Protein AF-U7PSY8-F1 (afdb_monomer_lite)

InterPro domains:
  IPR002925 Dienelactone hydrolase [PF01738] (30-243)
  IPR008928 Six-hairpin glycosidase superfamily [SSF48208] (466-919)
  IPR012341 Six-hairpin glycosidase-like superfamily [G3DSA:1.50.10.10] (473-871)
  IPR029058 Alpha/Beta hydrolase fold [G3DSA:3.40.50.1820] (24-257)
  IPR029058 Alpha/Beta hydrolase fold [SSF53474] (24-239)
  IPR035396 Alpha-L-rhamnosidase, six-hairpin glycosidase domain [PF17389] (518-733)

Radius of gyration: 31.55 Å; chains: 1; bounding box: 107×80×77 Å

Structure (mmCIF, N/CA/C/O backbone):
data_AF-U7PSY8-F1
#
_entry.id   AF-U7PSY8-F1
#
loop_
_atom_site.group_PDB
_atom_site.id
_atom_site.type_symbol
_atom_site.label_atom_id
_atom_site.label_alt_id
_atom_site.label_comp_id
_atom_site.label_asym_id
_atom_site.label_entity_id
_atom_site.label_seq_id
_atom_site.pdbx_PDB_ins_code
_atom_site.Cartn_x
_atom_site.Cartn_y
_atom_site.Cartn_z
_atom_site.occupancy
_atom_site.B_iso_or_equiv
_atom_site.auth_seq_id
_atom_site.auth_comp_id
_atom_site.auth_asym_id
_atom_site.auth_atom_id
_atom_site.pdbx_PDB_model_num
ATOM 1 N N . MET A 1 1 ? -24.718 -38.906 7.521 1.00 37.97 1 MET A N 1
ATOM 2 C CA . MET A 1 1 ? -23.546 -38.056 7.220 1.00 37.97 1 MET A CA 1
ATOM 3 C C . MET A 1 1 ? -22.304 -38.782 7.702 1.00 37.97 1 MET A C 1
ATOM 5 O O . MET A 1 1 ? -22.282 -39.183 8.859 1.00 37.97 1 MET A O 1
ATOM 9 N N . ALA A 1 2 ? -21.327 -39.039 6.832 1.00 44.78 2 ALA A N 1
ATOM 10 C CA . ALA A 1 2 ? -20.069 -39.646 7.258 1.00 44.78 2 ALA A CA 1
ATOM 11 C C . ALA A 1 2 ? -19.194 -38.550 7.886 1.00 44.78 2 ALA A C 1
ATOM 13 O O . ALA A 1 2 ? -18.623 -37.731 7.172 1.00 44.78 2 ALA A O 1
ATOM 14 N N . LEU A 1 3 ? -19.136 -38.495 9.219 1.00 56.19 3 LEU A N 1
ATOM 15 C CA . LEU A 1 3 ? -18.096 -37.732 9.912 1.00 56.19 3 LEU A CA 1
ATOM 16 C C . LEU A 1 3 ? -16.732 -38.268 9.450 1.00 56.19 3 LEU A C 1
ATOM 18 O O . LEU A 1 3 ? -16.534 -39.482 9.410 1.00 56.19 3 LEU A O 1
ATOM 22 N N . SER A 1 4 ? -15.815 -37.380 9.068 1.00 64.81 4 SER A N 1
ATOM 23 C CA . SER A 1 4 ? -14.488 -37.783 8.591 1.00 64.81 4 SER A CA 1
ATOM 24 C C . SER A 1 4 ? -13.471 -37.869 9.738 1.00 64.81 4 SER A C 1
ATOM 26 O O . SER A 1 4 ? -13.682 -37.303 10.814 1.00 64.81 4 SER A O 1
ATOM 28 N N . GLU A 1 5 ? -12.341 -38.543 9.507 1.00 65.81 5 GLU A N 1
ATOM 29 C CA . GLU A 1 5 ? -11.273 -38.751 10.502 1.00 65.81 5 GLU A CA 1
ATOM 30 C C . GLU A 1 5 ? -10.709 -37.448 11.107 1.00 65.81 5 GLU A C 1
ATOM 32 O O . GLU A 1 5 ? -10.126 -37.478 12.191 1.00 65.81 5 GLU A O 1
ATOM 37 N N . CYS A 1 6 ? -10.906 -36.288 10.462 1.00 65.69 6 CYS A N 1
ATOM 38 C CA . CYS A 1 6 ? -10.503 -34.986 11.011 1.00 65.69 6 CYS A CA 1
ATOM 39 C C . CYS A 1 6 ? -11.184 -34.641 12.351 1.00 65.69 6 CYS A C 1
ATOM 41 O O . CYS A 1 6 ? -10.632 -33.883 13.145 1.00 65.69 6 CYS A O 1
ATOM 43 N N . CYS A 1 7 ? -12.348 -35.231 12.653 1.00 69.12 7 CYS A N 1
ATOM 44 C CA . CYS A 1 7 ? -13.016 -35.056 13.948 1.00 69.12 7 CYS A CA 1
ATOM 45 C C . CYS A 1 7 ? -12.201 -35.636 15.114 1.00 69.12 7 CYS A C 1
ATOM 47 O O . CYS A 1 7 ? -12.332 -35.160 16.239 1.00 69.12 7 CYS A O 1
ATOM 49 N N . VAL A 1 8 ? -11.360 -36.638 14.838 1.00 74.62 8 VAL A N 1
ATOM 50 C CA . VAL A 1 8 ? -10.541 -37.340 15.835 1.00 74.62 8 VAL A CA 1
ATOM 51 C C . VAL A 1 8 ? -9.101 -36.841 15.831 1.00 74.62 8 VAL A C 1
ATOM 53 O O . VAL A 1 8 ? -8.530 -36.638 16.903 1.00 74.62 8 VAL A O 1
ATOM 56 N N . LYS A 1 9 ? -8.521 -36.615 14.645 1.00 69.94 9 LYS A N 1
ATOM 57 C CA . LYS A 1 9 ? -7.124 -36.183 14.489 1.00 69.94 9 LYS A CA 1
ATOM 58 C C . LYS A 1 9 ? -6.855 -34.854 15.202 1.00 69.94 9 LYS A C 1
ATOM 60 O O . LYS A 1 9 ? -7.655 -33.917 15.151 1.00 69.94 9 LYS A O 1
ATOM 65 N N . GLY A 1 10 ? -5.703 -34.774 15.864 1.00 67.56 10 GLY A N 1
ATOM 66 C CA . GLY A 1 10 ? -5.304 -33.592 16.615 1.00 67.56 10 GLY A CA 1
ATOM 67 C C . GLY A 1 10 ? -4.024 -33.782 17.425 1.00 67.56 10 GLY A C 1
ATOM 68 O O . GLY A 1 10 ? -3.629 -34.906 17.725 1.00 67.56 10 GLY A O 1
ATOM 69 N N . PHE A 1 11 ? -3.386 -32.671 17.783 1.00 69.44 11 PHE A N 1
ATOM 70 C CA . PHE A 1 11 ? -2.196 -32.610 18.626 1.00 69.44 11 PHE A CA 1
ATOM 71 C C . PHE A 1 11 ? -2.533 -31.911 19.938 1.00 69.44 11 PHE A C 1
ATOM 73 O O . PHE A 1 11 ? -3.193 -30.872 19.935 1.00 69.44 11 PHE A O 1
ATOM 80 N N . VAL A 1 12 ? -2.040 -32.458 21.048 1.00 74.00 12 VAL A N 1
ATOM 81 C CA . VAL A 1 12 ? -1.993 -31.741 22.326 1.00 74.00 12 VAL A CA 1
ATOM 82 C C . VAL A 1 12 ? -0.762 -30.838 22.305 1.00 74.00 12 VAL A C 1
ATOM 84 O O . VAL A 1 12 ? 0.332 -31.284 21.955 1.00 74.00 12 VAL A O 1
ATOM 87 N N . TRP A 1 13 ? -0.950 -29.563 22.615 1.00 74.06 13 TRP A N 1
ATOM 88 C CA . TRP A 1 13 ? 0.093 -28.547 22.608 1.00 74.06 13 TRP A CA 1
ATOM 89 C C . TRP A 1 13 ? 1.005 -28.675 23.829 1.00 74.06 13 TRP A C 1
ATOM 91 O O . TRP A 1 13 ? 0.583 -29.114 24.899 1.00 74.06 13 TRP A O 1
ATOM 101 N N . GLU A 1 14 ? 2.267 -28.285 23.666 1.00 70.06 14 GLU A N 1
ATOM 102 C CA . GLU A 1 14 ? 3.220 -28.221 24.775 1.00 70.06 14 GLU A CA 1
ATOM 103 C C . GLU A 1 14 ? 2.975 -26.920 25.568 1.00 70.06 14 GLU A C 1
ATOM 105 O O . GLU A 1 14 ? 2.861 -25.842 24.986 1.00 70.06 14 GLU A O 1
ATOM 110 N N . GLY A 1 15 ? 2.869 -27.005 26.898 1.00 71.12 15 GLY A N 1
ATOM 111 C CA . GLY A 1 15 ? 2.635 -25.852 27.773 1.00 71.12 15 GLY A CA 1
ATOM 112 C C . GLY A 1 15 ? 2.055 -26.248 29.132 1.00 71.12 15 GLY A C 1
ATOM 113 O O . GLY A 1 15 ? 1.503 -27.338 29.283 1.00 71.12 15 GLY A O 1
ATOM 114 N N . THR A 1 16 ? 2.169 -25.358 30.118 1.00 81.81 16 THR A N 1
ATOM 115 C CA . THR A 1 16 ? 1.593 -25.553 31.457 1.00 81.81 16 THR A CA 1
ATOM 116 C C . THR A 1 16 ? 0.424 -24.590 31.645 1.00 81.81 16 THR A C 1
ATOM 118 O O . THR A 1 16 ? 0.658 -23.384 31.615 1.00 81.81 16 THR A O 1
ATOM 121 N N . PRO A 1 17 ? -0.809 -25.085 31.846 1.00 85.88 17 PRO A N 1
ATOM 122 C CA . PRO A 1 17 ? -1.938 -24.235 32.204 1.00 85.88 17 PRO A CA 1
ATOM 123 C C . PRO A 1 17 ? -1.693 -23.450 33.508 1.00 85.88 17 PRO A C 1
ATOM 125 O O . PRO A 1 17 ? -1.235 -24.030 34.494 1.00 85.88 17 PRO A O 1
ATOM 128 N N . GLU A 1 18 ? -1.988 -22.149 33.518 1.00 83.25 18 GLU A N 1
ATOM 129 C CA . GLU A 1 18 ? -1.669 -21.204 34.612 1.00 83.25 18 GLU A CA 1
ATOM 130 C C . GLU A 1 18 ? -2.881 -20.793 35.468 1.00 83.25 18 GLU A C 1
ATOM 132 O O . GLU A 1 18 ? -2.736 -20.285 36.581 1.00 83.25 18 GLU A O 1
ATOM 137 N N . GLY A 1 19 ? -4.086 -20.984 34.944 1.00 88.56 19 GLY A N 1
ATOM 138 C CA . GLY A 1 19 ? -5.355 -20.765 35.623 1.00 88.56 19 GLY A CA 1
ATOM 139 C C . GLY A 1 19 ? -5.652 -21.790 36.721 1.00 88.56 19 GLY A C 1
ATOM 140 O O . GLY A 1 19 ? -4.843 -22.644 37.086 1.00 88.56 19 GLY A O 1
ATOM 141 N N . ARG A 1 20 ? -6.859 -21.703 37.281 1.00 93.81 20 ARG A N 1
ATOM 142 C CA . ARG A 1 20 ? -7.301 -22.526 38.418 1.00 93.81 20 ARG A CA 1
ATOM 143 C C . ARG A 1 20 ? -8.597 -23.256 38.119 1.00 93.81 20 ARG A C 1
ATOM 145 O O . ARG A 1 20 ? -9.407 -22.787 37.332 1.00 93.81 20 ARG A O 1
ATOM 152 N N . VAL A 1 21 ? -8.841 -24.362 38.812 1.00 96.06 21 VAL A N 1
ATOM 153 C CA . VAL A 1 21 ? -10.154 -25.018 38.801 1.00 96.06 21 VAL A CA 1
ATOM 154 C C . VAL A 1 21 ? -11.020 -24.427 39.912 1.00 96.06 21 VAL A C 1
ATOM 156 O O . VAL A 1 21 ? -10.575 -24.302 41.052 1.00 96.06 21 VAL A O 1
ATOM 159 N N . GLY A 1 22 ? -12.252 -24.057 39.581 1.00 93.56 22 GLY A N 1
ATOM 160 C CA . GLY A 1 22 ? -13.257 -23.558 40.514 1.00 93.56 22 GLY A CA 1
ATOM 161 C C . GLY A 1 22 ? -14.645 -24.094 40.180 1.00 93.56 22 GLY A C 1
ATOM 162 O O . GLY A 1 22 ? -14.797 -24.938 39.298 1.00 93.56 22 GLY A O 1
ATOM 163 N N . LYS A 1 23 ? -15.660 -23.599 40.893 1.00 94.50 23 LYS A N 1
ATOM 164 C CA . LYS A 1 23 ? -17.064 -23.923 40.627 1.00 94.50 23 LYS A CA 1
ATOM 165 C C . LYS A 1 23 ? -17.867 -22.671 40.285 1.00 94.50 23 LYS A C 1
ATOM 167 O O . LYS A 1 23 ? -17.553 -21.602 40.805 1.00 94.50 23 LYS A O 1
ATOM 172 N N . ILE A 1 24 ? -18.898 -22.831 39.458 1.00 91.62 24 ILE A N 1
ATOM 173 C CA . ILE A 1 24 ? -19.810 -21.765 39.006 1.00 91.62 24 ILE A CA 1
ATOM 174 C C . ILE A 1 24 ? -21.281 -22.215 39.091 1.00 91.62 24 ILE A C 1
ATOM 176 O O . ILE A 1 24 ? -21.545 -23.410 39.271 1.00 91.62 24 ILE A O 1
ATOM 180 N N . ALA A 1 25 ? -22.218 -21.264 38.973 1.00 89.81 25 ALA A N 1
ATOM 181 C CA . ALA A 1 25 ? -23.675 -21.458 39.066 1.00 89.81 25 ALA A CA 1
ATOM 182 C C . ALA A 1 25 ? -24.090 -22.212 40.340 1.00 89.81 25 ALA A C 1
ATOM 184 O O . ALA A 1 25 ? -24.475 -23.385 40.304 1.00 89.81 25 ALA A O 1
ATOM 185 N N . GLY A 1 26 ? -23.883 -21.586 41.501 1.00 84.06 26 GLY A N 1
ATOM 186 C CA . GLY A 1 26 ? -24.198 -22.189 42.803 1.00 84.06 26 GLY A CA 1
ATOM 187 C C . GLY A 1 26 ? -23.412 -23.468 43.138 1.00 84.06 26 GLY A C 1
ATOM 188 O O . GLY A 1 26 ? -23.790 -24.215 44.038 1.00 84.06 26 GLY A O 1
ATOM 189 N N . GLY A 1 27 ? -22.319 -23.752 42.422 1.00 87.19 27 GLY A N 1
ATOM 190 C CA . GLY A 1 27 ? -21.476 -24.923 42.660 1.00 87.19 27 GLY A CA 1
ATOM 191 C C . GLY A 1 27 ? -21.800 -26.151 41.804 1.00 87.19 27 GLY A C 1
ATOM 192 O O . GLY A 1 27 ? -21.233 -27.218 42.064 1.00 87.19 27 GLY A O 1
ATOM 193 N N . GLN A 1 28 ? -22.689 -26.019 40.816 1.00 91.06 28 GLN A N 1
ATOM 194 C CA . GLN A 1 28 ? -23.154 -27.131 39.980 1.00 91.06 28 GLN A CA 1
ATOM 195 C C . GLN A 1 28 ? -22.148 -27.556 38.904 1.00 91.06 28 GLN A C 1
ATOM 197 O O . GLN A 1 28 ? -22.103 -28.736 38.558 1.00 91.06 28 GLN A O 1
ATOM 202 N N . TYR A 1 29 ? -21.327 -26.628 38.404 1.00 93.88 29 TYR A N 1
ATOM 203 C CA . TYR A 1 29 ? -20.373 -26.901 37.327 1.00 93.88 29 TYR A CA 1
ATOM 204 C C . TYR A 1 29 ? -18.950 -26.641 37.794 1.00 93.88 29 TYR A C 1
ATOM 206 O O . TYR A 1 29 ? -18.658 -25.585 38.360 1.00 93.88 29 TYR A O 1
ATOM 214 N N . ASN A 1 30 ? -18.055 -27.589 37.522 1.00 96.50 30 ASN A N 1
ATOM 215 C CA . ASN A 1 30 ? -16.624 -27.322 37.576 1.00 96.50 30 ASN A CA 1
ATOM 216 C C . ASN A 1 30 ? -16.245 -26.456 36.373 1.00 96.50 30 ASN A C 1
ATOM 218 O O . ASN A 1 30 ? -16.820 -26.600 35.296 1.00 96.50 30 ASN A O 1
ATOM 222 N N . ALA A 1 31 ? -15.276 -25.568 36.545 1.00 96.88 31 ALA A N 1
ATOM 223 C CA . ALA A 1 31 ? -14.741 -24.772 35.455 1.00 96.88 31 ALA A CA 1
ATOM 224 C C . ALA A 1 31 ? -13.252 -24.522 35.655 1.00 96.88 31 ALA A C 1
ATOM 226 O O . ALA A 1 31 ? -12.785 -24.317 36.778 1.00 96.88 31 ALA A O 1
ATOM 227 N N . TYR A 1 32 ? -12.512 -24.494 34.554 1.00 97.75 32 TYR A N 1
ATOM 228 C CA . TYR A 1 32 ? -11.192 -23.884 34.532 1.00 97.75 32 TYR A CA 1
ATOM 229 C C . TYR A 1 32 ? -11.350 -22.369 34.371 1.00 97.75 32 TYR A C 1
ATOM 231 O O . TYR A 1 32 ? -12.139 -21.914 33.547 1.00 97.75 32 TYR A O 1
ATOM 239 N N . ILE A 1 33 ? -10.638 -21.595 35.184 1.00 96.44 33 ILE A N 1
ATOM 240 C CA . ILE A 1 33 ? -10.763 -20.143 35.293 1.00 96.44 33 ILE A CA 1
ATOM 241 C C . ILE A 1 33 ? -9.378 -19.535 35.093 1.00 96.44 33 ILE A C 1
ATOM 243 O O . ILE A 1 33 ? -8.496 -19.693 35.946 1.00 96.44 33 ILE A O 1
ATOM 247 N N . ALA A 1 34 ? -9.206 -18.825 33.983 1.00 91.94 34 ALA A N 1
ATOM 248 C CA . ALA A 1 34 ? -7.991 -18.098 33.641 1.00 91.94 34 ALA A CA 1
ATOM 249 C C . ALA A 1 34 ? -8.192 -16.582 33.795 1.00 91.94 34 ALA A C 1
ATOM 251 O O . ALA A 1 34 ? -9.301 -16.067 33.643 1.00 91.94 34 ALA A O 1
ATOM 252 N N . GLY A 1 35 ? -7.110 -15.861 34.096 1.00 83.19 35 GLY A N 1
ATOM 253 C CA . GLY A 1 35 ? -7.130 -14.406 34.276 1.00 83.19 35 GLY A CA 1
ATOM 254 C C . GLY A 1 35 ? -7.485 -13.931 35.687 1.00 83.19 35 GLY A C 1
ATOM 255 O O . GLY A 1 35 ? -7.646 -14.711 36.634 1.00 83.19 35 GLY A O 1
ATOM 256 N N . LYS A 1 36 ? -7.569 -12.605 35.830 1.00 77.75 36 LYS A N 1
ATOM 257 C CA . LYS A 1 36 ? -7.981 -11.912 37.062 1.00 77.75 36 LYS A CA 1
ATOM 258 C C . LYS A 1 36 ? -9.456 -11.523 36.957 1.00 77.75 36 LYS A C 1
ATOM 260 O O . LYS A 1 36 ? -9.962 -11.387 35.848 1.00 77.75 36 LYS A O 1
ATOM 265 N N . ASN A 1 37 ? -10.130 -11.363 38.100 1.00 78.25 37 ASN A N 1
ATOM 266 C CA . ASN A 1 37 ? -11.543 -10.977 38.135 1.00 78.25 37 ASN A CA 1
ATOM 267 C C . ASN A 1 37 ? -11.724 -9.614 37.444 1.00 78.25 37 ASN A C 1
ATOM 269 O O . ASN A 1 37 ? -11.128 -8.631 37.883 1.00 78.25 37 ASN A O 1
ATOM 273 N N . SER A 1 38 ? -12.494 -9.582 36.360 1.00 79.62 38 SER A N 1
ATOM 274 C CA . SER A 1 38 ? -12.702 -8.418 35.491 1.00 79.62 38 SER A CA 1
ATOM 275 C C . SER A 1 38 ? -14.204 -8.171 35.319 1.00 79.62 38 SER A C 1
ATOM 277 O O . SER A 1 38 ? -14.960 -9.137 35.351 1.00 79.62 38 SER A O 1
ATOM 279 N N . PRO A 1 39 ? -14.683 -6.930 35.112 1.00 84.38 39 PRO A N 1
ATOM 280 C CA . PRO A 1 39 ? -16.089 -6.684 34.768 1.00 84.38 39 PRO A CA 1
ATOM 281 C C . PRO A 1 39 ? -16.494 -7.304 33.419 1.00 84.38 39 PRO A C 1
ATOM 283 O O . PRO A 1 39 ? -17.682 -7.418 33.127 1.00 84.38 39 PRO A O 1
ATOM 286 N N . ALA A 1 40 ? -15.529 -7.717 32.593 1.00 89.56 40 ALA A N 1
ATOM 287 C CA . ALA A 1 40 ? -15.774 -8.480 31.378 1.00 89.56 40 ALA A CA 1
ATOM 288 C C . ALA A 1 40 ? -15.269 -9.923 31.515 1.00 89.56 40 ALA A C 1
ATOM 290 O O . ALA A 1 40 ? -14.225 -10.177 32.124 1.00 89.56 40 ALA A O 1
ATOM 291 N N . ALA A 1 41 ? -15.986 -10.861 30.901 1.00 95.44 41 ALA A N 1
ATOM 292 C CA . ALA A 1 41 ? -15.595 -12.262 30.847 1.00 95.44 41 ALA A CA 1
ATOM 293 C C . ALA A 1 41 ? -15.805 -12.885 29.465 1.00 95.44 41 ALA A C 1
ATOM 295 O O . ALA A 1 41 ? -16.617 -12.424 28.658 1.00 95.44 41 ALA A O 1
ATOM 296 N N . VAL A 1 42 ? -15.085 -13.978 29.223 1.00 95.94 42 VAL A N 1
ATOM 297 C CA . VAL A 1 42 ? -15.286 -14.867 28.078 1.00 95.94 42 VAL A CA 1
ATOM 298 C C . VAL A 1 42 ? -15.720 -16.235 28.587 1.00 95.94 42 VAL A C 1
ATOM 300 O O . VAL A 1 42 ? -15.019 -16.874 29.375 1.00 95.94 42 VAL A O 1
ATOM 303 N N . LEU A 1 43 ? -16.867 -16.705 28.106 1.00 98.25 43 LEU A N 1
ATOM 304 C CA . LEU A 1 43 ? -17.295 -18.088 28.248 1.00 98.25 43 LEU A CA 1
ATOM 305 C C . LEU A 1 43 ? -16.722 -18.907 27.086 1.00 98.25 43 LEU A C 1
ATOM 307 O O . LEU A 1 43 ? -17.140 -18.761 25.942 1.00 98.25 43 LEU A O 1
ATOM 311 N N . PHE A 1 44 ? -15.761 -19.773 27.380 1.00 97.81 44 PHE A N 1
ATOM 312 C CA . PHE A 1 44 ? -15.155 -20.688 26.423 1.00 97.81 44 PHE A CA 1
ATOM 313 C C . PHE A 1 44 ? -15.880 -22.035 26.475 1.00 97.81 44 PHE A C 1
ATOM 315 O O . PHE A 1 44 ? -15.795 -22.770 27.462 1.00 97.81 44 PHE A O 1
ATOM 322 N N . ILE A 1 45 ? -16.563 -22.391 25.391 1.00 97.75 45 ILE A N 1
ATOM 323 C CA . ILE A 1 45 ? -17.240 -23.679 25.243 1.00 97.75 45 ILE A CA 1
ATOM 324 C C . ILE A 1 45 ? -16.345 -24.601 24.416 1.00 97.75 45 ILE A C 1
ATOM 326 O O . ILE A 1 45 ? -16.103 -24.380 23.226 1.00 97.75 45 ILE A O 1
ATOM 330 N N . HIS A 1 46 ? -15.817 -25.621 25.086 1.00 95.31 46 HIS A N 1
ATOM 331 C CA . HIS A 1 46 ? -14.812 -26.536 24.554 1.00 95.31 46 HIS A CA 1
ATOM 332 C C . HIS A 1 46 ? -15.342 -27.462 23.448 1.00 95.31 46 HIS A C 1
ATOM 334 O O . HIS A 1 46 ? -16.548 -27.628 23.249 1.00 95.31 46 HIS A O 1
ATOM 340 N N . ASP A 1 47 ? -14.406 -28.112 22.754 1.00 93.75 47 ASP A N 1
ATOM 341 C CA . ASP A 1 47 ? -14.710 -29.182 21.810 1.00 93.75 47 ASP A CA 1
ATOM 342 C C . ASP A 1 47 ? -15.125 -30.485 22.521 1.00 93.75 47 ASP A C 1
ATOM 344 O O . ASP A 1 47 ? -15.296 -30.544 23.741 1.00 93.75 47 ASP A O 1
ATOM 348 N N . VAL A 1 48 ? -15.303 -31.559 21.745 1.00 91.81 48 VAL A N 1
ATOM 349 C CA . VAL A 1 48 ? -15.715 -32.869 22.270 1.00 91.81 48 VAL A CA 1
ATOM 350 C C . VAL A 1 48 ? -14.723 -33.471 23.278 1.00 91.81 48 VAL A C 1
ATOM 352 O O . VAL A 1 48 ? -15.115 -34.332 24.056 1.00 91.81 48 VAL A O 1
ATOM 355 N N . TYR A 1 49 ? -13.465 -33.012 23.313 1.00 91.69 49 TYR A N 1
ATOM 356 C CA . TYR A 1 49 ? -12.458 -33.503 24.261 1.00 91.69 49 TYR A CA 1
ATOM 357 C C . TYR A 1 49 ? -12.551 -32.849 25.645 1.00 91.69 49 TYR A C 1
ATOM 359 O O . TYR A 1 49 ? -11.810 -33.224 26.555 1.00 91.69 49 TYR A O 1
ATOM 367 N N . GLY A 1 50 ? -13.488 -31.920 25.836 1.00 92.62 50 GLY A N 1
ATOM 368 C CA . GLY A 1 50 ? -13.836 -31.429 27.159 1.00 92.62 50 GLY A CA 1
ATOM 369 C C . GLY A 1 50 ? -12.913 -30.334 27.691 1.00 92.62 50 GLY A C 1
ATOM 370 O O . GLY A 1 50 ? -11.849 -30.027 27.153 1.00 92.62 50 GLY A O 1
ATOM 371 N N . TRP A 1 51 ? -13.325 -29.762 28.817 1.00 94.00 51 TRP A N 1
ATOM 372 C CA . TRP A 1 51 ? -12.621 -28.691 29.528 1.00 94.00 51 TRP A CA 1
ATOM 373 C C . TRP A 1 51 ? -11.273 -29.116 30.153 1.00 94.00 51 TRP A C 1
ATOM 375 O O . TRP A 1 51 ? -10.454 -28.273 30.534 1.00 94.00 51 TRP A O 1
ATOM 385 N N . GLU A 1 52 ? -11.028 -30.425 30.292 1.00 91.50 52 GLU A N 1
ATOM 386 C CA . GLU A 1 52 ? -9.745 -30.964 30.760 1.00 91.50 52 GLU A CA 1
ATOM 387 C C . GLU A 1 52 ? -8.672 -31.018 29.671 1.00 91.50 52 GLU A C 1
ATOM 389 O O . GLU A 1 52 ? -7.494 -31.175 29.997 1.00 91.50 52 GLU A O 1
ATOM 394 N N . ASN A 1 53 ? -9.050 -30.874 28.396 1.00 90.12 53 ASN A N 1
ATOM 395 C CA . ASN A 1 53 ? -8.099 -30.862 27.295 1.00 90.12 53 ASN A CA 1
ATOM 396 C C . ASN A 1 53 ? -7.068 -29.729 27.504 1.00 90.12 53 ASN A C 1
ATOM 398 O O . ASN A 1 53 ? -7.468 -28.562 27.603 1.00 90.12 53 ASN A O 1
ATOM 402 N N . PRO A 1 54 ? -5.751 -30.028 27.541 1.00 88.31 54 PRO A N 1
ATOM 403 C CA . PRO A 1 54 ? -4.723 -29.011 27.748 1.00 88.31 54 PRO A CA 1
ATOM 404 C C . PRO A 1 54 ? -4.812 -27.845 26.762 1.00 88.31 54 PRO A C 1
ATOM 406 O O . PRO A 1 54 ? -4.614 -26.704 27.171 1.00 88.31 54 PRO A O 1
ATOM 409 N N . ASN A 1 55 ? -5.193 -28.090 25.502 1.00 89.12 55 ASN A N 1
ATOM 410 C CA . ASN A 1 55 ? -5.314 -27.028 24.499 1.00 89.12 55 ASN A CA 1
ATOM 411 C C . ASN A 1 55 ? -6.383 -26.002 24.893 1.00 89.12 55 ASN A C 1
ATOM 413 O O . ASN A 1 55 ? -6.128 -24.806 24.814 1.00 89.12 55 ASN A O 1
ATOM 417 N N . ALA A 1 56 ? -7.543 -26.451 25.392 1.00 91.94 56 ALA A N 1
ATOM 418 C CA . ALA A 1 56 ? -8.614 -25.559 25.847 1.00 91.94 56 ALA A CA 1
ATOM 419 C C . ALA A 1 56 ? -8.128 -24.623 26.960 1.00 91.94 56 ALA A C 1
ATOM 421 O O . ALA A 1 56 ? -8.412 -23.427 26.953 1.00 91.94 56 ALA A O 1
ATOM 422 N N . ARG A 1 57 ? -7.346 -25.166 27.897 1.00 93.88 57 ARG A N 1
ATOM 423 C CA . ARG A 1 57 ? -6.808 -24.408 29.031 1.00 93.88 57 ARG A CA 1
ATOM 424 C C . ARG A 1 57 ? -5.712 -23.437 28.606 1.00 93.88 57 ARG A C 1
ATOM 426 O O . ARG A 1 57 ? -5.756 -22.279 29.001 1.00 93.88 57 ARG A O 1
ATOM 433 N N . LEU A 1 58 ? -4.789 -23.874 27.749 1.00 86.25 58 LEU A N 1
ATOM 434 C CA . LEU A 1 58 ? -3.735 -23.017 27.198 1.00 86.25 58 LEU A CA 1
ATOM 435 C C . LEU A 1 58 ? -4.311 -21.860 26.374 1.00 86.25 58 LEU A C 1
ATOM 437 O O . LEU A 1 58 ? -3.804 -20.742 26.451 1.00 86.25 58 LEU A O 1
ATOM 441 N N . MET A 1 59 ? -5.385 -22.108 25.621 1.00 87.06 59 MET A N 1
ATOM 442 C CA . MET A 1 59 ? -6.112 -21.062 24.901 1.00 87.06 59 MET A CA 1
ATOM 443 C C . MET A 1 59 ? -6.828 -20.110 25.850 1.00 87.06 59 MET A C 1
ATOM 445 O O . MET A 1 59 ? -6.733 -18.901 25.668 1.00 87.06 59 MET A O 1
ATOM 449 N N . ALA A 1 60 ? -7.494 -20.626 26.886 1.00 90.81 60 ALA A N 1
ATOM 450 C CA . ALA A 1 60 ? -8.121 -19.784 27.899 1.00 90.81 60 ALA A CA 1
ATOM 451 C C . ALA A 1 60 ? -7.095 -18.887 28.609 1.00 90.81 60 ALA A C 1
ATOM 453 O O . ALA A 1 60 ? -7.351 -17.700 28.795 1.00 90.81 60 ALA A O 1
ATOM 454 N N . ASP A 1 61 ? -5.913 -19.416 28.933 1.00 83.62 61 ASP A N 1
ATOM 455 C CA . ASP A 1 61 ? -4.813 -18.629 29.495 1.00 83.62 61 ASP A CA 1
ATOM 456 C C . ASP A 1 61 ? -4.293 -17.587 28.502 1.00 83.62 61 ASP A C 1
ATOM 458 O O . ASP A 1 61 ? -4.029 -16.446 28.878 1.00 83.62 61 ASP A O 1
ATOM 462 N N . HIS A 1 62 ? -4.155 -17.958 27.225 1.00 76.75 62 HIS A N 1
ATOM 463 C CA . HIS A 1 62 ? -3.754 -17.030 26.174 1.00 76.75 62 HIS A CA 1
ATOM 464 C C . HIS A 1 62 ? -4.757 -15.880 26.043 1.00 76.75 62 HIS A C 1
ATOM 466 O O . HIS A 1 62 ? -4.347 -14.727 26.126 1.00 76.75 62 HIS A O 1
ATOM 472 N N . TYR A 1 63 ? -6.056 -16.164 25.954 1.00 81.06 63 TYR A N 1
ATOM 473 C CA . TYR A 1 63 ? -7.097 -15.136 25.909 1.00 81.06 63 TYR A CA 1
ATOM 474 C C . TYR A 1 63 ? -7.111 -14.280 27.167 1.00 81.06 63 TYR A C 1
ATOM 476 O O . TYR A 1 63 ? -7.118 -13.058 27.068 1.00 81.06 63 TYR A O 1
ATOM 484 N N . ALA A 1 64 ? -7.029 -14.876 28.353 1.00 80.19 64 ALA A N 1
ATOM 485 C CA . ALA A 1 64 ? -6.976 -14.112 29.593 1.00 80.19 64 ALA A CA 1
ATOM 486 C C . ALA A 1 64 ? -5.776 -13.149 29.635 1.00 80.19 64 ALA A C 1
ATOM 488 O O . ALA A 1 64 ? -5.916 -12.007 30.071 1.00 80.19 64 ALA A O 1
ATOM 489 N N . ARG A 1 65 ? -4.600 -13.583 29.158 1.00 74.56 65 ARG A N 1
ATOM 490 C CA . ARG A 1 65 ? -3.398 -12.736 29.085 1.00 74.56 65 ARG A CA 1
ATOM 491 C C . ARG A 1 65 ? -3.499 -11.646 28.025 1.00 74.56 65 ARG A C 1
ATOM 493 O O . ARG A 1 65 ? -3.035 -10.545 28.284 1.00 74.56 65 ARG A O 1
ATOM 500 N N . GLN A 1 66 ? -4.046 -11.955 26.850 1.00 59.34 66 GLN A N 1
ATOM 501 C CA . GLN A 1 66 ? -4.140 -11.000 25.741 1.00 59.34 66 GLN A CA 1
ATOM 502 C C . GLN A 1 66 ? -5.224 -9.943 25.972 1.00 59.34 66 GLN A C 1
ATOM 504 O O . GLN A 1 66 ? -5.030 -8.794 25.616 1.00 59.34 66 GLN A O 1
ATOM 509 N N . THR A 1 67 ? -6.341 -10.318 26.597 1.00 64.81 67 THR A N 1
ATOM 510 C CA . THR A 1 67 ? -7.521 -9.443 26.742 1.00 64.81 67 THR A CA 1
ATOM 511 C C . THR A 1 67 ? -7.637 -8.771 28.109 1.00 64.81 67 THR A C 1
ATOM 513 O O . THR A 1 67 ? -8.423 -7.844 28.287 1.00 64.81 67 THR A O 1
ATOM 516 N N . GLY A 1 68 ? -6.951 -9.305 29.124 1.00 72.31 68 GLY A N 1
ATOM 517 C CA . GLY A 1 68 ? -7.154 -8.918 30.521 1.00 72.31 68 GLY A CA 1
ATOM 518 C C . GLY A 1 68 ? -8.500 -9.347 31.131 1.00 72.31 68 GLY A C 1
ATOM 519 O O . GLY A 1 68 ? -8.774 -8.993 32.280 1.00 72.31 68 GLY A O 1
ATOM 520 N N . VAL A 1 69 ? -9.347 -10.102 30.419 1.00 82.88 69 VAL A N 1
ATOM 521 C CA . VAL A 1 69 ? -10.650 -10.576 30.925 1.00 82.88 69 VAL A CA 1
ATOM 522 C C . VAL A 1 69 ? -10.530 -11.880 31.715 1.00 82.88 69 VAL A C 1
ATOM 524 O O . VAL A 1 69 ? -9.527 -12.595 31.641 1.00 82.88 69 VAL A O 1
ATOM 527 N N . THR A 1 70 ? -11.579 -12.224 32.466 1.00 93.69 70 THR A N 1
ATOM 528 C CA . THR A 1 70 ? -11.687 -13.561 33.064 1.00 93.69 70 THR A CA 1
ATOM 529 C C . THR A 1 70 ? -12.227 -14.550 32.034 1.00 93.69 70 THR A C 1
ATOM 531 O O . THR A 1 70 ? -13.268 -14.305 31.427 1.00 93.69 70 THR A O 1
ATOM 534 N N . VAL A 1 71 ? -11.554 -15.683 31.840 1.00 95.88 71 VAL A N 1
ATOM 535 C CA . VAL A 1 71 ? -11.989 -16.719 30.892 1.00 95.88 71 VAL A CA 1
ATOM 536 C C . VAL A 1 71 ? -12.416 -17.965 31.654 1.00 95.88 71 VAL A C 1
ATOM 538 O O . VAL A 1 71 ? -11.649 -18.500 32.455 1.00 95.88 71 VAL A O 1
ATOM 541 N N . TYR A 1 72 ? -13.632 -18.433 31.388 1.00 97.94 72 TYR A N 1
ATOM 542 C CA . TYR A 1 72 ? -14.217 -19.621 32.004 1.00 97.94 72 TYR A CA 1
ATOM 543 C C . TYR A 1 72 ? -14.327 -20.738 30.975 1.00 97.94 72 TYR A C 1
ATOM 545 O O . TYR A 1 72 ? -14.920 -20.534 29.921 1.00 97.94 72 TYR A O 1
ATOM 553 N N . VAL A 1 73 ? -13.823 -21.927 31.304 1.00 97.81 73 VAL A N 1
ATOM 554 C CA . VAL A 1 73 ? -14.012 -23.168 30.537 1.00 97.81 73 VAL A CA 1
ATOM 555 C C . VAL A 1 73 ? -14.803 -24.154 31.409 1.00 97.81 73 VAL A C 1
ATOM 557 O O . VAL A 1 73 ? -14.194 -24.901 32.184 1.00 97.81 73 VAL A O 1
ATOM 560 N N . PRO A 1 74 ? -16.147 -24.123 31.378 1.00 97.69 74 PRO A N 1
ATOM 561 C CA . PRO A 1 74 ? -16.984 -24.987 32.205 1.00 97.69 74 PRO A CA 1
ATOM 562 C C . PRO A 1 74 ? -17.016 -26.428 31.710 1.00 97.69 74 PRO A C 1
ATOM 564 O O . PRO A 1 74 ? -16.884 -26.696 30.520 1.00 97.69 74 PRO A O 1
ATOM 567 N N . ASP A 1 75 ? -17.277 -27.344 32.632 1.00 96.69 75 ASP A N 1
ATOM 568 C CA . ASP A 1 75 ? -17.539 -28.750 32.362 1.00 96.69 75 ASP A CA 1
ATOM 569 C C . ASP A 1 75 ? -18.994 -28.973 31.930 1.00 96.69 75 ASP A C 1
ATOM 571 O O . ASP A 1 75 ? -19.866 -29.319 32.735 1.00 96.69 75 ASP A O 1
ATOM 575 N N . PHE A 1 76 ? -19.272 -28.787 30.640 1.00 95.94 76 PHE A N 1
ATOM 576 C CA . PHE A 1 76 ? -20.613 -29.028 30.097 1.00 95.94 76 PHE A CA 1
ATOM 577 C C . PHE A 1 76 ? -20.956 -30.516 29.929 1.00 95.94 76 PHE A C 1
ATOM 579 O O . PHE A 1 76 ? -22.127 -30.854 29.735 1.00 95.94 76 PHE A O 1
ATOM 586 N N . PHE A 1 77 ? -19.968 -31.409 30.051 1.00 94.94 77 PHE A N 1
ATOM 587 C CA . PHE A 1 77 ? -20.154 -32.862 29.978 1.00 94.94 77 PHE A CA 1
ATOM 588 C C . PHE A 1 77 ? -20.316 -33.523 31.357 1.00 94.94 77 PHE A C 1
ATOM 590 O O . PHE A 1 77 ? -20.405 -34.748 31.447 1.00 94.94 77 PHE A O 1
ATOM 597 N N . ARG A 1 78 ? -20.430 -32.724 32.431 1.00 91.25 78 ARG A N 1
ATOM 598 C CA . ARG A 1 78 ? -20.776 -33.161 33.798 1.00 91.25 78 ARG A CA 1
ATOM 599 C C . ARG A 1 78 ? -19.892 -34.308 34.310 1.00 91.25 78 ARG A C 1
ATOM 601 O O . ARG A 1 78 ? -20.383 -35.277 34.889 1.00 91.25 78 ARG A O 1
ATOM 608 N N . GLY A 1 79 ? -18.583 -34.178 34.114 1.00 91.38 79 GLY A N 1
ATOM 609 C CA . GLY A 1 79 ? -17.562 -35.112 34.584 1.00 91.38 79 GLY A CA 1
ATOM 610 C C . GLY A 1 79 ? -17.235 -36.248 33.616 1.00 91.38 79 GLY A C 1
ATOM 611 O O . GLY A 1 79 ? -16.302 -37.005 33.881 1.00 91.38 79 GLY A O 1
ATOM 612 N N . GLU A 1 80 ? -17.957 -36.382 32.500 1.00 93.44 80 GLU A N 1
ATOM 613 C CA . GLU A 1 80 ? -17.598 -37.345 31.460 1.00 93.44 80 GLU A CA 1
ATOM 614 C C . GLU A 1 80 ? -16.491 -36.772 30.565 1.00 93.44 80 GLU A C 1
ATOM 616 O O . GLU A 1 80 ? -16.603 -35.669 30.031 1.00 93.44 80 GLU A O 1
ATOM 621 N N . VAL A 1 81 ? -15.415 -37.538 30.379 1.00 90.81 81 VAL A N 1
ATOM 622 C CA . VAL A 1 81 ? -14.260 -37.142 29.566 1.00 90.81 81 VAL A CA 1
ATOM 623 C C . VAL A 1 81 ? -13.948 -38.254 28.575 1.00 90.81 81 VAL A C 1
ATOM 625 O O . VAL A 1 81 ? -14.005 -39.437 28.905 1.00 90.81 81 VAL A O 1
ATOM 628 N N . ILE A 1 82 ? -13.580 -37.865 27.359 1.00 89.88 82 ILE A N 1
ATOM 629 C CA . ILE A 1 82 ? -13.064 -38.755 26.324 1.00 89.88 82 ILE A CA 1
ATOM 630 C C . ILE A 1 82 ? -11.647 -38.311 25.965 1.00 89.88 82 ILE A C 1
ATOM 632 O O . ILE A 1 82 ? -11.401 -37.127 25.744 1.00 89.88 82 ILE A O 1
ATOM 636 N N . ARG A 1 83 ? -10.696 -39.249 25.899 1.00 87.94 83 ARG A N 1
ATOM 637 C CA . ARG A 1 83 ? -9.303 -38.951 25.542 1.00 87.94 83 ARG A CA 1
ATOM 638 C C . ARG A 1 83 ? -8.835 -39.885 24.439 1.00 87.94 83 ARG A C 1
ATOM 640 O O . ARG A 1 83 ? -8.906 -41.104 24.564 1.00 87.94 83 ARG A O 1
ATOM 647 N N . ARG A 1 84 ? -8.296 -39.310 23.360 1.00 83.81 84 ARG A N 1
ATOM 648 C CA . ARG A 1 84 ? -7.704 -40.084 22.256 1.00 83.81 84 ARG A CA 1
ATOM 649 C C . ARG A 1 84 ? -6.526 -40.953 22.719 1.00 83.81 84 ARG A C 1
ATOM 651 O O . ARG A 1 84 ? -6.293 -42.012 22.139 1.00 83.81 84 ARG A O 1
ATOM 658 N N . SER A 1 85 ? -5.812 -40.503 23.753 1.00 83.38 85 SER A N 1
ATOM 659 C CA . SER A 1 85 ? -4.668 -41.183 24.372 1.00 83.38 85 SER A CA 1
ATOM 660 C C . SER A 1 85 ? -5.016 -42.479 25.094 1.00 83.38 85 SER A C 1
ATOM 662 O O . SER A 1 85 ? -4.120 -43.289 25.297 1.00 83.38 85 SER A O 1
ATOM 664 N N . ASP A 1 86 ? -6.276 -42.666 25.487 1.00 87.75 86 ASP A N 1
ATOM 665 C CA . ASP A 1 86 ? -6.704 -43.844 26.250 1.00 87.75 86 ASP A CA 1
ATOM 666 C C . ASP A 1 86 ? -6.989 -45.039 25.324 1.00 87.75 86 ASP A C 1
ATOM 668 O O . ASP A 1 86 ? -7.128 -46.164 25.792 1.00 87.75 86 ASP A O 1
ATOM 672 N N . HIS A 1 87 ? -7.028 -44.789 24.007 1.00 88.94 87 HIS A N 1
ATOM 673 C CA . HIS A 1 87 ? -7.335 -45.768 22.963 1.00 88.94 87 HIS A CA 1
ATOM 674 C C . HIS A 1 87 ? -6.341 -45.731 21.781 1.00 88.94 87 HIS A C 1
ATOM 676 O O . HIS A 1 87 ? -6.764 -45.632 20.622 1.00 88.94 87 HIS A O 1
ATOM 682 N N . PRO A 1 88 ? -5.009 -45.729 22.007 1.00 86.44 88 PRO A N 1
ATOM 683 C CA . PRO A 1 88 ? -4.006 -45.599 20.941 1.00 86.44 88 PRO A CA 1
ATOM 684 C C . PRO A 1 88 ? -4.080 -46.717 19.886 1.00 86.44 88 PRO A C 1
ATOM 686 O O . PRO A 1 88 ? -3.624 -46.525 18.763 1.00 86.44 88 PRO A O 1
ATOM 689 N N . GLU A 1 89 ? -4.668 -47.860 20.233 1.00 89.31 89 GLU A N 1
ATOM 690 C CA . GLU A 1 89 ? -4.862 -49.034 19.383 1.00 89.31 89 GLU A CA 1
ATOM 691 C C . GLU A 1 89 ? -5.929 -48.860 18.296 1.00 89.31 89 GLU A C 1
ATOM 693 O O . GLU A 1 89 ? -5.874 -49.543 17.273 1.00 89.31 89 GLU A O 1
ATOM 698 N N . LEU A 1 90 ? -6.903 -47.969 18.501 1.00 87.56 90 LEU A N 1
ATOM 699 C CA . LEU A 1 90 ? -7.994 -47.767 17.551 1.00 87.56 90 LEU A CA 1
ATOM 700 C C . LEU A 1 90 ? -7.547 -46.872 16.393 1.00 87.56 90 LEU A C 1
ATOM 702 O O . LEU A 1 90 ? -6.922 -45.830 16.596 1.00 87.56 90 LEU A O 1
ATOM 706 N N . ALA A 1 91 ? -7.930 -47.244 15.169 1.00 86.69 91 ALA A N 1
ATOM 707 C CA . ALA A 1 91 ? -7.870 -46.337 14.027 1.00 86.69 91 ALA A CA 1
ATOM 708 C C . ALA A 1 91 ? -8.839 -45.160 14.235 1.00 86.69 91 ALA A C 1
ATOM 710 O O . ALA A 1 91 ? -9.880 -45.316 14.875 1.00 86.69 91 ALA A O 1
ATOM 711 N N . ASP A 1 92 ? -8.539 -43.991 13.665 1.00 84.19 92 ASP A N 1
ATOM 712 C CA . ASP A 1 92 ? -9.315 -42.770 13.921 1.00 84.19 92 ASP A CA 1
ATOM 713 C C . ASP A 1 92 ? -10.796 -42.905 13.527 1.00 84.19 92 ASP A C 1
ATOM 715 O O . ASP A 1 92 ? -11.672 -42.457 14.266 1.00 84.19 92 ASP A O 1
ATOM 719 N N . ALA A 1 93 ? -11.098 -43.587 12.417 1.00 85.06 93 ALA A N 1
ATOM 720 C CA . ALA A 1 93 ? -12.474 -43.880 12.011 1.00 85.06 93 ALA A CA 1
ATOM 721 C C . ALA A 1 93 ? -13.219 -44.787 13.013 1.00 85.06 93 ALA A C 1
ATOM 723 O O . ALA A 1 93 ? -14.419 -44.615 13.234 1.00 85.06 93 ALA A O 1
ATOM 724 N N . GLU A 1 94 ? -12.515 -45.727 13.650 1.00 88.25 94 GLU A N 1
ATOM 725 C CA . GLU A 1 94 ? -13.108 -46.629 14.638 1.00 88.25 94 GLU A CA 1
ATOM 726 C C . GLU A 1 94 ? -13.323 -45.913 15.975 1.00 88.25 94 GLU A C 1
ATOM 728 O O . GLU A 1 94 ? -14.402 -46.004 16.555 1.00 88.25 94 GLU A O 1
ATOM 733 N N . PHE A 1 95 ? -12.349 -45.112 16.420 1.00 91.12 95 PHE A N 1
ATOM 734 C CA . PHE A 1 95 ? -12.485 -44.279 17.617 1.00 91.12 95 PHE A CA 1
ATOM 735 C C . PHE A 1 95 ? -13.651 -43.286 17.491 1.00 91.12 95 PHE A C 1
ATOM 737 O O . PHE A 1 95 ? -14.448 -43.125 18.419 1.00 91.12 95 PHE A O 1
ATOM 744 N N . LEU A 1 96 ? -13.802 -42.667 16.316 1.00 88.12 96 LEU A N 1
ATOM 745 C CA . LEU A 1 96 ? -14.934 -41.799 15.993 1.00 88.12 96 LEU A CA 1
ATOM 746 C C . LEU A 1 96 ? -16.273 -42.521 16.188 1.00 88.12 96 LEU A C 1
ATOM 748 O O . LEU A 1 96 ? -17.186 -41.982 16.812 1.00 88.12 96 LEU A O 1
ATOM 752 N N . LYS A 1 97 ? -16.387 -43.745 15.665 1.00 89.19 97 LYS A N 1
ATOM 753 C CA . LYS A 1 97 ? -17.623 -44.531 15.692 1.00 89.19 97 LYS A CA 1
ATOM 754 C C . LYS A 1 97 ? -17.935 -45.115 17.069 1.00 89.19 97 LYS A C 1
ATOM 756 O O . LYS A 1 97 ? -19.098 -45.115 17.462 1.00 89.19 97 LYS A O 1
ATOM 761 N N . GLN A 1 98 ? -16.931 -45.618 17.783 1.00 91.94 98 GLN A N 1
ATOM 762 C CA . GLN A 1 98 ? -17.115 -46.320 19.057 1.00 91.94 98 GLN A CA 1
ATOM 763 C C . GLN A 1 98 ? -17.171 -45.384 20.265 1.00 91.94 98 GLN A C 1
ATOM 765 O O . GLN A 1 98 ? -17.871 -45.685 21.230 1.00 91.94 98 GLN A O 1
ATOM 770 N N . HIS A 1 99 ? -16.464 -44.252 20.224 1.00 92.50 99 HIS A N 1
ATOM 771 C CA . HIS A 1 99 ? -16.321 -43.380 21.389 1.00 92.50 99 HIS A CA 1
ATOM 772 C C . HIS A 1 99 ? -16.926 -41.997 21.154 1.00 92.50 99 HIS A C 1
ATOM 774 O O . HIS A 1 99 ? -17.814 -41.599 21.904 1.00 92.50 99 HIS A O 1
ATOM 780 N N . VAL A 1 100 ? -16.516 -41.283 20.099 1.00 90.19 100 VAL A N 1
ATOM 781 C CA . VAL A 1 100 ? -16.938 -39.884 19.880 1.00 90.19 100 VAL A CA 1
ATOM 782 C C . VAL A 1 100 ? -18.433 -39.781 19.567 1.00 90.19 100 VAL A C 1
ATOM 784 O O . VAL A 1 100 ? -19.140 -39.003 20.200 1.00 90.19 100 VAL A O 1
ATOM 787 N N . LEU A 1 101 ? -18.944 -40.579 18.626 1.00 89.62 101 LEU A N 1
ATOM 788 C CA . LEU A 1 101 ? -20.357 -40.552 18.236 1.00 89.62 101 LEU A CA 1
ATOM 789 C C . LEU A 1 101 ? -21.309 -40.922 19.391 1.00 89.62 101 LEU A C 1
ATOM 791 O O . LEU A 1 101 ? -22.242 -40.159 19.649 1.00 89.62 101 LEU A O 1
ATOM 795 N N . PRO A 1 102 ? -21.088 -42.027 20.134 1.00 93.00 102 PRO A N 1
ATOM 796 C CA . PRO A 1 102 ? -21.892 -42.339 21.313 1.00 93.00 102 PRO A CA 1
ATOM 797 C C . PRO A 1 102 ? -21.777 -41.290 22.419 1.00 93.00 102 PRO A C 1
ATOM 799 O O . PRO A 1 102 ? -22.768 -41.031 23.096 1.00 93.00 102 PRO A O 1
ATOM 802 N N . PHE A 1 103 ? -20.599 -40.683 22.602 1.00 92.81 103 PHE A N 1
ATOM 803 C CA . PHE A 1 103 ? -20.395 -39.601 23.566 1.00 92.81 103 PHE A CA 1
ATOM 804 C C . PHE A 1 103 ? -21.243 -38.373 23.213 1.00 92.81 103 PHE A C 1
ATOM 806 O O . PHE A 1 103 ? -22.020 -37.912 24.043 1.00 92.81 103 PHE A O 1
ATOM 813 N N . VAL A 1 104 ? -21.205 -37.912 21.958 1.00 90.88 104 VAL A N 1
ATOM 814 C CA . VAL A 1 104 ? -22.084 -36.828 21.478 1.00 90.88 104 VAL A CA 1
ATOM 815 C C . VAL A 1 104 ? -23.564 -37.205 21.630 1.00 90.88 104 VAL A C 1
ATOM 817 O O . VAL A 1 104 ? -24.374 -36.367 22.014 1.00 90.88 104 VAL A O 1
ATOM 820 N N . GLY A 1 105 ? -23.925 -38.472 21.406 1.00 91.44 105 GLY A N 1
ATOM 821 C CA . GLY A 1 105 ? -25.287 -38.971 21.629 1.00 91.44 105 GLY A CA 1
ATOM 822 C C . GLY A 1 105 ? -25.752 -38.929 23.093 1.00 91.44 105 GLY A C 1
ATOM 823 O O . GLY A 1 105 ? -26.946 -38.774 23.338 1.00 91.44 105 GLY A O 1
ATOM 824 N N . ARG A 1 106 ? -24.835 -39.038 24.067 1.00 94.44 106 ARG A N 1
ATOM 825 C CA . ARG A 1 106 ? -25.124 -38.882 25.509 1.00 94.44 106 ARG A CA 1
ATOM 826 C C . ARG A 1 106 ? -25.188 -37.423 25.958 1.00 94.44 106 ARG A C 1
ATOM 828 O O . ARG A 1 106 ? -25.840 -37.130 26.958 1.00 94.44 106 ARG A O 1
ATOM 835 N N . HIS A 1 107 ? -24.585 -36.519 25.190 1.00 93.81 107 HIS A N 1
ATOM 836 C CA . HIS A 1 107 ? -24.613 -35.073 25.412 1.00 93.81 107 HIS A CA 1
ATOM 837 C C . HIS A 1 107 ? -25.349 -34.354 24.266 1.00 93.81 107 HIS A C 1
ATOM 839 O O . HIS A 1 107 ? -24.735 -33.565 23.551 1.00 93.81 107 HIS A O 1
ATOM 845 N N . PRO A 1 108 ? -26.655 -34.620 24.040 1.00 93.31 108 PRO A N 1
ATOM 846 C CA . PRO A 1 108 ? -27.398 -33.982 22.959 1.00 93.31 108 PRO A CA 1
ATOM 847 C C . PRO A 1 108 ? -27.665 -32.501 23.256 1.00 93.31 108 PRO A C 1
ATOM 849 O O . PRO A 1 108 ? -27.738 -32.087 24.417 1.00 93.31 108 PRO A O 1
ATOM 852 N N . ARG A 1 109 ? -27.891 -31.723 22.189 1.00 93.69 109 ARG A N 1
ATOM 853 C CA . ARG A 1 109 ? -28.124 -30.271 22.246 1.00 93.69 109 ARG A CA 1
ATOM 854 C C . ARG A 1 109 ? -29.206 -29.884 23.251 1.00 93.69 109 ARG A C 1
ATOM 856 O O . ARG A 1 109 ? -28.920 -29.140 24.179 1.00 93.69 109 ARG A O 1
ATOM 863 N N . ASP A 1 110 ? -30.399 -30.462 23.129 1.00 88.25 110 ASP A N 1
ATOM 864 C CA . ASP A 1 110 ? -31.554 -30.126 23.976 1.00 88.25 110 ASP A CA 1
ATOM 865 C C . ASP A 1 110 ? -31.285 -30.350 25.472 1.00 88.25 110 ASP A C 1
ATOM 867 O O . ASP A 1 110 ? -31.794 -29.621 26.320 1.00 88.25 110 ASP A O 1
ATOM 871 N N . ALA A 1 111 ? -30.447 -31.338 25.810 1.00 88.56 111 ALA A N 1
ATOM 872 C CA . ALA A 1 111 ? -30.074 -31.607 27.195 1.00 88.56 111 ALA A CA 1
ATOM 873 C C . ALA A 1 111 ? -29.012 -30.633 27.726 1.00 88.56 111 ALA A C 1
ATOM 875 O O . ALA A 1 111 ? -28.949 -30.420 28.934 1.00 88.56 111 ALA A O 1
ATOM 876 N N . ARG A 1 112 ? -28.154 -30.081 26.858 1.00 94.25 112 ARG A N 1
ATOM 877 C CA . ARG A 1 112 ? -27.088 -29.145 27.247 1.00 94.25 112 ARG A CA 1
ATOM 878 C C . ARG A 1 112 ? -27.478 -27.670 27.077 1.00 94.25 112 ARG A C 1
ATOM 880 O O . ARG A 1 112 ? -26.836 -26.837 27.702 1.00 94.25 112 ARG A O 1
ATOM 887 N N . ASP A 1 113 ? -28.512 -27.335 26.295 1.00 94.19 113 ASP A N 1
ATOM 888 C CA . ASP A 1 113 ? -28.942 -25.943 26.033 1.00 94.19 113 ASP A CA 1
ATOM 889 C C . ASP A 1 113 ? -29.207 -25.207 27.357 1.00 94.19 113 ASP A C 1
ATOM 891 O O . ASP A 1 113 ? -28.605 -24.172 27.633 1.00 94.19 113 ASP A O 1
ATOM 895 N N . LYS A 1 114 ? -29.987 -25.821 28.256 1.00 92.69 114 LYS A N 1
ATOM 896 C CA . LYS A 1 114 ? -30.258 -25.283 29.599 1.00 92.69 114 LYS A CA 1
ATOM 897 C C . LYS A 1 114 ? -28.999 -25.050 30.434 1.00 92.69 114 LYS A C 1
ATOM 899 O O . LYS A 1 114 ? -28.889 -24.017 31.088 1.00 92.69 114 LYS A O 1
ATOM 904 N N . ASP A 1 115 ? -28.050 -25.985 30.396 1.00 93.75 115 ASP A N 1
ATOM 905 C CA . ASP A 1 115 ? -26.803 -25.892 31.163 1.00 93.75 115 ASP A CA 1
ATOM 906 C C . ASP A 1 115 ? -25.957 -24.699 30.690 1.00 93.75 115 ASP A C 1
ATOM 908 O O . ASP A 1 115 ? -25.418 -23.946 31.502 1.00 93.75 115 ASP A O 1
ATOM 912 N N . VAL A 1 116 ? -25.883 -24.488 29.373 1.00 96.25 116 VAL A N 1
ATOM 913 C CA . VAL A 1 116 ? -25.136 -23.382 28.760 1.00 96.25 116 VAL A CA 1
ATOM 914 C C . VAL A 1 116 ? -25.739 -22.027 29.145 1.00 96.25 116 VAL A C 1
ATOM 916 O O . VAL A 1 116 ? -25.006 -21.129 29.572 1.00 96.25 116 VAL A O 1
ATOM 919 N N . PHE A 1 117 ? -27.066 -21.884 29.073 1.00 95.62 117 PHE A N 1
ATOM 920 C CA . PHE A 1 117 ? -27.758 -20.662 29.499 1.00 95.62 117 PHE A CA 1
ATOM 921 C C . PHE A 1 117 ? -27.651 -20.416 31.009 1.00 95.62 117 PHE A C 1
ATOM 923 O O . PHE A 1 117 ? -27.411 -19.281 31.423 1.00 95.62 117 PHE A O 1
ATOM 930 N N . ALA A 1 118 ? -27.770 -21.460 31.835 1.00 94.44 118 ALA A N 1
ATOM 931 C CA . ALA A 1 118 ? -27.616 -21.352 33.285 1.00 94.44 118 ALA A CA 1
ATOM 932 C C . ALA A 1 118 ? -26.219 -20.843 33.669 1.00 94.44 118 ALA A C 1
ATOM 934 O O . ALA A 1 118 ? -26.091 -19.932 34.488 1.00 94.44 118 ALA A O 1
ATOM 935 N N . VAL A 1 119 ? -25.171 -21.367 33.027 1.00 96.44 119 VAL A N 1
ATOM 936 C CA . VAL A 1 119 ? -23.798 -20.896 33.240 1.00 96.44 119 VAL A CA 1
ATOM 937 C C . VAL A 1 119 ? -23.629 -19.438 32.814 1.00 96.44 119 VAL A C 1
ATOM 939 O O . VAL A 1 119 ? -23.097 -18.646 33.589 1.00 96.44 119 VAL A O 1
ATOM 942 N N . ALA A 1 120 ? -24.100 -19.048 31.626 1.00 96.81 120 ALA A N 1
ATOM 943 C CA . ALA A 1 120 ? -23.986 -17.661 31.167 1.00 96.81 120 ALA A CA 1
ATOM 944 C C . ALA A 1 120 ? -24.698 -16.677 32.117 1.00 96.81 120 ALA A C 1
ATOM 946 O O . ALA A 1 120 ? -24.143 -15.631 32.459 1.00 96.81 120 ALA A O 1
ATOM 947 N N . ARG A 1 121 ? -25.888 -17.038 32.617 1.00 95.00 121 ARG A N 1
ATOM 948 C CA . ARG A 1 121 ? -26.627 -16.246 33.617 1.00 95.00 121 ARG A CA 1
ATOM 949 C C . ARG A 1 121 ? -25.877 -16.143 34.939 1.00 95.00 121 ARG A C 1
ATOM 951 O O . ARG A 1 121 ? -25.791 -15.051 35.496 1.00 95.00 121 ARG A O 1
ATOM 958 N N . ALA A 1 122 ? -25.296 -17.243 35.415 1.00 94.12 122 ALA A N 1
ATOM 959 C CA . ALA A 1 122 ? -24.486 -17.244 36.629 1.00 94.12 122 ALA A CA 1
ATOM 960 C C . ALA A 1 122 ? -23.244 -16.352 36.492 1.00 94.12 122 ALA A C 1
ATOM 962 O O . ALA A 1 122 ? -22.917 -15.610 37.414 1.00 94.12 122 ALA A O 1
ATOM 963 N N . LEU A 1 123 ? -22.578 -16.346 35.333 1.00 95.06 123 LEU A N 1
ATOM 964 C CA . LEU A 1 123 ? -21.447 -15.444 35.092 1.00 95.06 123 LEU A CA 1
ATOM 965 C C . LEU A 1 123 ? -21.866 -13.965 35.153 1.00 95.06 123 LEU A C 1
ATOM 967 O O . LEU A 1 123 ? -21.165 -13.159 35.766 1.00 95.06 123 LEU A O 1
ATOM 971 N N . ARG A 1 124 ? -23.029 -13.612 34.590 1.00 93.12 124 ARG A N 1
ATOM 972 C CA . ARG A 1 124 ? -23.572 -12.243 34.657 1.00 93.12 124 ARG A CA 1
ATOM 973 C C . ARG A 1 124 ? -24.014 -11.843 36.070 1.00 93.12 124 ARG A C 1
ATOM 975 O O . ARG A 1 124 ? -23.789 -10.710 36.475 1.00 93.12 124 ARG A O 1
ATOM 982 N N . ARG A 1 125 ? -24.642 -12.752 36.825 1.00 90.69 125 ARG A N 1
ATOM 983 C CA . ARG A 1 125 ? -25.285 -12.441 38.120 1.00 90.69 125 ARG A CA 1
ATOM 984 C C . ARG A 1 125 ? -24.423 -12.721 39.347 1.00 90.69 125 ARG A C 1
ATOM 986 O O . ARG A 1 125 ? -24.347 -11.885 40.238 1.00 90.69 125 ARG A O 1
ATOM 993 N N . GLU A 1 126 ? -23.821 -13.906 39.420 1.00 87.81 126 GLU A N 1
ATOM 994 C CA . GLU A 1 126 ? -23.093 -14.394 40.603 1.00 87.81 126 GLU A CA 1
ATOM 995 C C . GLU A 1 126 ? -21.628 -13.949 40.594 1.00 87.81 126 GLU A C 1
ATOM 997 O O . GLU A 1 126 ? -21.056 -13.673 41.647 1.00 87.81 126 GLU A O 1
ATOM 1002 N N . HIS A 1 127 ? -21.019 -13.874 39.407 1.00 87.50 127 HIS A N 1
ATOM 1003 C CA . HIS A 1 127 ? -19.609 -13.503 39.247 1.00 87.50 127 HIS A CA 1
ATOM 1004 C C . HIS A 1 127 ? -19.392 -12.021 38.893 1.00 87.50 127 HIS A C 1
ATOM 1006 O O . HIS A 1 127 ? -18.251 -11.565 38.891 1.00 87.50 127 HIS A O 1
ATOM 1012 N N . GLY A 1 128 ? -20.471 -11.256 38.683 1.00 83.62 128 GLY A N 1
ATOM 1013 C CA . GLY A 1 128 ? -20.422 -9.799 38.526 1.00 83.62 128 GLY A CA 1
ATOM 1014 C C . GLY A 1 128 ? -19.778 -9.323 37.222 1.00 83.62 128 GLY A C 1
ATOM 1015 O O . GLY A 1 128 ? -19.135 -8.277 37.210 1.00 83.62 128 GLY A O 1
ATOM 1016 N N . HIS A 1 129 ? -19.905 -10.097 36.141 1.00 91.06 129 HIS A N 1
ATOM 1017 C CA . HIS A 1 129 ? -19.436 -9.681 34.821 1.00 91.06 129 HIS A CA 1
ATOM 1018 C C . HIS A 1 129 ? -20.546 -8.920 34.083 1.00 91.06 129 HIS A C 1
ATOM 1020 O O . HIS A 1 129 ? -21.529 -9.514 33.640 1.00 91.06 129 HIS A O 1
ATOM 1026 N N . ASP A 1 130 ? -20.385 -7.610 33.912 1.00 88.75 130 ASP A N 1
ATOM 1027 C CA . ASP A 1 130 ? -21.324 -6.762 33.169 1.00 88.75 130 ASP A CA 1
ATOM 1028 C C . ASP A 1 130 ? -21.323 -7.099 31.675 1.00 88.75 130 ASP A C 1
ATOM 1030 O O . ASP A 1 130 ? -22.371 -7.084 31.030 1.00 88.75 130 ASP A O 1
ATOM 1034 N N . ARG A 1 131 ? -20.151 -7.451 31.128 1.00 92.25 131 ARG A N 1
ATOM 1035 C CA . ARG A 1 131 ? -19.981 -7.851 29.725 1.00 92.25 131 ARG A CA 1
ATOM 1036 C C . ARG A 1 131 ? -19.533 -9.300 29.629 1.00 92.25 131 ARG A C 1
ATOM 1038 O O . ARG A 1 131 ? -18.578 -9.716 30.275 1.00 92.25 131 ARG A O 1
ATOM 1045 N N . LEU A 1 132 ? -20.198 -10.060 28.771 1.00 96.75 132 LEU A N 1
ATOM 1046 C CA . LEU A 1 132 ? -19.886 -11.465 28.529 1.00 96.75 132 LEU A CA 1
ATOM 1047 C C . LEU A 1 132 ? -19.807 -11.708 27.029 1.00 96.75 132 LEU A C 1
ATOM 1049 O O . LEU A 1 132 ? -20.781 -11.447 26.331 1.00 96.75 132 LEU A O 1
ATOM 1053 N N . ALA A 1 133 ? -18.683 -12.211 26.540 1.00 96.31 133 ALA A N 1
ATOM 1054 C CA . ALA A 1 133 ? -18.581 -12.789 25.204 1.00 96.31 133 ALA A CA 1
ATOM 1055 C C . ALA A 1 133 ? -18.537 -14.316 25.315 1.00 96.31 133 ALA A C 1
ATOM 1057 O O . ALA A 1 133 ? -18.137 -14.861 26.347 1.00 96.31 133 ALA A O 1
ATOM 1058 N N . VAL A 1 134 ? -18.937 -15.018 24.260 1.00 98.25 134 VAL A N 1
ATOM 1059 C CA . VAL A 1 134 ? -18.817 -16.478 24.186 1.00 98.25 134 VAL A CA 1
ATOM 1060 C C . VAL A 1 134 ? -17.944 -16.869 23.005 1.00 98.25 134 VAL A C 1
ATOM 1062 O O . VAL A 1 134 ? -18.082 -16.307 21.922 1.00 98.25 134 VAL A O 1
ATOM 1065 N N . ILE A 1 135 ? -17.064 -17.849 23.211 1.00 96.06 135 ILE A N 1
ATOM 1066 C CA . ILE A 1 135 ? -16.333 -18.509 22.134 1.00 96.06 135 ILE A CA 1
ATOM 1067 C C . ILE A 1 135 ? -16.578 -20.018 22.156 1.00 96.06 135 ILE A C 1
ATOM 1069 O O . ILE A 1 135 ? -16.388 -20.667 23.183 1.00 96.06 135 ILE A O 1
ATOM 1073 N N . GLY A 1 136 ? -17.012 -20.582 21.030 1.00 96.94 136 GLY A N 1
ATOM 1074 C CA . GLY A 1 136 ? -17.343 -22.004 20.907 1.00 96.94 136 GLY A CA 1
ATOM 1075 C C . GLY A 1 136 ? -16.483 -22.746 19.889 1.00 96.94 136 GLY A C 1
ATOM 1076 O O . GLY A 1 136 ? -16.441 -22.353 18.725 1.00 96.94 136 GLY A O 1
ATOM 1077 N N . TYR A 1 137 ? -15.868 -23.860 20.288 1.00 94.88 137 TYR A N 1
ATOM 1078 C CA . TYR A 1 137 ? -15.057 -24.714 19.410 1.00 94.88 137 TYR A CA 1
ATOM 1079 C C . TYR A 1 137 ? -15.746 -26.045 19.126 1.00 94.88 137 TYR A C 1
ATOM 1081 O O . TYR A 1 137 ? -16.075 -26.776 20.057 1.00 94.88 137 TYR A O 1
ATOM 1089 N N . CYS A 1 138 ? -15.895 -26.426 17.851 1.00 94.44 138 CYS A N 1
ATOM 1090 C CA . CYS A 1 138 ? -16.480 -27.724 17.469 1.00 94.44 138 CYS A CA 1
ATOM 1091 C C . CYS A 1 138 ? -17.862 -27.894 18.125 1.00 94.44 138 CYS A C 1
ATOM 1093 O O . CYS A 1 138 ? -18.766 -27.126 17.799 1.00 94.44 138 CYS A O 1
ATOM 1095 N N . TYR A 1 139 ? -18.024 -28.843 19.059 1.00 94.88 139 TYR A N 1
ATOM 1096 C CA . TYR A 1 139 ? -19.246 -29.037 19.845 1.00 94.88 139 TYR A CA 1
ATOM 1097 C C . TYR A 1 139 ? -19.720 -27.739 20.511 1.00 94.88 139 TYR A C 1
ATOM 1099 O O . TYR A 1 139 ? -20.914 -27.474 20.538 1.00 94.88 139 TYR A O 1
ATOM 1107 N N . GLY A 1 140 ? -18.810 -26.892 20.995 1.00 96.56 140 GLY A N 1
ATOM 1108 C CA . GLY A 1 140 ? -19.178 -25.617 21.600 1.00 96.56 140 GLY A CA 1
ATOM 1109 C C . GLY A 1 140 ? -19.773 -24.592 20.634 1.00 96.56 140 GLY A C 1
ATOM 1110 O O . GLY A 1 140 ? -20.319 -23.590 21.086 1.00 96.56 140 GLY A O 1
ATOM 1111 N N . GLY A 1 141 ? -19.695 -24.812 19.319 1.00 96.12 141 GLY A N 1
ATOM 1112 C CA . GLY A 1 141 ? -20.126 -23.829 18.331 1.00 96.12 141 GLY A CA 1
ATOM 1113 C C . GLY A 1 141 ? -21.635 -23.625 18.248 1.00 96.12 141 GLY A C 1
ATOM 1114 O O . GLY A 1 141 ? -22.083 -22.483 18.285 1.00 96.12 141 GLY A O 1
ATOM 1115 N N . TRP A 1 142 ? -22.440 -24.697 18.225 1.00 96.56 142 TRP A N 1
ATOM 1116 C CA . TRP A 1 142 ? -23.904 -24.544 18.276 1.00 96.56 142 TRP A CA 1
ATOM 1117 C C . TRP A 1 142 ? -24.348 -23.839 19.568 1.00 96.56 142 TRP A C 1
ATOM 1119 O O . TRP A 1 142 ? -25.265 -23.024 19.547 1.00 96.56 142 TRP A O 1
ATOM 1129 N N . ALA A 1 143 ? -23.675 -24.129 20.686 1.00 97.62 143 ALA A N 1
ATOM 1130 C CA . ALA A 1 143 ? -23.982 -23.558 21.992 1.00 97.62 143 ALA A CA 1
ATOM 1131 C C . ALA A 1 143 ? -23.639 -22.060 22.054 1.00 97.62 143 ALA A C 1
ATOM 1133 O O . ALA A 1 143 ? -24.409 -21.271 22.598 1.00 97.62 143 ALA A O 1
ATOM 1134 N N . ALA A 1 144 ? -22.517 -21.657 21.449 1.00 98.00 144 ALA A N 1
ATOM 1135 C CA . ALA A 1 144 ? -22.135 -20.254 21.327 1.00 98.00 144 ALA A CA 1
ATOM 1136 C C . ALA A 1 144 ? -23.142 -19.463 20.476 1.00 98.00 144 ALA A C 1
ATOM 1138 O O . ALA A 1 144 ? -23.578 -18.394 20.896 1.00 98.00 144 ALA A O 1
ATOM 1139 N N . LEU A 1 145 ? -23.577 -20.020 19.337 1.00 97.88 145 LEU A N 1
ATOM 1140 C CA . LEU A 1 145 ? -24.626 -19.421 18.500 1.00 97.88 145 LEU A CA 1
ATOM 1141 C C . LEU A 1 145 ? -25.944 -19.265 19.271 1.00 97.88 145 LEU A C 1
ATOM 1143 O O . LEU A 1 145 ? -26.543 -18.193 19.257 1.00 97.88 145 LEU A O 1
ATOM 1147 N N . ARG A 1 146 ? -26.362 -20.300 20.013 1.00 97.25 146 ARG A N 1
ATOM 1148 C CA . ARG A 1 146 ? -27.574 -20.260 20.848 1.00 97.25 146 ARG A CA 1
ATOM 1149 C C . ARG A 1 146 ? -27.537 -19.153 21.895 1.00 97.25 146 ARG A C 1
ATOM 1151 O O . ARG A 1 146 ? -28.538 -18.466 22.065 1.00 97.25 146 ARG A O 1
ATOM 1158 N N . LEU A 1 147 ? -26.403 -18.940 22.561 1.00 97.88 147 LEU A N 1
ATOM 1159 C CA . LEU A 1 147 ? -26.263 -17.868 23.551 1.00 97.88 147 LEU A CA 1
ATOM 1160 C C . LEU A 1 147 ? -26.415 -16.463 22.956 1.00 97.88 147 LEU A C 1
ATOM 1162 O O . LEU A 1 147 ? -26.835 -15.559 23.675 1.00 97.88 147 LEU A O 1
ATOM 1166 N N . GLY A 1 148 ? -26.113 -16.285 21.668 1.00 96.56 148 GLY A N 1
ATOM 1167 C CA . GLY A 1 148 ? -26.320 -15.029 20.944 1.00 96.56 148 GLY A CA 1
ATOM 1168 C C . GLY A 1 148 ? -27.767 -14.751 20.539 1.00 96.56 148 GLY A C 1
ATOM 1169 O O . GLY A 1 148 ? -28.010 -13.735 19.891 1.00 96.56 148 GLY A O 1
ATOM 1170 N N . ALA A 1 149 ? -28.713 -15.636 20.868 1.00 94.94 149 ALA A N 1
ATOM 1171 C CA . ALA A 1 149 ? -30.109 -15.487 20.482 1.00 94.94 149 ALA A CA 1
ATOM 1172 C C . ALA A 1 149 ? -30.805 -14.308 21.181 1.00 94.94 149 ALA A C 1
ATOM 1174 O O . ALA A 1 149 ? -30.463 -13.947 22.315 1.00 94.94 149 ALA A O 1
ATOM 1175 N N . LYS A 1 150 ? -31.833 -13.749 20.531 1.00 88.38 150 LYS A N 1
ATOM 1176 C CA . LYS A 1 150 ? -32.719 -12.739 21.136 1.00 88.38 150 LYS A CA 1
ATOM 1177 C C . LYS A 1 150 ? -33.357 -13.260 22.427 1.00 88.38 150 LYS A C 1
ATOM 1179 O O . LYS A 1 150 ? -33.625 -14.460 22.494 1.00 88.38 150 LYS A O 1
ATOM 1184 N N . PRO A 1 151 ? -33.639 -12.403 23.427 1.00 87.25 151 PRO A N 1
ATOM 1185 C CA . PRO A 1 151 ? -34.227 -12.821 24.703 1.00 87.25 151 PRO A CA 1
ATOM 1186 C C . PRO A 1 151 ? -35.461 -13.725 24.568 1.00 87.25 151 PRO A C 1
ATOM 1188 O O . PRO A 1 151 ? -35.582 -14.695 25.309 1.00 87.25 151 PRO A O 1
ATOM 1191 N N . GLU A 1 152 ? -36.335 -13.455 23.598 1.00 88.19 152 GLU A N 1
ATOM 1192 C CA . GLU A 1 152 ? -37.543 -14.237 23.306 1.00 88.19 152 GLU A CA 1
ATOM 1193 C C . GLU A 1 152 ? -37.278 -15.667 22.792 1.00 88.19 152 GLU A C 1
ATOM 1195 O O . GLU A 1 152 ? -38.133 -16.536 22.947 1.00 88.19 152 GLU A O 1
ATOM 1200 N N . ASP A 1 153 ? -36.095 -15.933 22.229 1.00 90.94 153 ASP A N 1
ATOM 1201 C CA . ASP A 1 153 ? -35.667 -17.245 21.717 1.00 90.94 153 ASP A CA 1
ATOM 1202 C C . ASP A 1 153 ? -34.785 -18.025 22.718 1.00 90.94 153 ASP A C 1
ATOM 1204 O O . ASP A 1 153 ? -34.293 -19.132 22.425 1.00 90.94 153 ASP A O 1
ATOM 1208 N N . GLN A 1 154 ? -34.545 -17.450 23.900 1.00 92.12 154 GLN A N 1
ATOM 1209 C CA . GLN A 1 154 ? -33.797 -18.083 24.984 1.00 92.12 154 GLN A CA 1
ATOM 1210 C C . GLN A 1 154 ? -34.729 -18.954 25.843 1.00 92.12 154 GLN A C 1
ATOM 1212 O O . GLN A 1 154 ? -35.905 -18.629 26.009 1.00 92.12 154 GLN A O 1
ATOM 1217 N N . PRO A 1 155 ? -34.234 -20.059 26.431 1.00 91.19 155 PRO A N 1
ATOM 1218 C CA . PRO A 1 155 ? -35.004 -20.828 27.407 1.00 91.19 155 PRO A CA 1
ATOM 1219 C C . PRO A 1 155 ? -35.421 -19.946 28.585 1.00 91.19 155 PRO A C 1
ATOM 1221 O O . PRO A 1 155 ? -34.660 -19.064 28.976 1.00 91.19 155 PRO A O 1
ATOM 1224 N N . GLU A 1 156 ? -36.568 -20.210 29.209 1.00 89.12 156 GLU A N 1
ATOM 1225 C CA . GLU A 1 156 ? -36.945 -19.505 30.440 1.00 89.12 156 GLU A CA 1
ATOM 1226 C C . GLU A 1 156 ? -35.875 -19.657 31.535 1.00 89.12 156 GLU A C 1
ATOM 1228 O O . GLU A 1 156 ? -35.080 -20.606 31.560 1.00 89.12 156 GLU A O 1
ATOM 1233 N N . ASP A 1 157 ? -35.830 -18.686 32.440 1.00 88.19 157 ASP A N 1
ATOM 1234 C CA . ASP A 1 157 ? -34.989 -18.785 33.622 1.00 88.19 157 ASP A CA 1
ATOM 1235 C C . ASP A 1 157 ? -35.594 -19.740 34.647 1.00 88.19 157 ASP A C 1
ATOM 1237 O O . ASP A 1 157 ? -36.752 -19.588 35.036 1.00 88.19 157 ASP A O 1
ATOM 1241 N N . GLU A 1 158 ? -34.818 -20.735 35.082 1.00 85.88 158 GLU A N 1
ATOM 1242 C CA . GLU A 1 158 ? -35.277 -21.670 36.113 1.00 85.88 158 GLU A CA 1
ATOM 1243 C C . GLU A 1 158 ? -35.294 -21.001 37.498 1.00 85.88 158 GLU A C 1
ATOM 1245 O O . GLU A 1 158 ? -36.092 -21.394 38.352 1.00 85.88 158 GLU A O 1
ATOM 1250 N N . ASP A 1 159 ? -34.485 -19.954 37.703 1.00 85.44 159 ASP A N 1
ATOM 1251 C CA . ASP A 1 159 ? -34.553 -19.098 38.888 1.00 85.44 159 ASP A CA 1
ATOM 1252 C C . ASP A 1 159 ? -35.532 -17.936 38.657 1.00 85.44 159 ASP A C 1
ATOM 1254 O O . ASP A 1 159 ? -35.188 -16.892 38.098 1.00 85.44 159 ASP A O 1
ATOM 1258 N N . LYS A 1 160 ? -36.780 -18.132 39.096 1.00 84.19 160 LYS A N 1
ATOM 1259 C CA . LYS A 1 160 ? -37.862 -17.142 38.960 1.00 84.19 160 LYS A CA 1
ATOM 1260 C C . LYS A 1 160 ? -37.688 -15.910 39.850 1.00 84.19 160 LYS A C 1
ATOM 1262 O O . LYS A 1 160 ? -38.330 -14.896 39.583 1.00 84.19 160 LYS A O 1
ATOM 1267 N N . ASP A 1 161 ? -36.847 -15.998 40.878 1.00 85.69 161 ASP A N 1
ATOM 1268 C CA . ASP A 1 161 ? -36.574 -14.901 41.809 1.00 85.69 161 ASP A CA 1
ATOM 1269 C C . ASP A 1 161 ? -35.326 -14.099 41.395 1.00 85.69 161 ASP A C 1
ATOM 1271 O O . ASP A 1 161 ? -34.988 -13.082 42.014 1.00 85.69 161 ASP A O 1
ATOM 1275 N N . ALA A 1 162 ? -34.634 -14.526 40.334 1.00 83.94 162 ALA A N 1
ATOM 1276 C CA . ALA A 1 162 ? -33.435 -13.866 39.856 1.00 83.94 162 ALA A CA 1
ATOM 1277 C C . ALA A 1 162 ? -33.724 -12.465 39.302 1.00 83.94 162 ALA A C 1
ATOM 1279 O O . ALA A 1 162 ? -34.685 -12.224 38.569 1.00 83.94 162 ALA A O 1
ATOM 1280 N N . LYS A 1 163 ? -32.811 -11.527 39.580 1.00 84.38 163 LYS A N 1
ATOM 1281 C CA . LYS A 1 163 ? -32.867 -10.191 38.977 1.00 84.38 163 LYS A CA 1
ATOM 1282 C C . LYS A 1 163 ? -32.764 -10.287 37.443 1.00 84.38 163 LYS A C 1
ATOM 1284 O O . LYS A 1 163 ? -31.934 -11.064 36.941 1.00 84.38 163 LYS A O 1
ATOM 1289 N N . PRO A 1 164 ? -33.547 -9.487 36.694 1.00 85.88 164 PRO A N 1
ATOM 1290 C CA . PRO A 1 164 ? -33.383 -9.362 35.251 1.00 85.88 164 PRO A CA 1
ATOM 1291 C C . PRO A 1 164 ? -31.942 -8.981 34.898 1.00 85.88 164 PRO A C 1
ATOM 1293 O O . PRO A 1 164 ? -31.323 -8.176 35.592 1.00 85.88 164 PRO A O 1
ATOM 1296 N N . ILE A 1 165 ? -31.400 -9.585 33.841 1.00 89.00 165 ILE A N 1
ATOM 1297 C CA . ILE A 1 165 ? -30.094 -9.199 33.298 1.00 89.00 165 ILE A CA 1
ATOM 1298 C C . ILE A 1 165 ? -30.316 -7.977 32.409 1.00 89.00 165 ILE A C 1
ATOM 1300 O O . ILE A 1 165 ? -31.154 -8.015 31.511 1.00 89.00 165 ILE A O 1
ATOM 1304 N N . GLU A 1 166 ? -29.579 -6.899 32.667 1.00 84.81 166 GLU A N 1
ATOM 1305 C CA . GLU A 1 166 ? -29.601 -5.713 31.813 1.00 84.81 166 GLU A CA 1
ATOM 1306 C C . GLU A 1 166 ? -28.805 -5.963 30.521 1.00 84.81 166 GLU A C 1
ATOM 1308 O O . GLU A 1 166 ? -27.683 -6.486 30.544 1.00 84.81 166 GLU A O 1
ATOM 1313 N N . GLY A 1 167 ? -29.394 -5.582 29.385 1.00 86.31 167 GLY A N 1
ATOM 1314 C CA . GLY A 1 167 ? -28.816 -5.812 28.061 1.00 86.31 167 GLY A CA 1
ATOM 1315 C C . GLY A 1 167 ? -28.881 -7.279 27.599 1.00 86.31 167 GLY A C 1
ATOM 1316 O O . GLY A 1 167 ? -29.551 -8.109 28.217 1.00 86.31 167 GLY A O 1
ATOM 1317 N N . PRO A 1 168 ? -28.205 -7.621 26.488 1.00 91.88 168 PRO A N 1
ATOM 1318 C CA . PRO A 1 168 ? -28.193 -8.987 25.974 1.00 91.88 168 PRO A CA 1
ATOM 1319 C C . PRO A 1 168 ? -27.404 -9.909 26.914 1.00 91.88 168 PRO A C 1
ATOM 1321 O O . PRO A 1 168 ? -26.465 -9.463 27.570 1.00 91.88 168 PRO A O 1
ATOM 1324 N N . LEU A 1 169 ? -27.755 -11.201 26.987 1.00 95.12 169 LEU A N 1
ATOM 1325 C CA . LEU A 1 169 ? -27.096 -12.171 27.881 1.00 95.12 169 LEU A CA 1
ATOM 1326 C C . LEU A 1 169 ? -25.588 -12.286 27.600 1.00 95.12 169 LEU A C 1
ATOM 1328 O O . LEU A 1 169 ? -24.771 -12.216 28.525 1.00 95.12 169 LEU A O 1
ATOM 1332 N N . VAL A 1 170 ? -25.233 -12.402 26.321 1.00 97.44 170 VAL A N 1
ATOM 1333 C CA . VAL A 1 170 ? -23.870 -12.251 25.798 1.00 97.44 170 VAL A CA 1
ATOM 1334 C C . VAL A 1 170 ? -23.844 -11.069 24.832 1.00 97.44 170 VAL A C 1
ATOM 1336 O O . VAL A 1 170 ? -24.857 -10.748 24.229 1.00 97.44 170 VAL A O 1
ATOM 1339 N N . HIS A 1 171 ? -22.702 -10.410 24.689 1.00 96.00 171 HIS A N 1
ATOM 1340 C CA . HIS A 1 171 ? -22.533 -9.196 23.886 1.00 96.00 171 HIS A CA 1
ATOM 1341 C C . HIS A 1 171 ? -21.879 -9.462 22.529 1.00 96.00 171 HIS A C 1
ATOM 1343 O O . HIS A 1 171 ? -21.929 -8.608 21.653 1.00 96.00 171 HIS A O 1
ATOM 1349 N N . ALA A 1 172 ? -21.245 -10.621 22.370 1.00 95.00 172 ALA A N 1
ATOM 1350 C CA . ALA A 1 172 ? -20.640 -11.066 21.126 1.00 95.00 172 ALA A CA 1
ATOM 1351 C C . ALA A 1 172 ? -20.514 -12.591 21.140 1.00 95.00 172 ALA A C 1
ATOM 1353 O O . ALA A 1 172 ? -20.313 -13.201 22.201 1.00 95.00 172 ALA A O 1
ATOM 1354 N N . VAL A 1 173 ? -20.603 -13.188 19.957 1.00 97.69 173 VAL A N 1
ATOM 1355 C CA . VAL A 1 173 ? -20.412 -14.620 19.730 1.00 97.69 173 VAL A CA 1
ATOM 1356 C C . VAL A 1 173 ? -19.230 -14.809 18.795 1.00 97.69 173 VAL A C 1
ATOM 1358 O O . VAL A 1 173 ? -19.211 -14.247 17.709 1.00 97.69 173 VAL A O 1
ATOM 1361 N N . SER A 1 174 ? -18.275 -15.650 19.177 1.00 94.50 174 SER A N 1
ATOM 1362 C CA . SER A 1 174 ? -17.267 -16.198 18.272 1.00 94.50 174 SER A CA 1
ATOM 1363 C C . SER A 1 174 ? -17.407 -17.715 18.219 1.00 94.50 174 SER A C 1
ATOM 1365 O O . SER A 1 174 ? -17.691 -18.375 19.223 1.00 94.50 174 SER A O 1
ATOM 1367 N N . THR A 1 175 ? -17.232 -18.321 17.052 1.00 95.56 175 THR A N 1
ATOM 1368 C CA . THR A 1 175 ? -17.177 -19.778 16.967 1.00 95.56 175 THR A CA 1
ATOM 1369 C C . THR A 1 175 ? -16.221 -20.276 15.901 1.00 95.56 175 THR A C 1
ATOM 1371 O O . THR A 1 175 ? -16.166 -19.760 14.790 1.00 95.56 175 THR A O 1
ATOM 1374 N N . ALA A 1 176 ? -15.477 -21.324 16.248 1.00 92.06 176 ALA A N 1
ATOM 1375 C CA . ALA A 1 176 ? -14.586 -22.043 15.360 1.00 92.06 176 ALA A CA 1
ATOM 1376 C C . ALA A 1 176 ? -15.191 -23.386 14.957 1.00 92.06 176 ALA A C 1
ATOM 1378 O O . ALA A 1 176 ? -15.538 -24.194 15.827 1.00 92.06 176 ALA A O 1
ATOM 1379 N N . HIS A 1 177 ? -15.274 -23.628 13.641 1.00 90.12 177 HIS A N 1
ATOM 1380 C CA . HIS A 1 177 ? -15.828 -24.852 13.043 1.00 90.12 177 HIS A CA 1
ATOM 1381 C C . HIS A 1 177 ? -17.122 -25.326 13.750 1.00 90.12 177 HIS A C 1
ATOM 1383 O O . HIS A 1 177 ? -17.125 -26.400 14.379 1.00 90.12 177 HIS A O 1
ATOM 1389 N N . PRO A 1 178 ? -18.197 -24.502 13.719 1.00 94.25 178 PRO A N 1
ATOM 1390 C CA . PRO A 1 178 ? -19.368 -24.651 14.580 1.00 94.25 178 PRO A CA 1
ATOM 1391 C C . PRO A 1 178 ? -20.134 -25.940 14.290 1.00 94.25 178 PRO A C 1
ATOM 1393 O O . PRO A 1 178 ? -20.944 -26.034 13.370 1.00 94.25 178 PRO A O 1
ATOM 1396 N N . SER A 1 179 ? -19.872 -26.970 15.089 1.00 92.81 179 SER A N 1
ATOM 1397 C CA . SER A 1 179 ? -20.461 -28.290 14.887 1.00 92.81 179 SER A CA 1
ATOM 1398 C C . SER A 1 179 ? -21.877 -28.336 15.424 1.00 92.81 179 SER A C 1
ATOM 1400 O O . SER A 1 179 ? -22.152 -27.787 16.488 1.00 92.81 179 SER A O 1
ATOM 1402 N N . LEU A 1 180 ? -22.749 -29.058 14.714 1.00 92.44 180 LEU A N 1
ATOM 1403 C CA . LEU A 1 180 ? -24.177 -29.193 15.033 1.00 92.44 180 LEU A CA 1
ATOM 1404 C C . LEU A 1 180 ? -24.972 -27.875 14.947 1.00 92.44 180 LEU A C 1
ATOM 1406 O O . LEU A 1 180 ? -26.108 -27.830 15.422 1.00 92.44 180 LEU A O 1
ATOM 1410 N N . ALA A 1 181 ? -24.391 -26.833 14.342 1.00 94.81 181 ALA A N 1
ATOM 1411 C CA . ALA A 1 181 ? -25.100 -25.604 14.021 1.00 94.81 181 ALA A CA 1
ATOM 1412 C C . ALA A 1 181 ? -26.196 -25.865 12.981 1.00 94.81 181 ALA A C 1
ATOM 1414 O O . ALA A 1 181 ? -26.046 -26.691 12.078 1.00 94.81 181 ALA A O 1
ATOM 1415 N N . THR A 1 182 ? -27.302 -25.146 13.118 1.00 96.00 182 THR A N 1
ATOM 1416 C CA . THR A 1 182 ? -28.446 -25.187 12.206 1.00 96.00 182 THR A CA 1
ATOM 1417 C C . THR A 1 182 ? -28.771 -23.787 11.701 1.00 96.00 182 THR A C 1
ATOM 1419 O O . THR A 1 182 ? -28.370 -22.796 12.308 1.00 96.00 182 THR A O 1
ATOM 1422 N N . GLU A 1 183 ? -29.546 -23.694 10.622 1.00 96.44 183 GLU A N 1
ATOM 1423 C CA . GLU A 1 183 ? -30.050 -22.411 10.110 1.00 96.44 183 GLU A CA 1
ATOM 1424 C C . GLU A 1 183 ? -30.800 -21.616 11.187 1.00 96.44 183 GLU A C 1
ATOM 1426 O O . GLU A 1 183 ? -30.621 -20.410 11.296 1.00 96.44 183 GLU A O 1
ATOM 1431 N N . ARG A 1 184 ? -31.568 -22.291 12.055 1.00 94.81 184 ARG A N 1
ATOM 1432 C CA . ARG A 1 184 ? -32.242 -21.641 13.190 1.00 94.81 184 ARG A CA 1
ATOM 1433 C C . ARG A 1 184 ? -31.252 -20.994 14.159 1.00 94.81 184 ARG A C 1
ATOM 1435 O O . ARG A 1 184 ? -31.529 -19.913 14.664 1.00 94.81 184 ARG A O 1
ATOM 1442 N N . ASP A 1 185 ? -30.127 -21.653 14.432 1.00 95.62 185 ASP A N 1
ATOM 1443 C CA . ASP A 1 185 ? -29.117 -21.116 15.347 1.00 95.62 185 ASP A CA 1
ATOM 1444 C C . ASP A 1 185 ? -28.475 -19.859 14.757 1.00 95.62 185 ASP A C 1
ATOM 1446 O O . ASP A 1 185 ? -28.342 -18.865 15.459 1.00 95.62 185 ASP A O 1
ATOM 1450 N N . LEU A 1 186 ? -28.139 -19.892 13.464 1.00 95.94 186 LEU A N 1
ATOM 1451 C CA . LEU A 1 186 ? -27.544 -18.767 12.737 1.00 95.94 186 LEU A CA 1
ATOM 1452 C C . LEU A 1 186 ? -28.525 -17.596 12.592 1.00 95.94 186 LEU A C 1
ATOM 1454 O O . LEU A 1 186 ? -28.164 -16.455 12.860 1.00 95.94 186 LEU A O 1
ATOM 1458 N N . ALA A 1 187 ? -29.778 -17.879 12.232 1.00 94.12 187 ALA A N 1
ATOM 1459 C CA . ALA A 1 187 ? -30.817 -16.865 12.069 1.00 94.12 187 ALA A CA 1
ATOM 1460 C C . ALA A 1 187 ? -31.251 -16.216 13.387 1.00 94.12 187 ALA A C 1
ATOM 1462 O O . ALA A 1 187 ? -31.742 -15.088 13.378 1.00 94.12 187 ALA A O 1
ATOM 1463 N N . GLY A 1 188 ? -31.094 -16.930 14.505 1.00 93.81 188 GLY A N 1
ATOM 1464 C CA . GLY A 1 188 ? -31.450 -16.439 15.831 1.00 93.81 188 GLY A CA 1
ATOM 1465 C C . GLY A 1 188 ? -30.442 -15.456 16.426 1.00 93.81 188 GLY A C 1
ATOM 1466 O O . GLY A 1 188 ? -30.815 -14.716 17.335 1.00 93.81 188 GLY A O 1
ATOM 1467 N N . VAL A 1 189 ? -29.189 -15.429 15.947 1.00 95.88 189 VAL A N 1
ATOM 1468 C CA . VAL A 1 189 ? -28.139 -14.560 16.504 1.00 95.88 189 VAL A CA 1
ATOM 1469 C C . VAL A 1 189 ? -28.517 -13.085 16.340 1.00 95.88 189 VAL A C 1
ATOM 1471 O O . VAL A 1 189 ? -28.800 -12.617 15.241 1.00 95.88 189 VAL A O 1
ATOM 1474 N N . ALA A 1 190 ? -28.490 -12.348 17.449 1.00 94.56 190 ALA A N 1
ATOM 1475 C CA . ALA A 1 190 ? -28.884 -10.941 17.535 1.00 94.56 190 ALA A CA 1
ATOM 1476 C C . ALA A 1 190 ? -27.773 -10.019 18.058 1.00 94.56 190 ALA A C 1
ATOM 1478 O O . ALA A 1 190 ? -28.017 -8.863 18.396 1.00 94.56 190 ALA A O 1
ATOM 1479 N N . VAL A 1 191 ? -26.555 -10.542 18.155 1.00 95.69 191 VAL A N 1
ATOM 1480 C CA . VAL A 1 191 ? -25.360 -9.834 18.624 1.00 95.69 191 VAL A CA 1
ATOM 1481 C C . VAL A 1 191 ? -24.233 -10.024 17.608 1.00 95.69 191 VAL A C 1
ATOM 1483 O O . VAL A 1 191 ? -24.310 -10.968 16.821 1.00 95.69 191 VAL A O 1
ATOM 1486 N N . PRO A 1 192 ? -23.188 -9.175 17.607 1.00 93.44 192 PRO A N 1
ATOM 1487 C CA . PRO A 1 192 ? -22.041 -9.341 16.718 1.00 93.44 192 PRO A CA 1
ATOM 1488 C C . PRO A 1 192 ? -21.506 -10.778 16.699 1.00 93.44 192 PRO A C 1
ATOM 1490 O O . PRO A 1 192 ? -21.318 -11.398 17.754 1.00 93.44 192 PRO A O 1
ATOM 1493 N N . LEU A 1 193 ? -21.275 -11.293 15.491 1.00 93.38 193 LEU A N 1
ATOM 1494 C CA . LEU A 1 193 ? -20.931 -12.685 15.229 1.00 93.38 193 LEU A CA 1
ATOM 1495 C C . LEU A 1 193 ? -19.566 -12.781 14.551 1.00 93.38 193 LEU A C 1
ATOM 1497 O O . LEU A 1 193 ? -19.324 -12.135 13.539 1.00 93.38 193 LEU A O 1
ATOM 1501 N N . GLN A 1 194 ? -18.700 -13.648 15.062 1.00 90.00 194 GLN A N 1
ATOM 1502 C CA . GLN A 1 194 ? -17.470 -14.054 14.401 1.00 90.00 194 GLN A CA 1
ATOM 1503 C C . GLN A 1 194 ? -17.493 -15.551 14.086 1.00 90.00 194 GLN A C 1
ATOM 1505 O O . GLN A 1 194 ? -17.769 -16.375 14.963 1.00 90.00 194 GLN A O 1
ATOM 1510 N N . ILE A 1 195 ? -17.142 -15.921 12.854 1.00 91.38 195 ILE A N 1
ATOM 1511 C CA . ILE A 1 195 ? -16.997 -17.318 12.435 1.00 91.38 195 ILE A CA 1
ATOM 1512 C C . ILE A 1 195 ? -15.563 -17.588 11.971 1.00 91.38 195 ILE A C 1
ATOM 1514 O O . ILE A 1 195 ? -15.110 -17.056 10.959 1.00 91.38 195 ILE A O 1
ATOM 1518 N N . LEU A 1 196 ? -14.870 -18.493 12.663 1.00 89.19 196 LEU A N 1
ATOM 1519 C CA . LEU A 1 196 ? -13.587 -19.055 12.245 1.00 89.19 196 LEU A CA 1
ATOM 1520 C C . LEU A 1 196 ? -13.855 -20.359 11.474 1.00 89.19 196 LEU A C 1
ATOM 1522 O O . LEU A 1 196 ? -14.123 -21.411 12.064 1.00 89.19 196 LEU A O 1
ATOM 1526 N N . ALA A 1 197 ? -13.829 -20.290 10.144 1.00 88.06 197 ALA A N 1
ATOM 1527 C CA . ALA A 1 197 ? -14.318 -21.340 9.253 1.00 88.06 197 ALA A CA 1
ATOM 1528 C C . ALA A 1 197 ? -13.194 -22.047 8.474 1.00 88.06 197 ALA A C 1
ATOM 1530 O O . ALA A 1 197 ? -12.770 -21.555 7.420 1.00 88.06 197 ALA A O 1
ATOM 1531 N N . PRO A 1 198 ? -12.759 -23.245 8.914 1.00 85.38 198 PRO A N 1
ATOM 1532 C CA . PRO A 1 198 ? -12.004 -24.167 8.071 1.00 85.38 198 PRO A CA 1
ATOM 1533 C C . PRO A 1 198 ? -12.719 -24.437 6.744 1.00 85.38 198 PRO A C 1
ATOM 1535 O O . PRO A 1 198 ? -13.947 -24.578 6.684 1.00 85.38 198 PRO A O 1
ATOM 1538 N N . GLU A 1 199 ? -11.956 -24.511 5.659 1.00 81.00 199 GLU A N 1
ATOM 1539 C CA . GLU A 1 199 ? -12.489 -24.864 4.345 1.00 81.00 199 GLU A CA 1
ATOM 1540 C C . GLU A 1 199 ? -13.084 -26.271 4.354 1.00 81.00 199 GLU A C 1
ATOM 1542 O O . GLU A 1 199 ? -14.247 -26.449 3.982 1.00 81.00 199 GLU A O 1
ATOM 1547 N N . ILE A 1 200 ? -12.323 -27.243 4.860 1.00 82.62 200 ILE A N 1
ATOM 1548 C CA . ILE A 1 200 ? -12.684 -28.660 4.854 1.00 82.62 200 ILE A CA 1
ATOM 1549 C C . ILE A 1 200 ? -13.419 -28.992 6.158 1.00 82.62 200 ILE A C 1
ATOM 1551 O O . ILE A 1 200 ? -12.855 -29.546 7.108 1.00 82.62 200 ILE A O 1
ATOM 1555 N N . ASP A 1 201 ? -14.705 -28.650 6.197 1.00 87.94 201 ASP A N 1
ATOM 1556 C CA . ASP A 1 201 ? -15.597 -28.926 7.322 1.00 87.94 201 ASP A CA 1
ATOM 1557 C C . ASP A 1 201 ? -16.920 -29.540 6.843 1.00 87.94 201 ASP A C 1
ATOM 1559 O O . ASP A 1 201 ? -17.647 -28.956 6.044 1.00 87.94 201 ASP A O 1
ATOM 1563 N N . GLN A 1 202 ? -17.216 -30.751 7.320 1.00 86.88 202 GLN A N 1
ATOM 1564 C CA . GLN A 1 202 ? -18.424 -31.499 6.952 1.00 86.88 202 GLN A CA 1
ATOM 1565 C C . GLN A 1 202 ? -19.613 -31.204 7.877 1.00 86.88 202 GLN A C 1
ATOM 1567 O O . GLN A 1 202 ? -20.734 -31.603 7.573 1.00 86.88 202 GLN A O 1
ATOM 1572 N N . LEU A 1 203 ? -19.376 -30.548 9.015 1.00 90.06 203 LEU A N 1
ATOM 1573 C CA . LEU A 1 203 ? -20.407 -30.165 9.979 1.00 90.06 203 LEU A CA 1
ATOM 1574 C C . LEU A 1 203 ? -20.841 -28.715 9.778 1.00 90.06 203 LEU A C 1
ATOM 1576 O O . LEU A 1 203 ? -22.025 -28.423 9.911 1.00 90.06 203 LEU A O 1
ATOM 1580 N N . TYR A 1 204 ? -19.915 -27.839 9.391 1.00 93.44 204 TYR A N 1
ATOM 1581 C CA . TYR A 1 204 ? -20.223 -26.491 8.921 1.00 93.44 204 TYR A CA 1
ATOM 1582 C C . TYR A 1 204 ? -20.154 -26.434 7.389 1.00 93.44 204 TYR A C 1
ATOM 1584 O O . TYR A 1 204 ? -19.145 -26.064 6.787 1.00 93.44 204 TYR A O 1
ATOM 1592 N N . THR A 1 205 ? -21.237 -26.900 6.766 1.00 90.19 205 THR A N 1
ATOM 1593 C CA . THR A 1 205 ? -21.330 -27.146 5.320 1.00 90.19 205 THR A CA 1
ATOM 1594 C C . THR A 1 205 ? -21.299 -25.853 4.491 1.00 90.19 205 THR A C 1
ATOM 1596 O O . THR A 1 205 ? -21.629 -24.789 5.011 1.00 90.19 205 THR A O 1
ATOM 1599 N N . PRO A 1 206 ? -20.980 -25.912 3.180 1.00 84.81 206 PRO A N 1
ATOM 1600 C CA . PRO A 1 206 ? -21.088 -24.754 2.285 1.00 84.81 206 PRO A CA 1
ATOM 1601 C C . PRO A 1 206 ? -22.458 -24.062 2.309 1.00 84.81 206 PRO A C 1
ATOM 1603 O O . PRO A 1 206 ? -22.515 -22.840 2.257 1.00 84.81 206 PRO A O 1
ATOM 1606 N N . ALA A 1 207 ? -23.547 -24.824 2.460 1.00 88.69 207 ALA A N 1
ATOM 1607 C CA . ALA A 1 207 ? -24.892 -24.266 2.588 1.00 88.69 207 ALA A CA 1
ATOM 1608 C C . ALA A 1 207 ? -25.052 -23.437 3.873 1.00 88.69 207 ALA A C 1
ATOM 1610 O O . ALA A 1 207 ? -25.546 -22.318 3.814 1.00 88.69 207 ALA A O 1
ATOM 1611 N N . LEU A 1 208 ? -24.565 -23.938 5.017 1.00 93.75 208 LEU A N 1
ATOM 1612 C CA . LEU A 1 208 ? -24.563 -23.169 6.268 1.00 93.75 208 LEU A CA 1
ATOM 1613 C C . LEU A 1 208 ? -23.641 -21.947 6.186 1.00 93.75 208 LEU A C 1
ATOM 1615 O O . LEU A 1 208 ? -23.987 -20.901 6.718 1.00 93.75 208 LEU A O 1
ATOM 1619 N N . LYS A 1 209 ? -22.492 -22.058 5.504 1.00 88.94 209 LYS A N 1
ATOM 1620 C CA . LYS A 1 209 ? -21.581 -20.926 5.262 1.00 88.94 209 LYS A CA 1
ATOM 1621 C C . LYS A 1 209 ? -22.286 -19.802 4.505 1.00 88.94 209 LYS A C 1
ATOM 1623 O O . LYS A 1 209 ? -22.235 -18.666 4.961 1.00 88.94 209 LYS A O 1
ATOM 1628 N N . GLN A 1 210 ? -22.959 -20.126 3.398 1.00 84.00 210 GLN A N 1
ATOM 1629 C CA . GLN A 1 210 ? -23.721 -19.152 2.613 1.00 84.00 210 GLN A CA 1
ATOM 1630 C C . GLN A 1 210 ? -24.881 -18.564 3.422 1.00 84.00 210 GLN A C 1
ATOM 1632 O O . GLN A 1 210 ? -24.999 -17.348 3.521 1.00 84.00 210 GLN A O 1
ATOM 1637 N N . PHE A 1 211 ? -25.664 -19.421 4.086 1.00 89.25 211 PHE A N 1
ATOM 1638 C CA . PHE A 1 211 ? -26.786 -18.992 4.917 1.00 89.25 211 PHE A CA 1
ATOM 1639 C C . PHE A 1 211 ? -26.362 -18.003 6.013 1.00 89.25 211 PHE A C 1
ATOM 1641 O O . PHE A 1 211 ? -27.100 -17.068 6.308 1.00 89.25 211 PHE A O 1
ATOM 1648 N N . THR A 1 212 ? -25.169 -18.177 6.597 1.00 89.88 212 THR A N 1
ATOM 1649 C CA . THR A 1 212 ? -24.606 -17.215 7.553 1.00 89.88 212 THR A CA 1
ATOM 1650 C C . THR A 1 212 ? -24.470 -15.826 6.940 1.00 89.88 212 THR A C 1
ATOM 1652 O O . THR A 1 212 ? -24.962 -14.879 7.542 1.00 89.88 212 THR A O 1
ATOM 1655 N N . PHE A 1 213 ? -23.848 -15.696 5.761 1.00 82.94 213 PHE A N 1
ATOM 1656 C CA . PHE A 1 213 ? -23.708 -14.398 5.090 1.00 82.94 213 PHE A CA 1
ATOM 1657 C C . PHE A 1 213 ? -25.073 -13.781 4.776 1.00 82.94 213 PHE A C 1
ATOM 1659 O O . PHE A 1 213 ? -25.308 -12.616 5.099 1.00 82.94 213 PHE A O 1
ATOM 1666 N N . ASP A 1 214 ? -25.985 -14.580 4.219 1.00 80.31 214 ASP A N 1
ATOM 1667 C CA . ASP A 1 214 ? -27.319 -14.125 3.830 1.00 80.31 214 ASP A CA 1
ATOM 1668 C C . ASP A 1 214 ? -28.096 -13.585 5.041 1.00 80.31 214 ASP A C 1
ATOM 1670 O O . ASP A 1 214 ? -28.695 -12.508 4.986 1.00 80.31 214 ASP A O 1
ATOM 1674 N N . VAL A 1 215 ? -28.079 -14.315 6.163 1.00 88.25 215 VAL A N 1
ATOM 1675 C CA . VAL A 1 215 ? -28.889 -13.968 7.335 1.00 88.25 215 VAL A CA 1
ATOM 1676 C C . VAL A 1 215 ? -28.297 -12.824 8.152 1.00 88.25 215 VAL A C 1
ATOM 1678 O O . VAL A 1 215 ? -29.057 -11.988 8.644 1.00 88.25 215 VAL A O 1
ATOM 1681 N N . THR A 1 216 ? -26.969 -12.727 8.276 1.00 83.50 216 THR A N 1
ATOM 1682 C CA . THR A 1 216 ? -26.340 -11.602 8.985 1.00 83.50 216 THR A CA 1
ATOM 1683 C C . THR A 1 216 ? -26.494 -10.306 8.207 1.00 83.50 216 THR A C 1
ATOM 1685 O O . THR A 1 216 ? -26.814 -9.287 8.815 1.00 83.50 216 THR A O 1
ATOM 1688 N N . ALA A 1 217 ? -26.346 -10.348 6.876 1.00 73.69 217 ALA A N 1
ATOM 1689 C CA . ALA A 1 217 ? -26.585 -9.192 6.018 1.00 73.69 217 ALA A CA 1
ATOM 1690 C C . ALA A 1 217 ? -28.049 -8.740 6.109 1.00 73.69 217 ALA A C 1
ATOM 1692 O O . ALA A 1 217 ? -28.322 -7.574 6.386 1.00 73.69 217 ALA A O 1
ATOM 1693 N N . LYS A 1 218 ? -28.996 -9.681 5.983 1.00 79.81 218 LYS A N 1
ATOM 1694 C CA . LYS A 1 218 ? -30.436 -9.405 6.099 1.00 79.81 218 LYS A CA 1
ATOM 1695 C C . LYS A 1 218 ? -30.828 -8.793 7.446 1.00 79.81 218 LYS A C 1
ATOM 1697 O O . LYS A 1 218 ? -31.677 -7.909 7.488 1.00 79.81 218 LYS A O 1
ATOM 1702 N N . ASN A 1 219 ? -30.249 -9.279 8.543 1.00 84.19 219 ASN A N 1
ATOM 1703 C CA . ASN A 1 219 ? -30.592 -8.834 9.895 1.00 84.19 219 ASN A CA 1
ATOM 1704 C C . ASN A 1 219 ? -29.740 -7.646 10.384 1.00 84.19 219 ASN A C 1
ATOM 1706 O O . ASN A 1 219 ? -29.927 -7.209 11.519 1.00 84.19 219 ASN A O 1
ATOM 1710 N N . GLY A 1 220 ? -28.796 -7.143 9.577 1.00 79.25 220 GLY A N 1
ATOM 1711 C CA . GLY A 1 220 ? -27.885 -6.063 9.972 1.00 79.25 220 GLY A CA 1
ATOM 1712 C C . GLY A 1 220 ? -26.952 -6.433 11.132 1.00 79.25 220 GLY A C 1
ATOM 1713 O O . GLY A 1 220 ? -26.573 -5.566 11.918 1.00 79.25 220 GLY A O 1
ATOM 1714 N N . ILE A 1 221 ? -26.609 -7.717 11.278 1.00 84.25 221 ILE A N 1
ATOM 1715 C CA . ILE A 1 221 ? -25.710 -8.198 12.333 1.00 84.25 221 ILE A CA 1
ATOM 1716 C C . ILE A 1 221 ? -24.260 -8.016 11.874 1.00 84.25 221 ILE A C 1
ATOM 1718 O O . ILE A 1 221 ? -23.894 -8.580 10.841 1.00 84.25 221 ILE A O 1
ATOM 1722 N N . PRO A 1 222 ? -23.404 -7.304 12.635 1.00 76.69 222 PRO A N 1
ATOM 1723 C CA . PRO A 1 222 ? -21.979 -7.237 12.333 1.00 76.69 222 PRO A CA 1
ATOM 1724 C C . PRO A 1 222 ? -21.369 -8.644 12.300 1.00 76.69 222 PRO A C 1
ATOM 1726 O O . PRO A 1 222 ? -21.393 -9.354 13.310 1.00 76.69 222 PRO A O 1
ATOM 1729 N N . LEU A 1 223 ? -20.843 -9.037 11.138 1.00 82.62 223 LEU A N 1
ATOM 1730 C CA . LEU A 1 223 ? -20.219 -10.337 10.904 1.00 82.62 223 LEU A CA 1
ATOM 1731 C C . LEU A 1 223 ? -18.722 -10.160 10.637 1.00 82.62 223 LEU A C 1
ATOM 1733 O O . LEU A 1 223 ? -18.330 -9.455 9.711 1.00 82.62 223 LEU A O 1
ATOM 1737 N N . ASP A 1 224 ? -17.898 -10.876 11.395 1.00 77.88 224 ASP A N 1
ATOM 1738 C CA . ASP A 1 224 ? -16.492 -11.100 11.068 1.00 77.88 224 ASP A CA 1
ATOM 1739 C C . ASP A 1 224 ? -16.282 -12.568 10.670 1.00 77.88 224 ASP A C 1
ATOM 1741 O O . ASP A 1 224 ? -16.467 -13.493 11.462 1.00 77.88 224 ASP A O 1
ATOM 1745 N N . TYR A 1 225 ? -15.934 -12.817 9.412 1.00 82.75 225 TYR A N 1
ATOM 1746 C CA . TYR A 1 225 ? -15.797 -14.172 8.884 1.00 82.75 225 TYR A CA 1
ATOM 1747 C C . TYR A 1 225 ? -14.355 -14.437 8.459 1.00 82.75 225 TYR A C 1
ATOM 1749 O O . TYR A 1 225 ? -13.860 -13.879 7.479 1.00 82.75 225 TYR A O 1
ATOM 1757 N N . LEU A 1 226 ? -13.679 -15.342 9.168 1.00 76.19 226 LEU A N 1
ATOM 1758 C CA . LEU A 1 226 ? -12.318 -15.757 8.847 1.00 76.19 226 LEU A CA 1
ATOM 1759 C C . LEU A 1 226 ? -12.351 -17.122 8.167 1.00 76.19 226 LEU A C 1
ATOM 1761 O O . LEU A 1 226 ? -12.547 -18.160 8.801 1.00 76.19 226 LEU A O 1
ATOM 1765 N N . HIS A 1 227 ? -12.112 -17.121 6.858 1.00 77.56 227 HIS A N 1
ATOM 1766 C CA . HIS A 1 227 ? -11.919 -18.343 6.093 1.00 77.56 227 HIS A CA 1
ATOM 1767 C C . HIS A 1 227 ? -10.485 -18.881 6.239 1.00 77.56 227 HIS A C 1
ATOM 1769 O O . HIS A 1 227 ? -9.510 -18.147 6.036 1.00 77.56 227 HIS A O 1
ATOM 1775 N N . PHE A 1 228 ? -10.365 -20.178 6.539 1.00 72.69 228 PHE A N 1
ATOM 1776 C CA . PHE A 1 228 ? -9.097 -20.906 6.640 1.00 72.69 228 PHE A CA 1
ATOM 1777 C C . PHE A 1 228 ? -8.989 -21.967 5.525 1.00 72.69 228 PHE A C 1
ATOM 1779 O O . PHE A 1 228 ? -9.426 -23.108 5.709 1.00 72.69 228 PHE A O 1
ATOM 1786 N N . PRO A 1 229 ? -8.423 -21.608 4.365 1.00 66.25 229 PRO A N 1
ATOM 1787 C CA . PRO A 1 229 ? -8.276 -22.497 3.213 1.00 66.25 229 PRO A CA 1
ATOM 1788 C C . PRO A 1 229 ? -7.238 -23.592 3.445 1.00 66.25 229 PRO A C 1
ATOM 1790 O O . PRO A 1 229 ? -6.251 -23.406 4.155 1.00 66.25 229 PRO A O 1
ATOM 1793 N N . GLY A 1 230 ? -7.499 -24.775 2.893 1.00 71.81 230 GLY A N 1
ATOM 1794 C CA . GLY A 1 230 ? -6.755 -26.015 3.110 1.00 71.81 230 GLY A CA 1
ATOM 1795 C C . GLY A 1 230 ? -6.868 -26.579 4.530 1.00 71.81 230 GLY A C 1
ATOM 1796 O O . GLY A 1 230 ? -6.346 -27.659 4.810 1.00 71.81 230 GLY A O 1
ATOM 1797 N N . VAL A 1 231 ? -7.542 -25.876 5.443 1.00 78.12 231 VAL A N 1
ATOM 1798 C CA . VAL A 1 231 ? -7.639 -26.262 6.850 1.00 78.12 231 VAL A CA 1
ATOM 1799 C C . VAL A 1 231 ? -8.842 -27.172 7.051 1.00 78.12 231 VAL A C 1
ATOM 1801 O O . VAL A 1 231 ? -9.957 -26.871 6.624 1.00 78.12 231 VAL A O 1
ATOM 1804 N N . ALA A 1 232 ? -8.609 -28.296 7.729 1.00 84.88 232 ALA A N 1
ATOM 1805 C CA . ALA A 1 232 ? -9.650 -29.245 8.093 1.00 84.88 232 ALA A CA 1
ATOM 1806 C C . ALA A 1 232 ? -10.245 -28.954 9.474 1.00 84.88 232 ALA A C 1
ATOM 1808 O O . ALA A 1 232 ? -9.595 -28.365 10.344 1.00 84.88 232 ALA A O 1
ATOM 1809 N N . HIS A 1 233 ? -11.473 -29.423 9.682 1.00 84.94 233 HIS A N 1
ATOM 1810 C CA . HIS A 1 233 ? -12.185 -29.387 10.957 1.00 84.94 233 HIS A CA 1
ATOM 1811 C C . HIS A 1 233 ? -11.287 -29.722 12.168 1.00 84.94 233 HIS A C 1
ATOM 1813 O O . HIS A 1 233 ? -10.496 -30.666 12.133 1.00 84.94 233 HIS A O 1
ATOM 1819 N N . GLY A 1 234 ? -11.417 -28.948 13.251 1.00 83.69 234 GLY A N 1
ATOM 1820 C CA . GLY A 1 234 ? -10.671 -29.133 14.501 1.00 83.69 234 GLY A CA 1
ATOM 1821 C C . GLY A 1 234 ? -9.232 -28.603 14.507 1.00 83.69 234 GLY A C 1
ATOM 1822 O O . GLY A 1 234 ? -8.643 -28.469 15.579 1.00 83.69 234 GLY A O 1
ATOM 1823 N N . SER A 1 235 ? -8.655 -28.251 13.352 1.00 82.00 235 SER A N 1
ATOM 1824 C CA . SER A 1 235 ? -7.256 -27.790 13.264 1.00 82.00 235 SER A CA 1
ATOM 1825 C C . SER A 1 235 ? -6.997 -26.470 13.998 1.00 82.00 235 SER A C 1
ATOM 1827 O O . SER A 1 235 ? -5.868 -26.235 14.419 1.00 82.00 235 SER A O 1
ATOM 1829 N N . LEU A 1 236 ? -8.027 -25.638 14.190 1.00 81.56 236 LEU A N 1
ATOM 1830 C CA . LEU A 1 236 ? -7.911 -24.357 14.897 1.00 81.56 236 LEU A CA 1
ATOM 1831 C C . LEU A 1 236 ? -7.643 -24.536 16.398 1.00 81.56 236 LEU A C 1
ATOM 1833 O O . LEU A 1 236 ? -7.052 -23.666 17.013 1.00 81.56 236 LEU A O 1
ATOM 1837 N N . MET A 1 237 ? -8.022 -25.680 16.973 1.00 83.62 237 MET A N 1
ATOM 1838 C CA . MET A 1 237 ? -7.788 -26.004 18.387 1.00 83.62 237 MET A CA 1
ATOM 1839 C C . MET A 1 237 ? -6.796 -27.157 18.576 1.00 83.62 237 MET A C 1
ATOM 1841 O O . MET A 1 237 ? -6.216 -27.318 19.645 1.00 83.62 237 MET A O 1
ATOM 1845 N N . ARG A 1 238 ? -6.610 -28.002 17.555 1.00 84.62 238 ARG A N 1
ATOM 1846 C CA . ARG A 1 238 ? -5.824 -29.245 17.635 1.00 84.62 238 ARG A CA 1
ATOM 1847 C C . ARG A 1 238 ? -4.733 -29.347 16.564 1.00 84.62 238 ARG A C 1
ATOM 1849 O O . ARG A 1 238 ? -4.248 -30.442 16.284 1.00 84.62 238 ARG A O 1
ATOM 1856 N N . GLY A 1 239 ? -4.350 -28.234 15.940 1.00 77.81 239 GLY A N 1
ATOM 1857 C CA . GLY A 1 239 ? -3.287 -28.185 14.933 1.00 77.81 239 GLY A CA 1
ATOM 1858 C C . GLY A 1 239 ? -1.908 -28.558 15.494 1.00 77.81 239 GLY A C 1
ATOM 1859 O O . GLY A 1 239 ? -1.625 -28.354 16.675 1.00 77.81 239 GLY A O 1
ATOM 1860 N N . ASN A 1 240 ? -1.032 -29.102 14.644 1.00 73.19 240 ASN A N 1
ATOM 1861 C CA . ASN A 1 240 ? 0.339 -29.450 15.027 1.00 73.19 240 ASN A CA 1
ATOM 1862 C C . ASN A 1 240 ? 1.209 -28.194 15.190 1.00 73.19 240 ASN A C 1
ATOM 1864 O O . ASN A 1 240 ? 1.668 -27.646 14.192 1.00 73.19 240 ASN A O 1
ATOM 1868 N N . GLN A 1 241 ? 1.544 -27.792 16.417 1.00 66.94 241 GLN A N 1
ATOM 1869 C CA . GLN A 1 241 ? 2.424 -26.635 16.649 1.00 66.94 241 GLN A CA 1
ATOM 1870 C C . GLN A 1 241 ? 3.849 -26.788 16.081 1.00 66.94 241 GLN A C 1
ATOM 1872 O O . GLN A 1 241 ? 4.545 -25.789 15.911 1.00 66.94 241 GLN A O 1
ATOM 1877 N N . LYS A 1 242 ? 4.290 -28.013 15.751 1.00 65.12 242 LYS A N 1
ATOM 1878 C CA . LYS A 1 242 ? 5.585 -28.267 15.088 1.00 65.12 242 LYS A CA 1
ATOM 1879 C C . LYS A 1 242 ? 5.530 -28.046 13.574 1.00 65.12 242 LYS A C 1
ATOM 1881 O O . LYS A 1 242 ? 6.576 -28.018 12.935 1.00 65.12 242 LYS A O 1
ATOM 1886 N N . SER A 1 243 ? 4.336 -27.891 12.997 1.00 63.41 243 SER A N 1
ATOM 1887 C CA . SER A 1 243 ? 4.155 -27.484 11.603 1.00 63.41 243 SER A CA 1
ATOM 1888 C C . SER A 1 243 ? 4.051 -25.956 11.525 1.00 63.41 243 SER A C 1
ATOM 1890 O O . SER A 1 243 ? 3.111 -25.399 12.098 1.00 63.41 243 SER A O 1
ATOM 1892 N N . PRO A 1 244 ? 4.953 -25.265 10.802 1.00 57.31 244 PRO A N 1
ATOM 1893 C CA . PRO A 1 244 ? 4.864 -23.817 10.608 1.00 57.31 244 PRO A CA 1
ATOM 1894 C C . PRO A 1 244 ? 3.516 -23.363 10.033 1.00 57.31 244 PRO A C 1
ATOM 1896 O O . PRO A 1 244 ? 2.981 -22.346 10.460 1.00 57.31 244 PRO A O 1
ATOM 1899 N N . GLU A 1 245 ? 2.931 -24.137 9.116 1.00 60.94 245 GLU A N 1
ATOM 1900 C CA . GLU A 1 245 ? 1.642 -23.801 8.499 1.00 60.94 245 GLU A CA 1
ATOM 1901 C C . GLU A 1 245 ? 0.474 -23.944 9.480 1.00 60.94 245 GLU A C 1
ATOM 1903 O O . GLU A 1 245 ? -0.355 -23.045 9.598 1.00 60.94 245 GLU A O 1
ATOM 1908 N N . ALA A 1 246 ? 0.437 -25.026 10.265 1.00 64.94 246 ALA A N 1
ATOM 1909 C CA . ALA A 1 246 ? -0.601 -25.185 11.284 1.00 64.94 246 ALA A CA 1
ATOM 1910 C C . ALA A 1 246 ? -0.469 -24.132 12.396 1.00 64.94 246 ALA A C 1
ATOM 1912 O O . ALA A 1 246 ? -1.475 -23.670 12.929 1.00 64.94 246 ALA A O 1
ATOM 1913 N N . ARG A 1 247 ? 0.761 -23.714 12.717 1.00 62.69 247 ARG A N 1
ATOM 1914 C CA . ARG A 1 247 ? 1.018 -22.640 13.676 1.00 62.69 247 ARG A CA 1
ATOM 1915 C C . ARG A 1 247 ? 0.491 -21.292 13.183 1.00 62.69 247 ARG A C 1
ATOM 1917 O O . ARG A 1 247 ? -0.219 -20.647 13.940 1.00 62.69 247 ARG A O 1
ATOM 1924 N N . LYS A 1 248 ? 0.740 -20.911 11.925 1.00 61.66 248 LYS A N 1
ATOM 1925 C CA . LYS A 1 248 ? 0.173 -19.681 11.332 1.00 61.66 248 LYS A CA 1
ATOM 1926 C C . LYS A 1 248 ? -1.352 -19.677 11.349 1.00 61.66 248 LYS A C 1
ATOM 1928 O O . LYS A 1 248 ? -1.953 -18.642 11.603 1.00 61.66 248 LYS A O 1
ATOM 1933 N N . VAL A 1 249 ? -1.974 -20.827 11.083 1.00 65.81 249 VAL A N 1
ATOM 1934 C CA . VAL A 1 249 ? -3.435 -20.990 11.129 1.00 65.81 249 VAL A CA 1
ATOM 1935 C C . VAL A 1 249 ? -3.972 -20.733 12.538 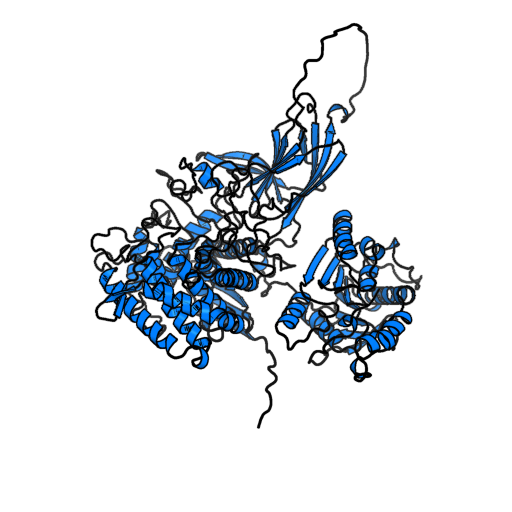1.00 65.81 249 VAL A C 1
ATOM 1937 O O . VAL A 1 249 ? -4.906 -19.954 12.694 1.00 65.81 249 VAL A O 1
ATOM 1940 N N . VAL A 1 250 ? -3.362 -21.349 13.556 1.00 67.81 250 VAL A N 1
ATOM 1941 C CA . VAL A 1 250 ? -3.720 -21.159 14.973 1.00 67.81 250 VAL A CA 1
ATOM 1942 C C . VAL A 1 250 ? -3.448 -19.719 15.419 1.00 67.81 250 VAL A C 1
ATOM 1944 O O . VAL A 1 250 ? -4.304 -19.099 16.035 1.00 67.81 250 VAL A O 1
ATOM 1947 N N . GLU A 1 251 ? -2.298 -19.145 15.059 1.00 63.88 251 GLU A N 1
ATOM 1948 C CA . GLU A 1 251 ? -1.955 -17.750 15.360 1.00 63.88 251 GLU A CA 1
ATOM 1949 C C . GLU A 1 251 ? -2.959 -16.788 14.720 1.00 63.88 251 GLU A C 1
ATOM 1951 O O . GLU A 1 251 ? -3.523 -15.959 15.420 1.00 63.88 251 GLU A O 1
ATOM 1956 N N . ARG A 1 252 ? -3.263 -16.931 13.425 1.00 61.12 252 ARG A N 1
ATOM 1957 C CA . ARG A 1 252 ? -4.281 -16.120 12.737 1.00 61.12 252 ARG A CA 1
ATOM 1958 C C . ARG A 1 252 ? -5.667 -16.273 13.369 1.00 61.12 252 ARG A C 1
ATOM 1960 O O . ARG A 1 252 ? -6.393 -15.296 13.454 1.00 61.12 252 ARG A O 1
ATOM 1967 N N . ALA A 1 253 ? -6.031 -17.472 13.821 1.00 63.88 253 ALA A N 1
ATOM 1968 C CA . ALA A 1 253 ? -7.305 -17.728 14.493 1.00 63.88 253 ALA A CA 1
ATOM 1969 C C . ALA A 1 253 ? -7.387 -17.166 15.921 1.00 63.88 253 ALA A C 1
ATOM 1971 O O . ALA A 1 253 ? -8.475 -17.132 16.494 1.00 63.88 253 ALA A O 1
ATOM 1972 N N . HIS A 1 254 ? -6.258 -16.807 16.536 1.00 60.84 254 HIS A N 1
ATOM 1973 C CA . HIS A 1 254 ? -6.189 -16.409 17.946 1.00 60.84 254 HIS A CA 1
ATOM 1974 C C . HIS A 1 254 ? -5.552 -15.038 18.171 1.00 60.84 254 HIS A C 1
ATOM 1976 O O . HIS A 1 254 ? -5.391 -14.647 19.326 1.00 60.84 254 HIS A O 1
ATOM 1982 N N . ARG A 1 255 ? -5.194 -14.308 17.106 1.00 53.97 255 ARG A N 1
ATOM 1983 C CA . ARG A 1 255 ? -4.703 -12.935 17.223 1.00 53.97 255 ARG A CA 1
ATOM 1984 C C . ARG A 1 255 ? -5.751 -12.061 17.901 1.00 53.97 255 ARG A C 1
ATOM 1986 O O . ARG A 1 255 ? -6.913 -12.032 17.506 1.00 53.97 255 ARG A O 1
ATOM 1993 N N . PHE A 1 256 ? -5.292 -11.340 18.917 1.00 47.28 256 PHE A N 1
ATOM 1994 C CA . PHE A 1 256 ? -5.920 -10.120 19.385 1.00 47.28 256 PHE A CA 1
ATOM 1995 C C . PHE A 1 256 ? -5.349 -9.001 18.518 1.00 47.28 256 PHE A C 1
ATOM 1997 O O . PHE A 1 256 ? -4.203 -8.597 18.704 1.00 47.28 256 PHE A O 1
ATOM 2004 N N . ASP A 1 257 ? -6.096 -8.585 17.500 1.00 58.00 257 ASP A N 1
ATOM 2005 C CA . ASP A 1 257 ? -5.667 -7.529 16.586 1.00 58.00 257 ASP A CA 1
ATOM 2006 C C . ASP A 1 257 ? -5.906 -6.162 17.245 1.00 58.00 257 ASP A C 1
ATOM 2008 O O . ASP A 1 257 ? -6.791 -5.411 16.858 1.00 58.00 257 ASP A O 1
ATOM 2012 N N . GLU A 1 258 ? -5.144 -5.857 18.293 1.00 66.94 258 GLU A N 1
ATOM 2013 C CA . GLU A 1 258 ? -4.891 -4.483 18.735 1.00 66.94 258 GLU A CA 1
ATOM 2014 C C . GLU A 1 258 ? -3.664 -3.940 17.994 1.00 66.94 258 GLU A C 1
ATOM 2016 O O . GLU A 1 258 ? -2.906 -4.690 17.366 1.00 66.94 258 GLU A O 1
ATOM 2021 N N . THR A 1 259 ? -3.444 -2.629 18.050 1.00 81.19 259 THR A N 1
ATOM 2022 C CA . THR A 1 259 ? -2.151 -2.088 17.631 1.00 81.19 259 THR A CA 1
ATOM 2023 C C . THR A 1 259 ? -1.035 -2.750 18.432 1.00 81.19 259 THR A C 1
ATOM 2025 O O . THR A 1 259 ? -1.149 -3.019 19.629 1.00 81.19 259 THR A O 1
ATOM 2028 N N . ALA A 1 260 ? 0.095 -3.003 17.777 1.00 81.50 260 ALA A N 1
ATOM 2029 C CA . ALA A 1 260 ? 1.273 -3.537 18.455 1.00 81.50 260 ALA A CA 1
ATOM 2030 C C . ALA A 1 260 ? 1.757 -2.625 19.597 1.00 81.50 260 ALA A C 1
ATOM 2032 O O . ALA A 1 260 ? 2.381 -3.100 20.555 1.00 81.50 260 ALA A O 1
ATOM 2033 N N . PHE A 1 261 ? 1.471 -1.329 19.482 1.00 87.62 261 PHE A N 1
ATOM 2034 C CA . PHE A 1 261 ? 1.874 -0.277 20.400 1.00 87.62 261 PHE A CA 1
ATOM 2035 C C . PHE A 1 261 ? 0.667 0.629 20.684 1.00 87.62 261 PHE A C 1
ATOM 2037 O O . PHE A 1 261 ? 0.472 1.604 19.960 1.00 87.62 261 PHE A O 1
ATOM 2044 N N . PRO A 1 262 ? -0.152 0.316 21.701 1.00 85.25 262 PRO A N 1
ATOM 2045 C CA . PRO A 1 262 ? -1.272 1.170 22.085 1.00 85.25 262 PRO A CA 1
ATOM 2046 C C . PRO A 1 262 ? -0.794 2.526 22.611 1.00 85.25 262 PRO A C 1
ATOM 2048 O O . PRO A 1 262 ? 0.195 2.590 23.349 1.00 85.25 262 PRO A O 1
ATOM 2051 N N . GLY A 1 263 ? -1.494 3.608 22.269 1.00 88.19 263 GLY A N 1
ATOM 2052 C CA . GLY A 1 263 ? -1.106 4.961 22.675 1.00 88.19 263 GLY A CA 1
ATOM 2053 C C . GLY A 1 263 ? -1.875 6.082 21.969 1.00 88.19 263 GLY A C 1
ATOM 2054 O O . GLY A 1 263 ? -2.685 5.831 21.083 1.00 88.19 263 GLY A O 1
ATOM 2055 N N . PRO A 1 264 ? -1.625 7.356 22.328 1.00 92.38 264 PRO A N 1
ATOM 2056 C CA . PRO A 1 264 ? -2.363 8.498 21.768 1.00 92.38 264 PRO A CA 1
ATOM 2057 C C . PRO A 1 264 ? -2.185 8.658 20.250 1.00 92.38 264 PRO A C 1
ATOM 2059 O O . PRO A 1 264 ? -3.025 9.243 19.576 1.00 92.38 264 PRO A O 1
ATOM 2062 N N . TRP A 1 265 ? -1.102 8.123 19.689 1.00 94.94 265 TRP A N 1
ATOM 2063 C CA . TRP A 1 265 ? -0.845 8.120 18.250 1.00 94.94 265 TRP A CA 1
ATOM 2064 C C . TRP A 1 265 ? -1.826 7.248 17.452 1.00 94.94 265 TRP A C 1
ATOM 2066 O O . TRP A 1 265 ? -1.931 7.420 16.239 1.00 94.94 265 TRP A O 1
ATOM 2076 N N . GLU A 1 266 ? -2.586 6.355 18.096 1.00 92.50 266 GLU A N 1
ATOM 2077 C CA . GLU A 1 266 ? -3.641 5.581 17.432 1.00 92.50 266 GLU A CA 1
ATOM 2078 C C . GLU A 1 266 ? -4.712 6.480 16.797 1.00 92.50 266 GLU A C 1
ATOM 2080 O O . GLU A 1 266 ? -5.287 6.112 15.772 1.00 92.50 266 GLU A O 1
ATOM 2085 N N . ASP A 1 267 ? -4.923 7.691 17.320 1.00 94.62 267 ASP A N 1
ATOM 2086 C CA . ASP A 1 267 ? -5.822 8.691 16.726 1.00 94.62 267 ASP A CA 1
ATOM 2087 C C . ASP A 1 267 ? -5.370 9.138 15.325 1.00 94.62 267 ASP A C 1
ATOM 2089 O O . ASP A 1 267 ? -6.171 9.644 14.541 1.00 94.62 267 ASP A O 1
ATOM 2093 N N . SER A 1 268 ? -4.095 8.928 14.982 1.00 97.06 268 SER A N 1
ATOM 2094 C CA . SER A 1 268 ? -3.548 9.221 13.652 1.00 97.06 268 SER A CA 1
ATOM 2095 C C . SER A 1 268 ? -3.716 8.063 12.660 1.00 97.06 268 SER A C 1
ATOM 2097 O O . SER A 1 268 ? -3.473 8.245 11.467 1.00 97.06 268 SER A O 1
ATOM 2099 N N . ILE A 1 269 ? -4.137 6.874 13.113 1.00 96.94 269 ILE A N 1
ATOM 2100 C CA . ILE A 1 269 ? -4.408 5.737 12.226 1.00 96.94 269 ILE A CA 1
ATOM 2101 C C . ILE A 1 269 ? -5.667 6.035 11.413 1.00 96.94 269 ILE A C 1
ATOM 2103 O O . ILE A 1 269 ? -6.765 6.142 11.960 1.00 96.94 269 ILE A O 1
ATOM 2107 N N . LEU A 1 270 ? -5.497 6.107 10.094 1.00 97.75 270 LEU A N 1
ATOM 2108 C CA . LEU A 1 270 ? -6.561 6.406 9.131 1.00 97.75 270 LEU A CA 1
ATOM 2109 C C . LEU A 1 270 ? -7.435 5.188 8.800 1.00 97.75 270 LEU A C 1
ATOM 2111 O O . LEU A 1 270 ? -8.529 5.338 8.263 1.00 97.75 270 LEU A O 1
ATOM 2115 N N . ALA A 1 271 ? -6.980 3.978 9.133 1.00 94.69 271 ALA A N 1
ATOM 2116 C CA . ALA A 1 271 ? -7.752 2.761 8.935 1.00 94.69 271 ALA A CA 1
ATOM 2117 C C . ALA A 1 271 ? -9.088 2.811 9.696 1.00 94.69 271 ALA A C 1
ATOM 2119 O O . ALA A 1 271 ? -9.141 3.180 10.878 1.00 94.69 271 ALA A O 1
ATOM 2120 N N . ALA A 1 272 ? -10.168 2.412 9.023 1.00 87.69 272 ALA A N 1
ATOM 2121 C CA . ALA A 1 272 ? -11.494 2.363 9.620 1.00 87.69 272 ALA A CA 1
ATOM 2122 C C . ALA A 1 272 ? -11.550 1.357 10.781 1.00 87.69 272 ALA A C 1
ATOM 2124 O O . ALA A 1 272 ? -10.894 0.317 10.761 1.00 87.69 272 ALA A O 1
ATOM 2125 N N . ALA A 1 273 ? -12.361 1.660 11.798 1.00 78.62 273 ALA A N 1
ATOM 2126 C CA . ALA A 1 273 ? -12.568 0.764 12.938 1.00 78.62 273 ALA A CA 1
ATOM 2127 C C . ALA A 1 273 ? -13.376 -0.496 12.577 1.00 78.62 273 ALA A C 1
ATOM 2129 O O . ALA A 1 273 ? -13.314 -1.494 13.289 1.00 78.62 273 ALA A O 1
ATOM 2130 N N . THR A 1 274 ? -14.130 -0.447 11.478 1.00 76.81 274 THR A N 1
ATOM 2131 C CA . THR A 1 274 ? -14.949 -1.540 10.948 1.00 76.81 274 THR A CA 1
ATOM 2132 C C . THR A 1 274 ? -14.696 -1.696 9.451 1.00 76.81 274 THR A C 1
ATOM 2134 O O . THR A 1 274 ? -14.300 -0.742 8.783 1.00 76.81 274 THR A O 1
ATOM 2137 N N . ARG A 1 275 ? -14.934 -2.897 8.908 1.00 79.94 275 ARG A N 1
ATOM 2138 C CA . ARG A 1 275 ? -14.823 -3.145 7.459 1.00 79.94 275 ARG A CA 1
ATOM 2139 C C . ARG A 1 275 ? -15.939 -2.500 6.652 1.00 79.94 275 ARG A C 1
ATOM 2141 O O . ARG A 1 275 ? -15.675 -1.978 5.576 1.00 79.94 275 ARG A O 1
ATOM 2148 N N . THR A 1 276 ? -17.157 -2.536 7.176 1.00 83.38 276 THR A N 1
ATOM 2149 C CA . THR A 1 276 ? -18.294 -1.845 6.576 1.00 83.38 276 THR A CA 1
ATOM 2150 C C . THR A 1 276 ? -18.348 -0.430 7.133 1.00 83.38 276 THR A C 1
ATOM 2152 O O . THR A 1 276 ? -18.407 -0.246 8.354 1.00 83.38 276 THR A O 1
ATOM 2155 N N . ILE A 1 277 ? -18.315 0.563 6.249 1.00 87.94 277 ILE A N 1
ATOM 2156 C CA . ILE A 1 277 ? -18.386 1.986 6.597 1.00 87.94 277 ILE A CA 1
ATOM 2157 C C . ILE A 1 277 ? -19.475 2.695 5.794 1.00 87.94 277 ILE A C 1
ATOM 2159 O O . ILE A 1 277 ? -19.912 2.214 4.752 1.00 87.94 277 ILE A O 1
ATOM 2163 N N . THR A 1 278 ? -19.888 3.867 6.261 1.00 93.31 278 THR A N 1
ATOM 2164 C CA . THR A 1 278 ? -20.767 4.788 5.530 1.00 93.31 278 THR A CA 1
ATOM 2165 C C . THR A 1 278 ? -19.991 6.046 5.141 1.00 93.31 278 THR A C 1
ATOM 2167 O O . THR A 1 278 ? -18.998 6.373 5.800 1.00 93.31 278 THR A O 1
ATOM 2170 N N . PRO A 1 279 ? -20.439 6.800 4.121 1.00 95.81 279 PRO A N 1
ATOM 2171 C CA . PRO A 1 279 ? -19.915 8.133 3.857 1.00 95.81 279 PRO A CA 1
ATOM 2172 C C . PRO A 1 279 ? -19.924 9.017 5.106 1.00 95.81 279 PRO A C 1
ATOM 2174 O O . PRO A 1 279 ? -20.800 8.899 5.963 1.00 95.81 279 PRO A O 1
ATOM 2177 N N . ARG A 1 280 ? -18.968 9.943 5.199 1.00 94.75 280 ARG A N 1
ATOM 2178 C CA . ARG A 1 280 ? -18.902 10.897 6.314 1.00 94.75 280 ARG A CA 1
ATOM 2179 C C . ARG A 1 280 ? -19.837 12.079 6.090 1.00 94.75 280 ARG A C 1
ATOM 2181 O O . ARG A 1 280 ? -20.443 12.599 7.028 1.00 94.75 280 ARG A O 1
ATOM 2188 N N . SER A 1 281 ? -19.919 12.539 4.849 1.00 95.00 281 SER A N 1
ATOM 2189 C CA . SER A 1 281 ? -20.687 13.723 4.484 1.00 95.00 281 SER A CA 1
ATOM 2190 C C . SER A 1 281 ? -21.228 13.646 3.068 1.00 95.00 281 SER A C 1
ATOM 2192 O O . SER A 1 281 ? -20.732 12.890 2.237 1.00 95.00 281 SER A O 1
ATOM 2194 N N . VAL A 1 282 ? -22.219 14.483 2.800 1.00 93.44 282 VAL A N 1
ATOM 2195 C CA . VAL A 1 282 ? -22.719 14.797 1.467 1.00 93.44 282 VAL A CA 1
ATOM 2196 C C . VAL A 1 282 ? -22.171 16.161 1.064 1.00 93.44 282 VAL A C 1
ATOM 2198 O O . VAL A 1 282 ? -22.230 17.112 1.847 1.00 93.44 282 VAL A O 1
ATOM 2201 N N . VAL A 1 283 ? -21.620 16.262 -0.143 1.00 89.81 283 VAL A N 1
ATOM 2202 C CA . VAL A 1 283 ? -21.203 17.537 -0.731 1.00 89.81 283 VAL A CA 1
ATOM 2203 C C . VAL A 1 283 ? -22.449 18.272 -1.214 1.00 89.81 283 VAL A C 1
ATOM 2205 O O . VAL A 1 283 ? -23.190 17.765 -2.050 1.00 89.81 283 VAL A O 1
ATOM 2208 N N . GLU A 1 284 ? -22.674 19.471 -0.687 1.00 80.44 284 GLU A N 1
ATOM 2209 C CA . GLU A 1 284 ? -23.825 20.305 -1.052 1.00 80.44 284 GLU A CA 1
ATOM 2210 C C . GLU A 1 284 ? -23.481 21.262 -2.199 1.00 80.44 284 GLU A C 1
ATOM 2212 O O . GLU A 1 284 ? -24.286 21.470 -3.103 1.00 80.44 284 GLU A O 1
ATOM 2217 N N . THR A 1 285 ? -22.273 21.837 -2.170 1.00 68.75 285 THR A N 1
ATOM 2218 C CA . THR A 1 285 ? -21.816 22.808 -3.170 1.00 68.75 285 THR A CA 1
ATOM 2219 C C . THR A 1 285 ? -20.384 22.506 -3.595 1.00 68.75 285 THR A C 1
ATOM 2221 O O . THR A 1 285 ? -19.496 22.364 -2.752 1.00 68.75 285 THR A O 1
ATOM 2224 N N . LEU A 1 286 ? -20.150 22.467 -4.909 1.00 67.69 286 LEU A N 1
ATOM 2225 C CA . LEU A 1 286 ? -18.821 22.506 -5.521 1.00 67.69 286 LEU A CA 1
ATOM 2226 C C . LEU A 1 286 ? -18.596 23.904 -6.102 1.00 67.69 286 LEU A C 1
ATOM 2228 O O . LEU A 1 286 ? -19.442 24.426 -6.831 1.00 67.69 286 LEU A O 1
ATOM 2232 N N . THR A 1 287 ? -17.468 24.533 -5.788 1.00 66.62 287 THR A N 1
ATOM 2233 C CA . THR A 1 287 ? -17.088 25.833 -6.356 1.00 66.62 287 THR A CA 1
ATOM 2234 C C . THR A 1 287 ? -15.788 25.700 -7.123 1.00 66.62 287 THR A C 1
ATOM 2236 O O . THR A 1 287 ? -14.833 25.101 -6.638 1.00 66.62 287 THR A O 1
ATOM 2239 N N . LYS A 1 288 ? -15.750 26.301 -8.313 1.00 62.00 288 LYS A N 1
ATOM 2240 C CA . LYS A 1 288 ? -14.539 26.396 -9.121 1.00 62.00 288 LYS A CA 1
ATOM 2241 C C . LYS A 1 288 ? -13.624 27.495 -8.564 1.00 62.00 288 LYS A C 1
ATOM 2243 O O . LYS A 1 288 ? -14.058 28.643 -8.455 1.00 62.00 288 LYS A O 1
ATOM 2248 N N . THR A 1 289 ? -12.390 27.165 -8.193 1.00 60.47 289 THR A N 1
ATOM 2249 C CA . THR A 1 289 ? -11.376 28.128 -7.742 1.00 60.47 289 THR A CA 1
ATOM 2250 C C . THR A 1 289 ? -10.916 29.017 -8.902 1.00 60.47 289 THR A C 1
ATOM 2252 O O . THR A 1 289 ? -11.206 28.757 -10.071 1.00 60.47 289 THR A O 1
ATOM 2255 N N . VAL A 1 290 ? -10.149 30.070 -8.588 1.00 54.34 290 VAL A N 1
ATOM 2256 C CA . VAL A 1 290 ? -9.517 30.946 -9.597 1.00 54.34 290 VAL A CA 1
ATOM 2257 C C . VAL A 1 290 ? -8.575 30.160 -10.524 1.00 54.34 290 VAL A C 1
ATOM 2259 O O . VAL A 1 290 ? -8.424 30.531 -11.686 1.00 54.34 290 VAL A O 1
ATOM 2262 N N . ASN A 1 291 ? -7.997 29.058 -10.036 1.00 52.06 291 ASN A N 1
ATOM 2263 C CA . ASN A 1 291 ? -7.108 28.183 -10.805 1.00 52.06 291 ASN A CA 1
ATOM 2264 C C . ASN A 1 291 ? -7.868 27.141 -11.641 1.00 52.06 291 ASN A C 1
ATOM 2266 O O . ASN A 1 291 ? -7.289 26.524 -12.528 1.00 52.06 291 ASN A O 1
ATOM 2270 N N . GLY A 1 292 ? -9.173 26.989 -11.408 1.00 54.31 292 GLY A N 1
ATOM 2271 C CA . GLY A 1 292 ? -10.031 26.058 -12.129 1.00 54.31 292 GLY A CA 1
ATOM 2272 C C . GLY A 1 292 ? -10.373 24.770 -11.379 1.00 54.31 292 GLY A C 1
ATOM 2273 O O . GLY A 1 292 ? -11.192 24.015 -11.900 1.00 54.31 292 GLY A O 1
ATOM 2274 N N . ASP A 1 293 ? -9.824 24.562 -10.184 1.00 58.19 293 ASP A N 1
ATOM 2275 C CA . ASP A 1 293 ? -10.060 23.384 -9.335 1.00 58.19 293 ASP A CA 1
ATOM 2276 C C . ASP A 1 293 ? -11.498 23.389 -8.798 1.00 58.19 293 ASP A C 1
ATOM 2278 O O . ASP A 1 293 ? -12.026 24.450 -8.456 1.00 58.19 293 ASP A O 1
ATOM 2282 N N . LEU A 1 294 ? -12.155 22.237 -8.693 1.00 64.69 294 LEU A N 1
ATOM 2283 C CA . LEU A 1 294 ? -13.477 22.115 -8.078 1.00 64.69 294 LEU A CA 1
ATOM 2284 C C . LEU A 1 294 ? -13.315 21.679 -6.629 1.00 64.69 294 LEU A C 1
ATOM 2286 O O . LEU A 1 294 ? -12.979 20.535 -6.335 1.00 64.69 294 LEU A O 1
ATOM 2290 N N . ILE A 1 295 ? -13.619 22.589 -5.707 1.00 67.44 295 ILE A N 1
ATOM 2291 C CA . ILE A 1 295 ? -13.538 22.326 -4.271 1.00 67.44 295 ILE A CA 1
ATOM 2292 C C . ILE A 1 295 ? -14.936 22.222 -3.650 1.00 67.44 295 ILE A C 1
ATOM 2294 O O . ILE A 1 295 ? -15.803 23.053 -3.942 1.00 67.44 295 ILE A O 1
ATOM 2298 N N . PRO A 1 296 ? -15.177 21.255 -2.747 1.00 71.38 296 PRO A N 1
ATOM 2299 C CA . PRO A 1 296 ? -16.374 21.248 -1.918 1.00 71.38 296 PRO A CA 1
ATOM 2300 C C . PRO A 1 296 ? -16.366 22.468 -0.990 1.00 71.38 296 PRO A C 1
ATOM 2302 O O . PRO A 1 296 ? -15.513 22.566 -0.103 1.00 71.38 296 PRO A O 1
ATOM 2305 N N . THR A 1 297 ? -17.301 23.401 -1.176 1.00 70.00 297 THR A N 1
ATOM 2306 C CA . THR A 1 297 ? -17.412 24.617 -0.349 1.00 70.00 297 THR A CA 1
ATOM 2307 C C . THR A 1 297 ? -18.402 24.482 0.796 1.00 70.00 297 THR A C 1
ATOM 2309 O O . THR A 1 297 ? -18.255 25.177 1.801 1.00 70.00 297 THR A O 1
ATOM 2312 N N . SER A 1 298 ? -19.351 23.548 0.711 1.00 80.81 298 SER A N 1
ATOM 2313 C CA . SER A 1 298 ? -20.182 23.154 1.849 1.00 80.81 298 SER A CA 1
ATOM 2314 C C . SER A 1 298 ? -20.471 21.651 1.852 1.00 80.81 298 SER A C 1
ATOM 2316 O O . SER A 1 298 ? -20.551 21.001 0.805 1.00 80.81 298 SER A O 1
ATOM 2318 N N . ARG A 1 299 ? -20.545 21.090 3.063 1.00 87.06 299 ARG A N 1
ATOM 2319 C CA . ARG A 1 299 ? -20.761 19.667 3.336 1.00 87.06 299 ARG A CA 1
ATOM 2320 C C . ARG A 1 299 ? -21.772 19.526 4.469 1.00 87.06 299 ARG A C 1
ATOM 2322 O O . ARG A 1 299 ? -21.609 20.171 5.506 1.00 87.06 299 ARG A O 1
ATOM 2329 N N . ALA A 1 300 ? -22.725 18.617 4.316 1.00 88.69 300 ALA A N 1
ATOM 2330 C CA . ALA A 1 300 ? -23.606 18.186 5.396 1.00 88.69 300 ALA A CA 1
ATOM 2331 C C . ALA A 1 300 ? -23.146 16.823 5.937 1.00 88.69 300 ALA A C 1
ATOM 2333 O O . ALA A 1 300 ? -22.794 15.953 5.138 1.00 88.69 300 ALA A O 1
ATOM 2334 N N . PRO A 1 301 ? -23.146 16.584 7.262 1.00 92.25 301 PRO A N 1
ATOM 2335 C CA . PRO A 1 301 ? -22.930 15.245 7.806 1.00 92.25 301 PRO A CA 1
ATOM 2336 C C . PRO A 1 301 ? -23.934 14.252 7.215 1.00 92.25 301 PRO A C 1
ATOM 2338 O O . PRO A 1 301 ? -25.137 14.525 7.208 1.00 92.25 301 PRO A O 1
ATOM 2341 N N . TYR A 1 302 ? -23.442 13.113 6.731 1.00 90.50 302 TYR A N 1
ATOM 2342 C CA . TYR A 1 302 ? -24.305 12.047 6.239 1.00 90.50 302 TYR A CA 1
ATOM 2343 C C . TYR A 1 302 ? -24.815 11.224 7.423 1.00 90.50 302 TYR A C 1
ATOM 2345 O O . TYR A 1 302 ? -24.040 10.839 8.297 1.00 90.50 302 TYR A O 1
ATOM 2353 N N . ASP A 1 303 ? -26.120 10.981 7.457 1.00 86.44 303 ASP A N 1
ATOM 2354 C CA . ASP A 1 303 ? -26.773 10.200 8.500 1.00 86.44 303 ASP A CA 1
ATOM 2355 C C . ASP A 1 303 ? -27.881 9.348 7.861 1.00 86.44 303 ASP A C 1
ATOM 2357 O O . ASP A 1 303 ? -28.932 9.896 7.517 1.00 86.44 303 ASP A O 1
ATOM 2361 N N . PRO A 1 304 ? -27.669 8.030 7.692 1.00 80.12 304 PRO A N 1
ATOM 2362 C CA . PRO A 1 304 ? -28.643 7.141 7.058 1.00 80.12 304 PRO A CA 1
ATOM 2363 C C . PRO A 1 304 ? -29.906 6.919 7.908 1.00 80.12 304 PRO A C 1
ATOM 2365 O O . PRO A 1 304 ? -30.850 6.288 7.449 1.00 80.12 304 PRO A O 1
ATOM 2368 N N . THR A 1 305 ? -29.949 7.409 9.154 1.00 78.38 305 THR A N 1
ATOM 2369 C CA . THR A 1 305 ? -31.144 7.321 10.014 1.00 78.38 305 THR A CA 1
ATOM 2370 C C . THR A 1 305 ? -32.112 8.492 9.824 1.00 78.38 305 THR A C 1
ATOM 2372 O O . THR A 1 305 ? -33.219 8.479 10.368 1.00 78.38 305 THR A O 1
ATOM 2375 N N . LYS A 1 306 ? -31.703 9.519 9.069 1.00 78.69 306 LYS A N 1
ATOM 2376 C CA . LYS A 1 306 ? -32.530 10.685 8.738 1.00 78.69 306 LYS A CA 1
ATOM 2377 C C . LYS A 1 306 ? -33.369 10.443 7.484 1.00 78.69 306 LYS A C 1
ATOM 2379 O O . LYS A 1 306 ? -33.355 9.372 6.891 1.00 78.69 306 LYS A O 1
ATOM 2384 N N . VAL A 1 307 ? -34.131 11.471 7.102 1.00 76.25 307 VAL A N 1
ATOM 2385 C CA . VAL A 1 307 ? -34.908 11.498 5.857 1.00 76.25 307 VAL A CA 1
ATOM 2386 C C . VAL A 1 307 ? -33.998 11.120 4.677 1.00 76.25 307 VAL A C 1
ATOM 2388 O O . VAL A 1 307 ? -32.910 11.696 4.570 1.00 76.25 307 VAL A O 1
ATOM 2391 N N . PRO A 1 308 ? -34.426 10.187 3.806 1.00 82.69 308 PRO A N 1
ATOM 2392 C CA . PRO A 1 308 ? -33.621 9.736 2.679 1.00 82.69 308 PRO A CA 1
ATOM 2393 C C . PRO A 1 308 ? -33.273 10.883 1.730 1.00 82.69 308 PRO A C 1
ATOM 2395 O O . PRO A 1 308 ? -34.038 11.836 1.558 1.00 82.69 308 PRO A O 1
ATOM 2398 N N . LEU A 1 309 ? -32.119 10.767 1.076 1.00 88.31 309 LEU A N 1
ATOM 2399 C CA . LEU A 1 309 ? -31.692 11.715 0.050 1.00 88.31 309 LEU A CA 1
ATOM 2400 C C . LEU A 1 309 ? -32.449 11.413 -1.241 1.00 88.31 309 LEU A C 1
ATOM 2402 O O . LEU A 1 309 ? -32.375 10.305 -1.768 1.00 88.31 309 LEU A O 1
ATOM 2406 N N . VAL A 1 310 ? -33.193 12.395 -1.741 1.00 87.75 310 VAL A N 1
ATOM 2407 C CA . VAL A 1 310 ? -34.110 12.204 -2.866 1.00 87.75 310 VAL A CA 1
ATOM 2408 C C . VAL A 1 310 ? -33.464 12.645 -4.178 1.00 87.75 310 VAL A C 1
ATOM 2410 O O . VAL A 1 310 ? -33.109 13.810 -4.346 1.00 87.75 310 VAL A O 1
ATOM 2413 N N . LEU A 1 311 ? -33.362 11.716 -5.126 1.00 89.38 311 LEU A N 1
ATOM 2414 C CA . LEU A 1 311 ? -33.025 11.974 -6.522 1.00 89.38 311 LEU A CA 1
ATOM 2415 C C . LEU A 1 311 ? -34.326 12.056 -7.327 1.00 89.38 311 LEU A C 1
ATOM 2417 O O . LEU A 1 311 ? -35.013 11.050 -7.502 1.00 89.38 311 LEU A O 1
ATOM 2421 N N . ALA A 1 312 ? -34.685 13.256 -7.782 1.00 84.81 312 ALA A N 1
ATOM 2422 C CA . ALA A 1 312 ? -35.896 13.503 -8.558 1.00 84.81 312 ALA A CA 1
ATOM 2423 C C . ALA A 1 312 ? -35.547 14.117 -9.917 1.00 84.81 312 ALA A C 1
ATOM 2425 O O . ALA A 1 312 ? -34.925 15.177 -9.997 1.00 84.81 312 ALA A O 1
ATOM 2426 N N . GLY A 1 313 ? -35.986 13.455 -10.987 1.00 79.38 313 GLY A N 1
ATOM 2427 C CA . GLY A 1 313 ? -35.721 13.877 -12.359 1.00 79.38 313 GLY A CA 1
ATOM 2428 C C . GLY A 1 313 ? -34.370 13.410 -12.909 1.00 79.38 313 GLY A C 1
ATOM 2429 O O . GLY A 1 313 ? -33.423 13.109 -12.177 1.00 79.38 313 GLY A O 1
ATOM 2430 N N . ASN A 1 314 ? -34.302 13.337 -14.237 1.00 84.56 314 ASN A N 1
ATOM 2431 C CA . ASN A 1 314 ? -33.129 12.867 -14.961 1.00 84.56 314 ASN A CA 1
ATOM 2432 C C . ASN A 1 314 ? -31.903 13.759 -14.711 1.00 84.56 314 ASN A C 1
ATOM 2434 O O . ASN A 1 314 ? -31.986 14.983 -14.809 1.00 84.56 314 ASN A O 1
ATOM 2438 N N . GLY A 1 315 ? -30.767 13.137 -14.403 1.00 82.94 315 GLY A N 1
ATOM 2439 C CA . GLY A 1 315 ? -29.509 13.811 -14.091 1.00 82.94 315 GLY A CA 1
ATOM 2440 C C . GLY A 1 315 ? -29.407 14.346 -12.660 1.00 82.94 315 GLY A C 1
ATOM 2441 O O . GLY A 1 315 ? -28.359 14.890 -12.308 1.00 82.94 315 GLY A O 1
ATOM 2442 N N . SER A 1 316 ? -30.446 14.191 -11.826 1.00 88.88 316 SER A N 1
ATOM 2443 C CA . SER A 1 316 ? -30.339 14.495 -10.395 1.00 88.88 316 SER A CA 1
ATOM 2444 C C . SER A 1 316 ? -29.274 13.612 -9.748 1.00 88.88 316 SER A C 1
ATOM 2446 O O . SER A 1 316 ? -29.147 12.431 -10.073 1.00 88.88 316 SER A O 1
ATOM 2448 N N . GLN A 1 317 ? -28.468 14.195 -8.862 1.00 92.12 317 GLN A N 1
ATOM 2449 C CA . GLN A 1 317 ? -27.302 13.521 -8.304 1.00 92.12 317 GLN A CA 1
ATOM 2450 C C . GLN A 1 317 ? -26.985 13.983 -6.888 1.00 92.12 317 GLN A C 1
ATOM 2452 O O . GLN A 1 317 ? -27.309 15.101 -6.490 1.00 92.12 317 GLN A O 1
ATOM 2457 N N . VAL A 1 318 ? -26.273 13.127 -6.169 1.00 93.31 318 VAL A N 1
ATOM 2458 C CA . VAL A 1 318 ? -25.690 13.404 -4.864 1.00 93.31 318 VAL A CA 1
ATOM 2459 C C . VAL A 1 318 ? -24.242 12.927 -4.851 1.00 93.31 318 VAL A C 1
ATOM 2461 O O . VAL A 1 318 ? -23.921 11.875 -5.402 1.00 93.31 318 VAL A O 1
ATOM 2464 N N . VAL A 1 319 ? -23.358 13.707 -4.233 1.00 94.75 319 VAL A N 1
ATOM 2465 C CA . VAL A 1 319 ? -21.941 13.358 -4.096 1.00 94.75 319 VAL A CA 1
ATOM 2466 C C . VAL A 1 319 ? -21.649 13.074 -2.629 1.00 94.75 319 VAL A C 1
ATOM 2468 O O . VAL A 1 319 ? -21.731 13.959 -1.778 1.00 94.75 319 VAL A O 1
ATOM 2471 N N . PHE A 1 320 ? -21.300 11.831 -2.334 1.00 96.50 320 PHE A N 1
ATOM 2472 C CA . PHE A 1 320 ? -20.854 11.373 -1.028 1.00 96.50 320 PHE A CA 1
ATOM 2473 C C . PHE A 1 320 ? -19.339 11.550 -0.897 1.00 96.50 320 PHE A C 1
ATOM 2475 O O . PHE A 1 320 ? -18.590 11.172 -1.795 1.00 96.50 320 PHE A O 1
ATOM 2482 N N . ASP A 1 321 ? -18.888 12.095 0.231 1.00 95.94 321 ASP A N 1
ATOM 2483 C CA . ASP A 1 321 ? -17.479 12.223 0.621 1.00 95.94 321 ASP A CA 1
ATOM 2484 C C . ASP A 1 321 ? -17.231 11.292 1.815 1.00 95.94 321 ASP A C 1
ATOM 2486 O O . ASP A 1 321 ? -17.789 11.487 2.904 1.00 95.94 321 ASP A O 1
ATOM 2490 N N . PHE A 1 322 ? -16.395 10.271 1.620 1.00 96.56 322 PHE A N 1
ATOM 2491 C CA . PHE A 1 322 ? -15.974 9.365 2.694 1.00 96.56 322 PHE A CA 1
ATOM 2492 C C . PHE A 1 322 ? -15.003 10.039 3.679 1.00 96.56 322 PHE A C 1
ATOM 2494 O O . PHE A 1 322 ? -14.746 9.517 4.760 1.00 96.56 322 PHE A O 1
ATOM 2501 N N . GLY A 1 323 ? -14.500 11.232 3.350 1.00 94.81 323 GLY A N 1
ATOM 2502 C CA . GLY A 1 323 ? -13.562 12.011 4.155 1.00 94.81 323 GLY A CA 1
ATOM 2503 C C . GLY A 1 323 ? -12.104 11.584 3.995 1.00 94.81 323 GLY A C 1
ATOM 2504 O O . GLY A 1 323 ? -11.224 12.287 4.483 1.00 94.81 323 GLY A O 1
ATOM 2505 N N . GLN A 1 324 ? -11.866 10.463 3.318 1.00 96.38 324 GLN A N 1
ATOM 2506 C CA . GLN A 1 324 ? -10.563 9.876 3.040 1.00 96.38 324 GLN A CA 1
ATOM 2507 C C . GLN A 1 324 ? -10.666 8.928 1.842 1.00 96.38 324 GLN A C 1
ATOM 2509 O O . GLN A 1 324 ? -11.763 8.533 1.444 1.00 96.38 324 GLN A O 1
ATOM 2514 N N . GLU A 1 325 ? -9.514 8.543 1.310 1.00 98.06 325 GLU A N 1
ATOM 2515 C CA . GLU A 1 325 ? -9.362 7.458 0.345 1.00 98.06 325 GLU A CA 1
ATOM 2516 C C . GLU A 1 325 ? -9.886 6.135 0.920 1.00 98.06 325 GLU A C 1
ATOM 2518 O O . GLU A 1 325 ? -9.526 5.747 2.034 1.00 98.06 325 GLU A O 1
ATOM 2523 N N . VAL A 1 326 ? -10.718 5.430 0.164 1.00 98.06 326 VAL A N 1
ATOM 2524 C CA . VAL A 1 326 ? -11.319 4.136 0.508 1.00 98.06 326 VAL A CA 1
ATOM 2525 C C . VAL A 1 326 ? -11.369 3.238 -0.735 1.00 98.06 326 VAL A C 1
ATOM 2527 O O . VAL A 1 326 ? -11.076 3.673 -1.844 1.00 98.06 326 VAL A O 1
ATOM 2530 N N . GLY A 1 327 ? -11.724 1.962 -0.576 1.00 97.62 327 GLY A N 1
ATOM 2531 C CA . GLY A 1 327 ? -11.802 1.036 -1.706 1.00 97.62 327 GLY A CA 1
ATOM 2532 C C . GLY A 1 327 ? -12.511 -0.265 -1.361 1.00 97.62 327 GLY A C 1
ATOM 2533 O O . GLY A 1 327 ? -12.278 -0.840 -0.296 1.00 97.62 327 GLY A O 1
ATOM 2534 N N . GLY A 1 328 ? -13.366 -0.741 -2.265 1.00 95.56 328 GLY A N 1
ATOM 2535 C CA . GLY A 1 328 ? -14.149 -1.957 -2.073 1.00 95.56 328 GLY A CA 1
ATOM 2536 C C . GLY A 1 328 ? -15.478 -1.977 -2.826 1.00 95.56 328 GLY A C 1
ATOM 2537 O O . GLY A 1 328 ? -15.553 -1.516 -3.970 1.00 95.56 328 GLY A O 1
ATOM 2538 N N . LEU A 1 329 ? -16.499 -2.560 -2.190 1.00 93.00 329 LEU A N 1
ATOM 2539 C CA . LEU A 1 329 ? -17.828 -2.788 -2.765 1.00 93.00 329 LEU A CA 1
ATOM 2540 C C . LEU A 1 329 ? -18.883 -1.902 -2.101 1.00 93.00 329 LEU A C 1
ATOM 2542 O O . LEU A 1 329 ? -19.087 -1.955 -0.890 1.00 93.00 329 LEU A O 1
ATOM 2546 N N . VAL A 1 330 ? -19.567 -1.093 -2.905 1.00 96.19 330 VAL A N 1
ATOM 2547 C CA . VAL A 1 330 ? -20.667 -0.234 -2.468 1.00 96.19 330 VAL A CA 1
ATOM 2548 C C . VAL A 1 330 ? -21.990 -0.988 -2.525 1.00 96.19 330 VAL A C 1
ATOM 2550 O O . VAL A 1 330 ? -22.307 -1.636 -3.526 1.00 96.19 330 VAL A O 1
ATOM 2553 N N . THR A 1 331 ? -22.784 -0.828 -1.468 1.00 91.94 331 THR A N 1
ATOM 2554 C CA . THR A 1 331 ? -24.188 -1.235 -1.417 1.00 91.94 331 THR A CA 1
ATOM 2555 C C . THR A 1 331 ? -25.080 -0.011 -1.217 1.00 91.94 331 THR A C 1
ATOM 2557 O O . THR A 1 331 ? -24.824 0.824 -0.348 1.00 91.94 331 THR A O 1
ATOM 2560 N N . LEU A 1 332 ? -26.132 0.094 -2.029 1.00 94.00 332 LEU A N 1
ATOM 2561 C CA . LEU A 1 332 ? -27.188 1.097 -1.931 1.00 94.00 332 LEU A CA 1
ATOM 2562 C C . LEU A 1 332 ? -28.480 0.435 -1.452 1.00 94.00 332 LEU A C 1
ATOM 2564 O O . LEU A 1 332 ? -28.873 -0.601 -1.983 1.00 94.00 332 LEU A O 1
ATOM 2568 N N . ILE A 1 333 ? -29.169 1.073 -0.511 1.00 90.69 333 ILE A N 1
ATOM 2569 C CA . ILE A 1 333 ? -30.562 0.769 -0.163 1.00 90.69 333 ILE A CA 1
ATOM 2570 C C . ILE A 1 333 ? -31.393 1.974 -0.580 1.00 90.69 333 ILE A C 1
ATOM 2572 O O . ILE A 1 333 ? -31.122 3.092 -0.132 1.00 90.69 333 ILE A O 1
ATOM 2576 N N . TYR A 1 334 ? -32.380 1.768 -1.445 1.00 91.44 334 TYR A N 1
ATOM 2577 C CA . TYR A 1 334 ? -33.200 2.851 -1.980 1.00 91.44 334 TYR A CA 1
ATOM 2578 C C . TYR A 1 334 ? -34.628 2.404 -2.278 1.00 91.44 334 TYR A C 1
ATOM 2580 O O . TYR A 1 334 ? -34.887 1.230 -2.526 1.00 91.44 334 TYR A O 1
ATOM 2588 N N . THR A 1 335 ? -35.560 3.352 -2.286 1.00 91.69 335 THR A N 1
ATOM 2589 C CA . THR A 1 335 ? -36.931 3.137 -2.761 1.00 91.69 335 THR A CA 1
ATOM 2590 C C . THR A 1 335 ? -37.169 3.946 -4.019 1.00 91.69 335 THR A C 1
ATOM 2592 O O . THR A 1 335 ? -36.854 5.134 -4.055 1.00 91.69 335 THR A O 1
ATOM 2595 N N . VAL A 1 336 ? -37.759 3.318 -5.033 1.00 89.19 336 VAL A N 1
ATOM 2596 C CA . VAL A 1 336 ? -38.228 4.015 -6.232 1.00 89.19 336 VAL A CA 1
ATOM 2597 C C . VAL A 1 336 ? -39.739 4.189 -6.178 1.00 89.19 336 VAL A C 1
ATOM 2599 O O . VAL A 1 336 ? -40.463 3.223 -5.943 1.00 89.19 336 VAL A O 1
ATOM 2602 N N . SER A 1 337 ? -40.212 5.405 -6.429 1.00 86.56 337 SER A N 1
ATOM 2603 C CA . SER A 1 337 ? -41.630 5.753 -6.562 1.00 86.56 337 SER A CA 1
ATOM 2604 C C . SER A 1 337 ? -41.855 6.671 -7.767 1.00 86.56 337 SER A C 1
ATOM 2606 O O . SER A 1 337 ? -40.904 7.167 -8.381 1.00 86.56 337 SER A O 1
ATOM 2608 N N . ARG A 1 338 ? -43.121 6.889 -8.136 1.00 78.25 338 ARG A N 1
ATOM 2609 C CA . ARG A 1 338 ? -43.504 7.909 -9.120 1.00 78.25 338 ARG A CA 1
ATOM 2610 C C . ARG A 1 338 ? -44.115 9.126 -8.416 1.00 78.25 338 ARG A C 1
ATOM 2612 O O . ARG A 1 338 ? -44.775 8.986 -7.389 1.00 78.25 338 ARG A O 1
ATOM 2619 N N . ASN A 1 339 ? -43.879 10.323 -8.956 1.00 63.38 339 ASN A N 1
ATOM 2620 C CA . ASN A 1 339 ? -44.329 11.604 -8.394 1.00 63.38 339 ASN A CA 1
ATOM 2621 C C . ASN A 1 339 ? -45.851 11.687 -8.197 1.00 63.38 339 ASN A C 1
ATOM 2623 O O . ASN A 1 339 ? -46.302 12.408 -7.312 1.00 63.38 339 ASN A O 1
ATOM 2627 N N . ASP A 1 340 ? -46.637 10.955 -8.985 1.00 56.06 340 ASP A N 1
ATOM 2628 C CA . ASP A 1 340 ? -48.094 10.855 -8.873 1.00 56.06 340 ASP A CA 1
ATOM 2629 C C . ASP A 1 340 ? -48.574 10.103 -7.615 1.00 56.06 340 ASP A C 1
ATOM 2631 O O . ASP A 1 340 ? -49.745 10.211 -7.257 1.00 56.06 340 ASP A O 1
ATOM 2635 N N . GLU A 1 341 ? -47.683 9.435 -6.872 1.00 47.44 341 GLU A N 1
ATOM 2636 C CA . GLU A 1 341 ? -48.018 8.739 -5.618 1.00 47.44 341 GLU A CA 1
ATOM 2637 C C . GLU A 1 341 ? -47.566 9.477 -4.341 1.00 47.44 341 GLU A C 1
ATOM 2639 O O . GLU A 1 341 ? -47.856 9.024 -3.232 1.00 47.44 341 GLU A O 1
ATOM 2644 N N . ILE A 1 342 ? -46.914 10.643 -4.443 1.00 39.97 342 ILE A N 1
ATOM 2645 C CA . ILE A 1 342 ? -46.545 11.449 -3.264 1.00 39.97 342 ILE A CA 1
ATOM 2646 C C . ILE A 1 342 ? -47.650 12.476 -2.984 1.00 39.97 342 ILE A C 1
ATOM 2648 O O . ILE A 1 342 ? -47.563 13.650 -3.338 1.00 39.97 342 ILE A O 1
ATOM 2652 N N . HIS A 1 343 ? -48.712 12.019 -2.322 1.00 29.25 343 HIS A N 1
ATOM 2653 C CA . HIS A 1 343 ? -49.800 12.862 -1.827 1.00 29.25 343 HIS A CA 1
ATOM 2654 C C . HIS A 1 343 ? -49.313 13.688 -0.617 1.00 29.25 343 HIS A C 1
ATOM 2656 O O . HIS A 1 343 ? -49.470 13.285 0.537 1.00 29.25 343 HIS A O 1
ATOM 2662 N N . ILE A 1 344 ? -48.676 14.840 -0.855 1.00 35.38 344 ILE A N 1
ATOM 2663 C CA . ILE A 1 344 ? -48.502 15.851 0.199 1.00 35.38 344 ILE A CA 1
ATOM 2664 C C . ILE A 1 344 ? -49.828 16.602 0.286 1.00 35.38 344 ILE A C 1
ATOM 2666 O O . ILE A 1 344 ? -50.124 17.434 -0.565 1.00 35.38 344 ILE A O 1
ATOM 2670 N N . GLY A 1 345 ? -50.636 16.222 1.278 1.00 28.50 345 GLY A N 1
ATOM 2671 C CA . GLY A 1 345 ? -52.003 16.696 1.482 1.00 28.50 345 GLY A CA 1
ATOM 2672 C C . GLY A 1 345 ? -52.151 18.209 1.327 1.00 28.50 345 GLY A C 1
ATOM 2673 O O . GLY A 1 345 ? -51.476 18.989 1.999 1.00 28.50 345 GLY A O 1
ATOM 2674 N N . GLY A 1 346 ? -53.053 18.584 0.429 1.00 29.52 346 GLY A N 1
ATOM 2675 C CA . GLY A 1 346 ? -53.466 19.946 0.144 1.00 29.52 346 GLY A CA 1
ATOM 2676 C C . GLY A 1 346 ? -54.819 19.892 -0.546 1.00 29.52 346 GLY A C 1
ATOM 2677 O O . GLY A 1 346 ? -54.876 19.786 -1.764 1.00 29.52 346 GLY A O 1
ATOM 2678 N N . ASP A 1 347 ? -55.838 19.842 0.304 1.00 32.91 347 ASP A N 1
ATOM 2679 C CA . ASP A 1 347 ? -57.265 20.118 0.144 1.00 32.91 347 ASP A CA 1
ATOM 2680 C C . ASP A 1 347 ? -57.774 20.606 -1.226 1.00 32.91 347 ASP A C 1
ATOM 2682 O O . ASP A 1 347 ? -57.328 21.622 -1.758 1.00 32.91 347 ASP A O 1
ATOM 2686 N N . ASP A 1 348 ? -58.804 19.877 -1.660 1.00 34.47 348 ASP A N 1
ATOM 2687 C CA . ASP A 1 348 ? -60.128 20.366 -2.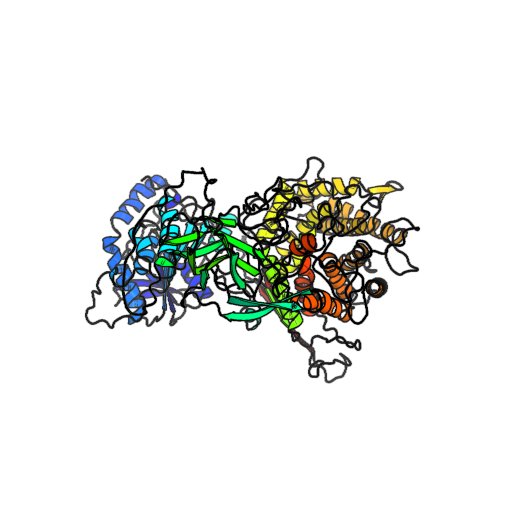048 1.00 34.47 348 ASP A CA 1
ATOM 2688 C C . ASP A 1 348 ? -60.344 21.173 -3.344 1.00 34.47 348 ASP A C 1
ATOM 2690 O O . ASP A 1 348 ? -59.629 22.101 -3.716 1.00 34.47 348 ASP A O 1
ATOM 2694 N N . ASP A 1 349 ? -61.484 20.797 -3.929 1.00 34.56 349 ASP A N 1
ATOM 2695 C CA . ASP A 1 349 ? -62.386 21.555 -4.789 1.00 34.56 349 ASP A CA 1
ATOM 2696 C C . ASP A 1 349 ? -62.170 21.506 -6.313 1.00 34.56 349 ASP A C 1
ATOM 2698 O O . ASP A 1 349 ? -61.418 22.258 -6.931 1.00 34.56 349 ASP A O 1
ATOM 2702 N N . ASP A 1 350 ? -62.971 20.596 -6.873 1.00 34.59 350 ASP A N 1
ATOM 2703 C CA . ASP A 1 350 ? -64.106 20.916 -7.742 1.00 34.59 350 ASP A CA 1
ATOM 2704 C C . ASP A 1 350 ? -63.904 21.149 -9.251 1.00 34.59 350 ASP A C 1
ATOM 2706 O O . ASP A 1 350 ? -63.163 22.002 -9.735 1.00 34.59 350 ASP A O 1
ATOM 2710 N N . ASP A 1 351 ? -64.763 20.390 -9.935 1.00 33.88 351 ASP A N 1
ATOM 2711 C CA . ASP A 1 351 ? -65.560 20.731 -11.106 1.00 33.88 351 ASP A CA 1
ATOM 2712 C C . ASP A 1 351 ? -64.989 20.566 -12.526 1.00 33.88 351 ASP A C 1
ATOM 2714 O O . ASP A 1 351 ? -64.132 21.294 -13.025 1.00 33.88 351 ASP A O 1
ATOM 2718 N N . ASP A 1 352 ? -65.669 19.615 -13.176 1.00 33.16 352 ASP A N 1
ATOM 2719 C CA . ASP A 1 352 ? -66.332 19.721 -14.473 1.00 33.16 352 ASP A CA 1
ATOM 2720 C C . ASP A 1 352 ? -65.560 19.421 -15.767 1.00 33.16 352 ASP A C 1
ATOM 2722 O O . ASP A 1 352 ? -64.608 20.083 -16.172 1.00 33.16 352 ASP A O 1
ATOM 2726 N N . ASP A 1 353 ? -66.104 18.389 -16.426 1.00 31.05 353 ASP A N 1
ATOM 2727 C CA . ASP A 1 353 ? -66.499 18.341 -17.833 1.00 31.05 353 ASP A CA 1
ATOM 2728 C C . ASP A 1 353 ? -65.494 18.850 -18.879 1.00 31.05 353 ASP A C 1
ATOM 2730 O O . ASP A 1 353 ? -65.317 20.043 -19.092 1.00 31.05 353 ASP A O 1
ATOM 2734 N N . ASP A 1 354 ? -64.955 17.929 -19.685 1.00 36.53 354 ASP A N 1
ATOM 2735 C CA . ASP A 1 354 ? -65.445 17.824 -21.062 1.00 36.53 354 ASP A CA 1
ATOM 2736 C C . ASP A 1 354 ? -64.842 16.646 -21.834 1.00 36.53 354 ASP A C 1
ATOM 2738 O O . ASP A 1 354 ? -63.729 16.162 -21.615 1.00 36.53 354 ASP A O 1
ATOM 2742 N N . ALA A 1 355 ? -65.666 16.177 -22.758 1.00 31.16 355 ALA A N 1
ATOM 2743 C CA . ALA A 1 355 ? -65.501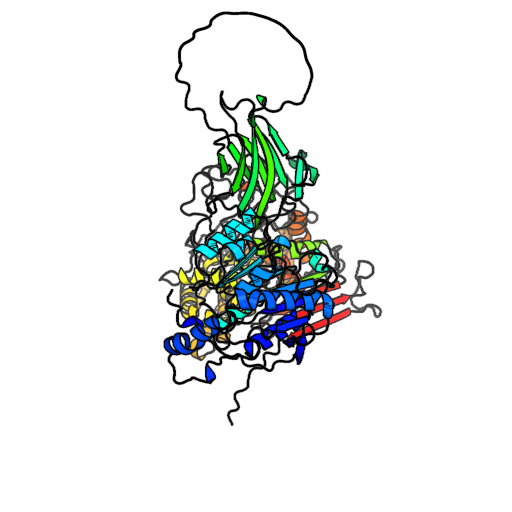 15.004 -23.582 1.00 31.16 355 ALA A CA 1
ATOM 2744 C C . ALA A 1 355 ? -64.580 15.202 -24.809 1.00 31.16 355 ALA A C 1
ATOM 2746 O O . ALA A 1 355 ? -64.186 16.299 -25.187 1.00 31.16 355 ALA A O 1
ATOM 2747 N N . GLU A 1 356 ? -64.379 14.070 -25.493 1.00 31.81 356 GLU A N 1
ATOM 2748 C CA . GLU A 1 356 ? -64.033 13.913 -26.914 1.00 31.81 356 GLU A CA 1
ATOM 2749 C C . GLU A 1 356 ? -62.551 13.937 -27.359 1.00 31.81 356 GLU A C 1
ATOM 2751 O O . GLU A 1 356 ? -61.930 14.952 -27.652 1.00 31.81 356 GLU A O 1
ATOM 2756 N N . ASN A 1 357 ? -62.078 12.710 -27.618 1.00 29.16 357 ASN A N 1
ATOM 2757 C CA . ASN A 1 357 ? -61.590 12.259 -28.927 1.00 29.16 357 ASN A CA 1
ATOM 2758 C C . ASN A 1 357 ? -60.354 12.956 -29.532 1.00 29.16 357 ASN A C 1
ATOM 2760 O O . ASN A 1 357 ? -60.475 13.926 -30.280 1.00 29.16 357 ASN A O 1
ATOM 2764 N N . ARG A 1 358 ? -59.183 12.316 -29.383 1.00 36.56 358 ARG A N 1
ATOM 2765 C CA . ARG A 1 358 ? -58.137 12.299 -30.424 1.00 36.56 358 ARG A CA 1
ATOM 2766 C C . ARG A 1 358 ? -57.487 10.921 -30.535 1.00 36.56 358 ARG A C 1
ATOM 2768 O O . ARG A 1 358 ? -56.580 10.578 -29.785 1.00 36.56 358 ARG A O 1
ATOM 2775 N N . ASP A 1 359 ? -57.953 10.162 -31.519 1.00 30.78 359 ASP A N 1
ATOM 2776 C CA . ASP A 1 359 ? -57.181 9.130 -32.209 1.00 30.78 359 ASP A CA 1
ATOM 2777 C C . ASP A 1 359 ? -55.971 9.770 -32.916 1.00 30.78 359 ASP A C 1
ATOM 2779 O O . ASP A 1 359 ? -56.139 10.653 -33.756 1.00 30.78 359 ASP A O 1
ATOM 2783 N N . HIS A 1 360 ? -54.760 9.312 -32.587 1.00 38.09 360 HIS A N 1
ATOM 2784 C CA . HIS A 1 360 ? -53.618 9.326 -33.499 1.00 38.09 360 HIS A CA 1
ATOM 2785 C C . HIS A 1 360 ? -52.716 8.115 -33.236 1.00 38.09 360 HIS A C 1
ATOM 2787 O O . HIS A 1 360 ? -51.798 8.151 -32.422 1.00 38.09 360 HIS A O 1
ATOM 2793 N N . SER A 1 361 ? -53.009 7.041 -33.969 1.00 30.88 361 SER A N 1
ATOM 2794 C CA . SER A 1 361 ? -52.065 6.114 -34.611 1.00 30.88 361 SER A CA 1
ATOM 2795 C C . SER A 1 361 ? -50.649 5.998 -34.016 1.00 30.88 361 SER A C 1
ATOM 2797 O O . SER A 1 361 ? -49.783 6.853 -34.218 1.00 30.88 361 SER A O 1
ATOM 2799 N N . THR A 1 362 ? -50.418 4.828 -33.425 1.00 29.25 362 THR A N 1
ATOM 2800 C CA . THR A 1 362 ? -49.158 4.085 -33.280 1.00 29.25 362 THR A CA 1
ATOM 2801 C C . THR A 1 362 ? -48.044 4.514 -34.248 1.00 29.25 362 THR A C 1
ATOM 2803 O O . THR A 1 362 ? -47.976 4.063 -35.394 1.00 29.25 362 THR A O 1
ATOM 2806 N N . ARG A 1 363 ? -47.123 5.356 -33.775 1.00 32.50 363 ARG A N 1
ATOM 2807 C CA . ARG A 1 363 ? -45.735 5.313 -34.237 1.00 32.50 363 ARG A CA 1
ATOM 2808 C C . ARG A 1 363 ? -44.989 4.417 -33.265 1.00 32.50 363 ARG A C 1
ATOM 2810 O O . ARG A 1 363 ? -44.977 4.711 -32.075 1.00 32.50 363 ARG A O 1
ATOM 2817 N N . ASP A 1 364 ? -44.400 3.347 -33.788 1.00 31.06 364 ASP A N 1
ATOM 2818 C CA . ASP A 1 364 ? -43.409 2.526 -33.098 1.00 31.06 364 ASP A CA 1
ATOM 2819 C C . ASP A 1 364 ? -42.283 3.440 -32.588 1.00 31.06 364 ASP A C 1
ATOM 2821 O O . ASP A 1 364 ? -41.365 3.801 -33.329 1.00 31.06 364 ASP A O 1
ATOM 2825 N N . ALA A 1 365 ? -42.404 3.903 -31.344 1.00 32.78 365 ALA A N 1
ATOM 2826 C CA . ALA A 1 365 ? -41.357 4.653 -30.673 1.00 32.78 365 ALA A CA 1
ATOM 2827 C C . ALA A 1 365 ? -40.292 3.658 -30.177 1.00 32.78 365 ALA A C 1
ATOM 2829 O O . ALA A 1 365 ? -40.645 2.563 -29.727 1.00 32.78 365 ALA A O 1
ATOM 2830 N N . PRO A 1 366 ? -38.992 3.987 -30.282 1.00 34.53 366 PRO A N 1
ATOM 2831 C CA . PRO A 1 366 ? -37.915 3.059 -29.964 1.00 34.53 366 PRO A CA 1
ATOM 2832 C C . PRO A 1 366 ? -37.998 2.641 -28.496 1.00 34.53 366 PRO A C 1
ATOM 2834 O O . PRO A 1 366 ? -38.253 3.481 -27.638 1.00 34.53 366 PRO A O 1
ATOM 2837 N N . THR A 1 367 ? -37.763 1.352 -28.239 1.00 39.91 367 THR A N 1
ATOM 2838 C CA . THR A 1 367 ? -37.614 0.713 -26.920 1.00 39.91 367 THR A CA 1
ATOM 2839 C C . THR A 1 367 ? -37.207 1.705 -25.825 1.00 39.91 367 THR A C 1
ATOM 2841 O O . THR A 1 367 ? -36.063 2.166 -25.818 1.00 39.91 367 THR A O 1
ATOM 2844 N N . SER A 1 368 ? -38.133 2.051 -24.923 1.00 49.69 368 SER A N 1
ATOM 2845 C CA . SER A 1 368 ? -37.860 2.965 -23.813 1.00 49.69 368 SER A CA 1
ATOM 2846 C C . SER A 1 368 ? -36.703 2.414 -22.983 1.00 49.69 368 SER A C 1
ATOM 2848 O O . SER A 1 368 ? -36.788 1.300 -22.458 1.00 49.69 368 SER A O 1
ATOM 2850 N N . ARG A 1 369 ? -35.609 3.166 -22.875 1.00 58.38 369 ARG A N 1
ATOM 2851 C CA . ARG A 1 369 ? -34.511 2.830 -21.969 1.00 58.38 369 ARG A CA 1
ATOM 2852 C C . ARG A 1 369 ? -35.067 2.793 -20.541 1.00 58.38 369 ARG A C 1
ATOM 2854 O O . ARG A 1 369 ? -35.760 3.726 -20.136 1.00 58.38 369 ARG A O 1
ATOM 2861 N N . LYS A 1 370 ? -34.814 1.707 -19.805 1.00 73.88 370 LYS A N 1
ATOM 2862 C CA . LYS A 1 370 ? -35.205 1.617 -18.393 1.00 73.88 370 LYS A CA 1
ATOM 2863 C C . LYS A 1 370 ? -34.489 2.708 -17.596 1.00 73.88 370 LYS A C 1
ATOM 2865 O O . LYS A 1 370 ? -33.347 3.051 -17.910 1.00 73.88 370 LYS A O 1
ATOM 2870 N N . ALA A 1 371 ? -35.175 3.261 -16.599 1.00 86.25 371 ALA A N 1
ATOM 2871 C CA . ALA A 1 371 ? -34.533 4.132 -15.628 1.00 86.25 371 ALA A CA 1
ATOM 2872 C C . ALA A 1 371 ? -33.525 3.336 -14.791 1.00 86.25 371 ALA A C 1
ATOM 2874 O O . ALA A 1 371 ? -33.662 2.124 -14.619 1.00 86.25 371 ALA A O 1
ATOM 2875 N N . ARG A 1 372 ? -32.504 4.012 -14.274 1.00 91.94 372 ARG A N 1
ATOM 2876 C CA . ARG A 1 372 ? -31.414 3.372 -13.535 1.00 91.94 372 ARG A CA 1
ATOM 2877 C C . ARG A 1 372 ? -30.682 4.352 -12.632 1.00 91.94 372 ARG A C 1
ATOM 2879 O O . ARG A 1 372 ? -30.663 5.554 -12.892 1.00 91.94 372 ARG A O 1
ATOM 2886 N N . ILE A 1 373 ? -30.054 3.825 -11.588 1.00 94.06 373 ILE A N 1
ATOM 2887 C CA . ILE A 1 373 ? -29.200 4.587 -10.673 1.00 94.06 373 ILE A CA 1
ATOM 2888 C C . ILE A 1 373 ? -27.743 4.334 -11.047 1.00 94.06 373 ILE A C 1
ATOM 2890 O O . ILE A 1 373 ? -27.288 3.192 -11.035 1.00 94.06 373 ILE A O 1
ATOM 2894 N N . GLY A 1 374 ? -27.017 5.391 -11.395 1.00 96.12 374 GLY A N 1
ATOM 2895 C CA . GLY A 1 374 ? -25.596 5.347 -11.713 1.00 96.12 374 GLY A CA 1
ATOM 2896 C C . GLY A 1 374 ? -24.715 5.595 -10.489 1.00 96.12 374 GLY A C 1
ATOM 2897 O O . GLY A 1 374 ? -25.053 6.413 -9.634 1.00 96.12 374 GLY A O 1
ATOM 2898 N N . LEU A 1 375 ? -23.578 4.900 -10.416 1.00 98.25 375 LEU A N 1
ATOM 2899 C CA . LEU A 1 375 ? -22.528 5.096 -9.416 1.00 98.25 375 LEU A CA 1
ATOM 2900 C C . LEU A 1 375 ? -21.204 5.406 -10.123 1.00 98.25 375 LEU A C 1
ATOM 2902 O O . LEU A 1 375 ? -20.721 4.603 -10.929 1.00 98.25 375 LEU A O 1
ATOM 2906 N N . ALA A 1 376 ? -20.613 6.551 -9.793 1.00 98.19 376 ALA A N 1
ATOM 2907 C CA . ALA A 1 376 ? -19.332 7.008 -10.320 1.00 98.19 376 ALA A CA 1
ATOM 2908 C C . ALA A 1 376 ? -18.357 7.372 -9.193 1.00 98.19 376 ALA A C 1
ATOM 2910 O O . ALA A 1 376 ? -18.757 7.919 -8.166 1.00 98.19 376 ALA A O 1
ATOM 2911 N N . PHE A 1 377 ? -17.076 7.068 -9.391 1.00 98.19 377 PHE A N 1
ATOM 2912 C CA . PHE A 1 377 ? -16.069 7.060 -8.329 1.00 98.19 377 PHE A CA 1
ATOM 2913 C C . PHE A 1 377 ? -14.869 7.943 -8.669 1.00 98.19 377 PHE A C 1
ATOM 2915 O O . PHE A 1 377 ? -14.276 7.776 -9.736 1.00 98.19 377 PHE A O 1
ATOM 2922 N N . SER A 1 378 ? -14.456 8.804 -7.738 1.00 97.19 378 SER A N 1
ATOM 2923 C CA . SER A 1 378 ? -13.292 9.680 -7.912 1.00 97.19 378 SER A CA 1
ATOM 2924 C C . SER A 1 378 ? -12.421 9.748 -6.657 1.00 97.19 378 SER A C 1
ATOM 2926 O O . SER A 1 378 ? -12.938 9.799 -5.539 1.00 97.19 378 SER A O 1
ATOM 2928 N N . GLU A 1 379 ? -11.099 9.772 -6.821 1.00 97.69 379 GLU A N 1
ATOM 2929 C CA . GLU A 1 379 ? -10.139 10.053 -5.740 1.00 97.69 379 GLU A CA 1
ATOM 2930 C C . GLU A 1 379 ? -10.023 11.564 -5.432 1.00 97.69 379 GLU A C 1
ATOM 2932 O O . GLU A 1 379 ? -9.668 11.946 -4.314 1.00 97.69 379 GLU A O 1
ATOM 2937 N N . SER A 1 380 ? -10.362 12.430 -6.397 1.00 94.50 380 SER A N 1
ATOM 2938 C CA . SER A 1 380 ? -10.289 13.900 -6.299 1.00 94.50 380 SER A CA 1
ATOM 2939 C C . SER A 1 380 ? -11.662 14.562 -6.419 1.00 94.50 380 SER A C 1
ATOM 2941 O O . SER A 1 380 ? -12.551 14.087 -7.132 1.00 94.50 380 SER A O 1
ATOM 2943 N N . SER A 1 381 ? -11.853 15.709 -5.768 1.00 92.25 381 SER A N 1
ATOM 2944 C CA . SER A 1 381 ? -13.078 16.489 -5.965 1.00 92.25 381 SER A CA 1
ATOM 2945 C C . SER A 1 381 ? -13.193 17.068 -7.380 1.00 92.25 381 SER A C 1
ATOM 2947 O O . SER A 1 381 ? -14.314 17.281 -7.850 1.00 92.25 381 SER A O 1
ATOM 2949 N N . ASP A 1 382 ? -12.068 17.239 -8.083 1.00 88.75 382 ASP A N 1
ATOM 2950 C CA . ASP A 1 382 ? -12.006 17.773 -9.451 1.00 88.75 382 ASP A CA 1
ATOM 2951 C C . ASP A 1 382 ? -12.705 16.890 -10.484 1.00 88.75 382 ASP A C 1
ATOM 2953 O O . ASP A 1 382 ? -13.176 17.390 -11.506 1.00 88.75 382 ASP A O 1
ATOM 2957 N N . PHE A 1 383 ? -12.793 15.586 -10.217 1.00 90.88 383 PHE A N 1
ATOM 2958 C CA . PHE A 1 383 ? -13.365 14.603 -11.142 1.00 90.88 383 PHE A CA 1
ATOM 2959 C C . PHE A 1 383 ? -14.683 14.014 -10.627 1.00 90.88 383 PHE A C 1
ATOM 2961 O O . PHE A 1 383 ? -15.161 12.997 -11.124 1.00 90.88 383 PHE A O 1
ATOM 2968 N N . THR A 1 384 ? -15.307 14.658 -9.635 1.00 92.06 384 THR A N 1
ATOM 2969 C CA . THR A 1 384 ? -16.676 14.310 -9.235 1.00 92.06 384 THR A CA 1
ATOM 2970 C C . THR A 1 384 ? -17.662 14.576 -10.373 1.00 92.06 384 THR A C 1
ATOM 2972 O O . THR A 1 384 ? -17.540 15.539 -11.131 1.00 92.06 384 THR A O 1
ATOM 2975 N N . GLY A 1 385 ? -18.661 13.706 -10.506 1.00 90.31 385 GLY A N 1
ATOM 2976 C CA . GLY A 1 385 ? -19.608 13.733 -11.613 1.00 90.31 385 GLY A CA 1
ATOM 2977 C C . GLY A 1 385 ? -20.094 12.334 -11.967 1.00 90.31 385 GLY A C 1
ATOM 2978 O O . GLY A 1 385 ? -19.838 11.368 -11.258 1.00 90.31 385 GLY A O 1
ATOM 2979 N N . GLN A 1 386 ? -20.795 12.214 -13.091 1.00 93.25 386 GLN A N 1
ATOM 2980 C CA . GLN A 1 386 ? -21.430 10.958 -13.522 1.00 93.25 386 GLN A CA 1
ATOM 2981 C C . GLN A 1 386 ? -20.447 9.957 -14.164 1.00 93.25 386 GLN A C 1
ATOM 2983 O O . GLN A 1 386 ? -20.858 8.974 -14.778 1.00 93.25 386 GLN A O 1
ATOM 2988 N N . TRP A 1 387 ? -19.146 10.240 -14.093 1.00 93.56 387 TRP A N 1
ATOM 2989 C CA . TRP A 1 387 ? -18.077 9.491 -14.745 1.00 93.56 387 TRP A CA 1
ATOM 2990 C C . TRP A 1 387 ? -16.996 9.224 -13.708 1.00 93.56 387 TRP A C 1
ATOM 2992 O O . TRP A 1 387 ? -16.543 10.148 -13.043 1.00 93.56 387 TRP A O 1
ATOM 3002 N N . SER A 1 388 ? -16.607 7.963 -13.557 1.00 97.00 388 SER A N 1
ATOM 3003 C CA . SER A 1 388 ? -15.517 7.582 -12.665 1.00 97.00 388 SER A CA 1
ATOM 3004 C C . SER A 1 388 ? -14.175 7.999 -13.251 1.00 97.00 388 SER A C 1
ATOM 3006 O O . SER A 1 388 ? -14.015 8.043 -14.476 1.00 97.00 388 SER A O 1
ATOM 3008 N N . ASP A 1 389 ? -13.200 8.199 -12.369 1.00 96.00 389 ASP A N 1
ATOM 3009 C CA . ASP A 1 389 ? -11.791 8.350 -12.726 1.00 96.00 389 ASP A CA 1
ATOM 3010 C C . ASP A 1 389 ? -11.351 7.265 -13.713 1.00 96.00 389 ASP A C 1
ATOM 3012 O O . ASP A 1 389 ? -11.774 6.108 -13.617 1.00 96.00 389 ASP A O 1
ATOM 3016 N N . ALA A 1 390 ? -10.446 7.595 -14.629 1.00 94.88 390 ALA A N 1
ATOM 3017 C CA . ALA A 1 390 ? -9.863 6.588 -15.501 1.00 94.88 390 ALA A CA 1
ATOM 3018 C C . ALA A 1 390 ? -9.063 5.549 -14.684 1.00 94.88 390 ALA A C 1
ATOM 3020 O O . ALA A 1 390 ? -8.271 5.903 -13.811 1.00 94.88 390 ALA A O 1
ATOM 3021 N N . SER A 1 391 ? -9.219 4.258 -14.994 1.00 95.31 391 SER A N 1
ATOM 3022 C CA . SER A 1 391 ? -8.419 3.182 -14.375 1.00 95.31 391 SER A CA 1
ATOM 3023 C C . SER A 1 391 ? -8.106 2.017 -15.322 1.00 95.31 391 SER A C 1
ATOM 3025 O O . SER A 1 391 ? -7.099 1.318 -15.143 1.00 95.31 391 SER A O 1
ATOM 3027 N N . ASN A 1 392 ? -8.899 1.840 -16.388 1.00 92.06 392 ASN A N 1
ATOM 3028 C CA . ASN A 1 392 ? -8.815 0.674 -17.276 1.00 92.06 392 ASN A CA 1
ATOM 3029 C C . ASN A 1 392 ? -7.474 0.509 -18.018 1.00 92.06 392 ASN A C 1
ATOM 3031 O O . ASN A 1 392 ? -7.123 -0.604 -18.404 1.00 92.06 392 ASN A O 1
ATOM 3035 N N . GLY A 1 393 ? -6.712 1.594 -18.197 1.00 90.44 393 GLY A N 1
ATOM 3036 C CA . GLY A 1 393 ? -5.388 1.598 -18.830 1.00 90.44 393 GLY A CA 1
ATOM 3037 C C . GLY A 1 393 ? -5.365 1.419 -20.350 1.00 90.44 393 GLY A C 1
ATOM 3038 O O . GLY A 1 393 ? -4.288 1.455 -20.943 1.00 90.44 393 GLY A O 1
ATOM 3039 N N . ALA A 1 394 ? -6.516 1.267 -21.012 1.00 90.69 394 ALA A N 1
ATOM 3040 C CA . ALA A 1 394 ? -6.592 1.240 -22.471 1.00 90.69 394 ALA A CA 1
ATOM 3041 C C . ALA A 1 394 ? -6.507 2.642 -23.091 1.00 90.69 394 ALA A C 1
ATOM 3043 O O . ALA A 1 394 ? -6.085 2.764 -24.241 1.00 90.69 394 ALA A O 1
ATOM 3044 N N . PHE A 1 395 ? -6.946 3.678 -22.361 1.00 88.44 395 PHE A N 1
ATOM 3045 C CA . PHE A 1 395 ? -7.049 5.070 -22.834 1.00 88.44 395 PHE A CA 1
ATOM 3046 C C . PHE A 1 395 ? -7.816 5.223 -24.164 1.00 88.44 395 PHE A C 1
ATOM 3048 O O . PHE A 1 395 ? -7.544 6.127 -24.953 1.00 88.44 395 PHE A O 1
ATOM 3055 N N . GLN A 1 396 ? -8.755 4.311 -24.438 1.00 86.19 396 GLN A N 1
ATOM 3056 C CA . GLN A 1 396 ? -9.604 4.322 -25.640 1.00 86.19 396 GLN A CA 1
ATOM 3057 C C . GLN A 1 396 ? -11.016 4.841 -25.361 1.00 86.19 396 GLN A C 1
ATOM 3059 O O . GLN A 1 396 ? -11.726 5.224 -26.288 1.00 86.19 396 GLN A O 1
ATOM 3064 N N . GLY A 1 397 ? -11.420 4.851 -24.097 1.00 84.81 397 GLY A N 1
ATOM 3065 C CA . GLY A 1 397 ? -12.741 5.249 -23.662 1.00 84.81 397 GLY A CA 1
ATOM 3066 C C . GLY A 1 397 ? -12.799 5.374 -22.142 1.00 84.81 397 GLY A C 1
ATOM 3067 O O . GLY A 1 397 ? -11.861 4.968 -21.445 1.00 84.81 397 GLY A O 1
ATOM 3068 N N . PRO A 1 398 ? -13.882 5.971 -21.630 1.00 89.81 398 PRO A N 1
ATOM 3069 C CA . PRO A 1 398 ? -14.034 6.249 -20.211 1.00 89.81 398 PRO A CA 1
ATOM 3070 C C . PRO A 1 398 ? -14.277 4.978 -19.397 1.00 89.81 398 PRO A C 1
ATOM 3072 O O . PRO A 1 398 ? -14.860 4.009 -19.893 1.00 89.81 398 PRO A O 1
ATOM 3075 N N . ASP A 1 399 ? -13.922 5.028 -18.115 1.00 94.62 399 ASP A N 1
ATOM 3076 C CA . ASP A 1 399 ? -14.422 4.080 -17.116 1.00 94.62 399 ASP A CA 1
ATOM 3077 C C . ASP A 1 399 ? -15.946 4.231 -16.940 1.00 94.62 399 ASP A C 1
ATOM 3079 O O . ASP A 1 399 ? -16.655 3.242 -16.789 1.00 94.62 399 ASP A O 1
ATOM 3083 N N . GLY A 1 400 ? -16.474 5.457 -17.029 1.00 95.12 400 GLY A N 1
ATOM 3084 C CA . GLY A 1 400 ? -17.911 5.719 -16.928 1.00 95.12 400 GLY A CA 1
ATOM 3085 C C . GLY A 1 400 ? -18.462 5.418 -15.531 1.00 95.12 400 GLY A C 1
ATOM 3086 O O . GLY A 1 400 ? -17.779 5.623 -14.531 1.00 95.12 400 GLY A O 1
ATOM 3087 N N . ALA A 1 401 ? -19.703 4.949 -15.456 1.00 97.00 401 ALA A N 1
ATOM 3088 C CA . ALA A 1 401 ? -20.377 4.572 -14.215 1.00 97.00 401 ALA A CA 1
ATOM 3089 C C . ALA A 1 401 ? -20.886 3.129 -14.303 1.00 97.00 401 ALA A C 1
ATOM 3091 O O . ALA A 1 401 ? -21.080 2.599 -15.401 1.00 97.00 401 ALA A O 1
ATOM 3092 N N . ILE A 1 402 ? -21.139 2.516 -13.149 1.00 96.81 402 ILE A N 1
ATOM 3093 C CA . ILE A 1 402 ? -21.936 1.283 -13.057 1.00 96.81 402 ILE A CA 1
ATOM 3094 C C . ILE A 1 402 ? -23.385 1.631 -12.742 1.00 96.81 402 ILE A C 1
ATOM 3096 O O . ILE A 1 402 ? -23.652 2.698 -12.196 1.00 96.81 402 ILE A O 1
ATOM 3100 N N . TYR A 1 403 ? -24.309 0.731 -13.073 1.00 95.38 403 TYR A N 1
ATOM 3101 C CA . TYR A 1 403 ? -25.737 1.024 -13.016 1.00 95.38 403 TYR A CA 1
ATOM 3102 C C . TYR A 1 403 ? -26.514 -0.063 -12.279 1.00 95.38 403 TYR A C 1
ATOM 3104 O O . TYR A 1 403 ? -26.354 -1.249 -12.565 1.00 95.38 403 TYR A O 1
ATOM 3112 N N . ALA A 1 404 ? -27.390 0.372 -11.378 1.00 94.00 404 ALA A N 1
ATOM 3113 C CA . ALA A 1 404 ? -28.492 -0.414 -10.853 1.00 94.00 404 ALA A CA 1
ATOM 3114 C C . ALA A 1 404 ? -29.726 -0.146 -11.724 1.00 94.00 404 ALA A C 1
ATOM 3116 O O . ALA A 1 404 ? -30.257 0.967 -11.725 1.00 94.00 404 ALA A O 1
ATOM 3117 N N . GLU A 1 405 ? -30.153 -1.137 -12.503 1.00 91.12 405 GLU A N 1
ATOM 3118 C CA . GLU A 1 405 ? -31.358 -1.021 -13.329 1.00 91.12 405 GLU A CA 1
ATOM 3119 C C . GLU A 1 405 ? -32.607 -0.987 -12.431 1.00 91.12 405 GLU A C 1
ATOM 3121 O O . GLU A 1 405 ? -32.714 -1.750 -11.469 1.00 91.12 405 GLU A O 1
ATOM 3126 N N . ILE A 1 406 ? -33.547 -0.085 -12.724 1.00 85.50 406 ILE A N 1
ATOM 3127 C CA . ILE A 1 406 ? -34.822 0.015 -12.007 1.00 85.50 406 ILE A CA 1
ATOM 3128 C C . ILE A 1 406 ? -35.854 -0.801 -12.786 1.00 85.50 406 ILE A C 1
ATOM 3130 O O . ILE A 1 406 ? -36.323 -0.383 -13.847 1.00 85.50 406 ILE A O 1
ATOM 3134 N N . ASP A 1 407 ? -36.199 -1.972 -12.255 1.00 77.19 407 ASP A N 1
ATOM 3135 C CA . ASP A 1 407 ? -37.178 -2.866 -12.874 1.00 77.19 407 ASP A CA 1
ATOM 3136 C C . ASP A 1 407 ? -38.623 -2.526 -12.479 1.00 77.19 407 ASP A C 1
ATOM 3138 O O . ASP A 1 407 ? -39.471 -2.413 -13.364 1.00 77.19 407 ASP A O 1
ATOM 3142 N N . GLU A 1 408 ? -38.898 -2.314 -11.186 1.00 74.44 408 GLU A N 1
ATOM 3143 C CA . GLU A 1 408 ? -40.222 -1.945 -10.658 1.00 74.44 408 GLU A CA 1
ATOM 3144 C C . GLU A 1 408 ? -40.115 -0.939 -9.491 1.00 74.44 408 GLU A C 1
ATOM 3146 O O . GLU A 1 408 ? -39.075 -0.884 -8.826 1.00 74.44 408 GLU A O 1
ATOM 3151 N N . PRO A 1 409 ? -41.163 -0.129 -9.223 1.00 78.56 409 PRO A N 1
ATOM 3152 C CA . PRO A 1 409 ? -41.248 0.681 -8.009 1.00 78.56 409 PRO A CA 1
ATOM 3153 C C . PRO A 1 409 ? -41.198 -0.183 -6.743 1.00 78.56 409 PRO A C 1
ATOM 3155 O O . PRO A 1 409 ? -41.729 -1.293 -6.712 1.00 78.56 409 PRO A O 1
ATOM 3158 N N . GLY A 1 410 ? -40.603 0.346 -5.678 1.00 85.19 410 GLY A N 1
ATOM 3159 C CA . GLY A 1 410 ? -40.446 -0.356 -4.407 1.00 85.19 410 GLY A CA 1
ATOM 3160 C C . GLY A 1 410 ? -39.069 -0.173 -3.781 1.00 85.19 410 GLY A C 1
ATOM 3161 O O . GLY A 1 410 ? -38.194 0.501 -4.324 1.00 85.19 410 GLY A O 1
ATOM 3162 N N . GLU A 1 411 ? -38.897 -0.748 -2.593 1.00 88.31 411 GLU A N 1
ATOM 3163 C CA . GLU A 1 411 ? -37.617 -0.792 -1.885 1.00 88.31 411 GLU A CA 1
ATOM 3164 C C . GLU A 1 411 ? -36.707 -1.867 -2.488 1.00 88.31 411 GLU A C 1
ATOM 3166 O O . GLU A 1 411 ? -37.132 -2.995 -2.734 1.00 88.31 411 GLU A O 1
ATOM 3171 N N . THR A 1 412 ? -35.456 -1.504 -2.753 1.00 88.81 412 THR A N 1
ATOM 3172 C CA . THR A 1 412 ? -34.450 -2.349 -3.396 1.00 88.81 412 THR A CA 1
ATOM 3173 C C . THR A 1 412 ? -33.095 -2.163 -2.720 1.00 88.81 412 THR A C 1
ATOM 3175 O O . THR A 1 412 ? -32.716 -1.055 -2.333 1.00 88.81 412 THR A O 1
ATOM 3178 N N . THR A 1 413 ? -32.338 -3.257 -2.640 1.00 90.31 413 THR A N 1
ATOM 3179 C CA . THR A 1 413 ? -30.920 -3.249 -2.277 1.00 90.31 413 THR A CA 1
ATOM 3180 C C . THR A 1 413 ? -30.096 -3.592 -3.511 1.00 90.31 413 THR A C 1
ATOM 3182 O O . THR A 1 413 ? -30.307 -4.636 -4.126 1.00 90.31 413 THR A O 1
ATOM 3185 N N . TYR A 1 414 ? -29.142 -2.734 -3.858 1.00 92.25 414 TYR A N 1
ATOM 3186 C CA . TYR A 1 414 ? -28.178 -2.970 -4.928 1.00 92.25 414 TYR A CA 1
ATOM 3187 C C . TYR A 1 414 ? -26.769 -3.036 -4.352 1.00 92.25 414 TYR A C 1
ATOM 3189 O O . TYR A 1 414 ? -26.287 -2.055 -3.792 1.00 92.25 414 TYR A O 1
ATOM 3197 N N . THR A 1 415 ? -26.089 -4.159 -4.551 1.00 89.50 415 THR A N 1
ATOM 3198 C CA . THR A 1 415 ? -24.653 -4.297 -4.293 1.00 89.50 415 THR A CA 1
ATOM 3199 C C . THR A 1 415 ? -23.933 -4.366 -5.629 1.00 89.50 415 THR A C 1
ATOM 3201 O O . THR A 1 415 ? -24.333 -5.121 -6.517 1.00 89.50 415 THR A O 1
ATOM 3204 N N . MET A 1 416 ? -22.882 -3.564 -5.789 1.00 93.31 416 MET A N 1
ATOM 3205 C CA . MET A 1 416 ? -22.112 -3.573 -7.030 1.00 93.31 416 MET A CA 1
ATOM 3206 C C . MET A 1 416 ? -21.448 -4.939 -7.292 1.00 93.31 416 MET A C 1
ATOM 3208 O O . MET A 1 416 ? -21.037 -5.598 -6.337 1.00 93.31 416 MET A O 1
ATOM 3212 N N . PRO A 1 417 ? -21.287 -5.363 -8.561 1.00 92.75 417 PRO A N 1
ATOM 3213 C CA . PRO A 1 417 ? -20.619 -6.623 -8.879 1.00 92.75 417 PRO A CA 1
ATOM 3214 C C . PRO A 1 417 ? -19.151 -6.642 -8.435 1.00 92.75 417 PRO A C 1
ATOM 3216 O O . PRO A 1 417 ? -18.441 -5.655 -8.631 1.00 92.75 417 PRO A O 1
ATOM 3219 N N . ASP A 1 418 ? -18.666 -7.797 -7.968 1.00 89.38 418 ASP A N 1
ATOM 3220 C CA . ASP A 1 418 ? -17.264 -8.000 -7.563 1.00 89.38 418 ASP A CA 1
ATOM 3221 C C . ASP A 1 418 ? -16.266 -7.595 -8.653 1.00 89.38 418 ASP A C 1
ATOM 3223 O O . ASP A 1 418 ? -15.278 -6.914 -8.385 1.00 89.38 418 ASP A O 1
ATOM 3227 N N . ALA A 1 419 ? -16.548 -7.953 -9.911 1.00 92.94 419 ALA A N 1
ATOM 3228 C CA . ALA A 1 419 ? -15.699 -7.590 -11.043 1.00 92.94 419 ALA A CA 1
ATOM 3229 C C . ALA A 1 419 ? -15.602 -6.070 -11.245 1.00 92.94 419 ALA A C 1
ATOM 3231 O O . ALA A 1 419 ? -14.629 -5.587 -11.812 1.00 92.94 419 ALA A O 1
ATOM 3232 N N . SER A 1 420 ? -16.578 -5.299 -10.770 1.00 95.75 420 SER A N 1
ATOM 3233 C CA . SER A 1 420 ? -16.570 -3.839 -10.831 1.00 95.75 420 SER A CA 1
ATOM 3234 C C . SER A 1 420 ? -16.009 -3.192 -9.567 1.00 95.75 420 SER A C 1
ATOM 3236 O O . SER A 1 420 ? -16.067 -1.967 -9.476 1.00 95.75 420 SER A O 1
ATOM 3238 N N . LEU A 1 421 ? -15.446 -3.953 -8.616 1.00 95.88 421 LEU A N 1
ATOM 3239 C CA . LEU A 1 421 ? -14.815 -3.434 -7.396 1.00 95.88 421 LEU A CA 1
ATOM 3240 C C . LEU A 1 421 ? -13.993 -2.179 -7.685 1.00 95.88 421 LEU A C 1
ATOM 3242 O O . LEU A 1 421 ? -13.163 -2.166 -8.602 1.00 95.88 421 LEU A O 1
ATOM 3246 N N . ARG A 1 422 ? -14.202 -1.121 -6.896 1.00 97.38 422 ARG A N 1
ATOM 3247 C CA . ARG A 1 422 ? -13.427 0.110 -7.035 1.00 97.38 422 ARG A CA 1
ATOM 3248 C C . ARG A 1 422 ? -12.323 0.133 -5.995 1.00 97.38 422 ARG A C 1
ATOM 3250 O O . ARG A 1 422 ? -12.583 0.219 -4.802 1.00 97.38 422 ARG A O 1
ATOM 3257 N N . GLY A 1 423 ? -11.086 0.021 -6.466 1.00 96.44 423 GLY A N 1
ATOM 3258 C CA . GLY A 1 423 ? -9.942 -0.182 -5.589 1.00 96.44 423 GLY A CA 1
ATOM 3259 C C . GLY A 1 423 ? -9.493 1.055 -4.809 1.00 96.44 423 GLY A C 1
ATOM 3260 O O . GLY A 1 423 ? -9.007 0.894 -3.697 1.00 96.44 423 GLY A O 1
ATOM 3261 N N . GLY A 1 424 ? -9.692 2.250 -5.370 1.00 98.00 424 GLY A N 1
ATOM 3262 C CA . GLY A 1 424 ? -9.415 3.542 -4.741 1.00 98.00 424 GLY A CA 1
ATOM 3263 C C . GLY A 1 424 ? -10.419 4.595 -5.212 1.00 98.00 424 GLY A C 1
ATOM 3264 O O . GLY A 1 424 ? -10.699 4.687 -6.415 1.00 98.00 424 GLY A O 1
ATOM 3265 N N . PHE A 1 425 ? -11.032 5.292 -4.259 1.00 98.44 425 PHE A N 1
ATOM 3266 C CA . PHE A 1 425 ? -11.845 6.492 -4.427 1.00 98.44 425 PHE A CA 1
ATOM 3267 C C . PHE A 1 425 ? -12.062 7.176 -3.070 1.00 98.44 425 PHE A C 1
ATOM 3269 O O . PHE A 1 425 ? -12.045 6.533 -2.025 1.00 98.44 425 PHE A O 1
ATOM 3276 N N . ARG A 1 426 ? -12.370 8.472 -3.074 1.00 97.44 426 ARG A N 1
ATOM 3277 C CA . ARG A 1 426 ? -12.848 9.219 -1.895 1.00 97.44 426 ARG A CA 1
ATOM 3278 C C . ARG A 1 426 ? -14.296 9.668 -2.056 1.00 97.44 426 ARG A C 1
ATOM 3280 O O . ARG A 1 426 ? -15.051 9.734 -1.083 1.00 97.44 426 ARG A O 1
ATOM 3287 N N . TYR A 1 427 ? -14.668 9.992 -3.288 1.00 97.25 427 TYR A N 1
ATOM 3288 C CA . TYR A 1 427 ? -15.967 10.528 -3.643 1.00 97.25 427 TYR A CA 1
ATOM 3289 C C . TYR A 1 427 ? -16.770 9.502 -4.431 1.00 97.25 427 TYR A C 1
ATOM 3291 O O . TYR A 1 427 ? -16.271 8.898 -5.383 1.00 97.25 427 TYR A O 1
ATOM 3299 N N . LEU A 1 428 ? -18.034 9.346 -4.049 1.00 97.94 428 LEU A N 1
ATOM 3300 C CA . LEU A 1 428 ? -19.019 8.540 -4.758 1.00 97.94 428 LEU A CA 1
ATOM 3301 C C . LEU A 1 428 ? -20.146 9.458 -5.225 1.00 97.94 428 LEU A C 1
ATOM 3303 O O . LEU A 1 428 ? -20.859 10.035 -4.409 1.00 97.94 428 LEU A O 1
ATOM 3307 N N . THR A 1 429 ? -20.332 9.566 -6.533 1.00 96.94 429 THR A N 1
ATOM 3308 C CA . THR A 1 429 ? -21.487 10.247 -7.119 1.00 96.94 429 THR A CA 1
ATOM 3309 C C . THR A 1 429 ? -22.563 9.214 -7.417 1.00 96.94 429 THR A C 1
ATOM 3311 O O . THR A 1 429 ? -22.324 8.285 -8.188 1.00 96.94 429 THR A O 1
ATOM 3314 N N . VAL A 1 430 ? -23.741 9.381 -6.818 1.00 96.62 430 VAL A N 1
ATOM 3315 C CA . VAL A 1 430 ? -24.938 8.584 -7.115 1.00 96.62 430 VAL A CA 1
ATOM 3316 C C . VAL A 1 430 ? -25.924 9.470 -7.860 1.00 96.62 430 VAL A C 1
ATOM 3318 O O . VAL A 1 430 ? -26.216 10.576 -7.406 1.00 96.62 430 VAL A O 1
ATOM 3321 N N . PHE A 1 431 ? -26.423 9.017 -9.006 1.00 94.00 431 PHE A N 1
ATOM 3322 C CA . PHE A 1 431 ? -27.279 9.830 -9.871 1.00 94.00 431 PHE A CA 1
ATOM 3323 C C . PHE A 1 431 ? -28.394 9.020 -10.527 1.00 94.00 431 PHE A C 1
ATOM 3325 O O . PHE A 1 431 ? -28.256 7.819 -10.742 1.00 94.00 431 PHE A O 1
ATOM 3332 N N . LEU A 1 432 ? -29.501 9.683 -10.855 1.00 91.44 432 LEU A N 1
ATOM 3333 C CA . LEU A 1 432 ? -30.642 9.083 -11.540 1.00 91.44 432 LEU A CA 1
ATOM 3334 C C . LEU A 1 432 ? -30.545 9.336 -13.048 1.00 91.44 432 LEU A C 1
ATOM 3336 O O . LEU A 1 432 ? -30.538 10.485 -13.490 1.00 91.44 432 LEU A O 1
ATOM 3340 N N . GLU A 1 433 ? -30.526 8.268 -13.841 1.00 89.12 433 GLU A N 1
ATOM 3341 C CA . GLU A 1 433 ? -30.687 8.320 -15.295 1.00 89.12 433 GLU A CA 1
ATOM 3342 C C . GLU A 1 433 ? -32.086 7.803 -15.649 1.00 89.12 433 GLU A C 1
ATOM 3344 O O . GLU A 1 433 ? -32.398 6.622 -15.502 1.00 89.12 433 GLU A O 1
ATOM 3349 N N . ALA A 1 434 ? -32.946 8.716 -16.082 1.00 84.25 434 ALA A N 1
ATOM 3350 C CA . ALA A 1 434 ? -34.375 8.532 -16.314 1.00 84.25 434 ALA A CA 1
ATOM 3351 C C . ALA A 1 434 ? -34.781 9.161 -17.661 1.00 84.25 434 ALA A C 1
ATOM 3353 O O . ALA A 1 434 ? -35.798 9.844 -17.768 1.00 84.25 434 ALA A O 1
ATOM 3354 N N . ASP A 1 435 ? -33.962 8.962 -18.697 1.00 72.19 435 ASP A N 1
ATOM 3355 C CA . ASP A 1 435 ? -34.264 9.407 -20.061 1.00 72.19 435 ASP A CA 1
ATOM 3356 C C . ASP A 1 435 ? -35.420 8.589 -20.662 1.00 72.19 435 ASP A C 1
ATOM 3358 O O . ASP A 1 435 ? -35.387 7.358 -20.651 1.00 72.19 435 ASP A O 1
ATOM 3362 N N . GLY A 1 436 ? -36.426 9.262 -21.229 1.00 65.50 436 GLY A N 1
ATOM 3363 C CA . GLY A 1 436 ? -37.511 8.645 -22.005 1.00 65.50 436 GLY A CA 1
ATOM 3364 C C . GLY A 1 436 ? -38.921 9.003 -21.528 1.00 65.50 436 GLY A C 1
ATOM 3365 O O . GLY A 1 436 ? -39.147 9.263 -20.348 1.00 65.50 436 GLY A O 1
ATOM 3366 N N . ASP A 1 437 ? -39.883 8.970 -22.456 1.00 60.50 437 ASP A N 1
ATOM 3367 C CA . ASP A 1 437 ? -41.270 9.429 -22.252 1.00 60.50 437 ASP A CA 1
ATOM 3368 C C . ASP A 1 437 ? -42.007 8.715 -21.095 1.00 60.50 437 ASP A C 1
ATOM 3370 O O . ASP A 1 437 ? -42.940 9.271 -20.523 1.00 60.50 437 ASP A O 1
ATOM 3374 N N . GLY A 1 438 ? -41.578 7.502 -20.714 1.00 64.19 438 GLY A N 1
ATOM 3375 C CA . GLY A 1 438 ? -42.161 6.708 -19.620 1.00 64.19 438 GLY A CA 1
ATOM 3376 C C . GLY A 1 438 ? -41.503 6.871 -18.242 1.00 64.19 438 GLY A C 1
ATOM 3377 O O . GLY A 1 438 ? -41.996 6.299 -17.273 1.00 64.19 438 GLY A O 1
ATOM 3378 N N . ASN A 1 439 ? -40.406 7.628 -18.149 1.00 66.00 439 ASN A N 1
ATOM 3379 C CA . ASN A 1 439 ? -39.617 7.810 -16.923 1.00 66.00 439 ASN A CA 1
ATOM 3380 C C . ASN A 1 439 ? -39.885 9.167 -16.235 1.00 66.00 439 ASN A C 1
ATOM 3382 O O . ASN A 1 439 ? -39.282 9.485 -15.206 1.00 66.00 439 ASN A O 1
ATOM 3386 N N . ALA A 1 440 ? -40.786 9.981 -16.798 1.00 66.38 440 ALA A N 1
ATOM 3387 C CA . ALA A 1 440 ? -41.159 11.277 -16.249 1.00 66.38 440 ALA A CA 1
ATOM 3388 C C . ALA A 1 440 ? -41.760 11.125 -14.840 1.00 66.38 440 ALA A C 1
ATOM 3390 O O . ALA A 1 440 ? -42.709 10.375 -14.633 1.00 66.38 440 ALA A O 1
ATOM 3391 N N . GLY A 1 441 ? -41.196 11.848 -13.869 1.00 73.19 441 GLY A N 1
ATOM 3392 C CA . GLY A 1 441 ? -41.665 11.844 -12.483 1.00 73.19 441 GLY A CA 1
ATOM 3393 C C . GLY A 1 441 ? -41.124 10.716 -11.602 1.00 73.19 441 GLY A C 1
ATOM 3394 O O . GLY A 1 441 ? -41.566 10.608 -10.466 1.00 73.19 441 GLY A O 1
ATOM 3395 N N . LEU A 1 442 ? -40.180 9.894 -12.070 1.00 80.00 442 LEU A N 1
ATOM 3396 C CA . LEU A 1 442 ? -39.504 8.932 -11.196 1.00 80.00 442 LEU A CA 1
ATOM 3397 C C . LEU A 1 442 ? -38.694 9.634 -10.102 1.00 80.00 442 LEU A C 1
ATOM 3399 O O . LEU A 1 442 ? -37.983 10.616 -10.350 1.00 80.00 442 LEU A O 1
ATOM 3403 N N . VAL A 1 443 ? -38.784 9.068 -8.904 1.00 85.69 443 VAL A N 1
ATOM 3404 C CA . VAL A 1 443 ? -38.073 9.502 -7.709 1.00 85.69 443 VAL A CA 1
ATOM 3405 C C . VAL A 1 443 ? -37.368 8.304 -7.096 1.00 85.69 443 VAL A C 1
ATOM 3407 O O . VAL A 1 443 ? -37.991 7.271 -6.868 1.00 85.69 443 VAL A O 1
ATOM 3410 N N . ALA A 1 444 ? -36.078 8.448 -6.805 1.00 88.88 444 ALA A N 1
ATOM 3411 C CA . ALA A 1 444 ? -35.318 7.482 -6.023 1.00 88.88 444 ALA A CA 1
ATOM 3412 C C . ALA A 1 444 ? -34.940 8.100 -4.671 1.00 88.88 444 ALA A C 1
ATOM 3414 O O . ALA A 1 444 ? -34.167 9.055 -4.604 1.00 88.88 444 ALA A O 1
ATOM 3415 N N . ALA A 1 445 ? -35.486 7.557 -3.588 1.00 89.94 445 ALA A N 1
ATOM 3416 C CA . ALA A 1 445 ? -35.113 7.896 -2.219 1.00 89.94 445 ALA A CA 1
ATOM 3417 C C . ALA A 1 445 ? -33.980 6.972 -1.760 1.00 89.94 445 ALA A C 1
ATOM 3419 O O . ALA A 1 445 ? -34.196 5.778 -1.566 1.00 89.94 445 ALA A O 1
ATOM 3420 N N . LEU A 1 446 ? -32.774 7.516 -1.593 1.00 91.81 446 LEU A N 1
ATOM 3421 C CA . LEU A 1 446 ? -31.606 6.803 -1.079 1.00 91.81 446 LEU A CA 1
ATOM 3422 C C . LEU A 1 446 ? -31.664 6.756 0.454 1.00 91.81 446 LEU A C 1
ATOM 3424 O O . LEU A 1 446 ? -31.518 7.789 1.111 1.00 91.81 446 LEU A O 1
ATOM 3428 N N . HIS A 1 447 ? -31.857 5.562 1.013 1.00 87.62 447 HIS A N 1
ATOM 3429 C CA . HIS A 1 447 ? -31.943 5.327 2.460 1.00 87.62 447 HIS A CA 1
ATOM 3430 C C . HIS A 1 447 ? -30.583 5.054 3.084 1.00 87.62 447 HIS A C 1
ATOM 3432 O O . HIS A 1 447 ? -30.290 5.536 4.173 1.00 87.62 447 HIS A O 1
ATOM 3438 N N . ASN A 1 448 ? -29.748 4.259 2.411 1.00 88.38 448 ASN A N 1
ATOM 3439 C CA . ASN A 1 448 ? -28.437 3.913 2.937 1.00 88.38 448 ASN A CA 1
ATOM 3440 C C . ASN A 1 448 ? -27.400 3.706 1.831 1.00 88.38 448 ASN A C 1
ATOM 3442 O O . ASN A 1 448 ? -27.713 3.228 0.741 1.00 88.38 448 ASN A O 1
ATOM 3446 N N . VAL A 1 449 ? -26.154 4.032 2.158 1.00 93.19 449 VAL A N 1
ATOM 3447 C CA . VAL A 1 449 ? -24.971 3.845 1.323 1.00 93.19 449 VAL A CA 1
ATOM 3448 C C . VAL A 1 449 ? -23.885 3.301 2.228 1.00 93.19 449 VAL A C 1
ATOM 3450 O O . VAL A 1 449 ? -23.436 3.989 3.149 1.00 93.19 449 VAL A O 1
ATOM 3453 N N . THR A 1 450 ? -23.466 2.071 1.969 1.00 91.94 450 THR A N 1
ATOM 3454 C CA . THR A 1 450 ? -22.380 1.416 2.695 1.00 91.94 450 THR A CA 1
ATOM 3455 C C . THR A 1 450 ? -21.271 1.008 1.738 1.00 91.94 450 THR A C 1
ATOM 3457 O O . THR A 1 450 ? -21.497 0.806 0.545 1.00 91.94 450 THR A O 1
ATOM 3460 N N . LEU A 1 451 ? -20.058 0.903 2.268 1.00 93.12 451 LEU A N 1
ATOM 3461 C CA . LEU A 1 451 ? -18.883 0.386 1.586 1.00 93.12 451 LEU A CA 1
ATOM 3462 C C . LEU A 1 451 ? -18.279 -0.730 2.429 1.00 93.12 451 LEU A C 1
ATOM 3464 O O . LEU A 1 451 ? -17.892 -0.483 3.572 1.00 93.12 451 LEU A O 1
ATOM 3468 N N . ASP A 1 452 ? -18.138 -1.912 1.843 1.00 87.25 452 ASP A N 1
ATOM 3469 C CA . ASP A 1 452 ? -17.307 -2.978 2.392 1.00 87.25 452 ASP A CA 1
ATOM 3470 C C . ASP A 1 452 ? -15.874 -2.803 1.897 1.00 87.25 452 ASP A C 1
ATOM 3472 O O . ASP A 1 452 ? -15.587 -2.966 0.708 1.00 87.25 452 ASP A O 1
ATOM 3476 N N . ILE A 1 453 ? -14.970 -2.452 2.813 1.00 88.62 453 ILE A N 1
ATOM 3477 C CA . ILE A 1 453 ? -13.546 -2.283 2.524 1.00 88.62 453 ILE A CA 1
ATOM 3478 C C . ILE A 1 453 ? -12.942 -3.620 2.084 1.00 88.62 453 ILE A C 1
ATOM 3480 O O . ILE A 1 453 ? -13.016 -4.617 2.804 1.00 88.62 453 ILE A O 1
ATOM 3484 N N . ALA A 1 454 ? -12.293 -3.620 0.918 1.00 89.50 454 ALA A N 1
ATOM 3485 C CA . ALA A 1 454 ? -11.727 -4.833 0.324 1.00 89.50 454 ALA A CA 1
ATOM 3486 C C . ALA A 1 454 ? -10.221 -5.014 0.563 1.00 89.50 454 ALA A C 1
ATOM 3488 O O . ALA A 1 454 ? -9.712 -6.132 0.456 1.00 89.50 454 ALA A O 1
ATOM 3489 N N . PHE A 1 455 ? -9.495 -3.933 0.847 1.00 95.00 455 PHE A N 1
ATOM 3490 C CA . PHE A 1 455 ? -8.062 -4.001 1.114 1.00 95.00 455 PHE A CA 1
ATOM 3491 C C . PHE A 1 455 ? -7.767 -4.595 2.498 1.00 95.00 455 PHE A C 1
ATOM 3493 O O . PHE A 1 455 ? -8.624 -4.652 3.380 1.00 95.00 455 PHE A O 1
ATOM 3500 N N . GLN A 1 456 ? -6.538 -5.068 2.676 1.00 89.62 456 GLN A N 1
ATOM 3501 C CA . GLN A 1 456 ? -6.071 -5.848 3.816 1.00 89.62 456 GLN A CA 1
ATOM 3502 C C . GLN A 1 456 ? -7.034 -7.010 4.178 1.00 89.62 456 GLN A C 1
ATOM 3504 O O . GLN A 1 456 ? -7.457 -7.158 5.332 1.00 89.62 456 GLN A O 1
ATOM 3509 N N . PRO A 1 457 ? -7.391 -7.884 3.214 1.00 81.56 457 PRO A N 1
ATOM 3510 C CA . PRO A 1 457 ? -8.481 -8.861 3.363 1.00 81.56 457 PRO A CA 1
ATOM 3511 C C . PRO A 1 457 ? -8.256 -9.896 4.474 1.00 81.56 457 PRO A C 1
ATOM 3513 O O . PRO A 1 457 ? -9.195 -10.535 4.953 1.00 81.56 457 PRO A O 1
ATOM 3516 N N . THR A 1 458 ? -7.013 -10.081 4.917 1.00 76.00 458 THR A N 1
ATOM 3517 C CA . THR A 1 458 ? -6.662 -11.038 5.971 1.00 76.00 458 THR A CA 1
ATOM 3518 C C . THR A 1 458 ? -6.779 -10.476 7.389 1.00 76.00 458 THR A C 1
ATOM 3520 O O . THR A 1 458 ? -6.666 -11.266 8.326 1.00 76.00 458 THR A O 1
ATOM 3523 N N . TRP A 1 459 ? -7.023 -9.169 7.563 1.00 75.44 459 TRP A N 1
ATOM 3524 C CA . TRP A 1 459 ? -7.033 -8.497 8.870 1.00 75.44 459 TRP A CA 1
ATOM 3525 C C . TRP A 1 459 ? -8.447 -8.149 9.345 1.00 75.44 459 TRP A C 1
ATOM 3527 O O . TRP A 1 459 ? -9.087 -7.301 8.721 1.00 75.44 459 TRP A O 1
ATOM 3537 N N . PRO A 1 460 ? -8.940 -8.733 10.450 1.00 67.56 460 PRO A N 1
ATOM 3538 C CA . PRO A 1 460 ? -10.254 -8.386 10.983 1.00 67.56 460 PRO A CA 1
ATOM 3539 C C . PRO A 1 460 ? -10.281 -6.976 11.597 1.00 67.56 460 PRO A C 1
ATOM 3541 O O . PRO A 1 460 ? -11.244 -6.249 11.367 1.00 67.56 460 PRO A O 1
ATOM 3544 N N . ASN A 1 461 ? -9.218 -6.540 12.291 1.00 74.88 461 ASN A N 1
ATOM 3545 C CA . ASN A 1 461 ? -9.043 -5.135 12.672 1.00 74.88 461 ASN A CA 1
ATOM 3546 C C . ASN A 1 461 ? -8.046 -4.442 11.735 1.00 74.88 461 ASN A C 1
ATOM 3548 O O . ASN A 1 461 ? -6.835 -4.634 11.841 1.00 74.88 461 ASN A O 1
ATOM 3552 N N . LEU A 1 462 ? -8.549 -3.569 10.862 1.00 85.56 462 LEU A N 1
ATOM 3553 C CA . LEU A 1 462 ? -7.718 -2.771 9.956 1.00 85.56 462 LEU A CA 1
ATOM 3554 C C . LEU A 1 462 ? -6.786 -1.803 10.709 1.00 85.56 462 LEU A C 1
ATOM 3556 O O . LEU A 1 462 ? -5.781 -1.363 10.161 1.00 85.56 462 LEU A O 1
ATOM 3560 N N . ARG A 1 463 ? -7.071 -1.481 11.972 1.00 91.50 463 ARG A N 1
ATOM 3561 C CA . ARG A 1 463 ? -6.262 -0.566 12.788 1.00 91.50 463 ARG A CA 1
ATOM 3562 C C . ARG A 1 463 ? -5.085 -1.243 13.481 1.00 91.50 463 ARG A C 1
ATOM 3564 O O . ARG A 1 463 ? -4.310 -0.543 14.114 1.00 91.50 463 ARG A O 1
ATOM 3571 N N . ALA A 1 464 ? -4.920 -2.562 13.372 1.00 83.88 464 ALA A N 1
ATOM 3572 C CA . ALA A 1 464 ? -3.906 -3.336 14.097 1.00 83.88 464 ALA A CA 1
ATOM 3573 C C . ALA A 1 464 ? -2.479 -3.180 13.533 1.00 83.88 464 ALA A C 1
ATOM 3575 O O . ALA A 1 464 ? -1.789 -4.157 13.237 1.00 83.88 464 ALA A O 1
ATOM 3576 N N . TYR A 1 465 ? -2.030 -1.938 13.339 1.00 94.38 465 TYR A N 1
ATOM 3577 C CA . TYR A 1 465 ? -0.706 -1.637 12.805 1.00 94.38 465 TYR A CA 1
ATOM 3578 C C . TYR A 1 465 ? 0.384 -2.221 13.707 1.00 94.38 465 TYR A C 1
ATOM 3580 O O . TYR A 1 465 ? 0.289 -2.209 14.938 1.00 94.38 465 TYR A O 1
ATOM 3588 N N . GLN A 1 466 ? 1.433 -2.741 13.072 1.00 91.38 466 GLN A N 1
ATOM 3589 C CA . GLN A 1 466 ? 2.553 -3.403 13.742 1.00 91.38 466 GLN A CA 1
ATOM 3590 C C . GLN A 1 466 ? 3.717 -2.449 14.032 1.00 91.38 466 GLN A C 1
ATOM 3592 O O . GLN A 1 466 ? 4.775 -2.879 14.489 1.00 91.38 466 GLN A O 1
ATOM 3597 N N . GLY A 1 467 ? 3.517 -1.158 13.793 1.00 95.75 467 GLY A N 1
ATOM 3598 C CA . GLY A 1 467 ? 4.435 -0.082 14.097 1.00 95.75 467 GLY A CA 1
ATOM 3599 C C . GLY A 1 467 ? 3.712 1.255 14.195 1.00 95.75 467 GLY A C 1
ATOM 3600 O O . GLY A 1 467 ? 2.540 1.380 13.836 1.00 95.75 467 GLY A O 1
ATOM 3601 N N . TYR A 1 468 ? 4.413 2.245 14.728 1.00 98.25 468 TYR A N 1
ATOM 3602 C CA . TYR A 1 468 ? 3.896 3.589 14.956 1.00 98.25 468 TYR A CA 1
ATOM 3603 C C . TYR A 1 468 ? 5.035 4.610 14.956 1.00 98.25 468 TYR A C 1
ATOM 3605 O O . TYR A 1 468 ? 6.209 4.268 15.139 1.00 98.25 468 TYR A O 1
ATOM 3613 N N . PHE A 1 469 ? 4.666 5.874 14.788 1.00 98.69 469 PHE A N 1
ATOM 3614 C CA . PHE A 1 469 ? 5.570 7.012 14.870 1.00 98.69 469 PHE A CA 1
ATOM 3615 C C . PHE A 1 469 ? 4.828 8.220 15.443 1.00 98.69 469 PHE A C 1
ATOM 3617 O O . PHE A 1 469 ? 3.669 8.460 15.099 1.00 98.69 469 PHE A O 1
ATOM 3624 N N . ASP A 1 470 ? 5.500 8.979 16.301 1.00 98.50 470 ASP A N 1
ATOM 3625 C CA . ASP A 1 470 ? 5.028 10.247 16.844 1.00 98.50 470 ASP A CA 1
ATOM 3626 C C . ASP A 1 470 ? 6.204 11.193 17.128 1.00 98.50 470 ASP A C 1
ATOM 3628 O O . ASP A 1 470 ? 7.192 10.827 17.761 1.00 98.50 470 ASP A O 1
ATOM 3632 N N . CYS A 1 471 ? 6.094 12.442 16.691 1.00 97.00 471 CYS A N 1
ATOM 3633 C CA . CYS A 1 471 ? 7.035 13.514 17.004 1.00 97.00 471 CYS A CA 1
ATOM 3634 C C . CYS A 1 471 ? 6.304 14.831 17.318 1.00 97.00 471 CYS A C 1
ATOM 3636 O O . CYS A 1 471 ? 5.076 14.911 17.292 1.00 97.00 471 CYS A O 1
ATOM 3638 N N . ASP A 1 472 ? 7.049 15.895 17.623 1.00 94.00 472 ASP A N 1
ATOM 3639 C CA . ASP A 1 472 ? 6.513 17.253 17.833 1.00 94.00 472 ASP A CA 1
ATOM 3640 C C . ASP A 1 472 ? 6.263 18.054 16.535 1.00 94.00 472 ASP A C 1
ATOM 3642 O O . ASP A 1 472 ? 6.016 19.270 16.554 1.00 94.00 472 ASP A O 1
ATOM 3646 N N . ASP A 1 473 ? 6.271 17.375 15.389 1.00 95.19 473 ASP A N 1
ATOM 3647 C CA . ASP A 1 473 ? 5.804 17.909 14.116 1.00 95.19 473 ASP A CA 1
ATOM 3648 C C . ASP A 1 473 ? 4.544 17.166 13.630 1.00 95.19 473 ASP A C 1
ATOM 3650 O O . ASP A 1 473 ? 4.647 16.105 13.006 1.00 95.19 473 ASP A O 1
ATOM 3654 N N . PRO A 1 474 ? 3.341 17.737 13.852 1.00 96.88 474 PRO A N 1
ATOM 3655 C CA . PRO A 1 474 ? 2.086 17.122 13.427 1.00 96.88 474 PRO A CA 1
ATOM 3656 C C . PRO A 1 474 ? 2.015 16.823 11.926 1.00 96.88 474 PRO A C 1
ATOM 3658 O O . PRO A 1 474 ? 1.339 15.876 11.525 1.00 96.88 474 PRO A O 1
ATOM 3661 N N . LEU A 1 475 ? 2.705 17.603 11.082 1.00 97.75 475 LEU A N 1
ATOM 3662 C CA . LEU A 1 475 ? 2.730 17.353 9.642 1.00 97.75 475 LEU A CA 1
ATOM 3663 C C . LEU A 1 475 ? 3.518 16.081 9.317 1.00 97.75 475 LEU A C 1
ATOM 3665 O O . LEU A 1 475 ? 3.074 15.291 8.489 1.00 97.75 475 LEU A O 1
ATOM 3669 N N . LEU A 1 476 ? 4.651 15.845 9.984 1.00 98.50 476 LEU A N 1
ATOM 3670 C CA . LEU A 1 476 ? 5.430 14.621 9.779 1.00 98.50 476 LEU A CA 1
ATOM 3671 C C . LEU A 1 476 ? 4.680 13.387 10.281 1.00 98.50 476 LEU A C 1
ATOM 3673 O O . LEU A 1 476 ? 4.700 12.364 9.601 1.00 98.50 476 LEU A O 1
ATOM 3677 N N . ASN A 1 477 ? 3.958 13.501 11.402 1.00 98.69 477 ASN A N 1
ATOM 3678 C CA . ASN A 1 477 ? 3.066 12.438 11.868 1.00 98.69 477 ASN A CA 1
ATOM 3679 C C . ASN A 1 477 ? 2.008 12.122 10.796 1.00 98.69 477 ASN A C 1
ATOM 3681 O O . ASN A 1 477 ? 1.901 10.978 10.360 1.00 98.69 477 ASN A O 1
ATOM 3685 N N . ARG A 1 478 ? 1.290 13.137 10.287 1.00 98.50 478 ARG A N 1
ATOM 3686 C CA . ARG A 1 478 ? 0.302 12.967 9.201 1.00 98.50 478 ARG A CA 1
ATOM 3687 C C . ARG A 1 478 ? 0.901 12.290 7.967 1.00 98.50 478 ARG A C 1
ATOM 3689 O O . ARG A 1 478 ? 0.295 11.365 7.436 1.00 98.50 478 ARG A O 1
ATOM 3696 N N . ILE A 1 479 ? 2.089 12.714 7.531 1.00 98.88 479 ILE A N 1
ATOM 3697 C CA . ILE A 1 479 ? 2.792 12.118 6.385 1.00 98.88 479 ILE A CA 1
ATOM 3698 C C . ILE A 1 479 ? 3.120 10.643 6.647 1.00 98.88 479 ILE A C 1
ATOM 3700 O O . ILE A 1 479 ? 2.890 9.805 5.774 1.00 98.88 479 ILE A O 1
ATOM 3704 N N . TRP A 1 480 ? 3.617 10.312 7.842 1.00 98.88 480 TRP A N 1
ATOM 3705 C CA . TRP A 1 480 ? 3.951 8.936 8.209 1.00 98.88 480 TRP A CA 1
ATOM 3706 C C . TRP A 1 480 ? 2.727 8.016 8.120 1.00 98.88 480 TRP A C 1
ATOM 3708 O O . TRP A 1 480 ? 2.794 6.973 7.462 1.00 98.88 480 TRP A O 1
ATOM 3718 N N . TYR A 1 481 ? 1.598 8.428 8.713 1.00 98.81 481 TYR A N 1
ATOM 3719 C CA . TYR A 1 481 ? 0.357 7.644 8.714 1.00 98.81 481 TYR A CA 1
ATOM 3720 C C . TYR A 1 481 ? -0.327 7.599 7.347 1.00 98.81 481 TYR A C 1
ATOM 3722 O O . TYR A 1 481 ? -0.907 6.568 7.009 1.00 98.81 481 TYR A O 1
ATOM 3730 N N . ALA A 1 482 ? -0.213 8.648 6.529 1.00 98.88 482 ALA A N 1
ATOM 3731 C CA . ALA A 1 482 ? -0.703 8.617 5.153 1.00 98.88 482 ALA A CA 1
ATOM 3732 C C . ALA A 1 482 ? 0.061 7.598 4.296 1.00 98.88 482 ALA A C 1
ATOM 3734 O O . ALA A 1 482 ? -0.546 6.871 3.508 1.00 98.88 482 ALA A O 1
ATOM 3735 N N . GLY A 1 483 ? 1.382 7.485 4.470 1.00 98.88 483 GLY A N 1
ATOM 3736 C CA . GLY A 1 483 ? 2.166 6.451 3.791 1.00 98.88 483 GLY A CA 1
ATOM 3737 C C . GLY A 1 483 ? 1.837 5.044 4.286 1.00 98.88 483 GLY A C 1
ATOM 3738 O O . GLY A 1 483 ? 1.641 4.147 3.469 1.00 98.88 483 GLY A O 1
ATOM 3739 N N . ALA A 1 484 ? 1.663 4.860 5.599 1.00 98.81 484 ALA A N 1
ATOM 3740 C CA . ALA A 1 484 ? 1.202 3.592 6.167 1.00 98.81 484 ALA A CA 1
ATOM 3741 C C . ALA A 1 484 ? -0.176 3.177 5.617 1.00 98.81 484 ALA A C 1
ATOM 3743 O O . ALA A 1 484 ? -0.368 2.035 5.204 1.00 98.81 484 ALA A O 1
ATOM 3744 N N . TYR A 1 485 ? -1.122 4.118 5.562 1.00 98.81 485 TYR A N 1
ATOM 3745 C CA . TYR A 1 485 ? -2.465 3.882 5.036 1.00 98.81 485 TYR A CA 1
ATOM 3746 C C . TYR A 1 485 ? -2.466 3.610 3.529 1.00 98.81 485 TYR A C 1
ATOM 3748 O O . TYR A 1 485 ? -3.140 2.691 3.084 1.00 98.81 485 TYR A O 1
ATOM 3756 N N . THR A 1 486 ? -1.646 4.318 2.747 1.00 98.88 486 THR A N 1
ATOM 3757 C CA . THR A 1 486 ? -1.461 4.033 1.310 1.00 98.88 486 THR A CA 1
ATOM 3758 C C . THR A 1 486 ? -1.022 2.587 1.079 1.00 98.88 486 THR A C 1
ATOM 3760 O O . THR A 1 486 ? -1.550 1.889 0.226 1.00 98.88 486 THR A O 1
ATOM 3763 N N . LEU A 1 487 ? -0.079 2.090 1.876 1.00 98.81 487 LEU A N 1
ATOM 3764 C CA . LEU A 1 487 ? 0.391 0.711 1.742 1.00 98.81 487 LEU A CA 1
ATOM 3765 C C . LEU A 1 487 ? -0.670 -0.306 2.167 1.00 98.81 487 LEU A C 1
ATOM 3767 O O . LEU A 1 487 ? -0.751 -1.383 1.580 1.00 98.81 487 LEU A O 1
ATOM 3771 N N . GLN A 1 488 ? -1.507 0.048 3.144 1.00 98.25 488 GLN A N 1
ATOM 3772 C CA . GLN A 1 488 ? -2.661 -0.758 3.523 1.00 98.25 488 GLN A CA 1
ATOM 3773 C C . GLN A 1 488 ? -3.690 -0.855 2.387 1.00 98.25 488 GLN A C 1
ATOM 3775 O O . GLN A 1 488 ? -4.151 -1.958 2.093 1.00 98.25 488 GLN A O 1
ATOM 3780 N N . THR A 1 489 ? -4.030 0.253 1.716 1.00 98.56 489 THR A N 1
ATOM 3781 C CA . THR A 1 489 ? -4.972 0.233 0.577 1.00 98.56 489 THR A CA 1
ATOM 3782 C C . THR A 1 489 ? -4.427 -0.562 -0.615 1.00 98.56 489 THR A C 1
ATOM 3784 O O . THR A 1 489 ? -5.197 -1.039 -1.448 1.00 98.56 489 THR A O 1
ATOM 3787 N N . ASN A 1 490 ? -3.103 -0.736 -0.701 1.00 98.75 490 ASN A N 1
ATOM 3788 C CA . ASN A 1 490 ? -2.420 -1.493 -1.754 1.00 98.75 490 ASN A CA 1
ATOM 3789 C C . ASN A 1 490 ? -2.241 -2.992 -1.431 1.00 98.75 490 ASN A C 1
ATOM 3791 O O . ASN A 1 490 ? -1.776 -3.746 -2.285 1.00 98.75 490 ASN A O 1
ATOM 3795 N N . ALA A 1 491 ? -2.607 -3.459 -0.233 1.00 97.44 491 ALA A N 1
ATOM 3796 C CA . ALA A 1 491 ? -2.668 -4.885 0.088 1.00 97.44 491 ALA A CA 1
ATOM 3797 C C . ALA A 1 491 ? -4.057 -5.427 -0.282 1.00 97.44 491 ALA A C 1
ATOM 3799 O O . ALA A 1 491 ? -5.033 -5.168 0.415 1.00 97.44 491 ALA A O 1
ATOM 3800 N N . VAL A 1 492 ? -4.188 -6.150 -1.394 1.00 96.38 492 VAL A N 1
ATOM 3801 C CA . VAL A 1 492 ? -5.501 -6.482 -1.987 1.00 96.38 492 VAL A CA 1
ATOM 3802 C C . VAL A 1 492 ? -5.753 -7.992 -2.064 1.00 96.38 492 VAL A C 1
ATOM 3804 O O . VAL A 1 492 ? -4.804 -8.780 -2.016 1.00 96.38 492 VAL A O 1
ATOM 3807 N N . PRO A 1 493 ? -7.014 -8.440 -2.224 1.00 89.06 493 PRO A N 1
ATOM 3808 C CA . PRO A 1 493 ? -7.304 -9.834 -2.541 1.00 89.06 493 PRO A CA 1
ATOM 3809 C C . PRO A 1 493 ? -6.678 -10.226 -3.893 1.00 89.06 493 PRO A C 1
ATOM 3811 O O . PRO A 1 493 ? -6.858 -9.497 -4.873 1.00 89.06 493 PRO A O 1
ATOM 3814 N N . PRO A 1 494 ? -6.010 -11.390 -4.014 1.00 88.12 494 PRO A N 1
ATOM 3815 C CA . PRO A 1 494 ? -5.348 -11.785 -5.259 1.00 88.12 494 PRO A CA 1
ATOM 3816 C C . PRO A 1 494 ? -6.264 -11.965 -6.474 1.00 88.12 494 PRO A C 1
ATOM 3818 O O . PRO A 1 494 ? -5.770 -12.055 -7.590 1.00 88.12 494 PRO A O 1
ATOM 3821 N N . THR A 1 495 ? -7.581 -12.014 -6.286 1.00 91.81 495 THR A N 1
ATOM 3822 C CA . THR A 1 495 ? -8.584 -12.118 -7.359 1.00 91.81 495 THR A CA 1
ATOM 3823 C C . THR A 1 495 ? -9.093 -10.764 -7.850 1.00 91.81 495 THR A C 1
ATOM 3825 O O . THR A 1 495 ? -10.074 -10.726 -8.581 1.00 91.81 495 THR A O 1
ATOM 3828 N N . THR A 1 496 ? -8.484 -9.656 -7.416 1.00 94.81 496 THR A N 1
ATOM 3829 C CA . THR A 1 496 ? -8.995 -8.299 -7.677 1.00 94.81 496 THR A CA 1
ATOM 3830 C C . THR A 1 496 ? -8.047 -7.428 -8.500 1.00 94.81 496 THR A C 1
ATOM 3832 O O . THR A 1 496 ? -8.081 -6.198 -8.403 1.00 94.81 496 THR A O 1
ATOM 3835 N N . GLY A 1 497 ? -7.157 -8.045 -9.277 1.00 97.12 497 GLY A N 1
ATOM 3836 C CA . GLY A 1 497 ? -6.271 -7.336 -10.197 1.00 97.12 497 GLY A CA 1
ATOM 3837 C C . GLY A 1 497 ? -7.034 -6.743 -11.373 1.00 97.12 497 GLY A C 1
ATOM 3838 O O . GLY A 1 497 ? -8.104 -7.233 -11.729 1.00 97.12 497 GLY A O 1
ATOM 3839 N N . ARG A 1 498 ? -6.494 -5.708 -12.020 1.00 96.75 498 ARG A N 1
ATOM 3840 C CA . ARG A 1 498 ? -7.137 -5.148 -13.216 1.00 96.75 498 ARG A CA 1
ATOM 3841 C C . ARG A 1 498 ? -7.151 -6.168 -14.350 1.00 96.75 498 ARG A C 1
ATOM 3843 O O . ARG A 1 498 ? -6.123 -6.760 -14.669 1.00 96.75 498 ARG A O 1
ATOM 3850 N N . HIS A 1 499 ? -8.297 -6.326 -14.997 1.00 95.19 499 HIS A N 1
ATOM 3851 C CA . HIS A 1 499 ? -8.485 -7.254 -16.105 1.00 95.19 499 HIS A CA 1
ATOM 3852 C C . HIS A 1 499 ? -7.539 -6.969 -17.285 1.00 95.19 499 HIS A C 1
ATOM 3854 O O . HIS A 1 499 ? -7.335 -5.817 -17.678 1.00 95.19 499 HIS A O 1
ATOM 3860 N N . VAL A 1 500 ? -6.995 -8.031 -17.889 1.00 94.25 500 VAL A N 1
ATOM 3861 C CA . VAL A 1 500 ? -6.182 -7.980 -19.117 1.00 94.25 500 VAL A CA 1
ATOM 3862 C C . VAL A 1 500 ? -6.669 -9.075 -20.077 1.00 94.25 500 VAL A C 1
ATOM 3864 O O . VAL A 1 500 ? -6.775 -10.222 -19.640 1.00 94.25 500 VAL A O 1
ATOM 3867 N N . PRO A 1 501 ? -6.910 -8.786 -21.377 1.00 94.56 501 PRO A N 1
ATOM 3868 C CA . PRO A 1 501 ? -6.679 -7.516 -22.082 1.00 94.56 501 PRO A CA 1
ATOM 3869 C C . PRO A 1 501 ? -7.511 -6.341 -21.557 1.00 94.56 501 PRO A C 1
ATOM 3871 O O . PRO A 1 501 ? -8.656 -6.524 -21.166 1.00 94.56 501 PRO A O 1
ATOM 3874 N N . PHE A 1 502 ? -6.938 -5.133 -21.562 1.00 93.44 502 PHE A N 1
ATOM 3875 C CA . PHE A 1 502 ? -7.617 -3.947 -21.034 1.00 93.44 502 PHE A CA 1
ATOM 3876 C C . PHE A 1 502 ? -8.943 -3.683 -21.751 1.00 93.44 502 PHE A C 1
ATOM 3878 O O . PHE A 1 502 ? -9.025 -3.737 -22.984 1.00 93.44 502 PHE A O 1
ATOM 3885 N N . LEU A 1 503 ? -9.974 -3.355 -20.973 1.00 94.44 503 LEU A N 1
ATOM 3886 C CA . LEU A 1 503 ? -11.267 -2.960 -21.515 1.00 94.44 503 LEU A CA 1
ATOM 3887 C C . LEU A 1 503 ? -11.153 -1.610 -22.224 1.00 94.44 503 LEU A C 1
ATOM 3889 O O . LEU A 1 503 ? -10.496 -0.694 -21.741 1.00 94.44 503 LEU A O 1
ATOM 3893 N N . LYS A 1 504 ? -11.827 -1.476 -23.371 1.00 92.19 504 LYS A N 1
ATOM 3894 C CA . LYS A 1 504 ? -11.871 -0.206 -24.116 1.00 92.19 504 LYS A CA 1
ATOM 3895 C C . LYS A 1 504 ? -12.687 0.870 -23.397 1.00 92.19 504 LYS A C 1
ATOM 3897 O O . LYS A 1 504 ? -12.397 2.049 -23.548 1.00 92.19 504 LYS A O 1
ATOM 3902 N N . THR A 1 505 ? -13.724 0.445 -22.683 1.00 94.12 505 THR A N 1
ATOM 3903 C CA . THR A 1 505 ? -14.678 1.260 -21.924 1.00 94.12 505 THR A CA 1
ATOM 3904 C C . THR A 1 505 ? -15.067 0.490 -20.672 1.00 94.12 505 THR A C 1
ATOM 3906 O O . THR A 1 505 ? -15.131 -0.742 -20.727 1.00 94.12 505 THR A O 1
ATOM 3909 N N . GLY A 1 506 ? -15.402 1.184 -19.589 1.00 95.19 506 GLY A N 1
ATOM 3910 C CA . GLY A 1 506 ? -15.628 0.527 -18.304 1.00 95.19 506 GLY A CA 1
ATOM 3911 C C . GLY A 1 506 ? -14.321 0.113 -17.637 1.00 95.19 506 GLY A C 1
ATOM 3912 O O . GLY A 1 506 ? -13.233 0.359 -18.157 1.00 95.19 506 GLY A O 1
ATOM 3913 N N . TRP A 1 507 ? -14.440 -0.557 -16.497 1.00 96.44 507 TRP A N 1
ATOM 3914 C CA . TRP A 1 507 ? -13.330 -1.224 -15.827 1.00 96.44 507 TRP A CA 1
ATOM 3915 C C . TRP A 1 507 ? -13.767 -2.605 -15.338 1.00 96.44 507 TRP A C 1
ATOM 3917 O O . TRP A 1 507 ? -14.955 -2.862 -15.137 1.00 96.44 507 TRP A O 1
ATOM 3927 N N . ALA A 1 508 ? -12.788 -3.487 -15.158 1.00 97.12 508 ALA A N 1
ATOM 3928 C CA . ALA A 1 508 ? -12.964 -4.765 -14.489 1.00 97.12 508 ALA A CA 1
ATOM 3929 C C . ALA A 1 508 ? -11.718 -5.063 -13.653 1.00 97.12 508 ALA A C 1
ATOM 3931 O O . ALA A 1 508 ? -10.592 -4.891 -14.125 1.00 97.12 508 ALA A O 1
ATOM 3932 N N . ASN A 1 509 ? -11.940 -5.490 -12.416 1.00 97.00 509 ASN A N 1
ATOM 3933 C CA . ASN A 1 509 ? -10.941 -5.810 -11.407 1.00 97.00 509 ASN A CA 1
ATOM 3934 C C . ASN A 1 509 ? -11.158 -7.243 -10.899 1.00 97.00 509 ASN A C 1
ATOM 3936 O O . ASN A 1 509 ? -11.364 -7.463 -9.712 1.00 97.00 509 ASN A O 1
ATOM 3940 N N . ASP A 1 510 ? -11.154 -8.204 -11.821 1.00 95.31 510 ASP A N 1
ATOM 3941 C CA . ASP A 1 510 ? -11.324 -9.649 -11.602 1.00 95.31 510 ASP A CA 1
ATOM 3942 C C . ASP A 1 510 ? -10.099 -10.470 -12.065 1.00 95.31 510 ASP A C 1
ATOM 3944 O O . ASP A 1 510 ? -10.139 -11.697 -12.190 1.00 95.31 510 ASP A O 1
ATOM 3948 N N . GLY A 1 511 ? -8.988 -9.789 -12.350 1.00 95.50 511 GLY A N 1
ATOM 3949 C CA . GLY A 1 511 ? -7.729 -10.382 -12.771 1.00 95.50 511 GLY A CA 1
ATOM 3950 C C . GLY A 1 511 ? -7.026 -11.117 -11.632 1.00 95.50 511 GLY A C 1
ATOM 3951 O O . GLY A 1 511 ? -6.920 -10.617 -10.511 1.00 95.50 511 GLY A O 1
ATOM 3952 N N . LEU A 1 512 ? -6.488 -12.301 -11.932 1.00 96.88 512 LEU A N 1
ATOM 3953 C CA . LEU A 1 512 ? -5.700 -13.071 -10.974 1.00 96.88 512 LEU A CA 1
ATOM 3954 C C . LEU A 1 512 ? -4.271 -12.519 -10.875 1.00 96.88 512 LEU A C 1
ATOM 3956 O O . LEU A 1 512 ? -3.521 -12.525 -11.852 1.00 96.88 512 LEU A O 1
ATOM 3960 N N . LEU A 1 513 ? -3.900 -12.096 -9.671 1.00 97.62 513 LEU A N 1
ATOM 3961 C CA . LEU A 1 513 ? -2.622 -11.463 -9.356 1.00 97.62 513 LEU A CA 1
ATOM 3962 C C . LEU A 1 513 ? -1.542 -12.447 -8.931 1.00 97.62 513 LEU A C 1
ATOM 3964 O O . LEU A 1 513 ? -0.368 -12.202 -9.180 1.00 97.62 513 LEU A O 1
ATOM 3968 N N . GLY A 1 514 ? -1.909 -13.535 -8.257 1.00 92.50 514 GLY A N 1
ATOM 3969 C CA . GLY A 1 514 ? -0.921 -14.416 -7.648 1.00 92.50 514 GLY A CA 1
ATOM 3970 C C . GLY A 1 514 ? -1.489 -15.340 -6.573 1.00 92.50 514 GLY A C 1
ATOM 3971 O O . GLY A 1 514 ? -2.707 -15.504 -6.470 1.00 92.50 514 GLY A O 1
ATOM 3972 N N . PRO A 1 515 ? -0.611 -15.980 -5.783 1.00 86.44 515 PRO A N 1
ATOM 3973 C CA . PRO A 1 515 ? -1.000 -16.903 -4.730 1.00 86.44 515 PRO A CA 1
ATOM 3974 C C . PRO A 1 515 ? -1.410 -16.177 -3.438 1.00 86.44 515 PRO A C 1
ATOM 3976 O O . PRO A 1 515 ? -1.157 -14.988 -3.253 1.00 86.44 515 PRO A O 1
ATOM 3979 N N . GLY A 1 516 ? -1.970 -16.938 -2.495 1.00 78.38 516 GLY A N 1
ATOM 3980 C CA . GLY A 1 516 ? -2.290 -16.470 -1.143 1.00 78.38 516 GLY A CA 1
ATOM 3981 C C . GLY A 1 516 ? -3.666 -15.812 -1.022 1.00 78.38 516 GLY A C 1
ATOM 3982 O O . GLY A 1 516 ? -4.538 -16.006 -1.866 1.00 78.38 516 GLY A O 1
ATOM 3983 N N . HIS A 1 517 ? -3.869 -15.061 0.064 1.00 81.88 517 HIS A N 1
ATOM 3984 C CA . HIS A 1 517 ? -5.132 -14.354 0.360 1.00 81.88 517 HIS A CA 1
ATOM 3985 C C . HIS A 1 517 ? -4.996 -12.840 0.368 1.00 81.88 517 HIS A C 1
ATOM 3987 O O . HIS A 1 517 ? -5.997 -12.140 0.447 1.00 81.88 517 HIS A O 1
ATOM 3993 N N . THR A 1 518 ? -3.767 -12.348 0.286 1.00 85.56 518 THR A N 1
ATOM 3994 C CA . THR A 1 518 ? -3.434 -10.933 0.207 1.00 85.56 518 THR A CA 1
ATOM 3995 C C . THR A 1 518 ? -2.187 -10.784 -0.651 1.00 85.56 518 THR A C 1
ATOM 3997 O O . THR A 1 518 ? -1.322 -11.664 -0.637 1.00 85.56 518 THR A O 1
ATOM 4000 N N . ILE A 1 519 ? -2.093 -9.715 -1.426 1.00 93.94 519 ILE A N 1
ATOM 4001 C CA . ILE A 1 519 ? -0.951 -9.446 -2.297 1.00 93.94 519 ILE A CA 1
ATOM 4002 C C . ILE A 1 519 ? -0.736 -7.941 -2.416 1.00 93.94 519 ILE A C 1
ATOM 4004 O O . ILE A 1 519 ? -1.698 -7.178 -2.471 1.00 93.94 519 ILE A O 1
ATOM 4008 N N . LEU A 1 520 ? 0.529 -7.517 -2.423 1.00 98.56 520 LEU A N 1
ATOM 4009 C CA . LEU A 1 520 ? 0.885 -6.106 -2.550 1.00 98.56 520 LEU A CA 1
ATOM 4010 C C . LEU A 1 520 ? 0.874 -5.696 -4.028 1.00 98.56 520 LEU A C 1
ATOM 4012 O O . LEU A 1 520 ? 1.567 -6.319 -4.836 1.00 98.56 520 LEU A O 1
ATOM 4016 N N . VAL A 1 521 ? 0.119 -4.651 -4.359 1.00 98.69 521 VAL A N 1
ATOM 4017 C CA . VAL A 1 521 ? 0.072 -4.034 -5.695 1.00 98.69 521 VAL A CA 1
ATOM 4018 C C . VAL A 1 521 ? 0.657 -2.614 -5.680 1.00 98.69 521 VAL A C 1
ATOM 4020 O O . VAL A 1 521 ? 1.009 -2.103 -4.620 1.00 98.69 521 VAL A O 1
ATOM 4023 N N . ASP A 1 522 ? 0.807 -1.991 -6.847 1.00 98.06 522 ASP A N 1
ATOM 4024 C CA . ASP A 1 522 ? 1.316 -0.620 -7.019 1.00 98.06 522 ASP A CA 1
ATOM 4025 C C . ASP A 1 522 ? 0.412 0.455 -6.414 1.00 98.06 522 ASP A C 1
ATOM 4027 O O . ASP A 1 522 ? 0.880 1.343 -5.699 1.00 98.06 522 ASP A O 1
ATOM 4031 N N . GLY A 1 523 ? -0.887 0.368 -6.689 1.00 98.06 523 GLY A N 1
ATOM 4032 C CA . GLY A 1 523 ? -1.849 1.386 -6.310 1.00 98.06 523 GLY A CA 1
ATOM 4033 C C . GLY A 1 523 ? -3.235 0.823 -6.038 1.00 98.06 523 GLY A C 1
ATOM 4034 O O . GLY A 1 523 ? -3.597 -0.280 -6.455 1.00 98.06 523 GLY A O 1
ATOM 4035 N N . ALA A 1 524 ? -4.036 1.607 -5.317 1.00 97.88 524 ALA A N 1
ATOM 4036 C CA . ALA A 1 524 ? -5.392 1.217 -4.956 1.00 97.88 524 ALA A CA 1
ATOM 4037 C C . ALA A 1 524 ? -6.289 1.207 -6.209 1.00 97.88 524 ALA A C 1
ATOM 4039 O O . ALA A 1 524 ? -6.955 0.210 -6.493 1.00 97.88 524 ALA A O 1
ATOM 4040 N N . LYS A 1 525 ? -6.248 2.284 -7.007 1.00 97.62 525 LYS A N 1
ATOM 4041 C CA . LYS A 1 525 ? -6.976 2.430 -8.283 1.00 97.62 525 LYS A CA 1
ATOM 4042 C C . LYS A 1 525 ? -6.144 2.014 -9.504 1.00 97.62 525 LYS A C 1
ATOM 4044 O O . LYS A 1 525 ? -6.640 1.322 -10.393 1.00 97.62 525 LYS A O 1
ATOM 4049 N N . ARG A 1 526 ? -4.901 2.489 -9.560 1.00 95.19 526 ARG A N 1
ATOM 4050 C CA . ARG A 1 526 ? -3.961 2.373 -10.685 1.00 95.19 526 ARG A CA 1
ATOM 4051 C C . ARG A 1 526 ? -3.389 0.956 -10.773 1.00 95.19 526 ARG A C 1
ATOM 4053 O O . ARG A 1 526 ? -3.027 0.437 -9.733 1.00 95.19 526 ARG A O 1
ATOM 4060 N N . ASP A 1 527 ? -3.394 0.382 -11.990 1.00 94.75 527 ASP A N 1
ATOM 4061 C CA . ASP A 1 527 ? -3.022 -0.985 -12.449 1.00 94.75 527 ASP A CA 1
ATOM 4062 C C . ASP A 1 527 ? -3.473 -2.187 -11.612 1.00 94.75 527 ASP A C 1
ATOM 4064 O O . ASP A 1 527 ? -3.876 -3.196 -12.196 1.00 94.75 527 ASP A O 1
ATOM 4068 N N . ARG A 1 528 ? -3.413 -2.098 -10.286 1.00 97.06 528 ARG A N 1
ATOM 4069 C CA . ARG A 1 528 ? -3.732 -3.140 -9.320 1.00 97.06 528 ARG A CA 1
ATOM 4070 C C . ARG A 1 528 ? -2.945 -4.395 -9.639 1.00 97.06 528 ARG A C 1
ATOM 4072 O O . ARG A 1 528 ? -3.524 -5.473 -9.704 1.00 97.06 528 ARG A O 1
ATOM 4079 N N . ALA A 1 529 ? -1.648 -4.243 -9.892 1.00 97.88 529 ALA A N 1
ATOM 4080 C CA . ALA A 1 529 ? -0.741 -5.321 -10.262 1.00 97.88 529 ALA A CA 1
ATOM 4081 C C . ALA A 1 529 ? 0.526 -5.295 -9.403 1.00 97.88 529 ALA A C 1
ATOM 4083 O O . ALA A 1 529 ? 0.881 -4.286 -8.801 1.00 97.88 529 ALA A O 1
ATOM 4084 N N . VAL A 1 530 ? 1.234 -6.421 -9.340 1.00 98.50 530 VAL A N 1
ATOM 4085 C CA . VAL A 1 530 ? 2.532 -6.465 -8.658 1.00 98.50 530 VAL A CA 1
ATOM 4086 C C . VAL A 1 530 ? 3.563 -5.715 -9.499 1.00 98.50 530 VAL A C 1
ATOM 4088 O O . VAL A 1 530 ? 3.890 -6.161 -10.598 1.00 98.50 530 VAL A O 1
ATOM 4091 N N . TRP A 1 531 ? 4.130 -4.641 -8.955 1.00 98.06 531 TRP A N 1
ATOM 4092 C CA . TRP A 1 531 ? 5.226 -3.896 -9.573 1.00 98.06 531 TRP A CA 1
ATOM 4093 C C . TRP A 1 531 ? 6.464 -3.907 -8.662 1.00 98.06 531 TRP A C 1
ATOM 4095 O O . TRP A 1 531 ? 6.501 -3.222 -7.642 1.00 98.06 531 TRP A O 1
ATOM 4105 N N . PRO A 1 532 ? 7.515 -4.680 -8.993 1.00 97.06 532 PRO A N 1
ATOM 4106 C CA . PRO A 1 532 ? 8.714 -4.776 -8.160 1.00 97.06 532 PRO A CA 1
ATOM 4107 C C . PRO A 1 532 ? 9.451 -3.449 -7.956 1.00 97.06 532 PRO A C 1
ATOM 4109 O O . PRO A 1 532 ? 10.079 -3.269 -6.915 1.00 97.06 532 PRO A O 1
ATOM 4112 N N . GLY A 1 533 ? 9.385 -2.528 -8.925 1.00 96.38 533 GLY A N 1
ATOM 4113 C CA . GLY A 1 533 ? 9.969 -1.189 -8.795 1.00 96.38 533 GLY A CA 1
ATOM 4114 C C . GLY A 1 533 ? 9.398 -0.439 -7.591 1.00 96.38 533 GLY A C 1
ATOM 4115 O O . GLY A 1 533 ? 10.146 0.032 -6.734 1.00 96.38 533 GLY A O 1
ATOM 4116 N N . ASP A 1 534 ? 8.073 -0.440 -7.459 1.00 98.06 534 ASP A N 1
ATOM 4117 C CA . ASP A 1 534 ? 7.333 0.161 -6.351 1.00 98.06 534 ASP A CA 1
ATOM 4118 C C . ASP A 1 534 ? 7.721 -0.434 -5.004 1.00 98.06 534 ASP A C 1
ATOM 4120 O O . ASP A 1 534 ? 7.909 0.286 -4.018 1.00 98.06 534 ASP A O 1
ATOM 4124 N N . MET A 1 535 ? 7.915 -1.756 -4.975 1.00 97.69 535 MET A N 1
ATOM 4125 C CA . MET A 1 535 ? 8.335 -2.489 -3.781 1.00 97.69 535 MET A CA 1
ATOM 4126 C C . MET A 1 535 ? 9.666 -1.983 -3.214 1.00 97.69 535 MET A C 1
ATOM 4128 O O . MET A 1 535 ? 9.896 -2.122 -2.011 1.00 97.69 535 MET A O 1
ATOM 4132 N N . GLY A 1 536 ? 10.520 -1.361 -4.036 1.00 96.62 536 GLY A N 1
ATOM 4133 C CA . GLY A 1 536 ? 11.764 -0.735 -3.590 1.00 96.62 536 GLY A CA 1
ATOM 4134 C C . GLY A 1 536 ? 11.551 0.307 -2.487 1.00 96.62 536 GLY A C 1
ATOM 4135 O O . GLY A 1 536 ? 12.305 0.323 -1.514 1.00 96.62 536 GLY A O 1
ATOM 4136 N N . VAL A 1 537 ? 10.498 1.124 -2.605 1.00 98.38 537 VAL A N 1
ATOM 4137 C CA . VAL A 1 537 ? 10.112 2.145 -1.611 1.00 98.38 537 VAL A CA 1
ATOM 4138 C C . VAL A 1 537 ? 9.024 1.632 -0.664 1.00 98.38 537 VAL A C 1
ATOM 4140 O O . VAL A 1 537 ? 9.057 1.910 0.540 1.00 98.38 537 VAL A O 1
ATOM 4143 N N . ALA A 1 538 ? 8.068 0.868 -1.195 1.00 98.69 538 ALA A N 1
ATOM 4144 C CA . ALA A 1 538 ? 6.904 0.409 -0.452 1.00 98.69 538 ALA A CA 1
ATOM 4145 C C . ALA A 1 538 ? 7.278 -0.567 0.672 1.00 98.69 538 ALA A C 1
ATOM 4147 O O . ALA A 1 538 ? 6.791 -0.421 1.787 1.00 98.69 538 ALA A O 1
ATOM 4148 N N . VAL A 1 539 ? 8.170 -1.537 0.428 1.00 98.62 539 VAL A N 1
ATOM 4149 C CA . VAL A 1 539 ? 8.442 -2.622 1.393 1.00 98.62 539 VAL A CA 1
ATOM 4150 C C . VAL A 1 539 ? 9.104 -2.133 2.691 1.00 98.62 539 VAL A C 1
ATOM 4152 O O . VAL A 1 539 ? 8.615 -2.522 3.753 1.00 98.62 539 VAL A O 1
ATOM 4155 N N . PRO A 1 540 ? 10.150 -1.280 2.677 1.00 98.50 540 PRO A N 1
ATOM 4156 C CA . PRO A 1 540 ? 10.703 -0.720 3.916 1.00 98.50 540 PRO A CA 1
ATOM 4157 C C . PRO A 1 540 ? 9.670 0.064 4.732 1.00 98.50 540 PRO A C 1
ATOM 4159 O O . PRO A 1 540 ? 9.610 -0.046 5.955 1.00 98.50 540 PRO A O 1
ATOM 4162 N N . SER A 1 541 ? 8.819 0.827 4.047 1.00 98.88 541 SER A N 1
ATOM 4163 C CA . SER A 1 541 ? 7.770 1.638 4.668 1.00 98.88 541 SER A CA 1
ATOM 4164 C C . SER A 1 541 ? 6.644 0.771 5.232 1.00 98.88 541 SER A C 1
ATOM 4166 O O . SER A 1 541 ? 6.141 1.046 6.319 1.00 98.88 541 SER A O 1
ATOM 4168 N N . LEU A 1 542 ? 6.307 -0.324 4.547 1.00 98.56 542 LEU A N 1
ATOM 4169 C CA . LEU A 1 542 ? 5.323 -1.311 4.983 1.00 98.56 542 LEU A CA 1
ATOM 4170 C C . LEU A 1 542 ? 5.828 -2.046 6.227 1.00 98.56 542 LEU A C 1
ATOM 4172 O O . LEU A 1 542 ? 5.082 -2.207 7.187 1.00 98.56 542 LEU A O 1
ATOM 4176 N N . PHE A 1 543 ? 7.109 -2.424 6.251 1.00 98.25 543 PHE A N 1
ATOM 4177 C CA . PHE A 1 543 ? 7.744 -3.090 7.389 1.00 98.25 543 PHE A CA 1
ATOM 4178 C C . PHE A 1 543 ? 7.640 -2.289 8.692 1.00 98.25 543 PHE A C 1
ATOM 4180 O O . PHE A 1 543 ? 7.258 -2.856 9.714 1.00 98.25 543 PHE A O 1
ATOM 4187 N N . VAL A 1 544 ? 7.935 -0.987 8.666 1.00 98.38 544 VAL A N 1
ATOM 4188 C CA . VAL A 1 544 ? 7.915 -0.162 9.887 1.00 98.38 544 VAL A CA 1
ATOM 4189 C C . VAL A 1 544 ? 6.516 0.288 10.319 1.00 98.38 544 VAL A C 1
ATOM 4191 O O . VAL A 1 544 ? 6.390 0.896 11.377 1.00 98.38 544 VAL A O 1
ATOM 4194 N N . SER A 1 545 ? 5.480 0.038 9.511 1.00 98.50 545 SER A N 1
ATOM 4195 C CA . SER A 1 545 ? 4.126 0.557 9.737 1.00 98.50 545 SER A CA 1
ATOM 4196 C C . SER A 1 545 ? 3.081 -0.546 9.923 1.00 98.50 545 SER A C 1
ATOM 4198 O O . SER A 1 545 ? 2.818 -0.963 11.048 1.00 98.50 545 SER A O 1
ATOM 4200 N N . THR A 1 546 ? 2.475 -1.056 8.850 1.00 96.44 546 THR A N 1
ATOM 4201 C CA . THR A 1 546 ? 1.489 -2.144 8.946 1.00 96.44 546 THR A CA 1
ATOM 4202 C C . THR A 1 546 ? 2.156 -3.478 9.276 1.00 96.44 546 THR A C 1
ATOM 4204 O O . THR A 1 546 ? 1.553 -4.321 9.921 1.00 96.44 546 THR A O 1
ATOM 4207 N N . GLY A 1 547 ? 3.407 -3.697 8.871 1.00 94.50 547 GLY A N 1
ATOM 4208 C CA . GLY A 1 547 ? 4.127 -4.952 9.091 1.00 94.50 547 GLY A CA 1
ATOM 4209 C C . GLY A 1 547 ? 3.577 -6.148 8.302 1.00 94.50 547 GLY A C 1
ATOM 4210 O O . GLY A 1 547 ? 3.935 -7.288 8.602 1.00 94.50 547 GLY A O 1
ATOM 4211 N N . ASP A 1 548 ? 2.730 -5.926 7.289 1.00 92.69 548 ASP A N 1
ATOM 4212 C CA . ASP A 1 548 ? 2.169 -6.988 6.440 1.00 92.69 548 ASP A CA 1
ATOM 4213 C C . ASP A 1 548 ? 3.197 -7.586 5.456 1.00 92.69 548 ASP A C 1
ATOM 4215 O O . ASP A 1 548 ? 3.214 -7.341 4.247 1.00 92.69 548 ASP A O 1
ATOM 4219 N N . MET A 1 549 ? 4.070 -8.437 5.985 1.00 91.88 549 MET A N 1
ATOM 4220 C CA . MET A 1 549 ? 5.045 -9.175 5.182 1.00 91.88 549 MET A CA 1
ATOM 4221 C C . MET A 1 549 ? 4.421 -10.327 4.375 1.00 91.88 549 MET A C 1
ATOM 4223 O O . MET A 1 549 ? 5.107 -10.918 3.538 1.00 91.88 549 MET A O 1
ATOM 4227 N N . GLU A 1 550 ? 3.146 -10.673 4.588 1.00 87.56 550 GLU A N 1
ATOM 4228 C CA . GLU A 1 550 ? 2.472 -11.729 3.821 1.00 87.56 550 GLU A CA 1
ATOM 4229 C C . GLU A 1 550 ? 2.172 -11.256 2.395 1.00 87.56 550 GLU A C 1
ATOM 4231 O O . GLU A 1 550 ? 2.531 -11.943 1.434 1.00 87.56 550 GLU A O 1
ATOM 4236 N N . SER A 1 551 ? 1.618 -10.050 2.246 1.00 93.81 551 SER A N 1
ATOM 4237 C CA . SER A 1 551 ? 1.381 -9.434 0.932 1.00 93.81 551 SER A CA 1
ATOM 4238 C C . SER A 1 551 ? 2.669 -9.282 0.121 1.00 93.81 551 SER A C 1
ATOM 4240 O O . SER A 1 551 ? 2.688 -9.572 -1.077 1.00 93.81 551 SER A O 1
ATOM 4242 N N . VAL A 1 552 ? 3.769 -8.903 0.786 1.00 98.31 552 VAL A N 1
ATOM 4243 C CA . VAL A 1 552 ? 5.108 -8.791 0.180 1.00 98.31 552 VAL A CA 1
ATOM 4244 C C . VAL A 1 552 ? 5.606 -10.150 -0.312 1.00 98.31 552 VAL A C 1
ATOM 4246 O O . VAL A 1 552 ? 6.082 -10.267 -1.443 1.00 98.31 552 VAL A O 1
ATOM 4249 N N . LYS A 1 553 ? 5.473 -11.196 0.513 1.00 95.94 553 LYS A N 1
ATOM 4250 C CA . LYS A 1 553 ? 5.859 -12.564 0.145 1.00 95.94 553 LYS A CA 1
ATOM 4251 C C . LYS A 1 553 ? 5.113 -13.038 -1.097 1.00 95.94 553 LYS A C 1
ATOM 4253 O O . LYS A 1 553 ? 5.738 -13.585 -2.003 1.00 95.94 553 LYS A O 1
ATOM 4258 N N . ASN A 1 554 ? 3.796 -12.850 -1.131 1.00 94.38 554 ASN A N 1
ATOM 4259 C CA . ASN A 1 554 ? 2.952 -13.320 -2.229 1.00 94.38 554 ASN A CA 1
ATOM 4260 C C . ASN A 1 554 ? 3.249 -12.558 -3.528 1.00 94.38 554 ASN A C 1
ATOM 4262 O O . ASN A 1 554 ? 3.345 -13.181 -4.588 1.00 94.38 554 ASN A O 1
ATOM 4266 N N . ALA A 1 555 ? 3.509 -11.250 -3.445 1.00 98.69 555 ALA A N 1
ATOM 4267 C CA . ALA A 1 555 ? 3.959 -10.441 -4.577 1.00 98.69 555 ALA A CA 1
ATOM 4268 C C . ALA A 1 555 ? 5.306 -10.935 -5.134 1.00 98.69 555 ALA A C 1
ATOM 4270 O O . ALA A 1 555 ? 5.423 -11.213 -6.325 1.00 98.69 555 ALA A O 1
ATOM 4271 N N . LEU A 1 556 ? 6.313 -11.156 -4.282 1.00 98.75 556 LEU A N 1
ATOM 4272 C CA . LEU A 1 556 ? 7.604 -11.692 -4.734 1.00 98.75 556 LEU A CA 1
ATOM 4273 C C . LEU A 1 556 ? 7.480 -13.114 -5.286 1.00 98.75 556 LEU A C 1
ATOM 4275 O O . LEU A 1 556 ? 8.073 -13.423 -6.318 1.00 98.75 556 LEU A O 1
ATOM 4279 N N . GLN A 1 557 ? 6.711 -13.985 -4.626 1.00 98.38 557 GLN A N 1
ATOM 4280 C CA . GLN A 1 557 ? 6.508 -15.355 -5.095 1.00 98.38 557 GLN A CA 1
ATOM 4281 C C . GLN A 1 557 ? 5.865 -15.373 -6.482 1.00 98.38 557 GLN A C 1
ATOM 4283 O O . GLN A 1 557 ? 6.286 -16.159 -7.322 1.00 98.38 557 GLN A O 1
ATOM 4288 N N . THR A 1 558 ? 4.932 -14.460 -6.748 1.00 98.69 558 THR A N 1
ATOM 4289 C CA . THR A 1 558 ? 4.333 -14.266 -8.074 1.00 98.69 558 THR A CA 1
ATOM 4290 C C . THR A 1 558 ? 5.388 -13.983 -9.143 1.00 98.69 558 THR A C 1
ATOM 4292 O O . THR A 1 558 ? 5.331 -14.563 -10.228 1.00 98.69 558 THR A O 1
ATOM 4295 N N . MET A 1 559 ? 6.381 -13.141 -8.843 1.00 98.81 559 MET A N 1
ATOM 4296 C CA . MET A 1 559 ? 7.474 -12.854 -9.778 1.00 98.81 559 MET A CA 1
ATOM 4297 C C . MET A 1 559 ? 8.351 -14.087 -10.029 1.00 98.81 559 MET A C 1
ATOM 4299 O O . MET A 1 559 ? 8.727 -14.346 -11.170 1.00 98.81 559 MET A O 1
ATOM 4303 N N . TYR A 1 560 ? 8.641 -14.882 -8.992 1.00 98.81 560 TYR A N 1
ATOM 4304 C CA . TYR A 1 560 ? 9.375 -16.147 -9.137 1.00 98.81 560 TYR A CA 1
ATOM 4305 C C . TYR A 1 560 ? 8.605 -17.203 -9.927 1.00 98.81 560 TYR A C 1
ATOM 4307 O O . TYR A 1 560 ? 9.196 -17.886 -10.762 1.00 98.81 560 TYR A O 1
ATOM 4315 N N . ASP A 1 561 ? 7.300 -17.317 -9.693 1.00 98.50 561 ASP A N 1
ATOM 4316 C CA . ASP A 1 561 ? 6.435 -18.274 -10.382 1.00 98.50 561 ASP A CA 1
ATOM 4317 C C . ASP A 1 561 ? 6.289 -17.932 -11.879 1.00 98.50 561 ASP A C 1
ATOM 4319 O O . ASP A 1 561 ? 6.036 -18.822 -12.688 1.00 98.50 561 ASP A O 1
ATOM 4323 N N . ASN A 1 562 ? 6.520 -16.667 -12.259 1.00 98.44 562 ASN A N 1
ATOM 4324 C CA . ASN A 1 562 ? 6.498 -16.175 -13.641 1.00 98.44 562 ASN A CA 1
ATOM 4325 C C . ASN A 1 562 ? 7.895 -15.809 -14.187 1.00 98.44 562 ASN A C 1
ATOM 4327 O O . ASN A 1 562 ? 8.005 -15.042 -15.144 1.00 98.44 562 ASN A O 1
ATOM 4331 N N . GLN A 1 563 ? 8.976 -16.332 -13.595 1.00 98.69 563 GLN A N 1
ATOM 4332 C CA . GLN A 1 563 ? 10.334 -16.119 -14.104 1.00 98.69 563 GLN A CA 1
ATOM 4333 C C . GLN A 1 563 ? 10.505 -16.740 -15.501 1.00 98.69 563 GLN A C 1
ATOM 4335 O O . GLN A 1 563 ? 10.135 -17.894 -15.730 1.00 98.69 563 GLN A O 1
ATOM 4340 N N . ASN A 1 564 ? 11.138 -16.012 -16.423 1.00 98.62 564 ASN A N 1
ATOM 4341 C CA . ASN A 1 564 ? 11.383 -16.500 -17.776 1.00 98.62 564 ASN A CA 1
ATOM 4342 C C . ASN A 1 564 ? 12.452 -17.610 -17.811 1.00 98.62 564 ASN A C 1
ATOM 4344 O O . ASN A 1 564 ? 13.337 -17.664 -16.947 1.00 98.62 564 ASN A O 1
ATOM 4348 N N . PRO A 1 565 ? 12.442 -18.474 -18.847 1.00 98.12 565 PRO A N 1
ATOM 4349 C CA . PRO A 1 565 ? 13.432 -19.544 -18.999 1.00 98.12 565 PRO A CA 1
ATOM 4350 C C . PRO A 1 565 ? 14.896 -19.079 -19.057 1.00 98.12 565 PRO A C 1
ATOM 4352 O O . PRO A 1 565 ? 15.786 -19.829 -18.660 1.00 98.12 565 PRO A O 1
ATOM 4355 N N . ASP A 1 566 ? 15.161 -17.860 -19.534 1.00 97.69 566 ASP A N 1
ATOM 4356 C CA . ASP A 1 566 ? 16.504 -17.262 -19.585 1.00 97.69 566 ASP A CA 1
ATOM 4357 C C . ASP A 1 566 ? 16.978 -16.694 -18.232 1.00 97.69 566 ASP A C 1
ATOM 4359 O O . ASP A 1 566 ? 18.124 -16.262 -18.107 1.00 97.69 566 ASP A O 1
ATOM 4363 N N . GLY A 1 567 ? 16.119 -16.732 -17.208 1.00 98.50 567 GLY A N 1
ATOM 4364 C CA . GLY A 1 567 ? 16.372 -16.219 -15.866 1.00 98.50 567 GLY A CA 1
ATOM 4365 C C . GLY A 1 567 ? 15.853 -14.806 -15.618 1.00 98.50 567 GLY A C 1
ATOM 4366 O O . GLY A 1 567 ? 15.848 -14.380 -14.460 1.00 98.50 567 GLY A O 1
ATOM 4367 N N . SER A 1 568 ? 15.399 -14.077 -16.639 1.00 98.50 568 SER A N 1
ATOM 4368 C CA . SER A 1 568 ? 14.860 -12.733 -16.440 1.00 98.50 568 SER A CA 1
ATOM 4369 C C . SER A 1 568 ? 13.518 -12.772 -15.695 1.00 98.50 568 SER A C 1
ATOM 4371 O O . SER A 1 568 ? 12.803 -13.775 -15.705 1.00 98.50 568 SER A O 1
ATOM 4373 N N . PHE A 1 569 ? 13.172 -11.664 -15.040 1.00 98.75 569 PHE A N 1
ATOM 4374 C CA . PHE A 1 569 ? 11.848 -11.469 -14.445 1.00 98.75 569 PHE A CA 1
ATOM 4375 C C . PHE A 1 569 ? 11.020 -10.556 -15.354 1.00 98.75 569 PHE A C 1
ATOM 4377 O O . PHE A 1 569 ? 11.614 -9.699 -16.020 1.00 98.75 569 PHE A O 1
ATOM 4384 N N . PRO A 1 570 ? 9.684 -10.716 -15.379 1.00 98.25 570 PRO A N 1
ATOM 4385 C CA . PRO A 1 570 ? 8.807 -9.702 -15.946 1.00 98.25 570 PRO A CA 1
ATOM 4386 C C . PRO A 1 570 ? 8.944 -8.370 -15.197 1.00 98.25 570 PRO A C 1
ATOM 4388 O O . PRO A 1 570 ? 9.374 -8.334 -14.044 1.00 98.25 570 PRO A O 1
ATOM 4391 N N . GLU A 1 571 ? 8.549 -7.273 -15.844 1.00 97.12 571 GLU A N 1
ATOM 4392 C CA . GLU A 1 571 ? 8.518 -5.948 -15.207 1.00 97.12 571 GLU A CA 1
ATOM 4393 C C . GLU A 1 571 ? 7.326 -5.781 -14.256 1.00 97.12 571 GLU A C 1
ATOM 4395 O O . GLU A 1 571 ? 7.419 -5.021 -13.299 1.00 97.12 571 GLU A O 1
ATOM 4400 N N . ALA A 1 572 ? 6.247 -6.534 -14.487 1.00 97.88 572 ALA A N 1
ATOM 4401 C CA . ALA A 1 572 ? 5.053 -6.567 -13.651 1.00 97.88 572 ALA A CA 1
ATOM 4402 C C . ALA A 1 572 ? 4.501 -7.993 -13.537 1.00 97.88 572 ALA A C 1
ATOM 4404 O O . ALA A 1 572 ? 4.638 -8.804 -14.457 1.00 97.88 572 ALA A O 1
ATOM 4405 N N . GLY A 1 573 ? 3.831 -8.291 -12.428 1.00 98.25 573 GLY A N 1
ATOM 4406 C CA . GLY A 1 573 ? 3.112 -9.546 -12.233 1.00 98.25 573 GLY A CA 1
ATOM 4407 C C . GLY A 1 573 ? 1.916 -9.714 -13.183 1.00 98.25 573 GLY A C 1
ATOM 4408 O O . GLY A 1 573 ? 1.584 -8.822 -13.970 1.00 98.25 573 GLY A O 1
ATOM 4409 N N . PRO A 1 574 ? 1.245 -10.874 -13.142 1.00 97.88 574 PRO A N 1
ATOM 4410 C CA . PRO A 1 574 ? -0.010 -11.066 -13.841 1.00 97.88 574 PRO A CA 1
ATOM 4411 C C . PRO A 1 574 ? -1.107 -10.150 -13.267 1.00 97.88 574 PRO A C 1
ATOM 4413 O O . PRO A 1 574 ? -0.990 -9.666 -12.143 1.00 97.88 574 PRO A O 1
ATOM 4416 N N . PRO A 1 575 ? -2.161 -9.881 -14.051 1.00 95.62 575 PRO A N 1
ATOM 4417 C CA . PRO A 1 575 ? -2.358 -10.362 -15.421 1.00 95.62 575 PRO A CA 1
ATOM 4418 C C . PRO A 1 575 ? -1.586 -9.551 -16.488 1.00 95.62 575 PRO A C 1
ATOM 4420 O O . PRO A 1 575 ? -1.717 -9.842 -17.674 1.00 95.62 575 PRO A O 1
ATOM 4423 N N . LEU A 1 576 ? -0.756 -8.568 -16.101 1.00 96.06 576 LEU A N 1
ATOM 4424 C CA . LEU A 1 576 ? 0.040 -7.757 -17.036 1.00 96.06 576 LEU A CA 1
ATOM 4425 C C . LEU A 1 576 ? 1.178 -8.547 -17.699 1.00 96.06 576 LEU A C 1
ATOM 4427 O O . LEU A 1 576 ? 1.294 -8.518 -18.923 1.00 96.06 576 LEU A O 1
ATOM 4431 N N . LEU A 1 577 ? 2.033 -9.200 -16.898 1.00 96.06 577 LEU A N 1
ATOM 4432 C CA . LEU A 1 577 ? 3.210 -9.978 -17.337 1.00 96.06 577 LEU A CA 1
ATOM 4433 C C . LEU A 1 577 ? 4.082 -9.285 -18.399 1.00 96.06 577 LEU A C 1
ATOM 4435 O O . LEU A 1 577 ? 4.650 -9.934 -19.286 1.00 96.06 577 LEU A O 1
ATOM 4439 N N . GLN A 1 578 ? 4.191 -7.959 -18.325 1.00 95.56 578 GLN A N 1
ATOM 4440 C CA . GLN A 1 578 ? 4.975 -7.186 -19.281 1.00 95.56 578 GLN A CA 1
ATOM 4441 C C . GLN A 1 578 ? 6.473 -7.521 -19.142 1.00 95.56 578 GLN A C 1
ATOM 4443 O O . GLN A 1 578 ? 6.943 -7.974 -18.097 1.00 95.56 578 GLN A O 1
ATOM 4448 N N . GLN A 1 579 ? 7.229 -7.348 -20.224 1.00 96.62 579 GLN A N 1
ATOM 4449 C CA . GLN A 1 579 ? 8.615 -7.807 -20.352 1.00 96.62 579 GLN A CA 1
ATOM 4450 C C . GLN A 1 579 ? 9.491 -6.692 -20.904 1.00 96.62 579 GLN A C 1
ATOM 4452 O O . GLN A 1 579 ? 9.006 -5.867 -21.670 1.00 96.62 579 GLN A O 1
ATOM 4457 N N . GLY A 1 580 ? 10.801 -6.770 -20.662 1.00 95.56 580 GLY A N 1
ATOM 4458 C CA . GLY A 1 580 ? 11.776 -5.902 -21.327 1.00 95.56 580 GLY A CA 1
ATOM 4459 C C . GLY A 1 580 ? 12.274 -4.739 -20.475 1.00 95.56 580 GLY A C 1
ATOM 4460 O O . GLY A 1 580 ? 12.633 -3.702 -21.031 1.00 95.56 580 GLY A O 1
ATOM 4461 N N . SER A 1 581 ? 12.347 -4.927 -19.157 1.00 97.25 581 SER A N 1
ATOM 4462 C CA . SER A 1 581 ? 12.940 -3.979 -18.217 1.00 97.25 581 SER A CA 1
ATOM 4463 C C . SER A 1 581 ? 14.090 -4.608 -17.432 1.00 97.25 581 SER A C 1
ATOM 4465 O O . SER A 1 581 ? 13.890 -5.568 -16.685 1.00 97.25 581 SER A O 1
ATOM 4467 N N . ASP A 1 582 ? 15.300 -4.064 -17.580 1.00 97.94 582 ASP A N 1
ATOM 4468 C CA . ASP A 1 582 ? 16.451 -4.520 -16.790 1.00 97.94 582 ASP A CA 1
ATOM 4469 C C . ASP A 1 582 ? 16.408 -3.990 -15.348 1.00 97.94 582 ASP A C 1
ATOM 4471 O O . ASP A 1 582 ? 16.859 -4.674 -14.428 1.00 97.94 582 ASP A O 1
ATOM 4475 N N . THR A 1 583 ? 15.841 -2.802 -15.123 1.00 96.94 583 THR A N 1
ATOM 4476 C CA . THR A 1 583 ? 15.744 -2.183 -13.794 1.00 96.94 583 THR A CA 1
ATOM 4477 C C . THR A 1 583 ? 14.679 -2.859 -12.936 1.00 96.94 583 THR A C 1
ATOM 4479 O O . THR A 1 583 ? 14.992 -3.280 -11.823 1.00 96.94 583 THR A O 1
ATOM 4482 N N . TYR A 1 584 ? 13.467 -3.094 -13.450 1.00 97.81 584 TYR A N 1
ATOM 4483 C CA . TYR A 1 584 ? 12.421 -3.827 -12.713 1.00 97.81 584 TYR A CA 1
ATOM 4484 C C . TYR A 1 584 ? 12.809 -5.285 -12.430 1.00 97.81 584 TYR A C 1
ATOM 4486 O O . TYR A 1 584 ? 12.507 -5.824 -11.358 1.00 97.81 584 TYR A O 1
ATOM 4494 N N . HIS A 1 585 ? 13.552 -5.912 -13.348 1.00 98.50 585 HIS A N 1
ATOM 4495 C CA . HIS A 1 585 ? 14.153 -7.220 -13.105 1.00 98.50 585 HIS A CA 1
ATOM 4496 C C . HIS A 1 585 ? 15.036 -7.210 -11.847 1.00 98.50 585 HIS A C 1
ATOM 4498 O O . HIS A 1 585 ? 14.881 -8.060 -10.968 1.00 98.50 585 HIS A O 1
ATOM 4504 N N . MET A 1 586 ? 15.928 -6.225 -11.732 1.00 98.69 586 MET A N 1
ATOM 4505 C CA . MET A 1 586 ? 16.794 -6.066 -10.564 1.00 98.69 586 MET A CA 1
ATOM 4506 C C . MET A 1 586 ? 16.019 -5.671 -9.300 1.00 98.69 586 MET A C 1
ATOM 4508 O O . MET A 1 586 ? 16.334 -6.159 -8.214 1.00 98.69 586 MET A O 1
ATOM 4512 N N . TRP A 1 587 ? 14.957 -4.870 -9.413 1.00 98.44 587 TRP A N 1
ATOM 4513 C CA . TRP A 1 587 ? 14.098 -4.531 -8.274 1.00 98.44 587 TRP A CA 1
ATOM 4514 C C . TRP A 1 587 ? 13.418 -5.753 -7.644 1.00 98.44 587 TRP A C 1
ATOM 4516 O O . TRP A 1 587 ? 13.319 -5.821 -6.421 1.00 98.44 587 TRP A O 1
ATOM 4526 N N . THR A 1 588 ? 13.058 -6.776 -8.429 1.00 98.75 588 THR A N 1
ATOM 4527 C CA . THR A 1 588 ? 12.582 -8.071 -7.886 1.00 98.75 588 THR A CA 1
ATOM 4528 C C . THR A 1 588 ? 13.636 -8.725 -6.980 1.00 98.75 588 THR A C 1
ATOM 4530 O O . THR A 1 588 ? 13.330 -9.294 -5.924 1.00 98.75 588 THR A O 1
ATOM 4533 N N . MET A 1 589 ? 14.908 -8.622 -7.369 1.00 98.75 589 MET A N 1
ATOM 4534 C CA . MET A 1 589 ? 16.031 -9.180 -6.614 1.00 98.75 589 MET A CA 1
ATOM 4535 C C . MET A 1 589 ? 16.294 -8.382 -5.330 1.00 98.75 589 MET A C 1
ATOM 4537 O O . MET A 1 589 ? 16.429 -8.972 -4.258 1.00 98.75 589 MET A O 1
ATOM 4541 N N . ILE A 1 590 ? 16.280 -7.048 -5.403 1.00 98.75 590 ILE A N 1
ATOM 4542 C CA . ILE A 1 590 ? 16.406 -6.168 -4.229 1.00 98.75 590 ILE A CA 1
ATOM 4543 C C . ILE A 1 590 ? 15.228 -6.378 -3.261 1.00 98.75 590 ILE A C 1
ATOM 4545 O O . ILE A 1 590 ? 15.428 -6.484 -2.051 1.00 98.75 590 ILE A O 1
ATOM 4549 N N . GLY A 1 591 ? 14.006 -6.534 -3.777 1.00 98.44 591 GLY A N 1
ATOM 4550 C CA . GLY A 1 591 ? 12.821 -6.851 -2.976 1.00 98.44 591 GLY A CA 1
ATOM 4551 C C . GLY A 1 591 ? 12.949 -8.180 -2.225 1.00 98.44 591 GLY A C 1
ATOM 4552 O O . GLY A 1 591 ? 12.566 -8.267 -1.058 1.00 98.44 591 GLY A O 1
ATOM 4553 N N . THR A 1 592 ? 13.574 -9.190 -2.843 1.00 98.62 592 THR A N 1
ATOM 4554 C CA . THR A 1 592 ? 13.903 -10.467 -2.179 1.00 98.62 592 THR A CA 1
ATOM 4555 C C . THR A 1 592 ? 14.808 -10.247 -0.966 1.00 98.62 592 THR A C 1
ATOM 4557 O O . THR A 1 592 ? 14.572 -10.836 0.089 1.00 98.62 592 THR A O 1
ATOM 4560 N N . TYR A 1 593 ? 15.821 -9.385 -1.090 1.00 98.38 593 TYR A N 1
ATOM 4561 C CA . TYR A 1 593 ? 16.691 -9.030 0.030 1.00 98.38 593 TYR A CA 1
ATOM 4562 C C . TYR A 1 593 ? 15.923 -8.350 1.163 1.00 98.38 593 TYR A C 1
ATOM 4564 O O . TYR A 1 593 ? 16.008 -8.815 2.298 1.00 98.38 593 TYR A O 1
ATOM 4572 N N . ASN A 1 594 ? 15.133 -7.315 0.858 1.00 98.25 594 ASN A N 1
ATOM 4573 C CA . ASN A 1 594 ? 14.353 -6.589 1.865 1.00 98.25 594 ASN A CA 1
ATOM 4574 C C . ASN A 1 594 ? 13.420 -7.538 2.633 1.00 98.25 594 ASN A C 1
ATOM 4576 O O . ASN A 1 594 ? 13.397 -7.536 3.861 1.00 98.25 594 ASN A O 1
ATOM 4580 N N . TYR A 1 595 ? 12.713 -8.420 1.921 1.00 98.12 595 TYR A N 1
ATOM 4581 C CA . TYR A 1 595 ? 11.827 -9.399 2.545 1.00 98.12 595 TYR A CA 1
ATOM 4582 C C . TYR A 1 595 ? 12.565 -10.325 3.526 1.00 98.12 595 TYR A C 1
ATOM 4584 O O . TYR A 1 595 ? 12.116 -10.517 4.659 1.00 98.12 595 TYR A O 1
ATOM 4592 N N . VAL A 1 596 ? 13.715 -10.880 3.130 1.00 96.19 596 VAL A N 1
ATOM 4593 C CA . VAL A 1 596 ? 14.497 -11.777 3.998 1.00 96.19 596 VAL A CA 1
ATOM 4594 C C . VAL A 1 596 ? 15.142 -11.015 5.159 1.00 96.19 596 VAL A C 1
ATOM 4596 O O . VAL A 1 596 ? 15.165 -11.539 6.274 1.00 96.19 596 VAL A O 1
ATOM 4599 N N . LEU A 1 597 ? 15.605 -9.780 4.939 1.00 96.81 597 LEU A N 1
ATOM 4600 C CA . LEU A 1 597 ? 16.127 -8.910 5.997 1.00 96.81 597 LEU A CA 1
ATOM 4601 C C . LEU A 1 597 ? 15.094 -8.731 7.116 1.00 96.81 597 LEU A C 1
ATOM 4603 O O . LEU A 1 597 ? 15.441 -8.856 8.286 1.00 96.81 597 LEU A O 1
ATOM 4607 N N . TYR A 1 598 ? 13.829 -8.488 6.779 1.00 94.94 598 TYR A N 1
ATOM 4608 C CA . TYR A 1 598 ? 12.788 -8.214 7.774 1.00 94.94 598 TYR A CA 1
ATOM 4609 C C . TYR A 1 598 ? 12.192 -9.474 8.415 1.00 94.94 598 TYR A C 1
ATOM 4611 O O . TYR A 1 598 ? 11.828 -9.454 9.591 1.00 94.94 598 TYR A O 1
ATOM 4619 N N . THR A 1 599 ? 12.119 -10.587 7.680 1.00 86.06 599 THR A N 1
ATOM 4620 C CA . THR A 1 599 ? 11.391 -11.793 8.126 1.00 86.06 599 THR A CA 1
ATOM 4621 C C . THR A 1 599 ? 12.271 -12.960 8.553 1.00 86.06 599 THR A C 1
ATOM 4623 O O . THR A 1 599 ? 11.799 -13.842 9.270 1.00 86.06 599 THR A O 1
ATOM 4626 N N . ASN A 1 600 ? 13.527 -13.010 8.103 1.00 86.81 600 ASN A N 1
ATOM 4627 C CA . ASN A 1 600 ? 14.373 -14.201 8.192 1.00 86.81 600 ASN A CA 1
ATOM 4628 C C . ASN A 1 600 ? 13.697 -15.473 7.613 1.00 86.81 600 ASN A C 1
ATOM 4630 O O . ASN A 1 600 ? 13.954 -16.582 8.089 1.00 86.81 600 ASN A O 1
ATOM 4634 N N . ASP A 1 601 ? 12.819 -15.344 6.601 1.00 86.06 601 ASP A N 1
ATOM 4635 C CA . ASP A 1 601 ? 12.171 -16.488 5.935 1.00 86.06 601 ASP A CA 1
ATOM 4636 C C . ASP A 1 601 ? 13.171 -17.241 5.036 1.00 86.06 601 ASP A C 1
ATOM 4638 O O . ASP A 1 601 ? 13.224 -17.106 3.809 1.00 86.06 601 ASP A O 1
ATOM 4642 N N . THR A 1 602 ? 13.988 -18.076 5.677 1.00 84.19 602 THR A N 1
ATOM 4643 C CA . THR A 1 602 ? 14.975 -18.935 5.011 1.00 84.19 602 THR A CA 1
ATOM 4644 C C . THR A 1 602 ? 14.331 -20.012 4.141 1.00 84.19 602 THR A C 1
ATOM 4646 O O . THR A 1 602 ? 14.972 -20.498 3.211 1.00 84.19 602 THR A O 1
ATOM 4649 N N . THR A 1 603 ? 13.061 -20.360 4.379 1.00 85.06 603 THR A N 1
ATOM 4650 C CA . THR A 1 603 ? 12.326 -21.329 3.551 1.00 85.06 603 THR A CA 1
ATOM 4651 C C . THR A 1 603 ? 11.980 -20.719 2.197 1.00 85.06 603 THR A C 1
ATOM 4653 O O . THR A 1 603 ? 12.210 -21.348 1.162 1.00 85.06 603 THR A O 1
ATOM 4656 N N . PHE A 1 604 ? 11.485 -19.480 2.188 1.00 87.69 604 PHE A N 1
ATOM 4657 C CA . PHE A 1 604 ? 11.259 -18.716 0.962 1.00 87.69 604 PHE A CA 1
ATOM 4658 C C . PHE A 1 604 ? 12.561 -18.520 0.179 1.00 87.69 604 PHE A C 1
ATOM 4660 O O . PHE A 1 604 ? 12.594 -18.780 -1.026 1.00 87.69 604 PHE A O 1
ATOM 4667 N N . LEU A 1 605 ? 13.645 -18.128 0.861 1.00 93.25 605 LEU A N 1
ATOM 4668 C CA . LEU A 1 605 ? 14.944 -17.947 0.213 1.00 93.25 605 LEU A CA 1
ATOM 4669 C C . LEU A 1 605 ? 15.451 -19.255 -0.407 1.00 93.25 605 LEU A C 1
ATOM 4671 O O . LEU A 1 605 ? 15.801 -19.272 -1.584 1.00 93.25 605 LEU A O 1
ATOM 4675 N N . ALA A 1 606 ? 15.446 -20.358 0.347 1.00 91.00 606 ALA A N 1
ATOM 4676 C CA . ALA A 1 606 ? 15.912 -21.655 -0.141 1.00 91.00 606 ALA A CA 1
ATOM 4677 C C . ALA A 1 606 ? 15.092 -22.161 -1.338 1.00 91.00 606 ALA A C 1
ATOM 4679 O O . ALA A 1 606 ? 15.671 -22.657 -2.304 1.00 91.00 606 ALA A O 1
ATOM 4680 N N . ARG A 1 607 ? 13.760 -21.990 -1.311 1.00 94.56 607 ARG A N 1
ATOM 4681 C CA . ARG A 1 607 ? 12.866 -22.343 -2.429 1.00 94.56 607 ARG A CA 1
ATOM 4682 C C . ARG A 1 607 ? 13.242 -21.601 -3.712 1.00 94.56 607 ARG A C 1
ATOM 4684 O O . ARG A 1 607 ? 13.278 -22.208 -4.779 1.00 94.56 607 ARG A O 1
ATOM 4691 N N . ASN A 1 608 ? 13.501 -20.299 -3.609 1.00 97.31 608 ASN A N 1
ATOM 4692 C CA . ASN A 1 608 ? 13.652 -19.417 -4.766 1.00 97.31 608 ASN A CA 1
ATOM 4693 C C . ASN A 1 608 ? 15.121 -19.173 -5.174 1.00 97.31 608 ASN A C 1
ATOM 4695 O O . ASN A 1 608 ? 15.378 -18.560 -6.211 1.00 97.31 608 ASN A O 1
ATOM 4699 N N . TRP A 1 609 ? 16.100 -19.695 -4.422 1.00 96.75 609 TRP A N 1
ATOM 4700 C CA . TRP A 1 609 ? 17.530 -19.416 -4.625 1.00 96.75 609 TRP A CA 1
ATOM 4701 C C . TRP A 1 609 ? 18.046 -19.772 -6.022 1.00 96.75 609 TRP A C 1
ATOM 4703 O O . TRP A 1 609 ? 18.749 -18.977 -6.643 1.00 96.75 609 TRP A O 1
ATOM 4713 N N . ALA A 1 610 ? 17.655 -20.927 -6.567 1.00 95.69 610 ALA A N 1
ATOM 4714 C CA . ALA A 1 610 ? 18.052 -21.310 -7.923 1.00 95.69 610 ALA A CA 1
ATOM 4715 C C . ALA A 1 610 ? 17.518 -20.321 -8.979 1.00 95.69 610 ALA A C 1
ATOM 4717 O O . ALA A 1 610 ? 18.200 -20.033 -9.964 1.00 95.69 610 ALA A O 1
ATOM 4718 N N . GLY A 1 611 ? 16.315 -19.774 -8.764 1.00 98.12 611 GLY A N 1
ATOM 4719 C CA . GLY A 1 611 ? 15.758 -18.699 -9.585 1.00 98.12 611 GLY A CA 1
ATOM 4720 C C . GLY A 1 611 ? 16.538 -17.397 -9.434 1.00 98.12 611 GLY A C 1
ATOM 4721 O O . GLY A 1 611 ? 16.905 -16.793 -10.441 1.00 98.12 611 GLY A O 1
ATOM 4722 N N . TYR A 1 612 ? 16.891 -17.021 -8.202 1.00 98.31 612 TYR A N 1
ATOM 4723 C CA . TYR A 1 612 ? 17.727 -15.848 -7.922 1.00 98.31 612 TYR A CA 1
ATOM 4724 C C . TYR A 1 612 ? 19.093 -15.931 -8.623 1.00 98.31 612 TYR A C 1
ATOM 4726 O O . TYR A 1 612 ? 19.563 -14.957 -9.209 1.00 98.31 612 TYR A O 1
ATOM 4734 N N . GLN A 1 613 ? 19.728 -17.107 -8.624 1.00 97.12 613 GLN A N 1
ATOM 4735 C CA . GLN A 1 613 ? 21.004 -17.316 -9.313 1.00 97.12 613 GLN A CA 1
ATOM 4736 C C . GLN A 1 613 ? 20.877 -17.147 -10.831 1.00 97.12 613 GLN A C 1
ATOM 4738 O O . GLN A 1 613 ? 21.719 -16.476 -11.427 1.00 97.12 613 GLN A O 1
ATOM 4743 N N . ARG A 1 614 ? 19.820 -17.693 -11.455 1.00 98.25 614 ARG A N 1
ATOM 4744 C CA . ARG A 1 614 ? 19.557 -17.483 -12.891 1.00 98.25 614 ARG A CA 1
ATOM 4745 C C . ARG A 1 614 ? 19.316 -16.011 -13.216 1.00 98.25 614 ARG A C 1
ATOM 4747 O O . ARG A 1 614 ? 19.872 -15.527 -14.195 1.00 98.25 614 ARG A O 1
ATOM 4754 N N . ALA A 1 615 ? 18.573 -15.299 -12.370 1.00 98.69 615 ALA A N 1
ATOM 4755 C CA . ALA A 1 615 ? 18.355 -13.860 -12.503 1.00 98.69 615 ALA A CA 1
ATOM 4756 C C . ALA A 1 615 ? 19.674 -13.075 -12.454 1.00 98.69 615 ALA A C 1
ATOM 4758 O O . ALA A 1 615 ? 19.980 -12.300 -13.358 1.00 98.69 615 ALA A O 1
ATOM 4759 N N . MET A 1 616 ? 20.532 -13.364 -11.472 1.00 98.19 616 MET A N 1
ATOM 4760 C CA . MET A 1 616 ? 21.851 -12.734 -11.399 1.00 98.19 616 MET A CA 1
ATOM 4761 C C . MET A 1 616 ? 22.726 -13.073 -12.614 1.00 98.19 616 MET A C 1
ATOM 4763 O O . MET A 1 616 ? 23.439 -12.213 -13.139 1.00 98.19 616 MET A O 1
ATOM 4767 N N . SER A 1 617 ? 22.700 -14.324 -13.083 1.00 97.44 617 SER A N 1
ATOM 4768 C CA . SER A 1 617 ? 23.413 -14.726 -14.299 1.00 97.44 617 SER A CA 1
ATOM 4769 C C . SER A 1 617 ? 22.917 -13.968 -15.529 1.00 97.44 617 SER A C 1
ATOM 4771 O O . SER A 1 617 ? 23.752 -13.496 -16.298 1.00 97.44 617 SER A O 1
ATOM 4773 N N . PHE A 1 618 ? 21.602 -13.800 -15.682 1.00 98.44 618 PHE A N 1
ATOM 4774 C CA . PHE A 1 618 ? 20.990 -13.046 -16.773 1.00 98.44 618 PHE A CA 1
ATOM 4775 C C . PHE A 1 618 ? 21.497 -11.600 -16.815 1.00 98.44 618 PHE A C 1
ATOM 4777 O O . PHE A 1 618 ? 22.069 -11.179 -17.822 1.00 98.44 618 PHE A O 1
ATOM 4784 N N . ILE A 1 619 ? 21.358 -10.846 -15.719 1.00 98.19 619 ILE A N 1
ATOM 4785 C CA . ILE A 1 619 ? 21.706 -9.418 -15.732 1.00 98.19 619 ILE A CA 1
ATOM 4786 C C . ILE A 1 619 ? 23.218 -9.192 -15.826 1.00 98.19 619 ILE A C 1
ATOM 4788 O O . ILE A 1 619 ? 23.680 -8.335 -16.579 1.00 98.19 619 ILE A O 1
ATOM 4792 N N . THR A 1 620 ? 24.026 -10.008 -15.143 1.00 96.75 620 THR A N 1
ATOM 4793 C CA . THR A 1 620 ? 25.490 -9.859 -15.190 1.00 96.75 620 THR A CA 1
ATOM 4794 C C . THR A 1 620 ? 26.109 -10.330 -16.510 1.00 96.75 620 THR A C 1
ATOM 4796 O O . THR A 1 620 ? 27.232 -9.933 -16.829 1.00 96.75 620 THR A O 1
ATOM 4799 N N . ALA A 1 621 ? 25.396 -11.123 -17.320 1.00 96.06 621 ALA A N 1
ATOM 4800 C CA . ALA A 1 621 ? 25.808 -11.451 -18.687 1.00 96.06 621 ALA A CA 1
ATOM 4801 C C . ALA A 1 621 ? 25.735 -10.244 -19.639 1.00 96.06 621 ALA A C 1
ATOM 4803 O O . ALA A 1 621 ? 26.417 -10.237 -20.663 1.00 96.06 621 ALA A O 1
ATOM 4804 N N . LYS A 1 622 ? 24.963 -9.207 -19.289 1.00 97.00 622 LYS A N 1
ATOM 4805 C CA . LYS A 1 622 ? 24.843 -7.960 -20.061 1.00 97.00 622 LYS A CA 1
ATOM 4806 C C . LYS A 1 622 ? 25.951 -6.943 -19.765 1.00 97.00 622 LYS A C 1
ATOM 4808 O O . LYS A 1 622 ? 25.996 -5.884 -20.389 1.00 97.00 622 LYS A O 1
ATOM 4813 N N . GLN A 1 623 ? 26.847 -7.226 -18.818 1.00 96.25 623 GLN A N 1
ATOM 4814 C CA . GLN A 1 623 ? 28.012 -6.377 -18.570 1.00 96.25 623 GLN A CA 1
ATOM 4815 C C . GLN A 1 623 ? 29.028 -6.507 -19.712 1.00 96.25 623 GLN A C 1
ATOM 4817 O O . GLN A 1 623 ? 29.391 -7.615 -20.115 1.00 96.25 623 GLN A O 1
ATOM 4822 N N . VAL A 1 624 ? 29.514 -5.371 -20.214 1.00 87.75 624 VAL A N 1
ATOM 4823 C CA . VAL A 1 624 ? 30.527 -5.327 -21.279 1.00 87.75 624 VAL A CA 1
ATOM 4824 C C . VAL A 1 624 ? 31.828 -5.945 -20.771 1.00 87.75 624 VAL A C 1
ATOM 4826 O O . VAL A 1 624 ? 32.295 -5.592 -19.695 1.00 87.75 624 VAL A O 1
ATOM 4829 N N . GLN A 1 625 ? 32.440 -6.850 -21.532 1.00 84.62 625 GLN A N 1
ATOM 4830 C CA . GLN A 1 625 ? 33.739 -7.418 -21.165 1.00 84.62 625 GLN A CA 1
ATOM 4831 C C . GLN A 1 625 ? 34.865 -6.425 -21.481 1.00 84.62 625 GLN A C 1
ATOM 4833 O O . GLN A 1 625 ? 35.004 -5.994 -22.625 1.00 84.62 625 GLN A O 1
ATOM 4838 N N . VAL A 1 626 ? 35.682 -6.092 -20.482 1.00 75.12 626 VAL A N 1
ATOM 4839 C CA . VAL A 1 626 ? 36.867 -5.229 -20.600 1.00 75.12 626 VAL A CA 1
ATOM 4840 C C . VAL A 1 626 ? 38.036 -5.942 -19.928 1.00 75.12 626 VAL A C 1
ATOM 4842 O O . VAL A 1 626 ? 37.970 -6.237 -18.738 1.00 75.12 626 VAL A O 1
ATOM 4845 N N . ASP A 1 627 ? 39.088 -6.272 -20.682 1.00 76.62 627 ASP A N 1
ATOM 4846 C CA . ASP A 1 627 ? 40.296 -6.949 -20.176 1.00 76.62 627 ASP A CA 1
ATOM 4847 C C . ASP A 1 627 ? 40.005 -8.188 -19.298 1.00 76.62 627 ASP A C 1
ATOM 4849 O O . ASP A 1 627 ? 40.586 -8.384 -18.231 1.00 76.62 627 ASP A O 1
ATOM 4853 N N . SER A 1 628 ? 39.085 -9.049 -19.753 1.00 75.75 628 SER A N 1
ATOM 4854 C CA . SER A 1 628 ? 38.597 -10.251 -19.038 1.00 75.75 628 SER A CA 1
ATOM 4855 C C . SER A 1 628 ? 37.825 -9.986 -17.733 1.00 75.75 628 SER A C 1
ATOM 4857 O O . SER A 1 628 ? 37.560 -10.924 -16.977 1.00 75.75 628 SER A O 1
ATOM 4859 N N . LYS A 1 629 ? 37.445 -8.734 -17.453 1.00 76.06 629 LYS A N 1
ATOM 4860 C CA . LYS A 1 629 ? 36.568 -8.341 -16.342 1.00 76.06 629 LYS A CA 1
ATOM 4861 C C . LYS A 1 629 ? 35.223 -7.835 -16.862 1.00 76.06 629 LYS A C 1
ATOM 4863 O O . LYS A 1 629 ? 35.115 -7.315 -17.970 1.00 76.06 629 LYS A O 1
ATOM 4868 N N . ARG A 1 630 ? 34.187 -7.959 -16.029 1.00 83.31 630 ARG A N 1
ATOM 4869 C CA . ARG A 1 630 ? 32.861 -7.392 -16.305 1.00 83.31 630 ARG A CA 1
ATOM 4870 C C . ARG A 1 630 ? 32.860 -5.891 -16.017 1.00 83.31 630 ARG A C 1
ATOM 4872 O O . ARG A 1 630 ? 32.965 -5.495 -14.864 1.00 83.31 630 ARG A O 1
ATOM 4879 N N . GLY A 1 631 ? 32.736 -5.089 -17.064 1.00 92.50 631 GLY A N 1
ATOM 4880 C CA . GLY A 1 631 ? 32.612 -3.638 -17.024 1.00 92.50 631 GLY A CA 1
ATOM 4881 C C . GLY A 1 631 ? 31.183 -3.162 -16.739 1.00 92.50 631 GLY A C 1
ATOM 4882 O O . GLY A 1 631 ? 30.423 -3.802 -16.008 1.00 92.50 631 GLY A O 1
ATOM 4883 N N . LEU A 1 632 ? 30.821 -2.012 -17.315 1.00 96.31 632 LEU A N 1
ATOM 4884 C CA . LEU A 1 632 ? 29.497 -1.409 -17.146 1.00 96.31 632 LEU A CA 1
ATOM 4885 C C . LEU A 1 632 ? 28.409 -2.318 -17.730 1.00 96.31 632 LEU A C 1
ATOM 4887 O O . LEU A 1 632 ? 28.611 -2.987 -18.748 1.00 96.31 632 LEU A O 1
ATOM 4891 N N . LEU A 1 633 ? 27.235 -2.306 -17.105 1.00 97.38 633 LEU A N 1
ATOM 4892 C CA . LEU A 1 633 ? 26.020 -2.898 -17.648 1.00 97.38 633 LEU A CA 1
ATOM 4893 C C . LEU A 1 633 ? 25.649 -2.192 -18.953 1.00 97.38 633 LEU A C 1
ATOM 4895 O O . LEU A 1 633 ? 25.541 -0.965 -18.982 1.00 97.38 633 LEU A O 1
ATOM 4899 N N . ASN A 1 634 ? 25.432 -2.968 -20.013 1.00 96.88 634 ASN A N 1
ATOM 4900 C CA . ASN A 1 634 ? 24.749 -2.516 -21.217 1.00 96.88 634 ASN A CA 1
ATOM 4901 C C . ASN A 1 634 ? 23.258 -2.864 -21.095 1.00 96.88 634 ASN A C 1
ATOM 4903 O O . ASN A 1 634 ? 22.841 -3.972 -21.442 1.00 96.88 634 ASN A O 1
ATOM 4907 N N . ALA A 1 635 ? 22.470 -1.938 -20.552 1.00 96.12 635 ALA A N 1
ATOM 4908 C CA . ALA A 1 635 ? 21.037 -2.112 -20.365 1.00 96.12 635 ALA A CA 1
ATOM 4909 C C . ALA A 1 635 ? 20.336 -2.191 -21.728 1.00 96.12 635 ALA A C 1
ATOM 4911 O O . ALA A 1 635 ? 20.432 -1.288 -22.563 1.00 96.12 635 ALA A O 1
ATOM 4912 N N . THR A 1 636 ? 19.643 -3.299 -21.953 1.00 96.75 636 THR A N 1
ATOM 4913 C CA . THR A 1 636 ? 18.926 -3.615 -23.203 1.00 96.75 636 THR A CA 1
ATOM 4914 C C . THR A 1 636 ? 17.430 -3.776 -22.973 1.00 96.75 636 THR A C 1
ATOM 4916 O O . THR A 1 636 ? 16.651 -3.602 -23.906 1.00 96.75 636 THR A O 1
ATOM 4919 N N . GLY A 1 637 ? 17.016 -4.077 -21.740 1.00 96.38 637 GLY A N 1
ATOM 4920 C CA . GLY A 1 637 ? 15.639 -3.925 -21.297 1.00 96.38 637 GLY A CA 1
ATOM 4921 C C . GLY A 1 637 ? 15.352 -2.451 -21.034 1.00 96.38 637 GLY A C 1
ATOM 4922 O O . GLY A 1 637 ? 15.707 -1.939 -19.976 1.00 96.38 637 GLY A O 1
ATOM 4923 N N . VAL A 1 638 ? 14.762 -1.777 -22.023 1.00 95.62 638 VAL A N 1
ATOM 4924 C CA . VAL A 1 638 ? 14.590 -0.315 -22.057 1.00 95.62 638 VAL A CA 1
ATOM 4925 C C . VAL A 1 638 ? 13.244 0.186 -21.527 1.00 95.62 638 VAL A C 1
ATOM 4927 O O . VAL A 1 638 ? 12.937 1.371 -21.636 1.00 95.62 638 VAL A O 1
ATOM 4930 N N . ARG A 1 639 ? 12.398 -0.693 -20.991 1.00 92.25 639 ARG A N 1
ATOM 4931 C CA . ARG A 1 639 ? 11.124 -0.280 -20.400 1.00 92.25 639 ARG A CA 1
ATOM 4932 C C . ARG A 1 639 ? 11.353 0.142 -18.957 1.00 92.25 639 ARG A C 1
ATOM 4934 O O . ARG A 1 639 ? 11.388 -0.688 -18.060 1.00 92.25 639 ARG A O 1
ATOM 4941 N N . ASP A 1 640 ? 11.552 1.435 -18.754 1.00 88.75 640 ASP A N 1
ATOM 4942 C CA . ASP A 1 640 ? 11.608 2.030 -17.423 1.00 88.75 640 ASP A CA 1
ATOM 4943 C C . ASP A 1 640 ? 10.580 3.149 -17.316 1.00 88.75 640 ASP A C 1
ATOM 4945 O O . ASP A 1 640 ? 10.415 3.948 -18.244 1.00 88.75 640 ASP A O 1
ATOM 4949 N N . TRP A 1 641 ? 9.844 3.166 -16.211 1.00 86.38 641 TRP A N 1
ATOM 4950 C CA . TRP A 1 641 ? 8.621 3.937 -16.119 1.00 86.38 641 TRP A CA 1
ATOM 4951 C C . TRP A 1 641 ? 8.893 5.412 -15.839 1.00 86.38 641 TRP A C 1
ATOM 4953 O O . TRP A 1 641 ? 8.364 6.263 -16.544 1.00 86.38 641 TRP A O 1
ATOM 4963 N N . ALA A 1 642 ? 9.750 5.761 -14.882 1.00 81.62 642 ALA A N 1
ATOM 4964 C CA . ALA A 1 642 ? 9.851 7.129 -14.357 1.00 81.62 642 ALA A CA 1
ATOM 4965 C C . ALA A 1 642 ? 10.778 8.086 -15.146 1.00 81.62 642 ALA A C 1
ATOM 4967 O O . ALA A 1 642 ? 11.095 9.163 -14.648 1.00 81.62 642 ALA A O 1
ATOM 4968 N N . ARG A 1 643 ? 11.198 7.741 -16.373 1.00 91.06 643 ARG A N 1
ATOM 4969 C CA . ARG A 1 643 ? 12.237 8.482 -17.119 1.00 91.06 643 ARG A CA 1
ATOM 4970 C C . ARG A 1 643 ? 12.104 8.416 -18.644 1.00 91.06 643 ARG A C 1
ATOM 4972 O O . ARG A 1 643 ? 11.342 7.623 -19.194 1.00 91.06 643 ARG A O 1
ATOM 4979 N N . LEU A 1 644 ? 12.862 9.269 -19.336 1.00 86.38 644 LEU A N 1
ATOM 4980 C CA . LEU A 1 644 ? 13.088 9.246 -20.785 1.00 86.38 644 LEU A CA 1
ATOM 4981 C C . LEU A 1 644 ? 14.480 8.672 -21.101 1.00 86.38 644 LEU A C 1
ATOM 4983 O O . LEU A 1 644 ? 15.387 8.744 -20.279 1.00 86.38 644 LEU A O 1
ATOM 4987 N N . ASN A 1 645 ? 14.662 8.155 -22.323 1.00 84.06 645 ASN A N 1
ATOM 4988 C CA . ASN A 1 645 ? 15.942 7.648 -22.844 1.00 84.06 645 ASN A CA 1
ATOM 4989 C C . ASN A 1 645 ? 16.587 6.552 -21.976 1.00 84.06 645 ASN A C 1
ATOM 4991 O O . ASN A 1 645 ? 17.590 6.761 -21.301 1.00 84.06 645 ASN A O 1
ATOM 4995 N N . VAL A 1 646 ? 16.019 5.353 -22.049 1.00 87.25 646 VAL A N 1
ATOM 4996 C CA . VAL A 1 646 ? 16.491 4.169 -21.329 1.00 87.25 646 VAL A CA 1
ATOM 4997 C C . VAL A 1 646 ? 17.335 3.320 -22.286 1.00 87.25 646 VAL A C 1
ATOM 4999 O O . VAL A 1 646 ? 16.888 2.972 -23.377 1.00 87.25 646 VAL A O 1
ATOM 5002 N N . GLY A 1 647 ? 18.562 2.985 -21.899 1.00 91.94 647 GLY A N 1
ATOM 5003 C CA . GLY A 1 647 ? 19.376 1.950 -22.533 1.00 91.94 647 GLY A CA 1
ATOM 5004 C C . GLY A 1 647 ? 20.874 2.183 -22.363 1.00 91.94 647 GLY A C 1
ATOM 5005 O O . GLY A 1 647 ? 21.312 3.171 -21.773 1.00 91.94 647 GLY A O 1
ATOM 5006 N N . GLY A 1 648 ? 21.679 1.272 -22.903 1.00 93.94 648 GLY A N 1
ATOM 5007 C CA . GLY A 1 648 ? 23.130 1.419 -22.923 1.00 93.94 648 GLY A CA 1
ATOM 5008 C C . GLY A 1 648 ? 23.741 1.427 -21.522 1.00 93.94 648 GLY A C 1
ATOM 5009 O O . GLY A 1 648 ? 23.282 0.740 -20.612 1.00 93.94 648 GLY A O 1
ATOM 5010 N N . ASN A 1 649 ? 24.786 2.228 -21.332 1.00 95.06 649 ASN A N 1
ATOM 5011 C CA . ASN A 1 649 ? 25.455 2.382 -20.039 1.00 95.06 649 ASN A CA 1
ATOM 5012 C C . ASN A 1 649 ? 24.843 3.520 -19.202 1.00 95.06 649 ASN A C 1
ATOM 5014 O O . ASN A 1 649 ? 25.576 4.391 -18.724 1.00 95.06 649 ASN A O 1
ATOM 5018 N N . MET A 1 650 ? 23.512 3.547 -19.064 1.00 95.25 650 MET A N 1
ATOM 5019 C CA . MET A 1 650 ? 22.830 4.518 -18.198 1.00 95.25 650 MET A CA 1
ATOM 5020 C C . MET A 1 650 ? 23.273 4.345 -16.746 1.00 95.25 650 MET A C 1
ATOM 5022 O O . MET A 1 650 ? 23.478 3.211 -16.300 1.00 95.25 650 MET A O 1
ATOM 5026 N N . THR A 1 651 ? 23.409 5.447 -16.016 1.00 97.44 651 THR A N 1
ATOM 5027 C CA . THR A 1 651 ? 24.001 5.436 -14.677 1.00 97.44 651 THR A CA 1
ATOM 5028 C C . THR A 1 651 ? 23.069 4.843 -13.629 1.00 97.44 651 THR A C 1
ATOM 5030 O O . THR A 1 651 ? 23.536 4.059 -12.809 1.00 97.44 651 THR A O 1
ATOM 5033 N N . GLU A 1 652 ? 21.765 5.120 -13.688 1.00 96.88 652 GLU A N 1
ATOM 5034 C CA . GLU A 1 652 ? 20.772 4.537 -12.772 1.00 96.88 652 GLU A CA 1
ATOM 5035 C C . GLU A 1 652 ? 20.858 3.003 -12.744 1.00 96.88 652 GLU A C 1
ATOM 5037 O O . GLU A 1 652 ? 21.037 2.401 -11.686 1.00 96.88 652 GLU A O 1
ATOM 5042 N N . ALA A 1 653 ? 20.845 2.358 -13.914 1.00 97.25 653 ALA A N 1
ATOM 5043 C CA . ALA A 1 653 ? 20.958 0.907 -14.004 1.00 97.25 653 ALA A CA 1
ATOM 5044 C C . ALA A 1 653 ? 22.298 0.374 -13.457 1.00 97.25 653 ALA A C 1
ATOM 5046 O O . ALA A 1 653 ? 22.333 -0.737 -12.927 1.00 97.25 653 ALA A O 1
ATOM 5047 N N . GLN A 1 654 ? 23.395 1.147 -13.524 1.00 97.81 654 GLN A N 1
ATOM 5048 C CA . GLN A 1 654 ? 24.650 0.755 -12.860 1.00 97.81 654 GLN A CA 1
ATOM 5049 C C . GLN A 1 654 ? 24.495 0.762 -11.339 1.00 97.81 654 GLN A C 1
ATOM 5051 O O . GLN A 1 654 ? 24.975 -0.147 -10.662 1.00 97.81 654 GLN A O 1
ATOM 5056 N N . VAL A 1 655 ? 23.823 1.782 -10.805 1.00 98.06 655 VAL A N 1
ATOM 5057 C CA . VAL A 1 655 ? 23.584 1.947 -9.368 1.00 98.06 655 VAL A CA 1
ATOM 5058 C C . VAL A 1 655 ? 22.665 0.846 -8.835 1.00 98.06 655 VAL A C 1
ATOM 5060 O O . VAL A 1 655 ? 22.971 0.232 -7.811 1.00 98.06 655 VAL A O 1
ATOM 5063 N N . ILE A 1 656 ? 21.603 0.511 -9.568 1.00 98.06 656 ILE A N 1
ATOM 5064 C CA . ILE A 1 656 ? 20.701 -0.594 -9.220 1.00 98.06 656 ILE A CA 1
ATOM 5065 C C . ILE A 1 656 ? 21.429 -1.948 -9.314 1.00 98.06 656 ILE A C 1
ATOM 5067 O O . ILE A 1 656 ? 21.269 -2.793 -8.429 1.00 98.06 656 ILE A O 1
ATOM 5071 N N . LEU A 1 657 ? 22.289 -2.164 -10.319 1.00 98.50 657 LEU A N 1
ATOM 5072 C CA . LEU A 1 657 ? 23.088 -3.393 -10.411 1.00 98.50 657 LEU A CA 1
ATOM 5073 C C . LEU A 1 657 ? 24.092 -3.512 -9.258 1.00 98.50 657 LEU A C 1
ATOM 5075 O O . LEU A 1 657 ? 24.258 -4.596 -8.697 1.00 98.50 657 LEU A O 1
ATOM 5079 N N . TYR A 1 658 ? 24.733 -2.411 -8.865 1.00 98.31 658 TYR A N 1
ATOM 5080 C CA . TYR A 1 658 ? 25.609 -2.376 -7.694 1.00 98.31 658 TYR A CA 1
ATOM 5081 C C . TYR A 1 658 ? 24.865 -2.812 -6.425 1.00 98.31 658 TYR A C 1
ATOM 5083 O O . TYR A 1 658 ? 25.353 -3.678 -5.690 1.00 98.31 658 TYR A O 1
ATOM 5091 N N . GLN A 1 659 ? 23.656 -2.291 -6.208 1.00 98.12 659 GLN A N 1
ATOM 5092 C CA . GLN A 1 659 ? 22.823 -2.693 -5.076 1.00 98.12 659 GLN A CA 1
ATOM 5093 C C . GLN A 1 659 ? 22.394 -4.160 -5.172 1.00 98.12 659 GLN A C 1
ATOM 5095 O O . GLN A 1 659 ? 22.430 -4.883 -4.178 1.00 98.12 659 GLN A O 1
ATOM 5100 N N . THR A 1 660 ? 22.056 -4.636 -6.369 1.00 98.69 660 THR A N 1
ATOM 5101 C CA . THR A 1 660 ? 21.663 -6.031 -6.625 1.00 98.69 660 THR A CA 1
ATOM 5102 C C . THR A 1 660 ? 22.795 -7.012 -6.304 1.00 98.69 660 THR A C 1
ATOM 5104 O O . THR A 1 660 ? 22.576 -8.032 -5.646 1.00 98.69 660 THR A O 1
ATOM 5107 N N . LEU A 1 661 ? 24.032 -6.698 -6.702 1.00 98.19 661 LEU A N 1
ATOM 5108 C CA . LEU A 1 661 ? 25.219 -7.502 -6.383 1.00 98.19 661 LEU A CA 1
ATOM 5109 C C . LEU A 1 661 ? 25.529 -7.493 -4.878 1.00 98.19 661 LEU A C 1
ATOM 5111 O O . LEU A 1 661 ? 25.841 -8.538 -4.298 1.00 98.19 661 LEU A O 1
ATOM 5115 N N . THR A 1 662 ? 25.413 -6.327 -4.240 1.00 97.12 662 THR A N 1
ATOM 5116 C CA . THR A 1 662 ? 25.676 -6.144 -2.804 1.00 97.12 662 THR A CA 1
ATOM 5117 C C . THR A 1 662 ? 24.667 -6.916 -1.951 1.00 97.12 662 THR A C 1
ATOM 5119 O O . THR A 1 662 ? 25.046 -7.719 -1.098 1.00 97.12 662 THR A O 1
ATOM 5122 N N . THR A 1 663 ? 23.377 -6.755 -2.231 1.00 97.31 663 THR A N 1
ATOM 5123 C CA . THR A 1 663 ? 22.295 -7.456 -1.521 1.00 97.31 663 THR A CA 1
ATOM 5124 C C . THR A 1 663 ? 22.284 -8.959 -1.814 1.00 97.31 663 THR A C 1
ATOM 5126 O O . THR A 1 663 ? 22.130 -9.768 -0.897 1.00 97.31 663 THR A O 1
ATOM 5129 N N . GLY A 1 664 ? 22.566 -9.370 -3.056 1.00 97.31 664 GLY A N 1
ATOM 5130 C CA . GLY A 1 664 ? 22.734 -10.782 -3.418 1.00 97.31 664 GLY A CA 1
ATOM 5131 C C . GLY A 1 664 ? 23.879 -11.466 -2.667 1.00 97.31 664 GLY A C 1
ATOM 5132 O O . GLY A 1 664 ? 23.748 -12.615 -2.240 1.00 97.31 664 GLY A O 1
ATOM 5133 N N . THR A 1 665 ? 24.988 -10.754 -2.448 1.00 96.38 665 THR A N 1
ATOM 5134 C CA . THR A 1 665 ? 26.122 -11.238 -1.641 1.00 96.38 665 THR A CA 1
ATOM 5135 C C . THR A 1 665 ? 25.692 -11.551 -0.205 1.00 96.38 665 THR A C 1
ATOM 5137 O O . THR A 1 665 ? 26.059 -12.604 0.336 1.00 96.38 665 THR A O 1
ATOM 5140 N N . GLN A 1 666 ? 24.889 -10.668 0.398 1.00 94.38 666 GLN A N 1
ATOM 5141 C CA . GLN A 1 666 ? 24.378 -10.829 1.761 1.00 94.38 666 GLN A CA 1
ATOM 5142 C C . GLN A 1 666 ? 23.371 -11.979 1.865 1.00 94.38 666 GLN A C 1
ATOM 5144 O O . GLN A 1 666 ? 23.531 -12.834 2.735 1.00 94.38 666 GLN A O 1
ATOM 5149 N N . LEU A 1 667 ? 22.425 -12.090 0.925 1.00 95.56 667 LEU A N 1
ATOM 5150 C CA . LEU A 1 667 ? 21.510 -13.238 0.847 1.00 95.56 667 LEU A CA 1
ATOM 5151 C C . LEU A 1 667 ? 22.268 -14.567 0.792 1.00 95.56 667 LEU A C 1
ATOM 5153 O O . LEU A 1 667 ? 21.945 -15.503 1.526 1.00 95.56 667 LEU A O 1
ATOM 5157 N N . GLY A 1 668 ? 23.320 -14.637 -0.029 1.00 93.44 668 GLY A N 1
ATOM 5158 C CA . GLY A 1 668 ? 24.135 -15.844 -0.130 1.00 93.44 668 GLY A CA 1
ATOM 5159 C C . GLY A 1 668 ? 24.903 -16.177 1.155 1.00 93.44 668 GLY A C 1
ATOM 5160 O O . GLY A 1 668 ? 25.144 -17.350 1.445 1.00 93.44 668 GLY A O 1
ATOM 5161 N N . THR A 1 669 ? 25.240 -15.158 1.951 1.00 91.50 669 THR A N 1
ATOM 5162 C CA . THR A 1 669 ? 25.864 -15.327 3.272 1.00 91.50 669 THR A CA 1
ATOM 5163 C C . THR A 1 669 ? 24.868 -15.889 4.283 1.00 91.50 669 THR A C 1
ATOM 5165 O O . THR A 1 669 ? 25.202 -16.832 4.998 1.00 91.50 669 THR A O 1
ATOM 5168 N N . TRP A 1 670 ? 23.638 -15.366 4.317 1.00 89.69 670 TRP A N 1
ATOM 5169 C CA . TRP A 1 670 ? 22.588 -15.838 5.228 1.00 89.69 670 TRP A CA 1
ATOM 5170 C C . TRP A 1 670 ? 22.113 -17.260 4.915 1.00 89.69 670 TRP A C 1
ATOM 5172 O O . TRP A 1 670 ? 21.829 -18.019 5.839 1.00 89.69 670 TRP A O 1
ATOM 5182 N N . LEU A 1 671 ? 22.071 -17.649 3.635 1.00 89.31 671 LEU A N 1
ATOM 5183 C CA . LEU A 1 671 ? 21.732 -19.020 3.233 1.00 89.31 671 LEU A CA 1
ATOM 5184 C C . LEU A 1 671 ? 22.825 -20.041 3.619 1.00 89.31 671 LEU A C 1
ATOM 5186 O O . LEU A 1 671 ? 22.534 -21.221 3.812 1.00 89.31 671 LEU A O 1
ATOM 5190 N N . GLY A 1 672 ? 24.075 -19.586 3.759 1.00 83.56 672 GLY A N 1
ATOM 5191 C CA . GLY A 1 672 ? 25.229 -20.394 4.150 1.00 83.56 672 GLY A CA 1
ATOM 5192 C C . GLY A 1 672 ? 26.015 -20.985 2.971 1.00 83.56 672 GLY A C 1
ATOM 5193 O O . GLY A 1 672 ? 25.472 -21.330 1.921 1.00 83.56 672 GLY A O 1
ATOM 5194 N N . THR A 1 673 ? 27.328 -21.148 3.163 1.00 74.38 673 THR A N 1
ATOM 5195 C CA . THR A 1 673 ? 28.295 -21.550 2.117 1.00 74.38 673 THR A CA 1
ATOM 5196 C C . THR A 1 673 ? 28.011 -22.910 1.483 1.00 74.38 673 THR A C 1
ATOM 5198 O O . THR A 1 673 ? 28.289 -23.101 0.300 1.00 74.38 673 THR A O 1
ATOM 5201 N N . ASN A 1 674 ? 27.415 -23.843 2.232 1.00 75.75 674 ASN A N 1
ATOM 5202 C CA . ASN A 1 674 ? 27.037 -25.162 1.718 1.00 75.75 674 ASN A CA 1
ATOM 5203 C C . ASN A 1 674 ? 26.037 -25.078 0.553 1.00 75.75 674 ASN A C 1
ATOM 5205 O O . ASN A 1 674 ? 26.052 -25.942 -0.319 1.00 75.75 674 ASN A O 1
ATOM 5209 N N . ALA A 1 675 ? 25.185 -24.048 0.527 1.00 73.69 675 ALA A N 1
ATOM 5210 C CA . ALA A 1 675 ? 24.200 -23.841 -0.532 1.00 73.69 675 ALA A CA 1
ATOM 5211 C C . ALA A 1 675 ? 24.723 -22.955 -1.677 1.00 73.69 675 ALA A C 1
ATOM 5213 O O . ALA A 1 675 ? 24.226 -23.041 -2.798 1.00 73.69 675 ALA A O 1
ATOM 5214 N N . THR A 1 676 ? 25.707 -22.089 -1.412 1.00 79.44 676 THR A N 1
ATOM 5215 C CA . THR A 1 676 ? 26.080 -20.995 -2.326 1.00 79.44 676 THR A CA 1
ATOM 5216 C C . THR A 1 676 ? 27.466 -21.122 -2.952 1.00 79.44 676 THR A C 1
ATOM 5218 O O . THR A 1 676 ? 27.743 -20.454 -3.953 1.00 79.44 676 THR A O 1
ATOM 5221 N N . GLY A 1 677 ? 28.345 -21.976 -2.422 1.00 82.12 677 GLY A N 1
ATOM 5222 C CA . GLY A 1 677 ? 29.724 -22.089 -2.898 1.00 82.12 677 GLY A CA 1
ATOM 5223 C C . GLY A 1 677 ? 30.493 -20.771 -2.740 1.00 82.12 677 GLY A C 1
ATOM 5224 O O . GLY A 1 677 ? 30.464 -20.150 -1.682 1.00 82.12 677 GLY A O 1
ATOM 5225 N N . ASN A 1 678 ? 31.182 -20.325 -3.796 1.00 84.50 678 ASN A N 1
ATOM 5226 C CA . ASN A 1 678 ? 31.946 -19.066 -3.815 1.00 84.50 678 ASN A CA 1
ATOM 5227 C C . ASN A 1 678 ? 31.153 -17.860 -4.361 1.00 84.50 678 ASN A C 1
ATOM 5229 O O . ASN A 1 678 ? 31.731 -16.795 -4.585 1.00 84.50 678 ASN A O 1
ATOM 5233 N N . THR A 1 679 ? 29.845 -18.015 -4.583 1.00 89.75 679 THR A N 1
ATOM 5234 C CA . THR A 1 679 ? 28.995 -17.024 -5.261 1.00 89.75 679 THR A CA 1
ATOM 5235 C C . THR A 1 679 ? 29.038 -15.646 -4.587 1.00 89.75 679 THR A C 1
ATOM 5237 O O . THR A 1 679 ? 29.237 -14.642 -5.269 1.00 89.75 679 THR A O 1
ATOM 5240 N N . SER A 1 680 ? 28.945 -15.587 -3.251 1.00 89.94 680 SER A N 1
ATOM 5241 C CA . SER A 1 680 ? 29.015 -14.325 -2.496 1.00 89.94 680 SER A CA 1
ATOM 5242 C C . SER A 1 680 ? 30.336 -13.580 -2.720 1.00 89.94 680 SER A C 1
ATOM 5244 O O . SER A 1 680 ? 30.332 -12.375 -2.946 1.00 89.94 680 SER A O 1
ATOM 5246 N N . THR A 1 681 ? 31.473 -14.281 -2.733 1.00 91.75 681 THR A N 1
ATOM 5247 C CA . THR A 1 681 ? 32.783 -13.661 -2.999 1.00 91.75 681 THR A CA 1
ATOM 5248 C C . THR A 1 681 ? 32.867 -13.103 -4.422 1.00 91.75 681 THR A C 1
ATOM 5250 O O . THR A 1 681 ? 33.411 -12.020 -4.631 1.00 91.75 681 THR A O 1
ATOM 5253 N N . VAL A 1 682 ? 32.312 -13.821 -5.404 1.00 92.69 682 VAL A N 1
ATOM 5254 C CA . VAL A 1 682 ? 32.300 -13.393 -6.813 1.00 92.69 682 VAL A CA 1
ATOM 5255 C C . VAL A 1 682 ? 31.460 -12.128 -7.000 1.00 92.69 682 VAL A C 1
ATOM 5257 O O . VAL A 1 682 ? 31.893 -11.200 -7.683 1.00 92.69 682 VAL A O 1
ATOM 5260 N N . TRP A 1 683 ? 30.275 -12.066 -6.392 1.00 94.94 683 TRP A N 1
ATOM 5261 C CA . TRP A 1 683 ? 29.390 -10.904 -6.510 1.00 94.94 683 TRP A CA 1
ATOM 5262 C C . TRP A 1 683 ? 29.903 -9.686 -5.743 1.00 94.94 683 TRP A C 1
ATOM 5264 O O . TRP A 1 683 ? 29.811 -8.580 -6.270 1.00 94.94 683 TRP A O 1
ATOM 5274 N N . ALA A 1 684 ? 30.530 -9.876 -4.578 1.00 94.44 684 ALA A N 1
ATOM 5275 C CA . ALA A 1 684 ? 31.184 -8.794 -3.843 1.00 94.44 684 ALA A CA 1
ATOM 5276 C C . ALA A 1 684 ? 32.277 -8.113 -4.684 1.00 94.44 684 ALA A C 1
ATOM 5278 O O . ALA A 1 684 ? 32.284 -6.892 -4.832 1.00 94.44 684 ALA A O 1
ATOM 5279 N N . ALA A 1 685 ? 33.157 -8.908 -5.305 1.00 93.19 685 ALA A N 1
ATOM 5280 C CA . ALA A 1 685 ? 34.206 -8.389 -6.182 1.00 93.19 685 ALA A CA 1
ATOM 5281 C C . ALA A 1 685 ? 33.633 -7.689 -7.429 1.00 93.19 685 ALA A C 1
ATOM 5283 O O . ALA A 1 685 ? 34.168 -6.676 -7.883 1.00 93.19 685 ALA A O 1
ATOM 5284 N N . ALA A 1 686 ? 32.529 -8.204 -7.982 1.00 93.94 686 ALA A N 1
ATOM 5285 C CA . ALA A 1 686 ? 31.839 -7.566 -9.100 1.00 93.94 686 ALA A CA 1
ATOM 5286 C C . ALA A 1 686 ? 31.214 -6.216 -8.703 1.00 93.94 686 ALA A C 1
ATOM 5288 O O . ALA A 1 686 ? 31.303 -5.267 -9.480 1.00 93.94 686 ALA A O 1
ATOM 5289 N N . ALA A 1 687 ? 30.632 -6.109 -7.503 1.00 95.31 687 ALA A N 1
ATOM 5290 C CA . ALA A 1 687 ? 30.065 -4.864 -6.985 1.00 95.31 687 ALA A CA 1
ATOM 5291 C C . ALA A 1 687 ? 31.146 -3.788 -6.803 1.00 95.31 687 ALA A C 1
ATOM 5293 O O . ALA A 1 687 ? 30.981 -2.661 -7.269 1.00 95.31 687 ALA A O 1
ATOM 5294 N N . GLU A 1 688 ? 32.276 -4.144 -6.185 1.00 93.81 688 GLU A N 1
ATOM 5295 C CA . GLU A 1 688 ? 33.414 -3.236 -6.001 1.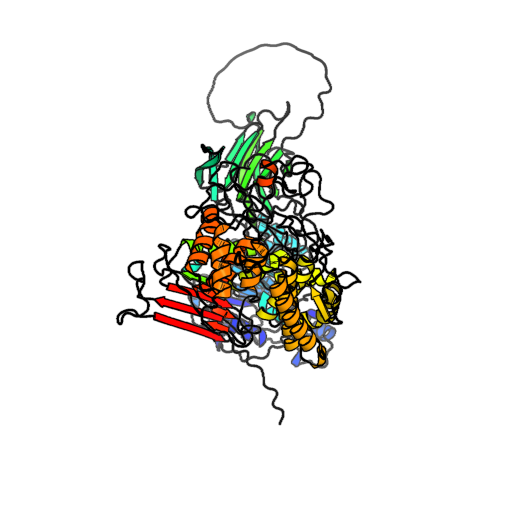00 93.81 688 GLU A CA 1
ATOM 5296 C C . GLU A 1 688 ? 33.957 -2.740 -7.348 1.00 93.81 688 GLU A C 1
ATOM 5298 O O . GLU A 1 688 ? 34.171 -1.540 -7.547 1.00 93.81 688 GLU A O 1
ATOM 5303 N N . HIS A 1 689 ? 34.132 -3.652 -8.308 1.00 93.38 689 HIS A N 1
ATOM 5304 C CA . HIS A 1 689 ? 34.610 -3.281 -9.633 1.00 93.38 689 HIS A CA 1
ATOM 5305 C C . HIS A 1 689 ? 33.622 -2.363 -10.367 1.00 93.38 689 HIS A C 1
ATOM 5307 O O . HIS A 1 689 ? 34.053 -1.340 -10.902 1.00 93.38 689 HIS A O 1
ATOM 5313 N N . LEU A 1 690 ? 32.321 -2.682 -10.341 1.00 95.69 690 LEU A N 1
ATOM 5314 C CA . LEU A 1 690 ? 31.259 -1.878 -10.954 1.00 95.69 690 LEU A CA 1
ATOM 5315 C C . LEU A 1 690 ? 31.189 -0.467 -10.358 1.00 95.69 690 LEU A C 1
ATOM 5317 O O . LEU A 1 690 ? 31.084 0.511 -11.101 1.00 95.69 690 LEU A O 1
ATOM 5321 N N . ARG A 1 691 ? 31.299 -0.343 -9.031 1.00 94.94 691 ARG A N 1
ATOM 5322 C CA . ARG A 1 691 ? 31.375 0.954 -8.349 1.00 94.94 691 ARG A CA 1
ATOM 5323 C C . ARG A 1 691 ? 32.544 1.782 -8.882 1.00 94.94 691 ARG A C 1
ATOM 5325 O O . ARG A 1 691 ? 32.353 2.929 -9.277 1.00 94.94 691 ARG A O 1
ATOM 5332 N N . ASN A 1 692 ? 33.740 1.198 -8.934 1.00 93.81 692 ASN A N 1
ATOM 5333 C CA . ASN A 1 692 ? 34.952 1.916 -9.335 1.00 93.81 692 ASN A CA 1
ATOM 5334 C C . ASN A 1 692 ? 34.890 2.411 -10.788 1.00 93.81 692 ASN A C 1
ATOM 5336 O O . ASN A 1 692 ? 35.251 3.555 -11.058 1.00 93.81 692 ASN A O 1
ATOM 5340 N N . ILE A 1 693 ? 34.401 1.588 -11.720 1.00 94.62 693 ILE A N 1
ATOM 5341 C CA . ILE A 1 693 ? 34.259 2.012 -13.122 1.00 94.62 693 ILE A CA 1
ATOM 5342 C C . ILE A 1 693 ? 33.145 3.050 -13.294 1.00 94.62 693 ILE A C 1
ATOM 5344 O O . ILE A 1 693 ? 33.342 4.007 -14.032 1.00 94.62 693 ILE A O 1
ATOM 5348 N N . THR A 1 694 ? 32.024 2.924 -12.574 1.00 95.88 694 THR A N 1
ATOM 5349 C CA . THR A 1 694 ? 30.908 3.885 -12.644 1.00 95.88 694 THR A CA 1
ATOM 5350 C C . THR A 1 694 ? 31.353 5.260 -12.153 1.00 95.88 694 THR A C 1
ATOM 5352 O O . THR A 1 694 ? 31.093 6.266 -12.815 1.00 95.88 694 THR A O 1
ATOM 5355 N N . LEU A 1 695 ? 32.102 5.313 -11.046 1.00 94.88 695 LEU A N 1
ATOM 5356 C CA . LEU A 1 695 ? 32.728 6.544 -10.553 1.00 94.88 695 LEU A CA 1
ATOM 5357 C C . LEU A 1 695 ? 33.731 7.127 -11.557 1.00 94.88 695 LEU A C 1
ATOM 5359 O O . LEU A 1 695 ? 33.810 8.341 -11.700 1.00 94.88 695 LEU A O 1
ATOM 5363 N N . ALA A 1 696 ? 34.477 6.290 -12.278 1.00 94.19 696 ALA A N 1
ATOM 5364 C CA . ALA A 1 696 ? 35.456 6.762 -13.254 1.00 94.19 696 ALA A CA 1
ATOM 5365 C C . ALA A 1 696 ? 34.825 7.308 -14.550 1.00 94.19 696 ALA A C 1
ATOM 5367 O O . ALA A 1 696 ? 35.387 8.215 -15.161 1.00 94.19 696 ALA A O 1
ATOM 5368 N N . THR A 1 697 ? 33.687 6.764 -14.996 1.00 94.88 697 THR A N 1
ATOM 5369 C CA . THR A 1 697 ? 33.100 7.087 -16.311 1.00 94.88 697 THR A CA 1
ATOM 5370 C C . THR A 1 697 ? 31.874 7.992 -16.236 1.00 94.88 697 THR A C 1
ATOM 5372 O O . THR A 1 697 ? 31.706 8.894 -17.062 1.00 94.88 697 THR A O 1
ATOM 5375 N N . CYS A 1 698 ? 30.991 7.757 -15.266 1.00 96.69 698 CYS A N 1
ATOM 5376 C CA . CYS A 1 698 ? 29.685 8.411 -15.200 1.00 96.69 698 CYS A CA 1
ATOM 5377 C C . CYS A 1 698 ? 29.700 9.672 -14.332 1.00 96.69 698 CYS A C 1
ATOM 5379 O O . CYS A 1 698 ? 28.905 10.579 -14.568 1.00 96.69 698 CYS A O 1
ATOM 5381 N N . TYR A 1 699 ? 30.602 9.759 -13.352 1.00 96.75 699 TYR A N 1
ATOM 5382 C CA . TYR A 1 699 ? 30.704 10.930 -12.487 1.00 96.75 699 TYR A CA 1
ATOM 5383 C C . TYR A 1 699 ? 31.352 12.124 -13.205 1.00 96.75 699 TYR A C 1
ATOM 5385 O O . TYR A 1 699 ? 32.303 11.984 -13.983 1.00 96.75 699 TYR A O 1
ATOM 5393 N N . ASP A 1 700 ? 30.825 13.318 -12.949 1.00 96.75 700 ASP A N 1
ATOM 5394 C CA . ASP A 1 700 ? 31.369 14.584 -13.417 1.00 96.75 700 ASP A CA 1
ATOM 5395 C C . ASP A 1 700 ? 31.924 15.390 -12.236 1.00 96.75 700 ASP A C 1
ATOM 5397 O O . ASP A 1 700 ? 31.159 16.055 -11.533 1.00 96.75 700 ASP A O 1
ATOM 5401 N N . PRO A 1 701 ? 33.247 15.382 -12.002 1.00 93.62 701 PRO A N 1
ATOM 5402 C CA . PRO A 1 701 ? 33.829 16.105 -10.877 1.00 93.62 701 PRO A CA 1
ATOM 5403 C C . PRO A 1 701 ? 33.712 17.629 -11.006 1.00 93.62 701 PRO A C 1
ATOM 5405 O O . PRO A 1 701 ? 33.852 18.315 -10.000 1.00 93.62 701 PRO A O 1
ATOM 5408 N N . GLN A 1 702 ? 33.462 18.173 -12.204 1.00 94.56 702 GLN A N 1
ATOM 5409 C CA . GLN A 1 702 ? 33.284 19.620 -12.387 1.00 94.56 702 GLN A CA 1
ATOM 5410 C C . GLN A 1 702 ? 31.894 20.085 -11.958 1.00 94.56 702 GLN A C 1
ATOM 5412 O O . GLN A 1 702 ? 31.737 21.217 -11.510 1.00 94.56 702 GLN A O 1
ATOM 5417 N N . VAL A 1 703 ? 30.894 19.217 -12.112 1.00 95.69 703 VAL A N 1
ATOM 5418 C CA . VAL A 1 703 ? 29.502 19.504 -11.744 1.00 95.69 703 VAL A CA 1
ATOM 5419 C C . VAL A 1 703 ? 29.146 18.947 -10.368 1.00 95.69 703 VAL A C 1
ATOM 5421 O O . VAL A 1 703 ? 28.214 19.435 -9.742 1.00 95.69 703 VAL A O 1
ATOM 5424 N N . GLY A 1 704 ? 29.879 17.946 -9.881 1.00 96.06 704 GLY A N 1
ATOM 5425 C CA . GLY A 1 704 ? 29.610 17.318 -8.592 1.00 96.06 704 GLY A CA 1
ATOM 5426 C C . GLY A 1 704 ? 28.481 16.287 -8.622 1.00 96.06 704 GLY A C 1
ATOM 5427 O O . GLY A 1 704 ? 27.929 15.970 -7.574 1.00 96.06 704 GLY A O 1
ATOM 5428 N N . LEU A 1 705 ? 28.123 15.776 -9.806 1.00 97.50 705 LEU A N 1
ATOM 5429 C CA . LEU A 1 705 ? 27.009 14.846 -10.015 1.00 97.50 705 LEU A CA 1
ATOM 5430 C C . LEU A 1 705 ? 27.363 13.773 -11.046 1.00 97.50 705 LEU A C 1
ATOM 5432 O O . LEU A 1 705 ? 28.199 13.969 -11.931 1.00 97.50 705 LEU A O 1
ATOM 5436 N N . PHE A 1 706 ? 26.665 12.647 -10.978 1.00 97.94 706 PHE A N 1
ATOM 5437 C CA . PHE A 1 706 ? 26.635 11.662 -12.046 1.00 97.94 706 PHE A CA 1
ATOM 5438 C C . PHE A 1 706 ? 25.850 12.186 -13.249 1.00 97.94 706 PHE A C 1
ATOM 5440 O O . PHE A 1 706 ? 24.744 12.716 -13.106 1.00 97.94 706 PHE A O 1
ATOM 5447 N N . ARG A 1 707 ? 26.423 12.003 -14.442 1.00 97.62 707 ARG A N 1
ATOM 5448 C CA . ARG A 1 707 ? 25.709 12.125 -15.715 1.00 97.62 707 ARG A CA 1
ATOM 5449 C C . ARG A 1 707 ? 24.721 10.978 -15.866 1.00 97.62 707 ARG A C 1
ATOM 5451 O O . ARG A 1 707 ? 24.875 9.915 -15.269 1.00 97.62 707 ARG A O 1
ATOM 5458 N N . ASP A 1 708 ? 23.766 11.172 -16.757 1.00 96.25 708 ASP A N 1
ATOM 5459 C CA . ASP A 1 708 ? 22.748 10.185 -17.110 1.00 96.25 708 ASP A CA 1
ATOM 5460 C C . ASP A 1 708 ? 23.309 8.852 -17.630 1.00 96.25 708 ASP A C 1
ATOM 5462 O O . ASP A 1 708 ? 22.719 7.791 -17.449 1.00 96.25 708 ASP A O 1
ATOM 5466 N N . ASN A 1 709 ? 24.482 8.891 -18.256 1.00 95.50 709 ASN A N 1
ATOM 5467 C CA . ASN A 1 709 ? 25.156 7.726 -18.810 1.00 95.50 709 ASN A CA 1
ATOM 5468 C C . ASN A 1 709 ? 26.665 7.989 -18.940 1.00 95.50 709 ASN A C 1
ATOM 5470 O O . ASN A 1 709 ? 27.154 9.092 -18.679 1.00 95.50 709 ASN A O 1
ATOM 5474 N N . ALA A 1 710 ? 27.409 6.973 -19.378 1.00 94.50 710 ALA A N 1
ATOM 5475 C CA . ALA A 1 710 ? 28.864 7.035 -19.523 1.00 94.50 710 ALA A CA 1
ATOM 5476 C C . ALA A 1 710 ? 29.381 7.954 -20.656 1.00 94.50 710 ALA A C 1
ATOM 5478 O O . ALA A 1 710 ? 30.596 8.072 -20.822 1.00 94.50 710 ALA A O 1
ATOM 5479 N N . LEU A 1 711 ? 28.516 8.602 -21.453 1.00 92.44 711 LEU A N 1
ATOM 5480 C CA . LEU A 1 711 ? 28.960 9.507 -22.517 1.00 92.44 711 LEU A CA 1
ATOM 5481 C C . LEU A 1 711 ? 29.403 10.860 -21.932 1.00 92.44 711 LEU A C 1
ATOM 5483 O O . LEU A 1 711 ? 28.586 11.556 -21.324 1.00 92.44 711 LEU A O 1
ATOM 5487 N N . PRO A 1 712 ? 30.642 11.325 -22.199 1.00 88.88 712 PRO A N 1
ATOM 5488 C CA . PRO A 1 712 ? 31.100 12.646 -21.750 1.00 88.88 712 PRO A CA 1
ATOM 5489 C C . PRO A 1 712 ? 30.285 13.819 -22.320 1.00 88.88 712 PRO A C 1
ATOM 5491 O O . PRO A 1 712 ? 30.315 14.927 -21.787 1.00 88.88 712 PRO A O 1
ATOM 5494 N N . SER A 1 713 ? 29.566 13.595 -23.424 1.00 91.31 713 SER A N 1
ATOM 5495 C CA . SER A 1 713 ? 28.681 14.582 -24.043 1.00 91.31 713 SER A CA 1
ATOM 5496 C C . SER A 1 713 ? 27.340 14.740 -23.324 1.00 91.31 713 SER A C 1
ATOM 5498 O O . SER A 1 713 ? 26.674 15.750 -23.562 1.00 91.31 713 SER A O 1
ATOM 5500 N N . SER A 1 714 ? 26.939 13.795 -22.462 1.00 92.38 714 SER A N 1
ATOM 5501 C CA . SER A 1 714 ? 25.660 13.868 -21.751 1.00 92.38 714 SER A CA 1
ATOM 5502 C C . SER A 1 714 ? 25.599 15.114 -20.864 1.00 92.38 714 SER A C 1
ATOM 5504 O O . SER A 1 714 ? 26.538 15.415 -20.125 1.00 92.38 714 SER A O 1
ATOM 5506 N N . LYS A 1 715 ? 24.492 15.857 -20.970 1.00 91.75 715 LYS A N 1
ATOM 5507 C CA . LYS A 1 715 ? 24.215 17.086 -20.201 1.00 91.75 715 LYS A CA 1
ATOM 5508 C C . LYS A 1 715 ? 23.090 16.919 -19.185 1.00 91.75 715 LYS A C 1
ATOM 5510 O O . LYS A 1 715 ? 22.766 17.866 -18.475 1.00 91.75 715 LYS A O 1
ATOM 5515 N N . ILE A 1 716 ? 22.508 15.727 -19.122 1.00 95.62 716 ILE A N 1
ATOM 5516 C CA . ILE A 1 716 ? 21.501 15.375 -18.130 1.00 95.62 716 ILE A CA 1
ATOM 5517 C C . ILE A 1 716 ? 22.245 14.817 -16.917 1.00 95.62 716 ILE A C 1
ATOM 5519 O O . ILE A 1 716 ? 23.090 13.932 -17.054 1.00 95.62 716 ILE A O 1
ATOM 5523 N N . TYR A 1 717 ? 21.940 15.363 -15.745 1.00 97.12 717 TYR A N 1
ATOM 5524 C CA . TYR A 1 717 ? 22.395 14.855 -14.453 1.00 97.12 717 TYR A CA 1
ATOM 5525 C C . TYR A 1 717 ? 21.125 14.471 -13.701 1.00 97.12 717 TYR A C 1
ATOM 5527 O O . TYR A 1 717 ? 20.485 15.355 -13.124 1.00 97.12 717 TYR A O 1
ATOM 5535 N N . PRO A 1 718 ? 20.681 13.217 -13.848 1.00 96.94 718 PRO A N 1
ATOM 5536 C CA . PRO A 1 718 ? 19.332 12.841 -13.475 1.00 96.94 718 PRO A CA 1
ATOM 5537 C C . PRO A 1 718 ? 19.203 12.743 -11.954 1.00 96.94 718 PRO A C 1
ATOM 5539 O O . PRO A 1 718 ? 20.194 12.513 -11.247 1.00 96.94 718 PRO A O 1
ATOM 5542 N N . GLN A 1 719 ? 17.996 12.965 -11.449 1.00 97.62 719 GLN A N 1
ATOM 5543 C CA . GLN A 1 719 ? 17.705 12.871 -10.025 1.00 97.62 719 GLN A CA 1
ATOM 5544 C C . GLN A 1 719 ? 17.877 11.419 -9.561 1.00 97.62 719 GLN A C 1
ATOM 5546 O O . GLN A 1 719 ? 18.581 11.187 -8.580 1.00 97.62 719 GLN A O 1
ATOM 5551 N N . ASP A 1 720 ? 17.339 10.455 -10.314 1.00 96.62 720 ASP A N 1
ATOM 5552 C CA . ASP A 1 720 ? 17.372 9.017 -10.021 1.00 96.62 720 ASP A CA 1
ATOM 5553 C C . ASP A 1 720 ? 18.770 8.479 -9.677 1.00 96.62 720 ASP A C 1
ATOM 5555 O O . ASP A 1 720 ? 18.997 7.991 -8.570 1.00 96.62 720 ASP A O 1
ATOM 5559 N N . ALA A 1 721 ? 19.746 8.618 -10.569 1.00 97.31 721 ALA A N 1
ATOM 5560 C CA . ALA A 1 721 ? 21.062 8.022 -10.429 1.00 97.31 721 ALA A CA 1
ATOM 5561 C C . ALA A 1 721 ? 21.826 8.646 -9.262 1.00 97.31 721 ALA A C 1
ATOM 5563 O O . ALA A 1 721 ? 22.532 7.945 -8.542 1.00 97.31 721 ALA A O 1
ATOM 5564 N N . ASN A 1 722 ? 21.676 9.956 -9.060 1.00 98.19 722 ASN A N 1
ATOM 5565 C CA . ASN A 1 722 ? 22.341 10.676 -7.979 1.00 98.19 722 ASN A CA 1
ATOM 5566 C C . ASN A 1 722 ? 21.702 10.360 -6.618 1.00 98.19 722 ASN A C 1
ATOM 5568 O O . ASN A 1 722 ? 22.422 10.073 -5.661 1.00 98.19 722 ASN A O 1
ATOM 5572 N N . ALA A 1 723 ? 20.370 10.333 -6.541 1.00 98.06 723 ALA A N 1
ATOM 5573 C CA . ALA A 1 723 ? 19.629 9.961 -5.340 1.00 98.06 723 ALA A CA 1
ATOM 5574 C C . ALA A 1 723 ? 19.890 8.501 -4.936 1.00 98.06 723 ALA A C 1
ATOM 5576 O O . ALA A 1 723 ? 20.226 8.225 -3.784 1.00 98.06 723 ALA A O 1
ATOM 5577 N N . LEU A 1 724 ? 19.821 7.564 -5.886 1.00 98.06 724 LEU A N 1
ATOM 5578 C CA . LEU A 1 724 ? 20.102 6.147 -5.643 1.00 98.06 724 LEU A CA 1
ATOM 5579 C C . LEU A 1 724 ? 21.573 5.909 -5.276 1.00 98.06 724 LEU A C 1
ATOM 5581 O O . LEU A 1 724 ? 21.855 5.069 -4.423 1.00 98.06 724 LEU A O 1
ATOM 5585 N N . ALA A 1 725 ? 22.522 6.644 -5.869 1.00 97.69 725 ALA A N 1
ATOM 5586 C CA . ALA A 1 725 ? 23.943 6.481 -5.551 1.00 97.69 725 ALA A CA 1
ATOM 5587 C C . ALA A 1 725 ? 24.247 6.848 -4.091 1.00 97.69 725 ALA A C 1
ATOM 5589 O O . ALA A 1 725 ? 25.039 6.153 -3.445 1.00 97.69 725 ALA A O 1
ATOM 5590 N N . LEU A 1 726 ? 23.581 7.885 -3.567 1.00 95.69 726 LEU A N 1
ATOM 5591 C CA . LEU A 1 726 ? 23.590 8.211 -2.140 1.00 95.69 726 LEU A CA 1
ATOM 5592 C C . LEU A 1 726 ? 22.888 7.117 -1.325 1.00 95.69 726 LEU A C 1
ATOM 5594 O O . LEU A 1 726 ? 23.470 6.572 -0.388 1.00 95.69 726 LEU A O 1
ATOM 5598 N N . ALA A 1 727 ? 21.651 6.770 -1.697 1.00 95.38 727 ALA A N 1
ATOM 5599 C CA . ALA A 1 727 ? 20.798 5.848 -0.948 1.00 95.38 727 ALA A CA 1
ATOM 5600 C C . ALA A 1 727 ? 21.389 4.437 -0.794 1.00 95.38 727 ALA A C 1
ATOM 5602 O O . ALA A 1 727 ? 21.183 3.792 0.234 1.00 95.38 727 ALA A O 1
ATOM 5603 N N . PHE A 1 728 ? 22.129 3.966 -1.797 1.00 95.62 728 PHE A N 1
ATOM 5604 C CA . PHE A 1 728 ? 22.771 2.650 -1.809 1.00 95.62 728 PHE A CA 1
ATOM 5605 C C . PHE A 1 728 ? 24.242 2.685 -1.388 1.00 95.62 728 PHE A C 1
ATOM 5607 O O . PHE A 1 728 ? 24.912 1.658 -1.424 1.00 95.62 728 PHE A O 1
ATOM 5614 N N . GLY A 1 729 ? 24.767 3.840 -0.969 1.00 90.94 729 GLY A N 1
ATOM 5615 C CA . GLY A 1 729 ? 26.130 3.949 -0.444 1.00 90.94 729 GLY A CA 1
ATOM 5616 C C . GLY A 1 729 ? 27.232 3.800 -1.497 1.00 90.94 729 GLY A C 1
ATOM 5617 O O . GLY A 1 729 ? 28.399 3.637 -1.137 1.00 90.94 729 GLY A O 1
ATOM 5618 N N . MET A 1 730 ? 26.913 3.913 -2.793 1.00 92.88 730 MET A N 1
ATOM 5619 C CA . MET A 1 730 ? 27.921 3.899 -3.862 1.00 92.88 730 MET A CA 1
ATOM 5620 C C . MET A 1 730 ? 28.934 5.042 -3.685 1.00 92.88 730 MET A C 1
ATOM 5622 O O . MET A 1 730 ? 30.106 4.900 -4.038 1.00 92.88 730 MET A O 1
ATOM 5626 N N . THR A 1 731 ? 28.501 6.159 -3.104 1.00 88.69 731 THR A N 1
ATOM 5627 C CA . THR A 1 731 ? 29.309 7.362 -2.872 1.00 88.69 731 THR A CA 1
ATOM 5628 C C . THR A 1 731 ? 30.093 7.335 -1.563 1.00 88.69 731 THR A C 1
ATOM 5630 O O . THR A 1 731 ? 30.867 8.254 -1.321 1.00 88.69 731 THR A O 1
ATOM 5633 N N . SER A 1 732 ? 29.943 6.308 -0.720 1.00 80.25 732 SER A N 1
ATOM 5634 C CA . SER A 1 732 ? 30.697 6.243 0.534 1.00 80.25 732 SER A CA 1
ATOM 5635 C C . SER A 1 732 ? 32.179 5.973 0.270 1.00 80.25 732 SER A C 1
ATOM 5637 O O . SER A 1 732 ? 32.538 5.076 -0.497 1.00 80.25 732 SER A O 1
ATOM 5639 N N . SER A 1 733 ? 33.049 6.757 0.895 1.00 67.00 733 SER A N 1
ATOM 5640 C CA . SER A 1 733 ? 34.512 6.638 0.870 1.00 67.00 733 SER A CA 1
ATOM 5641 C C . SER A 1 733 ? 35.041 5.476 1.725 1.00 67.00 733 SER A C 1
ATOM 5643 O O . SER A 1 733 ? 36.140 4.979 1.475 1.00 67.00 733 SER A O 1
ATOM 5645 N N . SER A 1 734 ? 34.245 5.006 2.690 1.00 58.00 734 SER A N 1
ATOM 5646 C CA . SER A 1 734 ? 34.541 3.902 3.607 1.00 58.00 734 SER A CA 1
ATOM 5647 C C . SER A 1 734 ? 33.739 2.659 3.214 1.00 58.00 734 SER A C 1
ATOM 5649 O O . SER A 1 734 ? 32.515 2.657 3.278 1.00 58.00 734 SER A O 1
ATOM 5651 N N . VAL A 1 735 ? 34.421 1.570 2.844 1.00 51.66 735 VAL A N 1
ATOM 5652 C CA . VAL A 1 735 ? 33.769 0.262 2.611 1.00 51.66 735 VAL A CA 1
ATOM 5653 C C . VAL A 1 735 ? 33.634 -0.537 3.921 1.00 51.66 735 VAL A C 1
ATOM 5655 O O . VAL A 1 735 ? 32.916 -1.530 3.973 1.00 51.66 735 VAL A O 1
ATOM 5658 N N . THR A 1 736 ? 34.336 -0.143 4.992 1.00 44.12 736 THR A N 1
ATOM 5659 C CA . THR A 1 736 ? 34.660 -1.053 6.108 1.00 44.12 736 THR A CA 1
ATOM 5660 C C . THR A 1 736 ? 34.140 -0.654 7.488 1.00 44.12 736 THR A C 1
ATOM 5662 O O . THR A 1 736 ? 34.295 -1.439 8.422 1.00 44.12 736 THR A O 1
ATOM 5665 N N . ALA A 1 737 ? 33.472 0.486 7.656 1.00 43.41 737 ALA A N 1
ATOM 5666 C CA . ALA A 1 737 ? 32.765 0.802 8.897 1.00 43.41 737 ALA A CA 1
ATOM 5667 C C . ALA A 1 737 ? 31.687 1.860 8.660 1.00 43.41 737 ALA A C 1
ATOM 5669 O O . ALA A 1 737 ? 31.882 2.769 7.852 1.00 43.41 737 ALA A O 1
ATOM 5670 N N . VAL A 1 738 ? 30.588 1.777 9.418 1.00 46.44 738 VAL A N 1
ATOM 5671 C CA . VAL A 1 738 ? 29.680 2.910 9.639 1.00 46.44 738 VAL A CA 1
ATOM 5672 C C . VAL A 1 738 ? 30.494 3.984 10.367 1.00 46.44 738 VAL A C 1
ATOM 5674 O O . VAL A 1 738 ? 30.555 3.991 11.595 1.00 46.44 738 VAL A O 1
ATOM 5677 N N . SER A 1 739 ? 31.206 4.842 9.634 1.00 50.78 739 SER A N 1
ATOM 5678 C CA . SER A 1 739 ? 31.725 6.071 10.222 1.00 50.78 739 SER A CA 1
ATOM 5679 C C . SER A 1 739 ? 30.556 7.045 10.335 1.00 50.78 739 SER A C 1
ATOM 5681 O O . SER A 1 739 ? 29.737 7.183 9.427 1.00 50.78 739 SER A O 1
ATOM 5683 N N . TYR A 1 740 ? 30.447 7.698 11.488 1.00 57.12 740 TYR A N 1
ATOM 5684 C CA . TYR A 1 740 ? 29.514 8.812 11.678 1.00 57.12 740 TYR A CA 1
ATOM 5685 C C . TYR A 1 740 ? 30.061 10.118 11.085 1.00 57.12 740 TYR A C 1
ATOM 5687 O O . TYR A 1 740 ? 29.394 11.148 11.153 1.00 57.12 740 TYR A O 1
ATOM 5695 N N . ASP A 1 741 ? 31.267 10.066 10.517 1.00 61.97 741 ASP A N 1
ATOM 5696 C CA . ASP A 1 741 ? 31.917 11.191 9.871 1.00 61.97 741 ASP A CA 1
ATOM 5697 C C . ASP A 1 741 ? 31.178 11.585 8.594 1.00 61.97 741 ASP A C 1
ATOM 5699 O O . ASP A 1 741 ? 30.689 10.747 7.834 1.00 61.97 741 ASP A O 1
ATOM 5703 N N . VAL A 1 742 ? 31.118 12.892 8.365 1.00 66.75 742 VAL A N 1
ATOM 5704 C CA . VAL A 1 742 ? 30.521 13.479 7.172 1.00 66.75 742 VAL A CA 1
ATOM 5705 C C . VAL A 1 742 ? 31.358 13.087 5.955 1.00 66.75 742 VAL A C 1
ATOM 5707 O O . VAL A 1 742 ? 32.511 13.498 5.823 1.00 66.75 742 VAL A O 1
ATOM 5710 N N . ASP A 1 743 ? 30.772 12.312 5.043 1.00 81.50 743 ASP A N 1
ATOM 5711 C CA . ASP A 1 743 ? 31.396 12.016 3.760 1.00 81.50 743 ASP A CA 1
ATOM 5712 C C . ASP A 1 743 ? 31.224 13.216 2.821 1.00 81.50 743 ASP A C 1
ATOM 5714 O O . ASP A 1 743 ? 30.143 13.458 2.278 1.00 81.50 743 ASP A O 1
ATOM 5718 N N . THR A 1 744 ? 32.304 13.973 2.617 1.00 87.25 744 THR A N 1
ATOM 5719 C CA . THR A 1 744 ? 32.296 15.178 1.775 1.00 87.25 744 THR A CA 1
ATOM 5720 C C . THR A 1 744 ? 31.837 14.896 0.343 1.00 87.25 744 THR A C 1
ATOM 5722 O O . THR A 1 744 ? 31.223 15.760 -0.279 1.00 87.25 744 THR A O 1
ATOM 5725 N N . PHE A 1 745 ? 32.098 13.700 -0.194 1.00 90.94 745 PHE A N 1
ATOM 5726 C CA . PHE A 1 745 ? 31.649 13.343 -1.537 1.00 90.94 745 PHE A CA 1
ATOM 5727 C C . PHE A 1 745 ? 30.124 13.180 -1.582 1.00 90.94 745 PHE A C 1
ATOM 5729 O O . PHE A 1 745 ? 29.470 13.717 -2.479 1.00 90.94 745 PHE A O 1
ATOM 5736 N N . SER A 1 746 ? 29.548 12.520 -0.576 1.00 92.62 746 SER A N 1
ATOM 5737 C CA . SER A 1 746 ? 28.092 12.372 -0.459 1.00 92.62 746 SER A CA 1
ATOM 5738 C C . SER A 1 746 ? 27.394 13.711 -0.179 1.00 92.62 746 SER A C 1
ATOM 5740 O O . SER A 1 746 ? 26.366 14.000 -0.792 1.00 92.62 746 SER A O 1
ATOM 5742 N N . VAL A 1 747 ? 27.979 14.572 0.663 1.00 93.00 747 VAL A N 1
ATOM 5743 C CA . VAL A 1 747 ? 27.480 15.944 0.885 1.00 93.00 747 VAL A CA 1
ATOM 5744 C C . VAL A 1 747 ? 27.487 16.752 -0.408 1.00 93.00 747 VAL A C 1
ATOM 5746 O O . VAL A 1 747 ? 26.484 17.370 -0.738 1.00 93.00 747 VAL A O 1
ATOM 5749 N N . ASN A 1 748 ? 28.557 16.683 -1.202 1.00 95.38 748 ASN A N 1
ATOM 5750 C CA . ASN A 1 748 ? 28.630 17.422 -2.461 1.00 95.38 748 ASN A CA 1
ATOM 5751 C C . ASN A 1 748 ? 27.538 16.999 -3.465 1.00 95.38 748 ASN A C 1
ATOM 5753 O O . ASN A 1 748 ? 26.940 17.853 -4.115 1.00 95.38 748 ASN A O 1
ATOM 5757 N N . ILE A 1 749 ? 27.235 15.703 -3.591 1.00 96.69 749 ILE A N 1
ATOM 5758 C CA . ILE A 1 749 ? 26.118 15.250 -4.445 1.00 96.69 749 ILE A CA 1
ATOM 5759 C C . ILE A 1 749 ? 24.784 15.736 -3.876 1.00 96.69 749 ILE A C 1
ATOM 5761 O O . ILE A 1 749 ? 23.955 16.270 -4.613 1.00 96.69 749 ILE A O 1
ATOM 5765 N N . SER A 1 750 ? 24.598 15.596 -2.562 1.00 96.06 750 SER A N 1
ATOM 5766 C CA . SER A 1 750 ? 23.423 16.089 -1.848 1.00 96.06 750 SER A CA 1
ATOM 5767 C C . SER A 1 750 ? 23.204 17.588 -2.101 1.00 96.06 750 SER A C 1
ATOM 5769 O O . SER A 1 750 ? 22.066 18.016 -2.286 1.00 96.06 750 SER A O 1
ATOM 5771 N N . ASP A 1 751 ? 24.263 18.405 -2.093 1.00 96.06 751 ASP A N 1
ATOM 5772 C CA . ASP A 1 751 ? 24.202 19.860 -2.318 1.00 96.06 751 ASP A CA 1
ATOM 5773 C C . ASP A 1 751 ? 23.795 20.177 -3.752 1.00 96.06 751 ASP A C 1
ATOM 5775 O O . ASP A 1 751 ? 22.947 21.034 -3.998 1.00 96.06 751 ASP A O 1
ATOM 5779 N N . ASN A 1 752 ? 24.363 19.445 -4.709 1.00 97.81 752 ASN A N 1
ATOM 5780 C CA . ASN A 1 752 ? 24.090 19.670 -6.119 1.00 97.81 752 ASN A CA 1
ATOM 5781 C C . ASN A 1 752 ? 22.710 19.155 -6.557 1.00 97.81 752 ASN A C 1
ATOM 5783 O O . ASN A 1 752 ? 22.173 19.689 -7.523 1.00 97.81 752 ASN A O 1
ATOM 5787 N N . LEU A 1 753 ? 22.095 18.191 -5.860 1.00 97.56 753 LEU A N 1
ATOM 5788 C CA . LEU A 1 753 ? 20.713 17.756 -6.133 1.00 97.56 753 LEU A CA 1
ATOM 5789 C C . LEU A 1 753 ? 19.689 18.891 -5.957 1.00 97.56 753 LEU A C 1
ATOM 5791 O O . LEU A 1 753 ? 18.744 18.985 -6.741 1.00 97.56 753 LEU A O 1
ATOM 5795 N N . VAL A 1 754 ? 19.935 19.821 -5.026 1.00 96.12 754 VAL A N 1
ATOM 5796 C CA . VAL A 1 754 ? 19.064 20.986 -4.752 1.00 96.12 754 VAL A CA 1
ATOM 5797 C C . VAL A 1 754 ? 18.851 21.859 -5.990 1.00 96.12 754 VAL A C 1
ATOM 5799 O O . VAL A 1 754 ? 17.838 22.543 -6.104 1.00 96.12 754 VAL A O 1
ATOM 5802 N N . ARG A 1 755 ? 19.762 21.822 -6.968 1.00 95.31 755 ARG A N 1
ATOM 5803 C CA . ARG A 1 755 ? 19.616 22.577 -8.222 1.00 95.31 755 ARG A CA 1
ATOM 5804 C C . ARG A 1 755 ? 18.395 22.151 -9.050 1.00 95.31 755 ARG A C 1
ATOM 5806 O O . ARG A 1 755 ? 17.975 22.899 -9.926 1.00 95.31 755 ARG A O 1
ATOM 5813 N N . ASN A 1 756 ? 17.896 20.933 -8.830 1.00 95.06 756 ASN A N 1
ATOM 5814 C CA . ASN A 1 756 ? 16.723 20.399 -9.515 1.00 95.06 756 ASN A CA 1
ATOM 5815 C C . ASN A 1 756 ? 15.423 20.875 -8.848 1.00 95.06 756 ASN A C 1
ATOM 5817 O O . ASN A 1 756 ? 14.340 20.641 -9.379 1.00 95.06 756 ASN A O 1
ATOM 5821 N N . TRP A 1 757 ? 15.502 21.532 -7.687 1.00 94.62 757 TRP A N 1
ATOM 5822 C CA . TRP A 1 757 ? 14.333 22.060 -6.999 1.00 94.62 757 TRP A CA 1
ATOM 5823 C C . TRP A 1 757 ? 13.803 23.297 -7.725 1.00 94.62 757 TRP A C 1
ATOM 5825 O O . TRP A 1 757 ? 14.571 24.197 -8.065 1.00 94.62 757 TRP A O 1
ATOM 5835 N N . GLN A 1 758 ? 12.486 23.362 -7.928 1.00 91.75 758 GLN A N 1
ATOM 5836 C CA . GLN A 1 758 ? 11.827 24.451 -8.656 1.00 91.75 758 GLN A CA 1
ATOM 5837 C C . GLN A 1 758 ? 12.193 25.833 -8.094 1.00 91.75 758 GLN A C 1
ATOM 5839 O O . GLN A 1 758 ? 12.521 26.744 -8.855 1.00 91.75 758 GLN A O 1
ATOM 5844 N N . SER A 1 759 ? 12.147 26.008 -6.770 1.00 89.31 759 SER A N 1
ATOM 5845 C CA . SER A 1 759 ? 12.665 27.206 -6.108 1.00 89.31 759 SER A CA 1
ATOM 5846 C C . SER A 1 759 ? 12.973 26.962 -4.628 1.00 89.31 759 SER A C 1
ATOM 5848 O O . SER A 1 759 ? 12.617 25.939 -4.047 1.00 89.31 759 SER A O 1
ATOM 5850 N N . ALA A 1 760 ? 13.611 27.937 -3.972 1.00 84.38 760 ALA A N 1
ATOM 5851 C CA . ALA A 1 760 ? 13.832 27.877 -2.527 1.00 84.38 760 ALA A CA 1
ATOM 5852 C C . ALA A 1 760 ? 12.522 27.925 -1.713 1.00 84.38 760 ALA A C 1
ATOM 5854 O O . ALA A 1 760 ? 12.501 27.395 -0.597 1.00 84.38 760 ALA A O 1
ATOM 5855 N N . ALA A 1 761 ? 11.471 28.556 -2.255 1.00 84.06 761 ALA A N 1
ATOM 5856 C CA . ALA A 1 761 ? 10.151 28.679 -1.633 1.00 84.06 761 ALA A CA 1
ATOM 5857 C C . ALA A 1 761 ? 9.261 27.455 -1.904 1.00 84.06 761 ALA A C 1
ATOM 5859 O O . ALA A 1 761 ? 8.552 27.017 -1.007 1.00 84.06 761 ALA A O 1
ATOM 5860 N N . ASN A 1 762 ? 9.371 26.873 -3.102 1.00 85.62 762 ASN A N 1
ATOM 5861 C CA . ASN A 1 762 ? 8.658 25.676 -3.543 1.00 85.62 762 ASN A CA 1
ATOM 5862 C C . ASN A 1 762 ? 9.696 24.598 -3.906 1.00 85.62 762 ASN A C 1
ATOM 5864 O O . ASN A 1 762 ? 10.052 24.462 -5.080 1.00 85.62 762 ASN A O 1
ATOM 5868 N N . PRO A 1 763 ? 10.260 23.872 -2.922 1.00 91.25 763 PRO A N 1
ATOM 5869 C CA . PRO A 1 763 ? 11.385 22.962 -3.136 1.00 91.25 763 PRO A CA 1
ATOM 5870 C C . PRO A 1 763 ? 10.913 21.606 -3.688 1.00 91.25 763 PRO A C 1
ATOM 5872 O O . PRO A 1 763 ? 11.171 20.552 -3.111 1.00 91.25 763 PRO A O 1
ATOM 5875 N N . TYR A 1 764 ? 10.178 21.642 -4.798 1.00 93.50 764 TYR A N 1
ATOM 5876 C CA . TYR A 1 764 ? 9.750 20.456 -5.527 1.00 93.50 764 TYR A CA 1
ATOM 5877 C C . TYR A 1 764 ? 10.869 20.004 -6.474 1.00 93.50 764 TYR A C 1
ATOM 5879 O O . TYR A 1 764 ? 11.279 20.802 -7.322 1.00 93.50 764 TYR A O 1
ATOM 5887 N N . PRO A 1 765 ? 11.383 18.766 -6.357 1.00 94.44 765 PRO A N 1
ATOM 5888 C CA . PRO A 1 765 ? 12.481 18.290 -7.186 1.00 94.44 765 PRO A CA 1
ATOM 5889 C C . PRO A 1 765 ? 11.955 17.887 -8.566 1.00 94.44 765 PRO A C 1
ATOM 5891 O O . PRO A 1 765 ? 11.266 16.879 -8.728 1.00 94.44 765 PRO A O 1
ATOM 5894 N N . VAL A 1 766 ? 12.266 18.699 -9.573 1.00 93.81 766 VAL A N 1
ATOM 5895 C CA . VAL A 1 766 ? 11.897 18.430 -10.962 1.00 93.81 766 VAL A CA 1
ATOM 5896 C C . VAL A 1 766 ? 12.900 17.453 -11.548 1.00 93.81 766 VAL A C 1
ATOM 5898 O O . VAL A 1 766 ? 14.072 17.795 -11.692 1.00 93.81 766 VAL A O 1
ATOM 5901 N N . THR A 1 767 ? 12.446 16.263 -11.928 1.00 94.25 767 THR A N 1
ATOM 5902 C CA . THR A 1 767 ? 13.297 15.198 -12.480 1.00 94.25 767 THR A CA 1
ATOM 5903 C C . THR A 1 767 ? 13.866 15.607 -13.847 1.00 94.25 767 THR A C 1
ATOM 5905 O O . THR A 1 767 ? 13.092 15.720 -14.806 1.00 94.25 767 THR A O 1
ATOM 5908 N N . PRO A 1 768 ? 15.189 15.810 -14.020 1.00 95.44 768 PRO A N 1
ATOM 5909 C CA . PRO A 1 768 ? 15.758 16.145 -15.333 1.00 95.44 768 PRO A CA 1
ATOM 5910 C C . PRO A 1 768 ? 15.560 15.053 -16.401 1.00 95.44 768 PRO A C 1
ATOM 5912 O O . PRO A 1 768 ? 15.465 15.349 -17.592 1.00 95.44 768 PRO A O 1
ATOM 5915 N N . GLU A 1 769 ? 15.485 13.795 -15.977 1.00 94.75 769 GLU A N 1
ATOM 5916 C CA . GLU A 1 769 ? 15.235 12.593 -16.778 1.00 94.75 769 GLU A CA 1
ATOM 5917 C C . GLU A 1 769 ? 13.776 12.457 -17.232 1.00 94.75 769 GLU A C 1
ATOM 5919 O O . GLU A 1 769 ? 13.501 11.775 -18.219 1.00 94.75 769 GLU A O 1
ATOM 5924 N N . LEU A 1 770 ? 12.844 13.145 -16.569 1.00 93.31 770 LEU A N 1
ATOM 5925 C CA . LEU A 1 770 ? 11.440 13.257 -16.964 1.00 93.31 770 LEU A CA 1
ATOM 5926 C C . LEU A 1 770 ? 10.989 14.720 -16.798 1.00 93.31 770 LEU A C 1
ATOM 5928 O O . LEU A 1 770 ? 10.334 15.072 -15.816 1.00 93.31 770 LEU A O 1
ATOM 5932 N N . PRO A 1 771 ? 11.354 15.607 -17.742 1.00 91.19 771 PRO A N 1
ATOM 5933 C CA . PRO A 1 771 ? 11.225 17.049 -17.553 1.00 91.19 771 PRO A CA 1
ATOM 5934 C C . PRO A 1 771 ? 9.813 17.501 -17.164 1.00 91.19 771 PRO A C 1
ATOM 5936 O O . PRO A 1 771 ? 8.823 17.032 -17.731 1.00 91.19 771 PRO A O 1
ATOM 5939 N N . GLY A 1 772 ? 9.736 18.441 -16.219 1.00 91.25 772 GLY A N 1
ATOM 5940 C CA . GLY A 1 772 ? 8.488 19.045 -15.734 1.00 91.25 772 GLY A CA 1
ATOM 5941 C C . GLY A 1 772 ? 7.728 18.222 -14.691 1.00 91.25 772 GLY A C 1
ATOM 5942 O O . GLY A 1 772 ? 6.730 18.705 -14.167 1.00 91.25 772 GLY A O 1
ATOM 5943 N N . HIS A 1 773 ? 8.187 17.011 -14.371 1.00 94.19 773 HIS A N 1
ATOM 5944 C CA . HIS A 1 773 ? 7.516 16.124 -13.427 1.00 94.19 773 HIS A CA 1
ATOM 5945 C C . HIS A 1 773 ? 8.226 16.104 -12.074 1.00 94.19 773 HIS A C 1
ATOM 5947 O O . HIS A 1 773 ? 9.442 16.277 -11.989 1.00 94.19 773 HIS A O 1
ATOM 5953 N N . VAL A 1 774 ? 7.446 15.856 -11.028 1.00 95.19 774 VAL A N 1
ATOM 5954 C CA . VAL A 1 774 ? 7.915 15.561 -9.675 1.00 95.19 774 VAL A CA 1
ATOM 5955 C C . VAL A 1 774 ? 7.497 14.128 -9.383 1.00 95.19 774 VAL A C 1
ATOM 5957 O O . VAL A 1 774 ? 6.308 13.806 -9.394 1.00 95.19 774 VAL A O 1
ATOM 5960 N N . SER A 1 775 ? 8.480 13.256 -9.166 1.00 95.81 775 SER A N 1
ATOM 5961 C CA . SER A 1 775 ? 8.264 11.834 -8.895 1.00 95.81 775 SER A CA 1
ATOM 5962 C C . SER A 1 775 ? 8.484 11.551 -7.407 1.00 95.81 775 SER A C 1
ATOM 5964 O O . SER A 1 775 ? 9.636 11.567 -6.960 1.00 95.81 775 SER A O 1
ATOM 5966 N N . PRO A 1 776 ? 7.429 11.283 -6.615 1.00 97.69 776 PRO A N 1
ATOM 5967 C CA . PRO A 1 776 ? 7.556 10.830 -5.233 1.00 97.69 776 PRO A CA 1
ATOM 5968 C C . PRO A 1 776 ? 8.412 9.569 -5.076 1.00 97.69 776 PRO A C 1
ATOM 5970 O O . PRO A 1 776 ? 9.116 9.446 -4.075 1.00 97.69 776 PRO A O 1
ATOM 5973 N N . PHE A 1 777 ? 8.435 8.677 -6.074 1.00 97.31 777 PHE A N 1
ATOM 5974 C CA . PHE A 1 777 ? 9.344 7.526 -6.084 1.00 97.31 777 PHE A CA 1
ATOM 5975 C C . PHE A 1 777 ? 10.812 7.966 -6.028 1.00 97.31 777 PHE A C 1
ATOM 5977 O O . PHE A 1 777 ? 11.542 7.587 -5.115 1.00 97.31 777 PHE A O 1
ATOM 5984 N N . ILE A 1 778 ? 11.246 8.824 -6.955 1.00 96.88 778 ILE A N 1
ATOM 5985 C CA . ILE A 1 778 ? 12.642 9.289 -7.009 1.00 96.88 778 ILE A CA 1
ATOM 5986 C C . ILE A 1 778 ? 12.952 10.206 -5.819 1.00 96.88 778 ILE A C 1
ATOM 5988 O O . ILE A 1 778 ? 14.002 10.093 -5.184 1.00 96.88 778 ILE A O 1
ATOM 5992 N N . SER A 1 779 ? 11.989 11.047 -5.443 1.00 97.75 779 SER A N 1
ATOM 5993 C CA . SER A 1 779 ? 12.092 11.927 -4.278 1.00 97.75 779 SER A CA 1
ATOM 5994 C C . SER A 1 779 ? 12.247 11.139 -2.976 1.00 97.75 779 SER A C 1
ATOM 5996 O O . SER A 1 779 ? 12.938 11.601 -2.074 1.00 97.75 779 SER A O 1
ATOM 5998 N N . SER A 1 780 ? 11.670 9.937 -2.866 1.00 98.50 780 SER A N 1
ATOM 5999 C CA . SER A 1 780 ? 11.872 9.048 -1.711 1.00 98.50 780 SER A CA 1
ATOM 6000 C C . SER A 1 780 ? 13.340 8.646 -1.556 1.00 98.50 780 SER A C 1
ATOM 6002 O O . SER A 1 780 ? 13.880 8.644 -0.446 1.00 98.50 780 SER A O 1
ATOM 6004 N N . TRP A 1 781 ? 14.016 8.358 -2.670 1.00 97.88 781 TRP A N 1
ATOM 6005 C CA . TRP A 1 781 ? 15.448 8.064 -2.678 1.00 97.88 781 TRP A CA 1
ATOM 6006 C C . TRP A 1 781 ? 16.291 9.308 -2.392 1.00 97.88 781 TRP A C 1
ATOM 6008 O O . TRP A 1 781 ? 17.295 9.201 -1.693 1.00 97.88 781 TRP A O 1
ATOM 6018 N N . GLU A 1 782 ? 15.873 10.489 -2.856 1.00 98.31 782 GLU A N 1
ATOM 6019 C CA . GLU A 1 782 ? 16.549 11.757 -2.546 1.00 98.31 782 GLU A CA 1
ATOM 6020 C C . GLU A 1 782 ? 16.449 12.103 -1.055 1.00 98.31 782 GLU A C 1
ATOM 6022 O O . GLU A 1 782 ? 17.463 12.416 -0.431 1.00 98.31 782 GLU A O 1
ATOM 6027 N N . VAL A 1 783 ? 15.266 11.943 -0.447 1.00 98.56 783 VAL A N 1
ATOM 6028 C CA . VAL A 1 783 ? 15.066 12.070 1.008 1.00 98.56 783 VAL A CA 1
ATOM 6029 C C . VAL A 1 783 ? 16.033 11.154 1.758 1.00 98.56 783 VAL A C 1
ATOM 6031 O O . VAL A 1 783 ? 16.762 11.614 2.641 1.00 98.56 783 VAL A O 1
ATOM 6034 N N . ARG A 1 784 ? 16.088 9.867 1.388 1.00 97.56 784 ARG A N 1
ATOM 6035 C CA . ARG A 1 784 ? 17.017 8.900 1.994 1.00 97.56 784 ARG A CA 1
ATOM 6036 C C . ARG A 1 784 ? 18.477 9.313 1.793 1.00 97.56 784 ARG A C 1
ATOM 6038 O O . ARG A 1 784 ? 19.266 9.240 2.734 1.00 97.56 784 ARG A O 1
ATOM 6045 N N . GLY A 1 785 ? 18.832 9.775 0.597 1.00 95.75 785 GLY A N 1
ATOM 6046 C CA . GLY A 1 785 ? 20.170 10.253 0.263 1.00 95.75 785 GLY A CA 1
ATOM 6047 C C . GLY A 1 785 ? 20.604 11.443 1.120 1.00 95.75 785 GLY A C 1
ATOM 6048 O O . GLY A 1 785 ? 21.709 11.431 1.661 1.00 95.75 785 GLY A O 1
ATOM 6049 N N . HIS A 1 786 ? 19.725 12.426 1.327 1.00 95.88 786 HIS A N 1
ATOM 6050 C CA . HIS A 1 786 ? 19.983 13.568 2.205 1.00 95.88 786 HIS A CA 1
ATOM 6051 C C . HIS A 1 786 ? 20.187 13.146 3.665 1.00 95.88 786 HIS A C 1
ATOM 6053 O O . HIS A 1 786 ? 21.149 13.585 4.296 1.00 95.88 786 HIS A O 1
ATOM 6059 N N . PHE A 1 787 ? 19.354 12.247 4.202 1.00 95.19 787 PHE A N 1
ATOM 6060 C CA . PHE A 1 787 ? 19.550 11.723 5.560 1.00 95.19 787 PHE A CA 1
ATOM 6061 C C . PHE A 1 787 ? 20.879 10.970 5.722 1.00 95.19 787 PHE A C 1
ATOM 6063 O O . PHE A 1 787 ? 21.542 11.109 6.754 1.00 95.19 787 PHE A O 1
ATOM 6070 N N . LEU A 1 788 ? 21.293 10.191 4.718 1.00 92.62 788 LEU A N 1
ATOM 6071 C CA . LEU A 1 788 ? 22.577 9.479 4.723 1.00 92.62 788 LEU A CA 1
ATOM 6072 C C . LEU A 1 788 ? 23.771 10.433 4.595 1.00 92.62 788 LEU A C 1
ATOM 6074 O O . LEU A 1 788 ? 24.797 10.208 5.233 1.00 92.62 788 LEU A O 1
ATOM 6078 N N . ALA A 1 789 ? 23.615 11.534 3.858 1.00 92.00 789 ALA A N 1
ATOM 6079 C CA . ALA A 1 789 ? 24.585 12.626 3.797 1.00 92.00 789 ALA A CA 1
ATOM 6080 C C . ALA A 1 789 ? 24.590 13.519 5.057 1.00 92.00 789 ALA A C 1
ATOM 6082 O O . ALA A 1 789 ? 25.385 14.450 5.127 1.00 92.00 789 ALA A O 1
ATOM 6083 N N . ARG A 1 790 ? 23.735 13.238 6.057 1.00 89.44 790 ARG A N 1
ATOM 6084 C CA . ARG A 1 790 ? 23.527 14.046 7.281 1.00 89.44 790 ARG A CA 1
ATOM 6085 C C . ARG A 1 790 ? 22.982 15.455 7.022 1.00 89.44 790 ARG A C 1
ATOM 6087 O O . ARG A 1 790 ? 23.055 16.325 7.884 1.00 89.44 790 ARG A O 1
ATOM 6094 N N . GLU A 1 791 ? 22.339 15.639 5.877 1.00 92.19 791 GLU A N 1
ATOM 6095 C CA . GLU A 1 791 ? 21.635 16.855 5.473 1.00 92.19 791 GLU A CA 1
ATOM 6096 C C . GLU A 1 791 ? 20.157 16.770 5.884 1.00 92.19 791 GLU A C 1
ATOM 6098 O O . GLU A 1 791 ? 19.239 16.841 5.063 1.00 92.19 791 GLU A O 1
ATOM 6103 N N . THR A 1 792 ? 19.917 16.579 7.187 1.00 93.06 792 THR A N 1
ATOM 6104 C CA . THR A 1 792 ? 18.584 16.334 7.766 1.00 93.06 792 THR A CA 1
ATOM 6105 C C . THR A 1 792 ? 17.577 17.424 7.402 1.00 93.06 792 THR A C 1
ATOM 6107 O O . THR A 1 792 ? 16.446 17.125 7.032 1.00 93.06 792 THR A O 1
ATOM 6110 N N . ASP A 1 793 ? 17.986 18.693 7.450 1.00 92.88 793 ASP A N 1
ATOM 6111 C CA . ASP A 1 793 ? 17.102 19.826 7.144 1.00 92.88 793 ASP A CA 1
ATOM 6112 C C . ASP A 1 793 ? 16.625 19.812 5.697 1.00 92.88 793 ASP A C 1
ATOM 6114 O O . ASP A 1 793 ? 15.472 20.130 5.407 1.00 92.88 793 ASP A O 1
ATOM 6118 N N . ARG A 1 794 ? 17.494 19.375 4.787 1.00 93.81 794 ARG A N 1
ATOM 6119 C CA . ARG A 1 794 ? 17.179 19.230 3.370 1.00 93.81 794 ARG A CA 1
ATOM 6120 C C . ARG A 1 794 ? 16.178 18.106 3.145 1.00 93.81 794 ARG A C 1
ATOM 6122 O O . ARG A 1 794 ? 15.183 18.313 2.455 1.00 93.81 794 ARG A O 1
ATOM 6129 N N . ALA A 1 795 ? 16.397 16.965 3.801 1.00 96.69 795 ALA A N 1
ATOM 6130 C CA . ALA A 1 795 ? 15.467 15.840 3.782 1.00 96.69 795 ALA A CA 1
ATOM 6131 C C . ALA A 1 795 ? 14.083 16.251 4.312 1.00 96.69 795 ALA A C 1
ATOM 6133 O O . ALA A 1 795 ? 13.076 16.048 3.638 1.00 96.69 795 ALA A O 1
ATOM 6134 N N . LEU A 1 796 ? 14.022 16.898 5.482 1.00 96.31 796 LEU A N 1
ATOM 6135 C CA . LEU A 1 796 ? 12.765 17.338 6.094 1.00 96.31 796 LEU A CA 1
ATOM 6136 C C . LEU A 1 796 ? 12.051 18.408 5.263 1.00 96.31 796 LEU A C 1
ATOM 6138 O O . LEU A 1 796 ? 10.825 18.385 5.153 1.00 96.31 796 LEU A O 1
ATOM 6142 N N . LYS A 1 797 ? 12.793 19.343 4.662 1.00 95.06 797 LYS A N 1
ATOM 6143 C CA . LYS A 1 797 ? 12.227 20.353 3.760 1.00 95.06 797 LYS A CA 1
ATOM 6144 C C . LYS A 1 797 ? 11.567 19.703 2.543 1.00 95.06 797 LYS A C 1
ATOM 6146 O O . LYS A 1 797 ? 10.452 20.088 2.186 1.00 95.06 797 LYS A O 1
ATOM 6151 N N . LEU A 1 798 ? 12.209 18.693 1.960 1.00 96.06 798 LEU A N 1
ATOM 6152 C CA . LEU A 1 798 ? 11.664 17.933 0.841 1.00 96.06 798 LEU A CA 1
ATOM 6153 C C . LEU A 1 798 ? 10.417 17.127 1.250 1.00 96.06 798 LEU A C 1
ATOM 6155 O O . LEU A 1 798 ? 9.391 17.211 0.573 1.00 96.06 798 LEU A O 1
ATOM 6159 N N . VAL A 1 799 ? 10.464 16.437 2.401 1.00 98.00 799 VAL A N 1
ATOM 6160 C CA . VAL A 1 799 ? 9.328 15.677 2.960 1.00 98.00 799 VAL A CA 1
ATOM 6161 C C . VAL A 1 799 ? 8.092 16.563 3.146 1.00 98.00 799 VAL A C 1
ATOM 6163 O O . VAL A 1 799 ? 7.007 16.242 2.659 1.00 98.00 799 VAL A O 1
ATOM 6166 N N . ARG A 1 800 ? 8.256 17.712 3.810 1.00 96.56 800 ARG A N 1
ATOM 6167 C CA . ARG A 1 800 ? 7.152 18.653 4.064 1.00 96.56 800 ARG A CA 1
ATOM 6168 C C . ARG A 1 800 ? 6.573 19.235 2.780 1.00 96.56 800 ARG A C 1
ATOM 6170 O O . ARG A 1 800 ? 5.374 19.468 2.718 1.00 96.56 800 ARG A O 1
ATOM 6177 N N . SER A 1 801 ? 7.404 19.454 1.768 1.00 94.75 801 SER A N 1
ATOM 6178 C CA . SER A 1 801 ? 6.957 20.113 0.542 1.00 94.75 801 SER A CA 1
ATOM 6179 C C . SER A 1 801 ? 6.236 19.143 -0.383 1.00 94.75 801 SER A C 1
ATOM 6181 O O . SER A 1 801 ? 5.082 19.379 -0.709 1.00 94.75 801 SER A O 1
ATOM 6183 N N . VAL A 1 802 ? 6.859 18.020 -0.754 1.00 96.06 802 VAL A N 1
ATOM 6184 C CA . VAL A 1 802 ? 6.262 17.071 -1.711 1.00 96.06 802 VAL A CA 1
ATOM 6185 C C . VAL A 1 802 ? 5.051 16.357 -1.104 1.00 96.06 802 VAL A C 1
ATOM 6187 O O . VAL A 1 802 ? 3.972 16.374 -1.688 1.00 96.06 802 VAL A O 1
ATOM 6190 N N . TRP A 1 803 ? 5.201 15.765 0.084 1.00 98.19 803 TRP A N 1
ATOM 6191 C CA . TRP A 1 803 ? 4.134 14.969 0.698 1.00 98.19 803 TRP A CA 1
ATOM 6192 C C . TRP A 1 803 ? 3.197 15.811 1.550 1.00 98.19 803 TRP A C 1
ATOM 6194 O O . TRP A 1 803 ? 1.984 15.653 1.450 1.00 98.19 803 TRP A O 1
ATOM 6204 N N . GLY A 1 804 ? 3.734 16.732 2.353 1.00 97.00 804 GLY A N 1
ATOM 6205 C CA . GLY A 1 804 ? 2.897 17.653 3.124 1.00 97.00 804 GLY A CA 1
ATOM 6206 C C . GLY A 1 804 ? 2.089 18.584 2.220 1.00 97.00 804 GLY A C 1
ATOM 6207 O O . GLY A 1 804 ? 0.881 18.702 2.399 1.00 97.00 804 GLY A O 1
ATOM 6208 N N . GLY A 1 805 ? 2.723 19.140 1.182 1.00 94.00 805 GLY A N 1
ATOM 6209 C CA . GLY A 1 805 ? 2.044 19.961 0.180 1.00 94.00 805 GLY A CA 1
ATOM 6210 C C . GLY A 1 805 ? 0.915 19.222 -0.536 1.00 94.00 805 GLY A C 1
ATOM 6211 O O . GLY A 1 805 ? -0.130 19.821 -0.765 1.00 94.00 805 GLY A O 1
ATOM 6212 N N . TYR A 1 806 ? 1.070 17.924 -0.829 1.00 95.44 806 TYR A N 1
ATOM 6213 C CA . TYR A 1 806 ? -0.024 17.104 -1.360 1.00 95.44 806 TYR A CA 1
ATOM 6214 C C . TYR A 1 806 ? -1.124 16.834 -0.322 1.00 95.44 806 TYR A C 1
ATOM 6216 O O . TYR A 1 806 ? -2.298 17.009 -0.630 1.00 95.44 806 TYR A O 1
ATOM 6224 N N . LEU A 1 807 ? -0.783 16.444 0.909 1.00 97.25 807 LEU A N 1
ATOM 6225 C CA . LEU A 1 807 ? -1.781 16.125 1.943 1.00 97.25 807 LEU A CA 1
ATOM 6226 C C . LEU A 1 807 ? -2.626 17.328 2.384 1.00 97.25 807 LEU A C 1
ATOM 6228 O O . LEU A 1 807 ? -3.718 17.138 2.923 1.00 97.25 807 LEU A O 1
ATOM 6232 N N . ASP A 1 808 ? -2.138 18.548 2.174 1.00 94.19 808 ASP A N 1
ATOM 6233 C CA . ASP A 1 808 ? -2.873 19.781 2.466 1.00 94.19 808 ASP A CA 1
ATOM 6234 C C . ASP A 1 808 ? -3.773 20.246 1.304 1.00 94.19 808 ASP A C 1
ATOM 6236 O O . ASP A 1 808 ? -4.576 21.167 1.478 1.00 94.19 808 ASP A O 1
ATOM 6240 N N . ARG A 1 809 ? -3.712 19.589 0.137 1.00 90.69 809 ARG A N 1
ATOM 6241 C CA . ARG A 1 809 ? -4.605 19.862 -0.999 1.00 90.69 809 ARG A CA 1
ATOM 6242 C C . ARG A 1 809 ? -6.044 19.461 -0.692 1.00 90.69 809 ARG A C 1
ATOM 6244 O O . ARG A 1 809 ? -6.315 18.314 -0.348 1.00 90.69 809 ARG A O 1
ATOM 6251 N N . LEU A 1 810 ? -6.982 20.392 -0.869 1.00 88.00 810 LEU A N 1
ATOM 6252 C CA . LEU A 1 810 ? -8.417 20.145 -0.654 1.00 88.00 810 LEU A CA 1
ATOM 6253 C C . LEU A 1 810 ? -9.051 19.265 -1.739 1.00 88.00 810 LEU A C 1
ATOM 6255 O O . LEU A 1 810 ? -10.067 18.627 -1.476 1.00 88.00 810 LEU A O 1
ATOM 6259 N N . ASP A 1 811 ? -8.447 19.252 -2.921 1.00 89.69 811 ASP A N 1
ATOM 6260 C CA . ASP A 1 811 ? -8.763 18.414 -4.078 1.00 89.69 811 ASP A CA 1
ATOM 6261 C C . ASP A 1 811 ? -8.038 17.054 -4.045 1.00 89.69 811 ASP A C 1
ATOM 6263 O O . ASP A 1 811 ? -8.331 16.168 -4.840 1.00 89.69 811 ASP A O 1
ATOM 6267 N N . GLY A 1 812 ? -7.102 16.847 -3.113 1.00 92.25 812 GLY A N 1
ATOM 6268 C CA . GLY A 1 812 ? -6.432 15.562 -2.907 1.00 92.25 812 GLY A CA 1
ATOM 6269 C C . GLY A 1 812 ? -7.228 14.579 -2.039 1.00 92.25 812 GLY A C 1
ATOM 6270 O O . GLY A 1 812 ? -8.282 14.895 -1.478 1.00 92.25 812 GLY A O 1
ATOM 6271 N N . SER A 1 813 ? -6.673 13.380 -1.835 1.00 95.12 813 SER A N 1
ATOM 6272 C CA . SER A 1 813 ? -7.277 12.402 -0.915 1.00 95.12 813 SER A CA 1
ATOM 6273 C C . SER A 1 813 ? -7.193 12.832 0.554 1.00 95.12 813 SER A C 1
ATOM 6275 O O . SER A 1 813 ? -8.017 12.415 1.363 1.00 95.12 813 SER A O 1
ATOM 6277 N N . GLN A 1 814 ? -6.203 13.666 0.905 1.00 95.50 814 GLN A N 1
ATOM 6278 C CA . GLN A 1 814 ? -5.881 14.122 2.271 1.00 95.50 814 GLN A CA 1
ATOM 6279 C C . GLN A 1 814 ? -5.565 12.991 3.273 1.00 95.50 814 GLN A C 1
ATOM 6281 O O . GLN A 1 814 ? -5.421 13.247 4.469 1.00 95.50 814 GLN A O 1
ATOM 6286 N N . SER A 1 815 ? -5.425 11.752 2.796 1.00 98.06 815 SER A N 1
ATOM 6287 C CA . SER A 1 815 ? -5.274 10.547 3.624 1.00 98.06 815 SER A CA 1
ATOM 6288 C C . SER A 1 815 ? -4.254 9.542 3.088 1.00 98.06 815 SER A C 1
ATOM 6290 O O . SER A 1 815 ? -3.745 8.721 3.839 1.00 98.06 815 SER A O 1
ATOM 6292 N N . SER A 1 816 ? -3.971 9.562 1.790 1.00 98.56 816 SER A N 1
ATOM 6293 C CA . SER A 1 816 ? -3.014 8.668 1.125 1.00 98.56 816 SER A CA 1
ATOM 6294 C C . SER A 1 816 ? -1.975 9.492 0.369 1.00 98.56 816 SER A C 1
ATOM 6296 O O . SER A 1 816 ? -1.969 10.712 0.500 1.00 98.56 816 SER A O 1
ATOM 6298 N N . LEU A 1 817 ? -1.068 8.853 -0.372 1.00 98.69 817 LEU A N 1
ATOM 6299 C CA . LEU A 1 817 ? 0.033 9.501 -1.083 1.00 98.69 817 LEU A CA 1
ATOM 6300 C C . LEU A 1 817 ? -0.073 9.303 -2.602 1.00 98.69 817 LEU A C 1
ATOM 6302 O O . LEU A 1 817 ? -0.284 8.187 -3.080 1.00 98.69 817 LEU A O 1
ATOM 6306 N N . VAL A 1 818 ? 0.106 10.398 -3.345 1.00 98.06 818 VAL A N 1
ATOM 6307 C CA . VAL A 1 818 ? -0.045 10.456 -4.807 1.00 98.06 818 VAL A CA 1
ATOM 6308 C C . VAL A 1 818 ? 1.095 9.753 -5.542 1.00 98.06 818 VAL A C 1
ATOM 6310 O O . VAL A 1 818 ? 2.241 9.744 -5.086 1.00 98.06 818 VAL A O 1
ATOM 6313 N N . GLU A 1 819 ? 0.777 9.202 -6.708 1.00 97.75 819 GLU A N 1
ATOM 6314 C CA . GLU A 1 819 ? 1.705 8.560 -7.634 1.00 97.75 819 GLU A CA 1
ATOM 6315 C C . GLU A 1 819 ? 2.764 9.530 -8.167 1.00 97.75 819 GLU A C 1
ATOM 6317 O O . GLU A 1 819 ? 3.951 9.211 -8.177 1.00 97.75 819 GLU A O 1
ATOM 6322 N N . GLY A 1 820 ? 2.347 10.711 -8.613 1.00 96.44 820 GLY A N 1
ATOM 6323 C CA . GLY A 1 820 ? 3.217 11.676 -9.265 1.00 96.44 820 GLY A CA 1
ATOM 6324 C C . GLY A 1 820 ? 2.513 12.997 -9.514 1.00 96.44 820 GLY A C 1
ATOM 6325 O O . GLY A 1 820 ? 1.288 13.087 -9.467 1.00 96.44 820 GLY A O 1
ATOM 6326 N N . LEU A 1 821 ? 3.303 14.037 -9.757 1.00 95.06 821 LEU A N 1
ATOM 6327 C CA . LEU A 1 821 ? 2.821 15.400 -9.959 1.00 95.06 821 LEU A CA 1
ATOM 6328 C C . LEU A 1 821 ? 3.541 16.029 -11.155 1.00 95.06 821 LEU A C 1
ATOM 6330 O O . LEU A 1 821 ? 4.631 15.598 -11.547 1.00 95.06 821 LEU A O 1
ATOM 6334 N N . VAL A 1 822 ? 2.944 17.059 -11.743 1.00 93.56 822 VAL A N 1
ATOM 6335 C CA . VAL A 1 822 ? 3.553 17.842 -12.828 1.00 93.56 822 VAL A CA 1
ATOM 6336 C C . VAL A 1 822 ? 3.478 19.328 -12.500 1.00 93.56 822 VAL A C 1
ATOM 6338 O O . VAL A 1 822 ? 2.510 19.784 -11.897 1.00 93.56 822 VAL A O 1
ATOM 6341 N N . ILE A 1 823 ? 4.510 20.082 -12.873 1.00 87.81 823 ILE A N 1
ATOM 6342 C CA . ILE A 1 823 ? 4.458 21.545 -12.849 1.00 87.81 823 ILE A CA 1
ATOM 6343 C C . ILE A 1 823 ? 3.784 21.996 -14.138 1.00 87.81 823 ILE A C 1
ATOM 6345 O O . ILE A 1 823 ? 4.322 21.787 -15.232 1.00 87.81 823 ILE A O 1
ATOM 6349 N N . ASP A 1 824 ? 2.627 22.638 -14.016 1.00 79.38 824 ASP A N 1
ATOM 6350 C CA . ASP A 1 824 ? 1.958 23.193 -15.186 1.00 79.38 824 ASP A CA 1
ATOM 6351 C C . ASP A 1 824 ? 2.779 24.359 -15.763 1.00 79.38 824 ASP A C 1
ATOM 6353 O O . ASP A 1 824 ? 3.275 25.209 -15.012 1.00 79.38 824 ASP A O 1
ATOM 6357 N N . PRO A 1 825 ? 2.936 24.454 -17.097 1.00 74.00 825 PRO A N 1
ATOM 6358 C CA . PRO A 1 825 ? 3.660 25.556 -17.714 1.00 74.00 825 PRO A CA 1
ATOM 6359 C C . PRO A 1 825 ? 3.113 26.923 -17.278 1.00 74.00 825 PRO A C 1
ATOM 6361 O O . PRO A 1 825 ? 1.954 27.247 -17.523 1.00 74.00 825 PRO A O 1
ATOM 6364 N N . GLY A 1 826 ? 3.966 27.747 -16.664 1.00 73.62 826 GLY A N 1
ATOM 6365 C CA . GLY A 1 826 ? 3.597 29.087 -16.191 1.00 73.62 826 GLY A CA 1
ATOM 6366 C C . GLY A 1 826 ? 2.903 29.130 -14.825 1.00 73.62 826 GLY A C 1
ATOM 6367 O O . GLY A 1 826 ? 2.572 30.223 -14.372 1.00 73.62 826 GLY A O 1
ATOM 6368 N N . SER A 1 827 ? 2.717 27.986 -14.162 1.00 74.19 827 SER A N 1
ATOM 6369 C CA . SER A 1 827 ? 2.224 27.895 -12.786 1.00 74.19 827 SER A CA 1
ATOM 6370 C C . SER A 1 827 ? 3.379 27.722 -11.796 1.00 74.19 827 SER A C 1
ATOM 6372 O O . SER A 1 827 ? 4.403 27.115 -12.112 1.00 74.19 827 SER A O 1
ATOM 6374 N N . GLU A 1 828 ? 3.212 28.234 -10.575 1.00 71.19 828 GLU A N 1
ATOM 6375 C CA . GLU A 1 828 ? 4.048 27.824 -9.437 1.00 71.19 828 GLU A CA 1
ATOM 6376 C C . GLU A 1 828 ? 3.529 26.542 -8.767 1.00 71.19 828 GLU A C 1
ATOM 6378 O O . GLU A 1 828 ? 4.265 25.910 -8.011 1.00 71.19 828 GLU A O 1
ATOM 6383 N N . GLY A 1 829 ? 2.277 26.161 -9.042 1.00 80.44 829 GLY A N 1
ATOM 6384 C CA . GLY A 1 829 ? 1.605 25.007 -8.458 1.00 80.44 829 GLY A CA 1
ATOM 6385 C C . GLY A 1 829 ? 1.824 23.706 -9.229 1.00 80.44 829 GLY A C 1
ATOM 6386 O O . GLY A 1 829 ? 2.196 23.696 -10.403 1.00 80.44 829 GLY A O 1
ATOM 6387 N N . LEU A 1 830 ? 1.551 22.602 -8.539 1.00 89.56 830 LEU A N 1
ATOM 6388 C CA . LEU A 1 830 ? 1.544 21.256 -9.104 1.00 89.56 830 LEU A CA 1
ATOM 6389 C C . LEU A 1 830 ? 0.125 20.861 -9.527 1.00 89.56 830 LEU A C 1
ATOM 6391 O O . LEU A 1 830 ? -0.837 21.274 -8.881 1.00 89.56 830 LEU A O 1
ATOM 6395 N N . SER A 1 831 ? -0.009 20.016 -10.543 1.00 91.94 831 SER A N 1
ATOM 6396 C CA . SER A 1 831 ? -1.266 19.352 -10.906 1.00 91.94 831 SER A CA 1
ATOM 6397 C C . SER A 1 831 ? -1.109 17.831 -10.929 1.00 91.94 831 SER A C 1
ATOM 6399 O O . SER A 1 831 ? 0.008 17.299 -10.926 1.00 91.94 831 SER A O 1
ATOM 6401 N N . PHE A 1 832 ? -2.239 17.120 -10.960 1.00 93.69 832 PHE A N 1
ATOM 6402 C CA . PHE A 1 832 ? -2.284 15.655 -11.019 1.00 93.69 832 PHE A CA 1
ATOM 6403 C C . PHE A 1 832 ? -2.028 15.090 -12.421 1.00 93.69 832 PHE A C 1
ATOM 6405 O O . PHE A 1 832 ? -2.040 13.876 -12.599 1.00 93.69 832 PHE A O 1
ATOM 6412 N N . GLY A 1 833 ? -1.755 15.935 -13.425 1.00 92.94 833 GLY A N 1
ATOM 6413 C CA . GLY A 1 833 ? -1.486 15.540 -14.813 1.00 92.94 833 GLY A CA 1
ATOM 6414 C C . GLY A 1 833 ? -0.158 14.798 -15.025 1.00 92.94 833 GLY A C 1
ATOM 6415 O O . GLY A 1 833 ? 0.508 15.006 -16.039 1.00 92.94 833 GLY A O 1
ATOM 6416 N N . TYR A 1 834 ? 0.277 13.962 -14.081 1.00 94.44 834 TYR A N 1
ATOM 6417 C CA . TYR A 1 834 ? 1.500 13.175 -14.179 1.00 94.44 834 TYR A CA 1
ATOM 6418 C C . TYR A 1 834 ? 1.530 12.398 -15.501 1.00 94.44 834 TYR A C 1
ATOM 6420 O O . TYR A 1 834 ? 0.576 11.726 -15.879 1.00 94.44 834 TYR A O 1
ATOM 6428 N N . ARG A 1 835 ? 2.622 12.535 -16.259 1.00 93.31 835 ARG A N 1
ATOM 6429 C CA . ARG A 1 835 ? 2.835 11.879 -17.559 1.00 93.31 835 ARG A CA 1
ATOM 6430 C C . ARG A 1 835 ? 1.735 12.126 -18.590 1.00 93.31 835 ARG A C 1
ATOM 6432 O O . ARG A 1 835 ? 1.570 11.313 -19.508 1.00 93.31 835 ARG A O 1
ATOM 6439 N N . TRP A 1 836 ? 1.038 13.260 -18.520 1.00 91.69 836 TRP A N 1
ATOM 6440 C CA . TRP A 1 836 ? 0.007 13.618 -19.497 1.00 91.69 836 TRP A CA 1
ATOM 6441 C C . TRP A 1 836 ? 0.500 13.527 -20.944 1.00 91.69 836 TRP A C 1
ATOM 6443 O O . TRP A 1 836 ? -0.207 13.037 -21.817 1.00 91.69 836 TRP A O 1
ATOM 6453 N N . ASN A 1 837 ? 1.757 13.898 -21.190 1.00 90.25 837 ASN A N 1
ATOM 6454 C CA . ASN A 1 837 ? 2.395 13.8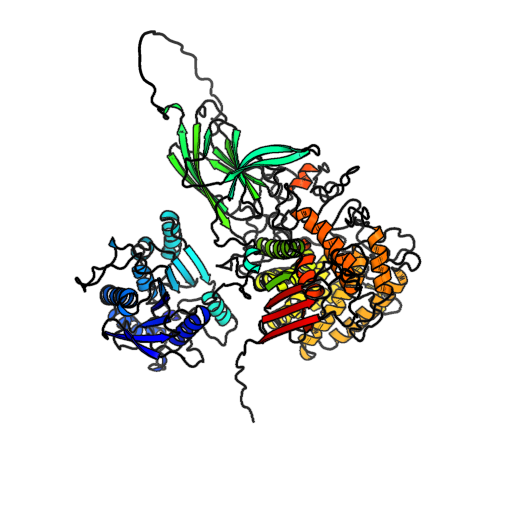36 -22.503 1.00 90.25 837 ASN A CA 1
ATOM 6455 C C . ASN A 1 837 ? 3.241 12.570 -22.734 1.00 90.25 837 ASN A C 1
ATOM 6457 O O . ASN A 1 837 ? 4.034 12.533 -23.680 1.00 90.25 837 ASN A O 1
ATOM 6461 N N . ARG A 1 838 ? 3.156 11.565 -21.853 1.00 87.12 838 ARG A N 1
ATOM 6462 C CA . ARG A 1 838 ? 4.003 10.352 -21.843 1.00 87.12 838 ARG A CA 1
ATOM 6463 C C . ARG A 1 838 ? 3.214 9.083 -21.494 1.00 87.12 838 ARG A C 1
ATOM 6465 O O . ARG A 1 838 ? 3.734 8.191 -20.822 1.00 87.12 838 ARG A O 1
ATOM 6472 N N . GLY A 1 839 ? 1.975 9.004 -21.974 1.00 86.25 839 GLY A N 1
ATOM 6473 C CA . GLY A 1 839 ? 1.126 7.811 -21.909 1.00 86.25 839 GLY A CA 1
ATOM 6474 C C . GLY A 1 839 ? -0.224 8.055 -21.242 1.00 86.25 839 GLY A C 1
ATOM 6475 O O . GLY A 1 839 ? -1.230 7.587 -21.763 1.00 86.25 839 GLY A O 1
ATOM 6476 N N . TYR A 1 840 ? -0.272 8.827 -20.151 1.00 92.38 840 TYR A N 1
ATOM 6477 C CA . TYR A 1 840 ? -1.504 8.969 -19.357 1.00 92.38 840 TYR A CA 1
ATOM 6478 C C . TYR A 1 840 ? -2.563 9.835 -20.020 1.00 92.38 840 TYR A C 1
ATOM 6480 O O . TYR A 1 840 ? -3.748 9.624 -19.800 1.00 92.38 840 TYR A O 1
ATOM 6488 N N . GLY A 1 841 ? -2.162 10.757 -20.893 1.00 89.69 841 GLY A N 1
ATOM 6489 C CA . GLY A 1 841 ? -3.110 11.517 -21.701 1.00 89.69 841 GLY A CA 1
ATOM 6490 C C . GLY A 1 841 ? -3.626 10.770 -22.934 1.00 89.69 841 GLY A C 1
ATOM 6491 O O . GLY A 1 841 ? -4.253 11.384 -23.800 1.00 89.69 841 GLY A O 1
ATOM 6492 N N . GLY A 1 842 ? -3.329 9.473 -23.071 1.00 86.38 842 GLY A N 1
ATOM 6493 C CA . GLY A 1 842 ? -3.730 8.664 -24.220 1.00 86.38 842 GLY A CA 1
ATOM 6494 C C . GLY A 1 842 ? -3.179 9.182 -25.553 1.00 86.38 842 GLY A C 1
ATOM 6495 O O . GLY A 1 842 ? -2.152 9.859 -25.615 1.00 86.38 842 GLY A O 1
ATOM 6496 N N . ALA A 1 843 ? -3.884 8.880 -26.647 1.00 84.31 843 ALA A N 1
ATOM 6497 C CA . ALA A 1 843 ? -3.471 9.260 -28.003 1.00 84.31 843 ALA A CA 1
ATOM 6498 C C . ALA A 1 843 ? -3.403 10.784 -28.239 1.00 84.31 843 ALA A C 1
ATOM 6500 O O . ALA A 1 843 ? -2.784 11.226 -29.207 1.00 84.31 843 ALA A O 1
ATOM 6501 N N . HIS A 1 844 ? -4.034 11.579 -27.371 1.00 84.50 844 HIS A N 1
ATOM 6502 C CA . HIS A 1 844 ? -4.156 13.028 -27.522 1.00 84.50 844 HIS A CA 1
ATOM 6503 C C . HIS A 1 844 ? -3.291 13.831 -26.547 1.00 84.50 844 HIS A C 1
ATOM 6505 O O . HIS A 1 844 ? -3.279 15.054 -26.650 1.00 84.50 844 HIS A O 1
ATOM 6511 N N . ASN A 1 845 ? -2.534 13.173 -25.658 1.00 88.25 845 ASN A N 1
ATOM 6512 C CA . ASN A 1 845 ? -1.828 13.832 -24.557 1.00 88.25 845 ASN A CA 1
ATOM 6513 C C . ASN A 1 845 ? -2.765 14.781 -23.782 1.00 88.25 845 ASN A C 1
ATOM 6515 O O . ASN A 1 845 ? -2.485 15.967 -23.635 1.00 88.25 845 ASN A O 1
ATOM 6519 N N . ASP A 1 846 ? -3.914 14.268 -23.350 1.00 87.56 846 ASP A N 1
ATOM 6520 C CA . ASP A 1 846 ? -4.908 15.022 -22.591 1.00 87.56 846 ASP A CA 1
ATOM 6521 C C . ASP A 1 846 ? -4.524 15.102 -21.101 1.00 87.56 846 ASP A C 1
ATOM 6523 O O . ASP A 1 846 ? -4.374 14.084 -20.420 1.00 87.56 846 ASP A O 1
ATOM 6527 N N . THR A 1 847 ? -4.361 16.321 -20.585 1.00 88.56 847 THR A N 1
ATOM 6528 C CA . THR A 1 847 ? -4.034 16.565 -19.175 1.00 88.56 847 THR A CA 1
ATOM 6529 C C . THR A 1 847 ? -5.153 16.152 -18.228 1.00 88.56 847 THR A C 1
ATOM 6531 O O . THR A 1 847 ? -4.845 15.680 -17.139 1.00 88.56 847 THR A O 1
ATOM 6534 N N . ALA A 1 848 ? -6.424 16.270 -18.619 1.00 87.94 848 ALA A N 1
ATOM 6535 C CA . ALA A 1 848 ? -7.559 15.904 -17.775 1.00 87.94 848 ALA A CA 1
ATOM 6536 C C . ALA A 1 848 ? -7.692 14.382 -17.642 1.00 87.94 848 ALA A C 1
ATOM 6538 O O . ALA A 1 848 ? -7.872 13.872 -16.536 1.00 87.94 848 ALA A O 1
ATOM 6539 N N . VAL A 1 849 ? -7.520 13.643 -18.747 1.00 90.12 849 VAL A N 1
ATOM 6540 C CA . VAL A 1 849 ? -7.488 12.168 -18.709 1.00 90.12 849 VAL A CA 1
ATOM 6541 C C . VAL A 1 849 ? -6.356 11.702 -17.803 1.00 90.12 849 VAL A C 1
ATOM 6543 O O . VAL A 1 849 ? -6.587 10.886 -16.913 1.00 90.12 849 VAL A O 1
ATOM 6546 N N . ALA A 1 850 ? -5.162 12.275 -17.974 1.00 93.31 850 ALA A N 1
ATOM 6547 C CA . ALA A 1 850 ? -4.018 11.941 -17.143 1.00 93.31 850 ALA A CA 1
ATOM 6548 C C . ALA A 1 850 ? -4.248 12.265 -15.666 1.00 93.31 850 ALA A C 1
ATOM 6550 O O . ALA A 1 850 ? -3.939 11.440 -14.815 1.00 93.31 850 ALA A O 1
ATOM 6551 N N . ALA A 1 851 ? -4.837 13.425 -15.372 1.00 94.06 851 ALA A N 1
ATOM 6552 C CA . ALA A 1 851 ? -5.117 13.852 -14.010 1.00 94.06 851 ALA A CA 1
ATOM 6553 C C . ALA A 1 851 ? -6.104 12.922 -13.291 1.00 94.06 851 ALA A C 1
ATOM 6555 O O . ALA A 1 851 ? -5.854 12.561 -12.148 1.00 94.06 851 ALA A O 1
ATOM 6556 N N . SER A 1 852 ? -7.150 12.454 -13.981 1.00 94.50 852 SER A N 1
ATOM 6557 C CA . SER A 1 852 ? -8.069 11.448 -13.424 1.00 94.50 852 SER A CA 1
ATOM 6558 C C . SER A 1 852 ? -7.442 10.052 -13.308 1.00 94.50 852 SER A C 1
ATOM 6560 O O . SER A 1 852 ? -7.873 9.242 -12.491 1.00 94.50 852 SER A O 1
ATOM 6562 N N . TYR A 1 853 ? -6.432 9.742 -14.128 1.00 95.75 853 TYR A N 1
ATOM 6563 C CA . TYR A 1 853 ? -5.792 8.427 -14.169 1.00 95.75 853 TYR A CA 1
ATOM 6564 C C . TYR A 1 853 ? -4.705 8.244 -13.106 1.00 95.75 853 TYR A C 1
ATOM 6566 O O . TYR A 1 853 ? -4.549 7.141 -12.578 1.00 95.75 853 TYR A O 1
ATOM 6574 N N . THR A 1 854 ? -3.959 9.308 -12.796 1.00 96.38 854 THR A N 1
ATOM 6575 C CA . THR A 1 854 ? -2.931 9.332 -11.747 1.00 96.38 854 THR A CA 1
ATOM 6576 C C . THR A 1 854 ? -3.515 8.850 -10.422 1.00 96.38 854 THR A C 1
ATOM 6578 O O . THR A 1 854 ? -4.574 9.311 -9.999 1.00 96.38 854 THR A O 1
ATOM 6581 N N . SER A 1 855 ? -2.830 7.916 -9.759 1.00 98.00 855 SER A N 1
ATOM 6582 C CA . SER A 1 855 ? -3.299 7.388 -8.472 1.00 98.00 855 SER A CA 1
ATOM 6583 C C . SER A 1 855 ? -3.088 8.393 -7.349 1.00 98.00 855 SER A C 1
ATOM 6585 O O . SER A 1 855 ? -1.989 8.928 -7.185 1.00 98.00 855 SER A O 1
ATOM 6587 N N . HIS A 1 856 ? -4.087 8.565 -6.496 1.00 98.38 856 HIS A N 1
ATOM 6588 C CA . HIS A 1 856 ? -3.964 9.306 -5.239 1.00 98.38 856 HIS A CA 1
ATOM 6589 C C . HIS A 1 856 ? -3.550 8.398 -4.071 1.00 98.38 856 HIS A C 1
ATOM 6591 O O . HIS A 1 856 ? -3.357 8.876 -2.949 1.00 98.38 856 HIS A O 1
ATOM 6597 N N . SER A 1 857 ? -3.387 7.098 -4.331 1.00 98.62 857 SER A N 1
ATOM 6598 C CA . SER A 1 857 ? -2.976 6.074 -3.371 1.00 98.62 857 SER A CA 1
ATOM 6599 C C . SER A 1 857 ? -2.000 5.093 -4.036 1.00 98.62 857 SER A C 1
ATOM 6601 O O . SER A 1 857 ? -2.418 4.091 -4.626 1.00 98.62 857 SER A O 1
ATOM 6603 N N . HIS A 1 858 ? -0.700 5.416 -4.012 1.00 98.69 858 HIS A N 1
ATOM 6604 C CA . HIS A 1 858 ? 0.354 4.665 -4.714 1.00 98.69 858 HIS A CA 1
ATOM 6605 C C . HIS A 1 858 ? 1.555 4.335 -3.812 1.00 98.69 858 HIS A C 1
ATOM 6607 O O . HIS A 1 858 ? 2.211 5.226 -3.260 1.00 98.69 858 HIS A O 1
ATOM 6613 N N . GLY A 1 859 ? 1.893 3.051 -3.698 1.00 97.88 859 GLY A N 1
ATOM 6614 C CA . GLY A 1 859 ? 2.818 2.522 -2.692 1.00 97.88 859 GLY A CA 1
ATOM 6615 C C . GLY A 1 859 ? 4.249 3.036 -2.828 1.00 97.88 859 GLY A C 1
ATOM 6616 O O . GLY A 1 859 ? 4.935 3.258 -1.827 1.00 97.88 859 GLY A O 1
ATOM 6617 N N . TRP A 1 860 ? 4.692 3.328 -4.052 1.00 97.69 860 TRP A N 1
ATOM 6618 C CA . TRP A 1 860 ? 6.021 3.890 -4.313 1.00 97.69 860 TRP A CA 1
ATOM 6619 C C . TRP A 1 860 ? 6.238 5.312 -3.761 1.00 97.69 860 TRP A C 1
ATOM 6621 O O . TRP A 1 860 ? 7.345 5.842 -3.816 1.00 97.69 860 TRP A O 1
ATOM 6631 N N . SER A 1 861 ? 5.182 5.939 -3.236 1.00 98.56 861 SER A N 1
ATOM 6632 C CA . SER A 1 861 ? 5.190 7.290 -2.676 1.00 98.56 861 SER A CA 1
ATOM 6633 C C . SER A 1 861 ? 5.448 7.257 -1.168 1.00 98.56 861 SER A C 1
ATOM 6635 O O . SER A 1 861 ? 5.719 8.282 -0.560 1.00 98.56 861 SER A O 1
ATOM 6637 N N . ALA A 1 862 ? 5.425 6.081 -0.535 1.00 98.75 862 ALA A N 1
ATOM 6638 C CA . ALA A 1 862 ? 5.484 5.939 0.920 1.00 98.75 862 ALA A CA 1
ATOM 6639 C C . ALA A 1 862 ? 6.871 6.146 1.557 1.00 98.75 862 ALA A C 1
ATOM 6641 O O . ALA A 1 862 ? 7.016 5.950 2.761 1.00 98.75 862 ALA A O 1
ATOM 6642 N N . GLY A 1 863 ? 7.891 6.567 0.803 1.00 98.69 863 GLY A N 1
ATOM 6643 C CA . GLY A 1 863 ? 9.273 6.700 1.283 1.00 98.69 863 GLY A CA 1
ATOM 6644 C C . GLY A 1 863 ? 9.467 7.451 2.606 1.00 98.69 863 GLY A C 1
ATOM 6645 O O . GLY A 1 863 ? 10.244 6.968 3.436 1.00 98.69 863 GLY A O 1
ATOM 6646 N N . PRO A 1 864 ? 8.767 8.573 2.872 1.00 98.88 864 PRO A N 1
ATOM 6647 C CA . PRO A 1 864 ? 8.879 9.268 4.149 1.00 98.88 864 PRO A CA 1
ATOM 6648 C C . PRO A 1 864 ? 8.539 8.404 5.364 1.00 98.88 864 PRO A C 1
ATOM 6650 O O . PRO A 1 864 ? 9.154 8.594 6.405 1.00 98.88 864 PRO A O 1
ATOM 6653 N N . THR A 1 865 ? 7.614 7.445 5.257 1.00 98.94 865 THR A N 1
ATOM 6654 C CA . THR A 1 865 ? 7.227 6.577 6.381 1.00 98.94 865 THR A CA 1
ATOM 6655 C C . THR A 1 865 ? 8.439 5.808 6.915 1.00 98.94 865 THR A C 1
ATOM 6657 O O . THR A 1 865 ? 8.756 5.909 8.100 1.00 98.94 865 THR A O 1
ATOM 6660 N N . SER A 1 866 ? 9.189 5.119 6.045 1.00 98.62 866 SER A N 1
ATOM 6661 C CA . SER A 1 866 ? 10.446 4.470 6.456 1.00 98.62 866 SER A CA 1
ATOM 6662 C C . SER A 1 866 ? 11.526 5.473 6.857 1.00 98.62 866 SER A C 1
ATOM 6664 O O . SER A 1 866 ? 12.183 5.278 7.876 1.00 98.62 866 SER A O 1
ATOM 6666 N N . ALA A 1 867 ? 11.698 6.572 6.116 1.00 98.75 867 ALA A N 1
ATOM 6667 C CA . ALA A 1 867 ? 12.768 7.530 6.387 1.00 98.75 867 ALA A CA 1
ATOM 6668 C C . ALA A 1 867 ? 12.619 8.230 7.753 1.00 98.75 867 ALA A C 1
ATOM 6670 O O . ALA A 1 867 ? 13.602 8.425 8.468 1.00 98.75 867 ALA A O 1
ATOM 6671 N N . LEU A 1 868 ? 11.395 8.580 8.151 1.00 98.88 868 LEU A N 1
ATOM 6672 C CA . LEU A 1 868 ? 11.119 9.173 9.459 1.00 98.88 868 LEU A CA 1
ATOM 6673 C C . LEU A 1 868 ? 11.417 8.179 10.593 1.00 98.88 868 LEU A C 1
ATOM 6675 O O . LEU A 1 868 ? 12.072 8.551 11.566 1.00 98.88 868 LEU A O 1
ATOM 6679 N N . THR A 1 869 ? 11.042 6.905 10.451 1.00 98.75 869 THR A N 1
ATOM 6680 C CA . THR A 1 869 ? 11.396 5.866 11.434 1.00 98.75 869 THR A CA 1
ATOM 6681 C C . THR A 1 869 ? 12.913 5.617 11.486 1.00 98.75 869 THR A C 1
ATOM 6683 O O . THR A 1 869 ? 13.514 5.617 12.561 1.00 98.75 869 THR A O 1
ATOM 6686 N N . GLU A 1 870 ? 13.565 5.443 10.335 1.00 98.12 870 GLU A N 1
ATOM 6687 C CA . GLU A 1 870 ? 14.979 5.051 10.263 1.00 98.12 870 GLU A CA 1
ATOM 6688 C C . GLU A 1 870 ? 15.942 6.186 10.633 1.00 98.12 870 GLU A C 1
ATOM 6690 O O . GLU A 1 870 ? 17.002 5.914 11.199 1.00 98.12 870 GLU A O 1
ATOM 6695 N N . PHE A 1 871 ? 15.601 7.446 10.333 1.00 97.19 871 PHE A N 1
ATOM 6696 C CA . PHE A 1 871 ? 16.527 8.576 10.481 1.00 97.19 871 PHE A CA 1
ATOM 6697 C C . PHE A 1 871 ? 16.078 9.629 11.491 1.00 97.19 871 PHE A C 1
ATOM 6699 O O . PHE A 1 871 ? 16.927 10.106 12.237 1.00 97.19 871 PHE A O 1
ATOM 6706 N N . VAL A 1 872 ? 14.789 9.990 11.556 1.00 97.12 872 VAL A N 1
ATOM 6707 C CA . VAL A 1 872 ? 14.312 10.963 12.561 1.00 97.12 872 VAL A CA 1
ATOM 6708 C C . VAL A 1 872 ? 14.215 10.289 13.922 1.00 97.12 872 VAL A C 1
ATOM 6710 O O . VAL A 1 872 ? 14.959 10.644 14.835 1.00 97.12 872 VAL A O 1
ATOM 6713 N N . LEU A 1 873 ? 13.384 9.249 14.046 1.00 98.06 873 LEU A N 1
ATOM 6714 C CA . LEU A 1 873 ? 13.397 8.393 15.234 1.00 98.06 873 LEU A CA 1
ATOM 6715 C C . LEU A 1 873 ? 14.775 7.736 15.398 1.00 98.06 873 LEU A C 1
ATOM 6717 O O . LEU A 1 873 ? 15.275 7.632 16.516 1.00 98.06 873 LEU A O 1
ATOM 6721 N N . GLY A 1 874 ? 15.403 7.356 14.284 1.00 95.88 874 GLY A N 1
ATOM 6722 C CA . GLY A 1 874 ? 16.758 6.818 14.255 1.00 95.88 874 GLY A CA 1
ATOM 6723 C C . GLY A 1 874 ? 16.828 5.306 14.429 1.00 95.88 874 GLY A C 1
ATOM 6724 O O . GLY A 1 874 ? 17.921 4.799 14.655 1.00 95.88 874 GLY A O 1
ATOM 6725 N N . LEU A 1 875 ? 15.704 4.589 14.388 1.00 97.06 875 LEU A N 1
ATOM 6726 C CA . LEU A 1 875 ? 15.632 3.161 14.690 1.00 97.06 875 LEU A CA 1
ATOM 6727 C C . LEU A 1 875 ? 15.575 2.341 13.397 1.00 97.06 875 LEU A C 1
ATOM 6729 O O . LEU A 1 875 ? 14.612 2.436 12.640 1.00 97.06 875 LEU A O 1
ATOM 6733 N N . SER A 1 876 ? 16.582 1.501 13.156 1.00 95.38 876 SER A N 1
ATOM 6734 C CA . SER A 1 876 ? 16.658 0.663 11.952 1.00 95.38 876 SER A CA 1
ATOM 6735 C C . SER A 1 876 ? 17.202 -0.737 12.240 1.00 95.38 876 SER A C 1
ATOM 6737 O O . SER A 1 876 ? 17.989 -0.947 13.166 1.00 95.38 876 SER A O 1
ATOM 6739 N N . VAL A 1 877 ? 16.789 -1.723 11.437 1.00 92.94 877 VAL A N 1
ATOM 6740 C CA . VAL A 1 877 ? 17.366 -3.077 11.465 1.00 92.94 877 VAL A CA 1
ATOM 6741 C C . VAL A 1 877 ? 18.523 -3.172 10.473 1.00 92.94 877 VAL A C 1
ATOM 6743 O O . VAL A 1 877 ? 18.421 -2.717 9.338 1.00 92.94 877 VAL A O 1
ATOM 6746 N N . THR A 1 878 ? 19.631 -3.778 10.896 1.00 91.31 878 THR A N 1
ATOM 6747 C CA . THR A 1 878 ? 20.850 -3.940 10.078 1.00 91.31 878 THR A CA 1
ATOM 6748 C C . THR A 1 878 ? 21.199 -5.405 9.814 1.00 91.31 878 THR A C 1
ATOM 6750 O O . THR A 1 878 ? 22.114 -5.697 9.049 1.00 91.31 878 THR A O 1
ATOM 6753 N N . GLY A 1 879 ? 20.466 -6.331 10.433 1.00 90.50 879 GLY A N 1
ATOM 6754 C CA . GLY A 1 879 ? 20.608 -7.773 10.264 1.00 90.50 879 GLY A CA 1
ATOM 6755 C C . GLY A 1 879 ? 19.252 -8.469 10.289 1.00 90.50 879 GLY A C 1
ATOM 6756 O O . GLY A 1 879 ? 18.247 -7.880 10.695 1.00 90.50 879 GLY A O 1
ATOM 6757 N N . VAL A 1 880 ? 19.225 -9.737 9.862 1.00 90.75 880 VAL A N 1
ATOM 6758 C CA . VAL A 1 880 ? 17.980 -10.502 9.668 1.00 90.75 880 VAL A CA 1
ATOM 6759 C C . VAL A 1 880 ? 17.079 -10.473 10.898 1.00 90.75 880 VAL A C 1
ATOM 6761 O O . VAL A 1 880 ? 17.548 -10.705 12.015 1.00 90.75 880 VAL A O 1
ATOM 6764 N N . ALA A 1 881 ? 15.796 -10.185 10.685 1.00 84.44 881 ALA A N 1
ATOM 6765 C CA . ALA A 1 881 ? 14.754 -10.063 11.703 1.00 84.44 881 ALA A CA 1
ATOM 6766 C C . ALA A 1 881 ? 15.123 -9.150 12.894 1.00 84.44 881 ALA A C 1
ATOM 6768 O O . ALA A 1 881 ? 14.613 -9.347 13.992 1.00 84.44 881 ALA A O 1
ATOM 6769 N N . GLY A 1 882 ? 16.031 -8.182 12.716 1.00 86.94 882 GLY A N 1
ATOM 6770 C CA . GLY A 1 882 ? 16.513 -7.322 13.805 1.00 86.94 882 GLY A CA 1
ATOM 6771 C C . GLY A 1 882 ? 17.564 -7.971 14.716 1.00 86.94 882 GLY A C 1
ATOM 6772 O O . GLY A 1 882 ? 17.793 -7.500 15.830 1.00 86.94 882 GLY A O 1
ATOM 6773 N N . SER A 1 883 ? 18.225 -9.046 14.266 1.00 88.44 883 SER A N 1
ATOM 6774 C CA . SER A 1 883 ? 19.353 -9.679 14.981 1.00 88.44 883 SER A CA 1
ATOM 6775 C C . SER A 1 883 ? 20.500 -8.704 15.265 1.00 88.44 883 SER A C 1
ATOM 6777 O O . SER A 1 883 ? 21.138 -8.790 16.315 1.00 88.44 883 SER A O 1
ATOM 6779 N N . THR A 1 884 ? 20.707 -7.744 14.367 1.00 92.06 884 THR A N 1
ATOM 6780 C CA . THR A 1 884 ? 21.443 -6.507 14.620 1.00 92.06 884 THR A CA 1
ATOM 6781 C C . THR A 1 884 ? 20.576 -5.322 14.214 1.00 92.06 884 THR A C 1
ATOM 6783 O O . THR A 1 884 ? 19.769 -5.401 13.283 1.00 92.06 884 THR A O 1
ATOM 6786 N N . TRP A 1 885 ? 20.728 -4.221 14.936 1.00 93.00 885 TRP A N 1
ATOM 6787 C CA . TRP A 1 885 ? 19.943 -3.005 14.767 1.00 93.00 885 TRP A CA 1
ATOM 6788 C C . TRP A 1 885 ? 20.795 -1.792 15.133 1.00 93.00 885 TRP A C 1
ATOM 6790 O O . TRP A 1 885 ? 21.874 -1.928 15.718 1.00 93.00 885 TRP A O 1
ATOM 6800 N N . GLN A 1 886 ? 20.319 -0.614 14.757 1.00 90.94 886 GLN A N 1
ATOM 6801 C CA . GLN A 1 886 ? 20.982 0.656 14.997 1.00 90.94 886 GLN A CA 1
ATOM 6802 C C . GLN A 1 886 ? 19.991 1.670 15.572 1.00 90.94 886 GLN A C 1
ATOM 6804 O O . GLN A 1 886 ? 18.819 1.691 15.197 1.00 90.94 886 GLN A O 1
ATOM 6809 N N . PHE A 1 887 ? 20.497 2.513 16.475 1.00 93.56 887 PHE A N 1
ATOM 6810 C CA . PHE A 1 887 ? 19.821 3.709 16.965 1.00 93.56 887 PHE A CA 1
ATOM 6811 C C . PHE A 1 887 ? 20.698 4.940 16.700 1.00 93.56 887 PHE A C 1
ATOM 6813 O O . PHE A 1 887 ? 21.750 5.101 17.319 1.00 93.56 887 PHE A O 1
ATOM 6820 N N . ALA A 1 888 ? 20.306 5.763 15.728 1.00 91.00 888 ALA A N 1
ATOM 6821 C CA . ALA A 1 888 ? 21.057 6.922 15.242 1.00 91.00 888 ALA A CA 1
ATOM 6822 C C . ALA A 1 888 ? 20.116 8.082 14.834 1.00 91.00 888 ALA A C 1
ATOM 6824 O O . ALA A 1 888 ? 19.971 8.352 13.638 1.00 91.00 888 ALA A O 1
ATOM 6825 N N . PRO A 1 889 ? 19.476 8.759 15.808 1.00 93.00 889 PRO A N 1
ATOM 6826 C CA . PRO A 1 889 ? 18.478 9.803 15.557 1.00 93.00 889 PRO A CA 1
ATOM 6827 C C . PRO A 1 889 ? 19.059 11.062 14.901 1.00 93.00 889 PRO A C 1
ATOM 6829 O O . PRO A 1 889 ? 20.217 11.426 15.126 1.00 93.00 889 PRO A O 1
ATOM 6832 N N . GLN A 1 890 ? 18.232 11.752 14.115 1.00 91.75 890 GLN A N 1
ATOM 6833 C CA . GLN A 1 890 ? 18.551 13.013 13.444 1.00 91.75 890 GLN A CA 1
ATOM 6834 C C . GLN A 1 890 ? 17.430 14.040 13.659 1.00 91.75 890 GLN A C 1
ATOM 6836 O O . GLN A 1 890 ? 16.304 13.845 13.212 1.00 91.75 890 GLN A O 1
ATOM 6841 N N . MET A 1 891 ? 17.751 15.163 14.309 1.00 89.25 891 MET A N 1
ATOM 6842 C CA . MET A 1 891 ? 16.759 16.178 14.701 1.00 89.25 891 MET A CA 1
ATOM 6843 C C . MET A 1 891 ? 16.530 17.282 13.658 1.00 89.25 891 MET A C 1
ATOM 6845 O O . MET A 1 891 ? 15.453 17.869 13.613 1.00 89.25 891 MET A O 1
ATOM 6849 N N . GLY A 1 892 ? 17.536 17.614 12.844 1.00 88.19 892 GLY A N 1
ATOM 6850 C CA . GLY A 1 892 ? 17.522 18.840 12.034 1.00 88.19 892 GLY A CA 1
ATOM 6851 C C . GLY A 1 892 ? 17.607 20.118 12.885 1.00 88.19 892 GLY A C 1
ATOM 6852 O O . GLY A 1 892 ? 18.050 20.078 14.031 1.00 88.19 892 GLY A O 1
ATOM 6853 N N . GLY A 1 893 ? 17.206 21.260 12.328 1.00 81.44 893 GLY A N 1
ATOM 6854 C CA . GLY A 1 893 ? 17.088 22.562 12.989 1.00 81.44 893 GLY A CA 1
ATOM 6855 C C . GLY A 1 893 ? 18.384 23.363 13.153 1.00 81.44 893 GLY A C 1
ATOM 6856 O O . GLY A 1 893 ? 18.385 24.341 13.898 1.00 81.44 893 GLY A O 1
ATOM 6857 N N . ARG A 1 894 ? 19.490 22.994 12.492 1.00 68.12 894 ARG A N 1
ATOM 6858 C CA . ARG A 1 894 ? 20.790 23.666 12.680 1.00 68.12 894 ARG A CA 1
ATOM 6859 C C . ARG A 1 894 ? 20.924 24.892 11.778 1.00 68.12 894 ARG A C 1
ATOM 6861 O O . ARG A 1 894 ? 21.405 24.787 10.656 1.00 68.12 894 ARG A O 1
ATOM 6868 N N . GLY A 1 895 ? 20.510 26.065 12.261 1.00 64.50 895 GLY A N 1
ATOM 6869 C CA . GLY A 1 895 ? 20.802 27.360 11.618 1.00 64.50 895 GLY A CA 1
ATOM 6870 C C . GLY A 1 895 ? 20.238 27.558 10.199 1.00 64.50 895 GLY A C 1
ATOM 6871 O O . GLY A 1 895 ? 20.597 28.525 9.533 1.00 64.50 895 GLY A O 1
ATOM 6872 N N . SER A 1 896 ? 19.365 26.665 9.726 1.00 66.75 896 SER A N 1
ATOM 6873 C CA . SER A 1 896 ? 18.894 26.610 8.333 1.00 66.75 896 SER A CA 1
ATOM 6874 C C . SER A 1 896 ? 17.563 27.328 8.083 1.00 66.75 896 SER A C 1
ATOM 6876 O O . SER A 1 896 ? 17.115 27.421 6.940 1.00 66.75 896 SER A O 1
ATOM 6878 N N . GLY A 1 897 ? 16.884 27.782 9.143 1.00 72.19 897 GLY A N 1
ATOM 6879 C CA . GLY A 1 897 ? 15.495 28.254 9.081 1.00 72.19 897 GLY A CA 1
ATOM 6880 C C . GLY A 1 897 ? 14.456 27.133 8.916 1.00 72.19 897 GLY A C 1
ATOM 6881 O O . GLY A 1 897 ? 13.260 27.414 8.891 1.00 72.19 897 GLY A O 1
ATOM 6882 N N . THR A 1 898 ? 14.880 25.868 8.830 1.00 81.69 898 THR A N 1
ATOM 6883 C CA . THR A 1 898 ? 13.978 24.708 8.800 1.00 81.69 898 THR A CA 1
ATOM 6884 C C . THR A 1 898 ? 13.606 24.304 10.225 1.00 81.69 898 THR A C 1
ATOM 6886 O O . THR A 1 898 ? 14.473 24.214 11.092 1.00 81.69 898 THR A O 1
ATOM 6889 N N . LYS A 1 899 ? 12.320 24.028 10.479 1.00 84.56 899 LYS A N 1
ATOM 6890 C CA . LYS A 1 899 ? 11.857 23.517 11.778 1.00 84.56 899 LYS A CA 1
ATOM 6891 C C . LYS A 1 899 ? 12.521 22.159 12.068 1.00 84.56 899 LYS A C 1
ATOM 6893 O O . LYS A 1 899 ? 12.307 21.207 11.310 1.00 84.56 899 LYS A O 1
ATOM 6898 N N . GLY A 1 900 ? 13.311 22.087 13.141 1.00 88.06 900 GLY A N 1
ATOM 6899 C CA . GLY A 1 900 ? 13.863 20.837 13.676 1.00 88.06 900 GLY A CA 1
ATOM 6900 C C . GLY A 1 900 ? 12.839 20.048 14.499 1.00 88.06 900 GLY A C 1
ATOM 6901 O O . GLY A 1 900 ? 11.701 20.487 14.666 1.00 88.06 900 GLY A O 1
ATOM 6902 N N . ILE A 1 901 ? 13.257 18.889 15.003 1.00 91.69 901 ILE A N 1
ATOM 6903 C CA . ILE A 1 901 ? 12.450 17.942 15.780 1.00 91.69 901 ILE A CA 1
ATOM 6904 C C . ILE A 1 901 ? 13.023 17.847 17.193 1.00 91.69 901 ILE A C 1
ATOM 6906 O O . ILE A 1 901 ? 14.186 17.481 17.375 1.00 91.69 901 ILE A O 1
ATOM 6910 N N . GLY A 1 902 ? 12.218 18.192 18.195 1.00 90.25 902 GLY A N 1
ATOM 6911 C CA . GLY A 1 902 ? 12.619 18.212 19.601 1.00 90.25 902 GLY A CA 1
ATOM 6912 C C . GLY A 1 902 ? 12.355 16.904 20.335 1.00 90.25 902 GLY A C 1
ATOM 6913 O O . GLY A 1 902 ? 13.033 16.613 21.321 1.00 90.25 902 GLY A O 1
ATOM 6914 N N . ARG A 1 903 ? 11.423 16.086 19.844 1.00 94.12 903 ARG A N 1
ATOM 6915 C CA . ARG A 1 903 ? 11.160 14.735 20.353 1.00 94.12 903 ARG A CA 1
ATOM 6916 C C . ARG A 1 903 ? 10.707 13.803 19.240 1.00 94.12 903 ARG A C 1
ATOM 6918 O O . ARG A 1 903 ? 10.010 14.236 18.324 1.00 94.12 903 ARG A O 1
ATOM 6925 N N . ALA A 1 904 ? 11.008 12.521 19.381 1.00 96.75 904 ALA A N 1
ATOM 6926 C CA . ALA A 1 904 ? 10.369 11.475 18.597 1.00 96.75 904 ALA A CA 1
ATOM 6927 C C . ALA A 1 904 ? 10.233 10.193 19.418 1.00 96.75 904 ALA A C 1
ATOM 6929 O O . ALA A 1 904 ? 11.092 9.872 20.238 1.00 96.75 904 ALA A O 1
ATOM 6930 N N . GLU A 1 905 ? 9.166 9.453 19.169 1.00 97.94 905 GLU A N 1
ATOM 6931 C CA . GLU A 1 905 ? 8.911 8.119 19.687 1.00 97.94 905 GLU A CA 1
ATOM 6932 C C . GLU A 1 905 ? 8.297 7.262 18.575 1.00 97.94 905 GLU A C 1
ATOM 6934 O O . GLU A 1 905 ? 7.602 7.756 17.688 1.00 97.94 905 GLU A O 1
ATOM 6939 N N . GLY A 1 906 ? 8.608 5.974 18.569 1.00 98.25 906 GLY A N 1
ATOM 6940 C CA . GLY A 1 906 ? 8.075 5.051 17.584 1.00 98.25 906 GLY A CA 1
ATOM 6941 C C . GLY A 1 906 ? 8.619 3.646 17.759 1.00 98.25 906 GLY A C 1
ATOM 6942 O O . GLY A 1 906 ? 9.508 3.382 18.577 1.00 98.25 906 GLY A O 1
ATOM 6943 N N . GLY A 1 907 ? 8.093 2.727 16.965 1.00 95.94 907 GLY A N 1
ATOM 6944 C CA . GLY A 1 907 ? 8.470 1.327 17.044 1.00 95.94 907 GLY A CA 1
ATOM 6945 C C . GLY A 1 907 ? 7.864 0.482 15.940 1.00 95.94 907 GLY A C 1
ATOM 6946 O O . GLY A 1 907 ? 7.001 0.941 15.198 1.00 95.94 907 GLY A O 1
ATOM 6947 N N . PHE A 1 908 ? 8.339 -0.754 15.836 1.00 94.75 908 PHE A N 1
ATOM 6948 C CA . PHE A 1 908 ? 7.851 -1.768 14.903 1.00 94.75 908 PHE A CA 1
ATOM 6949 C C . PHE A 1 908 ? 8.095 -3.180 15.452 1.00 94.75 908 PHE A C 1
ATOM 6951 O O . PHE A 1 908 ? 8.893 -3.389 16.373 1.00 94.75 908 PHE A O 1
ATOM 6958 N N . ILE A 1 909 ? 7.415 -4.173 14.880 1.00 83.94 909 ILE A N 1
ATOM 6959 C CA . ILE A 1 909 ? 7.585 -5.587 15.230 1.00 83.94 909 ILE A CA 1
ATOM 6960 C C . ILE A 1 909 ? 8.451 -6.315 14.205 1.00 83.94 909 ILE A C 1
ATOM 6962 O O . ILE A 1 909 ? 8.338 -6.139 12.996 1.00 83.94 909 ILE A O 1
ATOM 6966 N N . THR A 1 910 ? 9.293 -7.209 14.715 1.00 80.38 910 THR A N 1
ATOM 6967 C CA . THR A 1 910 ? 9.995 -8.231 13.931 1.00 80.38 910 THR A CA 1
ATOM 6968 C C . THR A 1 910 ? 9.641 -9.624 14.465 1.00 80.38 910 THR A C 1
ATOM 6970 O O . THR A 1 910 ? 9.111 -9.742 15.574 1.00 80.38 910 THR A O 1
ATOM 6973 N N . PRO A 1 911 ? 10.030 -10.710 13.773 1.00 77.31 911 PRO A N 1
ATOM 6974 C CA . PRO A 1 911 ? 9.955 -12.060 14.337 1.00 77.31 911 PRO A CA 1
ATOM 6975 C C . PRO A 1 911 ? 10.694 -12.250 15.675 1.00 77.31 911 PRO A C 1
ATOM 6977 O O . PRO A 1 911 ? 10.424 -13.220 16.382 1.00 77.31 911 PRO A O 1
ATOM 6980 N N . LEU A 1 912 ? 11.636 -11.365 16.030 1.00 74.88 912 LEU A N 1
ATOM 6981 C CA . LEU A 1 912 ? 12.347 -11.404 17.313 1.00 74.88 912 LEU A CA 1
ATOM 6982 C C . LEU A 1 912 ? 11.629 -10.644 18.441 1.00 74.88 912 LEU A C 1
ATOM 6984 O O . LEU A 1 912 ? 12.028 -10.783 19.601 1.00 74.88 912 LEU A O 1
ATOM 6988 N N . GLY A 1 913 ? 10.582 -9.875 18.134 1.00 73.56 913 GLY A N 1
ATOM 6989 C CA . GLY A 1 913 ? 9.794 -9.116 19.104 1.00 73.56 913 GLY A CA 1
ATOM 6990 C C . GLY A 1 913 ? 9.631 -7.639 18.743 1.00 73.56 913 GLY A C 1
ATOM 6991 O O . GLY A 1 913 ? 9.863 -7.240 17.596 1.00 73.56 913 GLY A O 1
ATOM 6992 N N . LYS A 1 914 ? 9.219 -6.837 19.732 1.00 83.75 914 LYS A N 1
ATOM 6993 C CA . LYS A 1 914 ? 8.948 -5.402 19.571 1.00 83.75 914 LYS A CA 1
ATOM 6994 C C . LYS A 1 914 ? 10.224 -4.582 19.72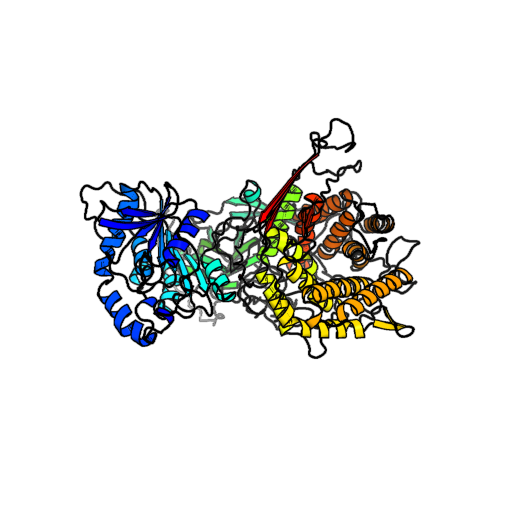1 1.00 83.75 914 LYS A C 1
ATOM 6996 O O . LYS A 1 914 ? 10.964 -4.750 20.691 1.00 83.75 914 LYS A O 1
ATOM 7001 N N . PHE A 1 915 ? 10.436 -3.668 18.785 1.00 89.56 915 PHE A N 1
ATOM 7002 C CA . PHE A 1 915 ? 11.492 -2.666 18.811 1.00 89.56 915 PHE A CA 1
ATOM 7003 C C . PHE A 1 915 ? 10.836 -1.306 19.011 1.00 89.56 915 PHE A C 1
ATOM 7005 O O . PHE A 1 915 ? 9.988 -0.920 18.213 1.00 89.56 915 PHE A O 1
ATOM 7012 N N . GLN A 1 916 ? 11.221 -0.590 20.063 1.00 95.31 916 GLN A N 1
ATOM 7013 C CA . GLN A 1 916 ? 10.719 0.748 20.363 1.00 95.31 916 GLN A CA 1
ATOM 7014 C C . GLN A 1 916 ? 11.882 1.660 20.734 1.00 95.31 916 GLN A C 1
ATOM 7016 O O . GLN A 1 916 ? 12.837 1.244 21.399 1.00 95.31 916 GLN A O 1
ATOM 7021 N N . ALA A 1 917 ? 11.800 2.913 20.314 1.00 95.62 917 ALA A N 1
ATOM 7022 C CA . ALA A 1 917 ? 12.716 3.952 20.736 1.00 95.62 917 ALA A CA 1
ATOM 7023 C C . ALA A 1 917 ? 11.947 5.237 21.027 1.00 95.62 917 ALA A C 1
ATOM 7025 O O . ALA A 1 917 ? 10.900 5.499 20.440 1.00 95.62 917 ALA A O 1
ATOM 7026 N N . SER A 1 918 ? 12.486 6.046 21.925 1.00 96.69 918 SER A N 1
ATOM 7027 C CA . SER A 1 918 ? 12.032 7.406 22.164 1.00 96.69 918 SER A CA 1
ATOM 7028 C C . SER A 1 918 ? 13.214 8.289 22.524 1.00 96.69 918 SER A C 1
ATOM 7030 O O . SER A 1 918 ? 14.205 7.829 23.097 1.00 96.69 918 SER A O 1
ATOM 7032 N N . TRP A 1 919 ? 13.141 9.562 22.169 1.00 94.75 919 TRP A N 1
ATOM 7033 C CA . TRP A 1 919 ? 14.119 10.551 22.585 1.00 94.75 919 TRP A CA 1
ATOM 7034 C C . TRP A 1 919 ? 13.511 11.947 22.673 1.00 94.75 919 TRP A C 1
ATOM 7036 O O . TRP A 1 919 ? 12.555 12.282 21.973 1.00 94.75 919 TRP A O 1
ATOM 7046 N N . VAL A 1 920 ? 14.101 12.770 23.537 1.00 91.56 920 VAL A N 1
ATOM 7047 C CA . VAL A 1 920 ? 13.766 14.180 23.744 1.00 91.56 920 VAL A CA 1
ATOM 7048 C C . VAL A 1 920 ? 15.068 14.979 23.819 1.00 91.56 920 VAL A C 1
ATOM 7050 O O . VAL A 1 920 ? 15.981 14.622 24.564 1.00 91.56 920 VAL A O 1
ATOM 7053 N N . CYS A 1 921 ? 15.162 16.075 23.063 1.00 85.00 921 CYS A N 1
ATOM 7054 C CA . CYS A 1 921 ? 16.218 17.077 23.206 1.00 85.00 921 CYS A CA 1
ATOM 7055 C C . CYS A 1 921 ? 15.644 18.337 23.848 1.00 85.00 921 CYS A C 1
ATOM 7057 O O . CYS A 1 921 ? 14.874 19.067 23.219 1.00 85.00 921 CYS A O 1
ATOM 7059 N N . SER A 1 922 ? 16.068 18.650 25.076 1.00 75.06 922 SER A N 1
ATOM 7060 C CA . SER A 1 922 ? 15.616 19.863 25.777 1.00 75.06 922 SER A CA 1
ATOM 7061 C C . SER A 1 922 ? 16.024 21.151 25.054 1.00 75.06 922 SER A C 1
ATOM 7063 O O . SER A 1 922 ? 15.402 22.198 25.221 1.00 75.06 922 SER A O 1
ATOM 7065 N N . CYS A 1 923 ? 17.018 21.043 24.173 1.00 72.25 923 CYS A N 1
ATOM 7066 C CA . CYS A 1 923 ? 17.512 22.103 23.317 1.00 72.25 923 CYS A CA 1
ATOM 7067 C C . CYS A 1 923 ? 16.447 22.733 22.398 1.00 72.25 923 CYS A C 1
ATOM 7069 O O . CYS A 1 923 ? 16.624 23.872 21.980 1.00 72.25 923 CYS A O 1
ATOM 7071 N N . PHE A 1 924 ? 15.351 22.026 22.100 1.00 72.81 924 PHE A N 1
ATOM 7072 C CA . PHE A 1 924 ? 14.251 22.508 21.257 1.00 72.81 924 PHE A CA 1
ATOM 7073 C C . PHE A 1 924 ? 13.042 23.028 22.047 1.00 72.81 924 PHE A C 1
ATOM 7075 O O . PHE A 1 924 ? 12.026 23.349 21.434 1.00 72.81 924 PHE A O 1
ATOM 7082 N N . ALA A 1 925 ? 13.129 23.180 23.376 1.00 62.44 925 ALA A N 1
ATOM 7083 C CA . ALA A 1 925 ? 12.003 23.646 24.198 1.00 62.44 925 ALA A CA 1
ATOM 7084 C C . ALA A 1 925 ? 11.389 24.983 23.720 1.00 62.44 925 ALA A C 1
ATOM 7086 O O . ALA A 1 925 ? 10.197 25.208 23.914 1.00 62.44 925 ALA A O 1
ATOM 7087 N N . ASN A 1 926 ? 12.175 25.832 23.039 1.00 54.97 926 ASN A N 1
ATOM 7088 C CA . ASN A 1 926 ? 11.735 27.112 22.464 1.00 54.97 926 ASN A CA 1
ATOM 7089 C C . ASN A 1 926 ? 11.687 27.133 20.917 1.00 54.97 926 ASN A C 1
ATOM 7091 O O . ASN A 1 926 ? 11.623 28.206 20.321 1.00 54.97 926 ASN A O 1
ATOM 7095 N N . GLY A 1 927 ? 11.725 25.977 20.245 1.00 53.84 927 GLY A N 1
ATOM 7096 C CA . GLY A 1 927 ? 11.573 25.865 18.785 1.00 53.84 927 GLY A CA 1
ATOM 7097 C C . GLY A 1 927 ? 12.846 26.047 17.943 1.00 53.84 927 GLY A C 1
ATOM 7098 O O . GLY A 1 927 ? 12.805 25.786 16.742 1.00 53.84 927 GLY A O 1
ATOM 7099 N N . THR A 1 928 ? 13.981 26.422 18.539 1.00 56.47 928 THR A N 1
ATOM 7100 C CA . THR A 1 928 ? 15.302 26.445 17.885 1.00 56.47 928 THR A CA 1
ATOM 7101 C C . THR A 1 928 ? 16.363 25.836 18.797 1.00 56.47 928 THR A C 1
ATOM 7103 O O . THR A 1 928 ? 16.345 26.058 20.005 1.00 56.47 928 THR A O 1
ATOM 7106 N N . CYS A 1 929 ? 17.299 25.082 18.215 1.00 63.00 929 CYS A N 1
ATOM 7107 C CA . CYS A 1 929 ? 18.487 24.588 18.903 1.00 63.00 929 CYS A CA 1
ATOM 7108 C C . CYS A 1 929 ? 19.718 25.291 18.324 1.00 63.00 929 CYS A C 1
ATOM 7110 O O . CYS A 1 929 ? 20.215 24.907 17.268 1.00 63.00 929 CYS A O 1
ATOM 7112 N N . ASP A 1 930 ? 20.221 26.310 19.022 1.00 56.25 930 ASP A N 1
ATOM 7113 C CA . ASP A 1 930 ? 21.405 27.052 18.564 1.00 56.25 930 ASP A CA 1
ATOM 7114 C C . ASP A 1 930 ? 22.742 26.380 18.927 1.00 56.25 930 ASP A C 1
ATOM 7116 O O . ASP A 1 930 ? 23.775 26.922 18.570 1.00 56.25 930 ASP A O 1
ATOM 7120 N N . ASP A 1 931 ? 22.754 25.235 19.628 1.00 55.97 931 ASP A N 1
ATOM 7121 C CA . ASP A 1 931 ? 23.921 24.335 19.738 1.00 55.97 931 ASP A CA 1
ATOM 7122 C C . ASP A 1 931 ? 23.615 23.130 20.651 1.00 55.97 931 ASP A C 1
ATOM 7124 O O . ASP A 1 931 ? 23.354 23.278 21.854 1.00 55.97 931 ASP A O 1
ATOM 7128 N N . ILE A 1 932 ? 23.728 21.910 20.117 1.00 49.62 932 ILE A N 1
ATOM 7129 C CA . ILE A 1 932 ? 23.769 20.670 20.911 1.00 49.62 932 ILE A CA 1
ATOM 7130 C C . ILE A 1 932 ? 25.169 20.595 21.547 1.00 49.62 932 ILE A C 1
ATOM 7132 O O . ILE A 1 932 ? 26.072 19.961 21.010 1.00 49.62 932 ILE A O 1
ATOM 7136 N N . GLY A 1 933 ? 25.395 21.332 22.637 1.00 48.22 933 GLY A N 1
ATOM 7137 C CA . GLY A 1 933 ? 26.713 21.397 23.283 1.00 48.22 933 GLY A CA 1
ATOM 7138 C C . GLY A 1 933 ? 26.883 22.433 24.397 1.00 48.22 933 GLY A C 1
ATOM 7139 O O . GLY A 1 933 ? 27.854 22.350 25.148 1.00 48.22 933 GLY A O 1
ATOM 7140 N N . LYS A 1 934 ? 25.956 23.389 24.561 1.00 51.78 934 LYS A N 1
ATOM 7141 C CA . LYS A 1 934 ? 25.913 24.209 25.785 1.00 51.78 934 LYS A CA 1
ATOM 7142 C C . LYS A 1 934 ? 25.542 23.328 26.983 1.00 51.78 934 LYS A C 1
ATOM 7144 O O . LYS A 1 934 ? 24.705 22.441 26.848 1.00 51.78 934 LYS A O 1
ATOM 7149 N N . SER A 1 935 ? 26.153 23.599 28.140 1.00 54.84 935 SER A N 1
ATOM 7150 C CA . SER A 1 935 ? 26.067 22.791 29.372 1.00 54.84 935 SER A CA 1
ATOM 7151 C C . SER A 1 935 ? 24.652 22.491 29.868 1.00 54.84 935 SER A C 1
ATOM 7153 O O . SER A 1 935 ? 24.473 21.544 30.627 1.00 54.84 935 SER A O 1
ATOM 7155 N N . ASP A 1 936 ? 23.671 23.288 29.448 1.00 62.94 936 ASP A N 1
ATOM 7156 C CA . ASP A 1 936 ? 22.312 23.258 29.987 1.00 62.94 936 ASP A CA 1
ATOM 7157 C C . ASP A 1 936 ? 21.340 22.449 29.099 1.00 62.94 936 ASP A C 1
ATOM 7159 O O . ASP A 1 936 ? 20.196 22.220 29.487 1.00 62.94 936 ASP A O 1
ATOM 7163 N N . ASN A 1 937 ? 21.782 21.987 27.919 1.00 64.38 937 ASN A N 1
ATOM 7164 C CA . ASN A 1 937 ? 20.982 21.153 27.018 1.00 64.38 937 ASN A CA 1
ATOM 7165 C C . ASN A 1 937 ? 21.175 19.663 27.354 1.00 64.38 937 ASN A C 1
ATOM 7167 O O . ASN A 1 937 ? 22.302 19.169 27.380 1.00 64.38 937 ASN A O 1
ATOM 7171 N N . SER A 1 938 ? 20.081 18.928 27.556 1.00 70.38 938 SER A N 1
ATOM 7172 C CA . SER A 1 938 ? 20.057 17.480 27.766 1.00 70.38 938 SER A CA 1
ATOM 7173 C C . SER A 1 938 ? 19.458 16.768 26.552 1.00 70.38 938 SER A C 1
ATOM 7175 O O . SER A 1 938 ? 18.539 17.262 25.893 1.00 70.38 938 SER A O 1
ATOM 7177 N N . PHE A 1 939 ? 20.005 15.592 26.253 1.00 75.19 939 PHE A N 1
ATOM 7178 C CA . PHE A 1 939 ? 19.436 14.629 25.320 1.00 75.19 939 PHE A CA 1
ATOM 7179 C C . PHE A 1 939 ? 19.130 13.361 26.108 1.00 75.19 939 PHE A C 1
ATOM 7181 O O . PHE A 1 939 ? 20.041 12.712 26.626 1.00 75.19 939 PHE A O 1
ATOM 7188 N N . GLU A 1 940 ? 17.850 13.037 26.226 1.00 81.06 940 GLU A N 1
ATOM 7189 C CA . GLU A 1 940 ? 17.374 11.826 26.883 1.00 81.06 940 GLU A CA 1
ATOM 7190 C C . GLU A 1 940 ? 16.859 10.878 25.809 1.00 81.06 940 GLU A C 1
ATOM 7192 O O . GLU A 1 940 ? 16.051 11.271 24.972 1.00 81.06 940 GLU A O 1
ATOM 7197 N N . ALA A 1 941 ? 17.335 9.636 25.812 1.00 78.69 941 ALA A N 1
ATOM 7198 C CA . ALA A 1 941 ? 16.905 8.623 24.862 1.00 78.69 941 ALA A CA 1
ATOM 7199 C C . ALA A 1 941 ? 16.694 7.283 25.556 1.00 78.69 941 ALA A C 1
ATOM 7201 O O . ALA A 1 941 ? 17.497 6.862 26.391 1.00 78.69 941 ALA A O 1
ATOM 7202 N N . THR A 1 942 ? 15.630 6.601 25.160 1.00 78.25 942 THR A N 1
ATOM 7203 C CA . THR A 1 942 ? 15.278 5.260 25.606 1.00 78.25 942 THR A CA 1
ATOM 7204 C C . THR A 1 942 ? 15.160 4.364 24.383 1.00 78.25 942 THR A C 1
ATOM 7206 O O . THR A 1 942 ? 14.538 4.721 23.389 1.00 78.25 942 THR A O 1
ATOM 7209 N N . THR A 1 943 ? 15.751 3.175 24.451 1.00 75.00 943 THR A N 1
ATOM 7210 C CA . THR A 1 943 ? 15.481 2.097 23.495 1.00 75.00 943 THR A CA 1
ATOM 7211 C C . THR A 1 943 ? 14.990 0.898 24.284 1.00 75.00 943 THR A C 1
ATOM 7213 O O . THR A 1 943 ? 15.514 0.586 25.353 1.00 75.00 943 THR A O 1
ATOM 7216 N N . THR A 1 944 ? 13.932 0.257 23.808 1.00 76.12 944 THR A N 1
ATOM 7217 C CA . THR A 1 944 ? 13.333 -0.910 24.452 1.00 76.12 944 THR A CA 1
ATOM 7218 C C . THR A 1 944 ? 13.183 -2.011 23.419 1.00 76.12 944 THR A C 1
ATOM 7220 O O . THR A 1 944 ? 12.633 -1.814 22.337 1.00 76.12 944 THR A O 1
ATOM 7223 N N . LEU A 1 945 ? 13.716 -3.180 23.764 1.00 73.69 945 LEU A N 1
ATOM 7224 C CA . LEU A 1 945 ? 13.581 -4.399 22.985 1.00 73.69 945 LEU A CA 1
ATOM 7225 C C . LEU A 1 945 ? 12.817 -5.413 23.829 1.00 73.69 945 LEU A C 1
ATOM 7227 O O . LEU A 1 945 ? 13.390 -6.056 24.714 1.00 73.69 945 LEU A O 1
ATOM 7231 N N . GLU A 1 946 ? 11.532 -5.576 23.541 1.00 64.31 946 GLU A N 1
ATOM 7232 C CA . GLU A 1 946 ? 10.740 -6.652 24.126 1.00 64.31 946 GLU A CA 1
ATOM 7233 C C . GLU A 1 946 ? 10.906 -7.890 23.256 1.00 64.31 946 GLU A C 1
ATOM 7235 O O . GLU A 1 946 ? 10.222 -8.075 22.247 1.00 64.31 946 GLU A O 1
ATOM 7240 N N . LYS A 1 947 ? 11.852 -8.754 23.631 1.00 49.25 947 LYS A N 1
ATOM 7241 C CA . LYS A 1 947 ? 11.991 -10.046 22.962 1.00 49.25 947 LYS A CA 1
ATOM 7242 C C . LYS A 1 947 ? 10.800 -10.919 23.315 1.00 49.25 947 LYS A C 1
ATOM 7244 O O . LYS A 1 947 ? 10.549 -11.179 24.494 1.00 49.25 947 LYS A O 1
ATOM 7249 N N . THR A 1 948 ? 10.137 -11.477 22.309 1.00 42.81 948 THR A N 1
ATOM 7250 C CA . THR A 1 948 ? 9.297 -12.648 22.547 1.00 42.81 948 THR A CA 1
ATOM 7251 C C . THR A 1 948 ? 10.234 -13.777 22.963 1.00 42.81 948 THR A C 1
ATOM 7253 O O . THR A 1 948 ? 11.014 -14.282 22.153 1.00 42.81 948 THR A O 1
ATOM 7256 N N . VAL A 1 949 ? 10.222 -14.157 24.244 1.00 25.39 949 VAL A N 1
ATOM 7257 C CA . VAL A 1 949 ? 10.952 -15.343 24.704 1.00 25.39 949 VAL A CA 1
ATOM 7258 C C . VAL A 1 949 ? 10.218 -16.558 24.151 1.00 25.39 949 VAL A C 1
ATOM 7260 O O . VAL A 1 949 ? 9.366 -17.155 24.803 1.00 25.39 949 VAL A O 1
ATOM 7263 N N . PHE A 1 950 ? 10.546 -16.939 22.920 1.00 28.39 950 PHE A N 1
ATOM 7264 C CA . PHE A 1 950 ? 10.317 -18.301 22.483 1.00 28.39 950 PHE A CA 1
ATOM 7265 C C . PHE A 1 950 ? 11.248 -19.162 23.328 1.00 28.39 950 PHE A C 1
ATOM 7267 O O . PHE A 1 950 ? 12.470 -19.106 23.171 1.00 28.39 950 PHE A O 1
ATOM 7274 N N . VAL A 1 951 ? 10.684 -19.925 24.265 1.00 23.92 951 VAL A N 1
ATOM 7275 C CA . VAL A 1 951 ? 11.408 -21.014 24.921 1.00 23.92 951 VAL A CA 1
ATOM 7276 C C . VAL A 1 951 ? 11.732 -22.020 23.821 1.00 23.92 951 VAL A C 1
ATOM 7278 O O . VAL A 1 951 ? 10.969 -22.936 23.533 1.00 23.92 951 VAL A O 1
ATOM 7281 N N . TYR A 1 952 ? 12.859 -21.809 23.146 1.00 25.97 952 TYR A N 1
ATOM 7282 C CA . TYR A 1 952 ? 13.489 -22.832 22.341 1.00 25.97 952 TYR A CA 1
ATOM 7283 C C . TYR A 1 952 ? 13.848 -23.942 23.316 1.00 25.97 952 TYR A C 1
ATOM 7285 O O . TYR A 1 952 ? 14.780 -23.803 24.110 1.00 25.97 952 TYR A O 1
ATOM 7293 N N . GLY A 1 953 ? 13.076 -25.027 23.293 1.00 26.69 953 GLY A N 1
ATOM 7294 C CA . GLY A 1 953 ? 13.478 -26.271 23.919 1.00 26.69 953 GLY A CA 1
ATOM 7295 C C . GLY A 1 953 ? 14.848 -26.641 23.368 1.00 26.69 953 GLY A C 1
ATOM 7296 O O . GLY A 1 953 ? 14.966 -27.129 22.248 1.00 26.69 953 GLY A O 1
ATOM 7297 N N . GLN A 1 954 ? 15.896 -26.354 24.136 1.00 23.70 954 GLN A N 1
ATOM 7298 C CA . GLN A 1 954 ? 17.218 -26.893 23.889 1.00 23.70 954 GLN A CA 1
ATOM 7299 C C . GLN A 1 954 ? 17.089 -28.418 23.867 1.00 23.70 954 GLN A C 1
ATOM 7301 O O . GLN A 1 954 ? 16.664 -29.002 24.872 1.00 23.70 954 GLN A O 1
ATOM 7306 N N . PRO A 1 955 ? 17.471 -29.104 22.778 1.00 29.86 955 PRO A N 1
ATOM 7307 C CA . PRO A 1 955 ? 17.688 -30.526 22.872 1.00 29.86 955 PRO A CA 1
ATOM 7308 C C . PRO A 1 955 ? 18.969 -30.714 23.684 1.00 29.86 955 PRO A C 1
ATOM 7310 O O . PRO A 1 955 ? 20.069 -30.442 23.208 1.00 29.86 955 PRO A O 1
ATOM 7313 N N . ARG A 1 956 ? 18.828 -31.197 24.923 1.00 23.30 956 ARG A N 1
ATOM 7314 C CA . ARG A 1 956 ? 19.937 -31.836 25.634 1.00 23.30 956 ARG A CA 1
ATOM 7315 C C . ARG A 1 956 ? 20.504 -32.935 24.731 1.00 23.30 956 ARG A C 1
ATOM 7317 O O . ARG A 1 956 ? 19.885 -33.987 24.572 1.00 23.30 956 ARG A O 1
ATOM 7324 N N . ARG A 1 957 ? 21.693 -32.717 24.175 1.00 26.62 957 ARG A N 1
ATOM 7325 C CA . ARG A 1 957 ? 22.611 -33.784 23.774 1.00 26.62 957 ARG A CA 1
ATOM 7326 C C . ARG A 1 957 ? 23.998 -33.447 24.314 1.00 26.62 957 ARG A C 1
ATOM 7328 O O . ARG A 1 957 ? 24.599 -32.502 23.828 1.00 26.62 957 ARG A O 1
ATOM 7335 N N . ALA A 1 958 ? 24.374 -34.252 25.315 1.00 28.52 958 ALA A N 1
ATOM 7336 C CA . ALA A 1 958 ? 25.693 -34.531 25.894 1.00 28.52 958 ALA A CA 1
ATOM 7337 C C . ALA A 1 958 ? 26.686 -33.367 25.993 1.00 28.52 958 ALA A C 1
ATOM 7339 O O . ALA A 1 958 ? 27.315 -33.038 24.964 1.00 28.52 958 ALA A O 1
#

Sequence (958 aa):
MALSECCVKGFVWEGTPEGRVGKIAGGQYNAYIAGKNSPAAVLFIHDVYGWENPNARLMADHYARQTGVTVYVPDFFRGEVIRRSDHPELADAEFLKQHVLPFVGRHPRDARDKDVFAVARALRREHGHDRLAVIGYCYGGWAALRLGAKPEDQPEDEDKDAKPIEGPLVHAVSTAHPSLATERDLAGVAVPLQILAPEIDQLYTPALKQFTFDVTAKNGIPLDYLHFPGVAHGSLMRGNQKSPEARKVVERAHRFDETAFPGPWEDSILAAATRTITPRSVVETLTKTVNGDLIPTSRAPYDPTKVPLVLAGNGSQVVFDFGQEVGGLVTLIYTVSRNDEIHIGGDDDDDDDDAENRDHSTRDAPTSRKARIGLAFSESSDFTGQWSDASNGAFQGPDGAIYAEIDEPGETTYTMPDASLRGGFRYLTVFLEADGDGNAGLVAALHNVTLDIAFQPTWPNLRAYQGYFDCDDPLLNRIWYAGAYTLQTNAVPPTTGRHVPFLKTGWANDGLLGPGHTILVDGAKRDRAVWPGDMGVAVPSLFVSTGDMESVKNALQTMYDNQNPDGSFPEAGPPLLQQGSDTYHMWTMIGTYNYVLYTNDTTFLARNWAGYQRAMSFITAKQVQVDSKRGLLNATGVRDWARLNVGGNMTEAQVILYQTLTTGTQLGTWLGTNATGNTSTVWAAAAEHLRNITLATCYDPQVGLFRDNALPSSKIYPQDANALALAFGMTSSSVTAVSYDVDTFSVNISDNLVRNWQSAANPYPVTPELPGHVSPFISSWEVRGHFLARETDRALKLVRSVWGGYLDRLDGSQSSLVEGLVIDPGSEGLSFGYRWNRGYGGAHNDTAVAASYTSHSHGWSAGPTSALTEFVLGLSVTGVAGSTWQFAPQMGGRGSGTKGIGRAEGGFITPLGKFQASWVCSCFANGTCDDIGKSDNSFEATTTLEKTVFVYGQPRRA

Foldseek 3Di:
DQDDLLLQDFAQDDDDQDFDWDAFLVRQKIKTKEADQDLEEEEEEDALQARPRNLSRVLQNLCCVVPRHIYIRIGLLRPDGDDPVVCVPDDSSRCCVPPSVVSCVVRDPVNSLVVLLSRLVRCVAVSNRLAYQYEAAAQGQLSLLQLQFDPVSHDDDPPPVDDDRPDRSHQEGEYELRAPHDLCSLLRGDHAYEYNDEPAHPRCDPVVVVSNVVNCVVNVHHYHYHYDYPDHGPLLRGNDCVDPSSVVSVCLSSDPLDALDDDPLLVLAPFDQALKDFFQWKQPDWDQDPVGATFRPDTDGDDLVDFFDKAWDAFGKIKTFNLFKFWWKKKWKKFKDFQVPPCPDDDDDDDDDDDDDDDDDDDPDPDQDFKKKWKEFFQFSRPDGQFHFAALQPLLEGQGTDIDGDDDGTIDMDMDDLQQIAQIGRMMMIHIHQDDPVSHRMMMGTSGMMGRGFFPVSDRGLSSKQKAKDFPDVLLRNLLSQLLVLQRSQWGAQQQFWDPPGDSYHTTRRWGAFDDGTAGDFGRRHRSWQALLLLLQQVLSNCNIRNPLVNLLGSLVQQLVLQDPQLFTARIGPPVSHHQALLSSLSSLLSVLSSCQFAVPLVSCVVRVVSLVSSLVNQQVQFDQDPNAGEAGFRGSQDDDPFPDRGGRFLLSLLSLLLSLQSNLVSLVSNPCVSQPCSSVVSVVNSVRSLVRQCVQQDDPVLLAGFRGRDPPGPFRWLNNLLSCLLSVSQPPDPDDPDPDQRVSLVSSLVSQQVQAPDPVQRQRATSRHGQKGALLSLLSSLSSCLSNLVPLSSVVSSCRQSVVQLPDSRHSVRHAWGIWGHDVPDPDIALQVCLVPSQVHPVSNSVSSSSNTHSSGSSNSSSNSSCVCEQQVWAADGGQNPDITRHHRFDQEPPPGFTIQKMKMWRGGPQGIKIKIKGWVCCVPRHRPDPDPPPIDIDMDIDGDGPPPVPPDPDDD

pLDDT: mean 86.53, std 15.61, range [23.3, 98.94]

Secondary structure (DSSP, 8-state):
----GGGT---PPP----SEEEEETTTTEEEEEES---SEEEEEE--TT-TT-HHHHHHHHHHHHHH-SEEEEE-TTTT----GGG-TTS-HHHHIIIIIHHHHHHS-HHHHHHHHHHHHHHHHHTS--SEEEEEEETTHHHHHHHHTB-GGGSPPPS-TTSPPPSS-S-SEEEEES-TT--HHHHHHB-S-EEEEEEEE-SSS-HHHHHHHHHHHHHHT--EEEEEEEEEETTHHHH--TTSHHHHHHHHHHH---S-SS-SGGGGG--S-SSSEE--SEEEEEEEE-TTS-EEEEEEEEP-TTSSPEEEESTT-EEEEEEEEEEEEEEEEEEEEEEGGG--------------------------PPPPEEEEEEESSGGG-SSSBPP-SS--SS--B-EEEE--SSEEEEEE--GGG-EEEEEEEEEEEE--STT-TTEEEEEEEEEEEE-SSTT-S-TT--SEEEEES-HHHHHHHHHHHHHHHHTEE-TT-BPPSSPPSSS----B---SSS-EE-SBSSS--S--HHHHHHHHHHHHHTT--HHHHHHHHHHHHHT--TTSPPPSS-TTT----BHHHHHHHHHHHHHHHHHH--HHHHHHHHHHHHHHHHHHHHTEEEETTEEEEE-B--B--SS-S---BSBHHHHHHHHHHHHHHHHHHHHH-HHHHTTHHHHHHHHHHHHHHHHHHHTEETTTTEE-SBS-TT-----HHHHHHHHHTTTT-S-SS----S--HHHHHHHHHHGGGBS-SSS--B--TTSTTEE-HHHHHHHHHHHHHTT-HHHHHHHHIIIIIHHHT-TTS-SSS--S-EEEPTT-SSEES-TTIIIIITGGGT-HHHHHHHS-SSBGGG-HHHHHIIIIII-EEE-SGGGSSEEE------SSSSS---SEEEEEEEETTEEEEEEEEEGGGTTS--S-TTSTT--EEEEEEEEE-----------

Organism: Sporothrix schenckii (strain ATCC 58251 / de Perez 2211183) (NCBI:txid1391915)